Protein AF-0000000075692701 (afdb_homodimer)

Foldseek 3Di:
DCPPPPVVVVVVVPCPVVNVCPPPVPDLDLVLLVVLLVQQPVSVLLVLLLVLLLVLLLLLLVVLLLVLQLVLLVPDPPPNVVSNVVSVVVNVVSVVVNVVSNVSSLVSLVVRLVSSLVSLLVLLVVLVVQAFVLVPVSDDPVVSVCLSPVLSVLSSCCSRPVSSLLSSLQSLLVNLLVLLCVLPVVLSVVLVVLQVVLVVLLVVLVVVLVVLVVQLVVLVVVLVVLVVVCVVCVVVCVVVVPPVVSVVVSVVSVVSNVVSVVVSVVSVVVSVVVLVVSLVVSLVVSLVVLVVCVPPPCVSVDGPSSSSSNSSSSSSSSVSSVSSSVCSVSSSSSSVSSVVSVCSNVDDHPARQPDADQDPDDFQWKKWWAQWWADRPVDPAILAGGATDIFDRLFFEEEDEDPSLNQVVVVCVQLVSDDTDDTFMDGVNHTPSRHRSVNSVLQEFEQAQAFADAQFFLQCLQCVVPNPDDPVLLLVLLVLLVLQVVQCVDPCRRRDGDHRPRDDLLNRLSSSSSSSLSSLHQEYEYYQSLPPHDPVSSVSNVSSVVVSSGRHHYYHHHPDPVSQQPGQKYFYGGNNYTDDMDHPVVVCVVVDPSVVSVVVVVVD/DCPPVPVVVVVVVPCPVVNVPPPDVPDLDLVLLVVLLVLADVSVLLVLLLVLLLVLLLLLLVVLLLVLQLVLLVPDPPPNVVSNVVSVVVNVVSVVVNVVSNVSSLVSLVVRLVSSLVSLLVLLVVLVVQAFVLVCVSDPPVVSVCLSPVLSVLSSCCSRPVSSLLSSLQSLLVSLLVLLCVLPVVLSVVLVVLVVVLVVLLVVLVVVLVVLVVQLVVLVVVLVVLVVVCVVCVVVCVVVVPPVVSVVVSVVSVVSNVVSVVVNVVSVVVSVVVSVVSLVVSLVVSLVVLVVCVPPPVVSVDGPSSSSSNSSSSSSSSVSSVSSSVCSVSSSSSSVSSVVSVCSNVDDHPARLPDADQDPDDFQWKKWWAQWWADRPVDPAILAGGETDIFDRLFFEEEDEDPSLNQVVVVCVQLVSDDTPDTFMDGPNHTCSNHRSVNSVLQEFEQAQAFADDFFFLQCLQCVVPPPDDPVLLLVLLVLLVLQVVLVVDPCRRRDGDHRPRDDLLNRLSSSSSNSLSSLHQEYEYHQSQPPDDPVSSVSRVSSVVVSSGRHRYYHHHPDPVSQQPGQKYFYGGNNYTDDMDHPVVVCVVVDPSVVSVVVVVVD

Sequence (1208 aa):
MNEVSKDQMEQTSDTNPSEISAGKKEKPGMKHFLKVLKFYPKRWVYFIALLFSFINGIVAIVFNVVIGNITTELTTSNDFMKAIKKNIYTFLIIMGIFAILWLIGQLCVSYAAPGFHINVRILLLSKLLSFDIDYFDQNQSGSLLDRITTDSSLIYSIYMDRLCVLTIDLSQALAGFVLSFIYSWRISLIALFVIPICFAAFFLCEYFIGKLWHDYNNATNAANTKAEEVINSFRTVKSFDRELTESEKYESSLQKILNVVNKTSVITGIKDGILNLFVNVLTVVFLYFCVWIIKNKPSWNMKSGDVMVLMSSLLFSIQAIFQALILFEDFRKANVASQRLLEILEHQPKINQKEGENPELIVKGKVEFKNVSFRYLSKDTYAVKNLSFTINPGETVAFVGESGCGKSTTLQLLQRFYEIESGEILVDDINITTWSPHYLRTQISIVPQTPVMFSMSIEDNIKYADPDIDKKNIYEAAKIGNAHNFIIGLPSRYNTIVQQTSLSGGPKQRICIARAVLQNSPILLLDEATAALDTESEKLVQQSLEEIRKGKTAIIVAHRLATVINADKIFVFKDGHIVEAGKHEELLSKGGYYADLIKYQLQQMNEVSKDQMEQTSDT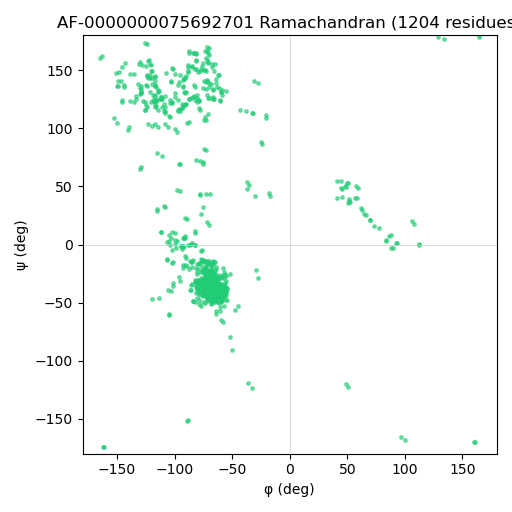NPSEISAGKKEKPGMKHFLKVLKFYPKRWVYFIALLFSFINGIVAIVFNVVIGNITTELTTSNDFMKAIKKNIYTFLIIMGIFAILWLIGQLCVSYAAPGFHINVRILLLSKLLSFDIDYFDQNQSGSLLDRITTDSSLIYSIYMDRLCVLTIDLSQALAGFVLSFIYSWRISLIALFVIPICFAAFFLCEYFIGKLWHDYNNATNAANTKAEEVINSFRTVKSFDRELTESEKYESSLQKILNVVNKTSVITGIKDGILNLFVNVLTVVFLYFCVWIIKNKPSWNMKSGDVMVLMSSLLFSIQAIFQALILFEDFRKANVASQRLLEILEHQPKINQKEGENPELIVKGKVEFKNVSFRYLSKDTYAVKNLSFTINPGETVAFVGESGCGKSTTLQLLQRFYEIESGEILVDDINITTWSPHYLRTQISIVPQTPVMFSMSIEDNIKYADPDIDKKNIYEAAKIGNAHNFIIGLPSRYNTIVQQTSLSGGPKQRICIARAVLQNSPILLLDEATAALDTESEKLVQQSLEEIRKGKTAIIVAHRLATVINADKIFVFKDGHIVEAGKHEELLSKGGYYADLIKYQLQQ

Secondary structure (DSSP, 8-state):
--SS-HHHHHHHHHS-GGGTT------S-SHHHHHHGGG-TTHHHHHHHHHHHHHHTTHHHHHHHHHHHHHHHHHH-SSHHHHHHHHHHHHHHHHHHHHHHHHHHHHHHHHHHHHHHHHHHHHHHHHHHTS-HHHHHHS-HHHHHHIIIIIHHHHHHIIIIIHHHHHHHHHHHHHHHHHHHHH-HHHHHHHHHHHHHHHHHHHHHHHHHHHHHHHHHHHHHHHHHHHHHHHHTHHHHHHTT-HHHHHHHHHHHHHHHHHHHHHHHHHHHHHHHHHHHHHHHHHHHHHHHHHHHHHH-GGG---HHHHHHHHHHHHHHHHHHHHHHHTHHHHHHHHHHHHHHHHHHT---SS-TT-SB---------EEEEEEEE--TT-SS-SEEEEEEEE-TT-EEEEEE-TTSSHHHHHHHHTTSS--SEEEEEETTEETTTB-HHHHHHTEEEE-SS----SEEHHHHHTTS-TT--HHHHHHHHHHTT-HHHHHTSTTGGG-EE-TTTS-HHHHHHHHHHHHHHH--SEEEEESTTTT--HHHHHHHHHHHHHHTTTSEEEEE--SHHHHHT-SEEEEEETTEEEEEE-HHHHHHHTSHHHHHHHHHHH-/--SS-HHHHHHHHH--TTTTT------S-SHHHHHHGGG-TTHHHHHHHHHHHHHHHTHHHHHHHHHHHHHHHHHH-SSHHHHHHHHHHHHHHHHHHHHHHHHHHHHHHHHHHHHHHHHHHHHHHHHHHTS-HHHHHHS-HHHHHHIIIIIHHHHHHIIIIIHHHHHHHHHHHHHHHHHHHHH-HHHHHHHHHHHHHHHHHHHHHHHHHHHHHHHHHHHHHHHHHHHHHHHHTHHHHHHTT-HHHHHHHHHHHHHHHHHHHHHHHHHHHHHHHHHHHHHHHHHHHHHHHHHHHHHH-GGG---HHHHHHHHHHHHHHHHHHHHHHHTHHHHHHHHHHHHHHHHHHT---SS-TT-SB---------EEEEEEEEE-TT-SSEEEEEEEEEE-TT-EEEEEE-TTSSHHHHHHHHTTSS--SEEEEEETTEETTTB-HHHHHHTEEEE-SS----SEEHHHHHTTS-TT--HHHHHHHHHHTT-HHHHHTSTTGGG-EE-TTTS-HHHHHHHHHHHHHHH--SEEEEESTTTT--HHHHHHHHHHHHHHTTTSEEEEE--SHHHHHT-SEEEEEETTEEEEEE-HHHHHHHTSHHHHHHHHHHH-

Nearest PDB structures (foldseek):
  7zdk-assembly1_C  TM=7.401E-01  e=3.849E-31  Escherichia coli K-12
  7zdg-assembly1_C  TM=7.769E-01  e=5.478E-29  Escherichia coli K-12
  8ips-assembly1_A  TM=8.178E-01  e=3.332E-27  Escherichia coli BL21(DE3)
  7zdr-assembly1_C  TM=7.833E-01  e=1.138E-26  Escherichia coli K-12
  7zdw-assembly1_C  TM=7.969E-01  e=9.873E-27  Escherichia coli K-12

InterPro domains:
  IPR003439 ABC transporter-like, ATP-binding domain [PF00005] (384-531)
  IPR003439 ABC transporter-like, ATP-binding domain [PS50893] (367-600)
  IPR003593 AAA+ ATPase domain [SM00382] (393-577)
  IPR011527 ABC transporter type 1, transmembrane domain [PF00664] (47-316)
  IPR011527 ABC transporter type 1, transmembrane domain [PS50929] (47-333)
  IPR027417 P-loop containing nucleoside triphosphate hydrolase [G3DSA:3.40.50.300] (360-604)
  IPR027417 P-loop containing nucleoside triphosphate hydrolase [SSF52540] (360-602)
  IPR036640 ABC transporter type 1, transmembrane domain superfamily [G3DSA:1.20.1560.10] (28-357)
  IPR036640 ABC transporter type 1, transmembrane domain superfamily [SSF90123] (28-349)
  IPR039421 Type 1 protein exporter [PTHR43394] (10-603)

Organism: Trichomonas vaginalis (strain ATCC PRA-98 / G3) (NCBI:txid412133)

Radius of gyration: 37.39 Å; Cα contacts (8 Å, |Δi|>4): 1860; chains: 2; bounding box: 71×114×84 Å

pLDDT: mean 81.34, std 13.89, range [23.89, 98.19]

Structure (mmCIF, N/CA/C/O backbone):
data_AF-0000000075692701-model_v1
#
loop_
_entity.id
_entity.type
_entity.pdbx_description
1 polymer 'ABC transporter family protein'
#
loop_
_atom_site.group_PDB
_atom_site.id
_atom_site.type_symbol
_atom_site.label_atom_id
_atom_site.label_alt_id
_atom_site.label_comp_id
_atom_site.label_asym_id
_atom_site.label_entity_id
_atom_site.label_seq_id
_atom_site.pdbx_PDB_ins_code
_atom_site.Cartn_x
_atom_site.Cartn_y
_atom_site.Cartn_z
_atom_site.occupancy
_atom_site.B_iso_or_equiv
_atom_site.auth_seq_id
_atom_site.auth_comp_id
_atom_site.auth_asym_id
_atom_site.auth_atom_id
_atom_site.pdbx_PDB_model_num
ATOM 1 N N . MET A 1 1 ? -14.633 -21.484 -32.75 1 24.5 1 MET A N 1
ATOM 2 C CA . MET A 1 1 ? -14.781 -20.172 -33.375 1 24.5 1 MET A CA 1
ATOM 3 C C . MET A 1 1 ? -15.219 -19.141 -32.344 1 24.5 1 MET A C 1
ATOM 5 O O . MET A 1 1 ? -15.25 -17.938 -32.625 1 24.5 1 MET A O 1
ATOM 9 N N . ASN A 1 2 ? -16.031 -19.734 -31.375 1 28.56 2 ASN A N 1
ATOM 10 C CA . ASN A 1 2 ? -16.703 -18.812 -30.469 1 28.56 2 ASN A CA 1
ATOM 11 C C . ASN A 1 2 ? -15.75 -18.281 -29.406 1 28.56 2 ASN A C 1
ATOM 13 O O . ASN A 1 2 ? -15.938 -18.516 -28.219 1 28.56 2 ASN A O 1
ATOM 17 N N . GLU A 1 3 ? -14.469 -18.266 -29.781 1 31.73 3 GLU A N 1
ATOM 18 C CA . GLU A 1 3 ? -13.461 -17.828 -28.812 1 31.73 3 GLU A CA 1
ATOM 19 C C . GLU A 1 3 ? -13.82 -16.484 -28.219 1 31.73 3 GLU A C 1
ATOM 21 O O . GLU A 1 3 ? -13.734 -16.297 -27 1 31.73 3 GLU A O 1
ATOM 26 N N . VAL A 1 4 ? -13.484 -15.414 -29.094 1 39.22 4 VAL A N 1
ATOM 27 C CA . VAL A 1 4 ? -13.578 -14.055 -28.562 1 39.22 4 VAL A CA 1
ATOM 28 C C . VAL A 1 4 ? -15.031 -13.586 -28.609 1 39.22 4 VAL A C 1
ATOM 30 O O . VAL A 1 4 ? -15.633 -13.492 -29.672 1 39.22 4 VAL A O 1
ATOM 33 N N . SER A 1 5 ? -15.984 -13.93 -27.906 1 29.75 5 SER A N 1
ATOM 34 C CA . SER A 1 5 ? -17.297 -13.305 -28.047 1 29.75 5 SER A CA 1
ATOM 35 C C . SER A 1 5 ? -17.172 -11.805 -28.312 1 29.75 5 SER A C 1
ATOM 37 O O . SER A 1 5 ? -16.438 -11.109 -27.594 1 29.75 5 SER A O 1
ATOM 39 N N . LYS A 1 6 ? -17.562 -11.297 -29.453 1 33.06 6 LYS A N 1
ATOM 40 C CA . LYS A 1 6 ? -17.547 -9.938 -30 1 33.06 6 LYS A CA 1
ATOM 41 C C . LYS A 1 6 ? -18.094 -8.945 -28.969 1 33.06 6 LYS A C 1
ATOM 43 O O . LYS A 1 6 ? -17.594 -7.82 -28.875 1 33.06 6 LYS A O 1
ATOM 48 N N . ASP A 1 7 ? -19.359 -9.25 -28.531 1 31.38 7 ASP A N 1
ATOM 49 C CA . ASP A 1 7 ? -20.141 -8.273 -27.781 1 31.38 7 ASP A CA 1
ATOM 50 C C . ASP A 1 7 ? -19.469 -7.945 -26.453 1 31.38 7 ASP A C 1
ATOM 52 O O . ASP A 1 7 ? -19.859 -6.992 -25.766 1 31.38 7 ASP A O 1
ATOM 56 N N . GLN A 1 8 ? -18.703 -8.922 -25.938 1 32.12 8 GLN A N 1
ATOM 57 C CA . GLN A 1 8 ? -18.156 -8.609 -24.625 1 32.12 8 GLN A CA 1
ATOM 58 C C . GLN A 1 8 ? -17.062 -7.539 -24.719 1 32.12 8 GLN A C 1
ATOM 60 O O . GLN A 1 8 ? -16.75 -6.887 -23.734 1 32.12 8 GLN A O 1
ATOM 65 N N . MET A 1 9 ? -16.422 -7.535 -25.859 1 33.66 9 MET A N 1
ATOM 66 C CA . MET A 1 9 ? -15.289 -6.621 -25.953 1 33.66 9 MET A CA 1
ATOM 67 C C . MET A 1 9 ? -15.758 -5.203 -26.25 1 33.66 9 MET A C 1
ATOM 69 O O . MET A 1 9 ? -15.016 -4.242 -26.047 1 33.66 9 MET A O 1
ATOM 73 N N . GLU A 1 10 ? -16.844 -5.062 -27.125 1 32.56 10 GLU A N 1
ATOM 74 C CA . GLU A 1 10 ? -17.219 -3.684 -27.422 1 32.56 10 GLU A CA 1
ATOM 75 C C . GLU A 1 10 ? -17.609 -2.92 -26.172 1 32.56 10 GLU A C 1
ATOM 77 O O . GLU A 1 10 ? -17.344 -1.723 -26.047 1 32.56 10 GLU A O 1
ATOM 82 N N . GLN A 1 11 ? -18.547 -3.572 -25.312 1 31.67 11 GLN A N 1
ATOM 83 C CA . GLN A 1 11 ? -19.062 -2.824 -24.172 1 31.67 11 GLN A CA 1
ATOM 84 C C . GLN A 1 11 ? -18 -2.654 -23.094 1 31.67 11 GLN A C 1
ATOM 86 O O . GLN A 1 11 ? -18.219 -1.945 -22.109 1 31.67 11 GLN A O 1
ATOM 91 N N . THR A 1 12 ? -17.031 -3.516 -23.125 1 33.09 12 THR A N 1
ATOM 92 C CA . THR A 1 12 ? -16.016 -3.301 -22.094 1 33.09 12 THR A CA 1
ATOM 93 C C . THR A 1 12 ? -15.164 -2.082 -22.422 1 33.09 12 THR A C 1
ATOM 95 O O . THR A 1 12 ? -14.281 -1.703 -21.656 1 33.09 12 THR A O 1
ATOM 98 N N . SER A 1 13 ? -15.109 -1.692 -23.719 1 32.12 13 SER A N 1
ATOM 99 C CA . SER A 1 13 ? -14.32 -0.503 -24 1 32.12 13 SER A CA 1
ATOM 100 C C . SER A 1 13 ? -14.844 0.711 -23.25 1 32.12 13 SER A C 1
ATOM 102 O O . SER A 1 13 ? -14.062 1.527 -22.75 1 32.12 13 SER A O 1
ATOM 104 N N . ASP A 1 14 ? -16.141 1.159 -23.609 1 31.02 14 ASP A N 1
ATOM 105 C CA . ASP A 1 14 ? -16.641 2.441 -23.141 1 31.02 14 ASP A CA 1
ATOM 106 C C . ASP A 1 14 ? -17.078 2.352 -21.688 1 31.02 14 ASP A C 1
ATOM 108 O O . ASP A 1 14 ? -17.516 3.346 -21.094 1 31.02 14 ASP A O 1
ATOM 112 N N . THR A 1 15 ? -17.656 1.159 -21.281 1 29.91 15 THR A N 1
ATOM 113 C CA . THR A 1 15 ? -18.094 1.294 -19.906 1 29.91 15 THR A CA 1
ATOM 114 C C . THR A 1 15 ? -16.891 1.234 -18.953 1 29.91 15 THR A C 1
ATOM 116 O O . THR A 1 15 ? -16.281 0.176 -18.781 1 29.91 15 THR A O 1
ATOM 119 N N . ASN A 1 16 ? -16.078 2.176 -18.891 1 29.45 16 ASN A N 1
ATOM 120 C CA . ASN A 1 16 ? -15.219 2.461 -17.75 1 29.45 16 ASN A CA 1
ATOM 121 C C . ASN A 1 16 ? -15.789 1.893 -16.453 1 29.45 16 ASN A C 1
ATOM 123 O O . ASN A 1 16 ? -16.891 2.268 -16.031 1 29.45 16 ASN A O 1
ATOM 127 N N . PRO A 1 17 ? -15.484 0.611 -16.172 1 31.56 17 PRO A N 1
ATOM 128 C CA . PRO A 1 17 ? -16.078 0.126 -14.922 1 31.56 17 PRO A CA 1
ATOM 129 C C . PRO A 1 17 ? -16.312 1.243 -13.906 1 31.56 17 PRO A C 1
ATOM 131 O O . PRO A 1 17 ? -16.875 1.002 -12.836 1 31.56 17 PRO A O 1
ATOM 134 N N . SER A 1 18 ? -15.531 2.238 -13.953 1 30.69 18 SER A N 1
ATOM 135 C CA . SER A 1 18 ? -15.859 3.451 -13.211 1 30.69 18 SER A CA 1
ATOM 136 C C . SER A 1 18 ? -17.234 3.973 -13.602 1 30.69 18 SER A C 1
ATOM 138 O O . SER A 1 18 ? -17.719 4.953 -13.031 1 30.69 18 SER A O 1
ATOM 140 N N . GLU A 1 19 ? -17.672 3.639 -14.836 1 30.73 19 GLU A N 1
ATOM 141 C CA . GLU A 1 19 ? -18.984 4.137 -15.219 1 30.73 19 GLU A CA 1
ATOM 142 C C . GLU A 1 19 ? -20.094 3.393 -14.484 1 30.73 19 GLU A C 1
ATOM 144 O O . GLU A 1 19 ? -21.266 3.545 -14.805 1 30.73 19 GLU A O 1
ATOM 149 N N . ILE A 1 20 ? -19.875 2.145 -13.961 1 32.44 20 ILE A N 1
ATOM 150 C CA . ILE A 1 20 ? -21.062 1.677 -13.266 1 32.44 20 ILE A CA 1
ATOM 151 C C . ILE A 1 20 ? -21.797 2.863 -12.648 1 32.44 20 ILE A C 1
ATOM 153 O O . ILE A 1 20 ? -23 3.057 -12.906 1 32.44 20 ILE A O 1
ATOM 157 N N . SER A 1 21 ? -22.062 2.893 -11.266 1 30.61 21 SER A N 1
ATOM 158 C CA . SER A 1 21 ? -23.125 3.807 -10.844 1 30.61 21 SER A CA 1
ATOM 159 C C . SER A 1 21 ? -22.703 5.262 -11.016 1 30.61 21 SER A C 1
ATOM 161 O O . SER A 1 21 ? -21.984 5.809 -10.18 1 30.61 21 SER A O 1
ATOM 163 N N . ALA A 1 22 ? -22.094 5.652 -12.086 1 34.06 22 ALA A N 1
ATOM 164 C CA . ALA A 1 22 ? -22.281 7.09 -12.25 1 34.06 22 ALA A CA 1
ATOM 165 C C . ALA A 1 22 ? -23.609 7.547 -11.656 1 34.06 22 ALA A C 1
ATOM 167 O O . ALA A 1 22 ? -24.641 7.523 -12.336 1 34.06 22 ALA A O 1
ATOM 168 N N . GLY A 1 23 ? -23.906 7.047 -10.562 1 33.31 23 GLY A N 1
ATOM 169 C CA . GLY A 1 23 ? -25.109 7.574 -9.93 1 33.31 23 GLY A CA 1
ATOM 170 C C . GLY A 1 23 ? -25.359 9.039 -10.25 1 33.31 23 GLY A C 1
ATOM 171 O O . GLY A 1 23 ? -24.422 9.766 -10.609 1 33.31 23 GLY A O 1
ATOM 172 N N . LYS A 1 24 ? -26.594 9.438 -10.461 1 34.16 24 LYS A N 1
ATOM 173 C CA . LYS A 1 24 ? -27.156 10.781 -10.562 1 34.16 24 LYS A CA 1
ATOM 174 C C . LYS A 1 24 ? -26.25 11.812 -9.906 1 34.16 24 LYS A C 1
ATOM 176 O O . LYS A 1 24 ? -25.75 11.586 -8.797 1 34.16 24 LYS A O 1
ATOM 181 N N . LYS A 1 25 ? -25.672 12.633 -10.609 1 39 25 LYS A N 1
ATOM 182 C CA . LYS A 1 25 ? -25.141 13.914 -10.148 1 39 25 LYS A CA 1
ATOM 183 C C . LYS A 1 25 ? -25.766 14.32 -8.82 1 39 25 LYS A C 1
ATOM 185 O O . LYS A 1 25 ? -26.812 14.984 -8.789 1 39 25 LYS A O 1
ATOM 190 N N . GLU A 1 26 ? -25.828 13.32 -7.961 1 40.56 26 GLU A N 1
ATOM 191 C CA . GLU A 1 26 ? -26.656 13.742 -6.836 1 40.56 26 GLU A CA 1
ATOM 192 C C . GLU A 1 26 ? -26.062 14.969 -6.148 1 40.56 26 GLU A C 1
ATOM 194 O O . GLU A 1 26 ? -24.844 15.141 -6.113 1 40.56 26 GLU A O 1
ATOM 199 N N . LYS A 1 27 ? -26.922 15.898 -5.953 1 44.66 27 LYS A N 1
ATOM 200 C CA . LYS A 1 27 ? -26.797 17.172 -5.254 1 44.66 27 LYS A CA 1
ATOM 201 C C . LYS A 1 27 ? -25.812 17.078 -4.086 1 44.66 27 LYS A C 1
ATOM 203 O O . LYS A 1 27 ? -25.875 16.125 -3.309 1 44.66 27 LYS A O 1
ATOM 208 N N . PRO A 1 28 ? -24.797 17.734 -4.223 1 51.44 28 PRO A N 1
ATOM 209 C CA . PRO A 1 28 ? -23.828 17.938 -3.139 1 51.44 28 PRO A CA 1
ATOM 210 C C . PRO A 1 28 ? -24.5 18.109 -1.776 1 51.44 28 PRO A C 1
ATOM 212 O O . PRO A 1 28 ? -25.219 19.078 -1.559 1 51.44 28 PRO A O 1
ATOM 215 N N . GLY A 1 29 ? -25.406 17.094 -1.357 1 58.16 29 GLY A N 1
ATOM 216 C CA . GLY A 1 29 ? -26.047 17.25 -0.059 1 58.16 29 GLY A CA 1
ATOM 217 C C . GLY A 1 29 ? -25.5 16.297 0.991 1 58.16 29 GLY A C 1
ATOM 218 O O . GLY A 1 29 ? -24.75 15.383 0.67 1 58.16 29 GLY A O 1
ATOM 219 N N . MET A 1 30 ? -25.5 16.781 2.262 1 70.81 30 MET A N 1
ATOM 220 C CA . MET A 1 30 ? -25.125 16.016 3.451 1 70.81 30 MET A CA 1
ATOM 221 C C . MET A 1 30 ? -26.203 14.984 3.779 1 70.81 30 MET A C 1
ATOM 223 O O . MET A 1 30 ? -26.203 14.414 4.871 1 70.81 30 MET A O 1
ATOM 227 N N . LYS A 1 31 ? -26.984 14.695 2.859 1 77 31 LYS A N 1
ATOM 228 C CA . LYS A 1 31 ? -28.141 13.867 3.145 1 77 31 LYS A CA 1
ATOM 229 C C . LYS A 1 31 ? -27.734 12.422 3.418 1 77 31 LYS A C 1
ATOM 231 O O . LYS A 1 31 ? -28.203 11.812 4.379 1 77 31 LYS A O 1
ATOM 236 N N . HIS A 1 32 ? -26.875 11.953 2.648 1 84.44 32 HIS A N 1
ATOM 237 C CA . HIS A 1 32 ? -26.469 10.562 2.816 1 84.44 32 HIS A CA 1
ATOM 238 C C . HIS A 1 32 ? -25.656 10.375 4.09 1 84.44 32 HIS A C 1
ATOM 240 O O . HIS A 1 32 ? -25.781 9.359 4.777 1 84.44 32 HIS A O 1
ATOM 246 N N . PHE A 1 33 ? -24.984 11.445 4.332 1 83.81 33 PHE A N 1
ATOM 247 C CA . PHE A 1 33 ? -24.125 11.406 5.52 1 83.81 33 PHE A CA 1
ATOM 248 C C . PHE A 1 33 ? -24.984 11.312 6.785 1 83.81 33 PHE A C 1
ATOM 250 O O . PHE A 1 33 ? -24.703 10.5 7.664 1 83.81 33 PHE A O 1
ATOM 257 N N . LEU A 1 34 ? -26.047 12.047 6.82 1 85.38 34 LEU A N 1
ATOM 258 C CA . LEU A 1 34 ? -26.906 12.062 7.992 1 85.38 34 LEU A CA 1
ATOM 259 C C . LEU A 1 34 ? -27.781 10.805 8.047 1 85.38 34 LEU A C 1
ATOM 261 O O . LEU A 1 34 ? -28.156 10.352 9.133 1 85.38 34 LEU A O 1
ATOM 265 N N . LYS A 1 35 ? -28.016 10.195 6.918 1 85.88 35 LYS A N 1
ATOM 266 C CA . LYS A 1 35 ? -28.859 9.008 6.852 1 85.88 35 LYS A CA 1
ATOM 267 C C . LYS A 1 35 ? -28.141 7.797 7.449 1 85.88 35 LYS A C 1
ATOM 269 O O . LYS A 1 35 ? -28.781 6.91 8.023 1 85.88 35 LYS A O 1
ATOM 274 N N . VAL A 1 36 ? -26.859 7.875 7.359 1 87.94 36 VAL A N 1
ATOM 275 C CA . VAL A 1 36 ? -26.094 6.746 7.875 1 87.94 36 VAL A CA 1
ATOM 276 C C . VAL A 1 36 ? -26.188 6.715 9.398 1 87.94 36 VAL A C 1
ATOM 278 O O . VAL A 1 36 ? -26.094 5.648 10.016 1 87.94 36 VAL A O 1
ATOM 281 N N . LEU A 1 37 ? -26.406 7.891 9.984 1 86.06 37 LEU A N 1
ATOM 282 C CA . LEU A 1 37 ? -26.484 7.984 11.445 1 86.06 37 LEU A CA 1
ATOM 283 C C . LEU A 1 37 ? -27.719 7.258 11.977 1 86.06 37 LEU A C 1
ATOM 285 O O . LEU A 1 37 ? -27.766 6.895 13.148 1 86.06 37 LEU A O 1
ATOM 289 N N . LYS A 1 38 ? -28.672 6.977 11.109 1 83.06 38 LYS A N 1
ATOM 290 C CA . LYS A 1 38 ? -29.906 6.301 11.516 1 83.06 38 LYS A CA 1
ATOM 291 C C . LYS A 1 38 ? -29.625 4.852 11.914 1 83.06 38 LYS A C 1
ATOM 293 O O . LYS A 1 38 ? -30.375 4.262 12.695 1 83.06 38 LYS A O 1
ATOM 298 N N . PHE A 1 39 ? -28.469 4.441 11.477 1 81.25 39 PHE A N 1
ATOM 299 C CA . PHE A 1 39 ? -28.188 3.031 11.703 1 81.25 39 PHE A CA 1
ATOM 300 C C . PHE A 1 39 ? -27.406 2.84 13 1 81.25 39 PHE A C 1
ATOM 302 O O . PHE A 1 39 ? -27.156 1.708 13.414 1 81.25 39 PHE A O 1
ATOM 309 N N . TYR A 1 40 ? -27.078 3.965 13.586 1 82.25 40 TYR A N 1
ATOM 310 C CA . TYR A 1 40 ? -26.422 3.877 14.883 1 82.25 40 TYR A CA 1
ATOM 311 C C . TYR A 1 40 ? -27.422 3.967 16.016 1 82.25 40 TYR A C 1
ATOM 313 O O . TYR A 1 40 ? -28.125 4.98 16.172 1 82.25 40 TYR A O 1
ATOM 321 N N . PRO A 1 41 ? -27.516 2.961 16.781 1 79.88 41 PRO A N 1
ATOM 322 C CA . PRO A 1 41 ? -28.547 2.953 17.812 1 79.88 41 PRO A CA 1
ATOM 323 C C . PRO A 1 41 ? -28.281 3.992 18.906 1 79.88 41 PRO A C 1
ATOM 325 O O . PRO A 1 41 ? -29.234 4.562 19.453 1 79.88 41 PRO A O 1
ATOM 328 N N . LYS A 1 42 ? -27.109 4.254 19.266 1 81.62 42 LYS A N 1
ATOM 329 C CA . LYS A 1 42 ? -26.828 5.227 20.312 1 81.62 42 LYS A CA 1
ATOM 330 C C . LYS A 1 42 ? -26.516 6.602 19.734 1 81.62 42 LYS A C 1
ATOM 332 O O . LYS A 1 42 ? -25.625 7.301 20.219 1 81.62 42 LYS A O 1
ATOM 337 N N . ARG A 1 43 ? -27.359 6.949 18.812 1 83.19 43 ARG A N 1
ATOM 338 C CA . ARG A 1 43 ? -27.125 8.219 18.125 1 83.19 43 ARG A CA 1
ATOM 339 C C . ARG A 1 43 ? -27.453 9.398 19.031 1 83.19 43 ARG A C 1
ATOM 341 O O . ARG A 1 43 ? -26.922 10.5 18.844 1 83.19 43 ARG A O 1
ATOM 348 N N . TRP A 1 44 ? -28.266 9.125 20.078 1 86.25 44 TRP A N 1
ATOM 349 C CA . TRP A 1 44 ? -28.656 10.211 20.969 1 86.25 44 TRP A CA 1
ATOM 350 C C . TRP A 1 44 ? -27.469 10.727 21.766 1 86.25 44 TRP A C 1
ATOM 352 O O . TRP A 1 44 ? -27.406 11.914 22.094 1 86.25 44 TRP A O 1
ATOM 362 N N . VAL A 1 45 ? -26.516 9.875 22.062 1 86.31 45 VAL A N 1
ATOM 363 C CA . VAL A 1 45 ? -25.312 10.297 22.781 1 86.31 45 VAL A CA 1
ATOM 364 C C . VAL A 1 45 ? -24.516 11.266 21.922 1 86.31 45 VAL A C 1
ATOM 366 O O . VAL A 1 45 ? -23.922 12.219 22.422 1 86.31 45 VAL A O 1
ATOM 369 N N . TYR A 1 46 ? -24.641 11.031 20.719 1 84.5 46 TYR A N 1
ATOM 370 C CA . TYR A 1 46 ? -23.938 11.906 19.797 1 84.5 46 TYR A CA 1
ATOM 371 C C . TYR A 1 46 ? -24.594 13.273 19.719 1 84.5 46 TYR A C 1
ATOM 373 O O . TYR A 1 46 ? -23.922 14.297 19.609 1 84.5 46 TYR A O 1
ATOM 381 N N . PHE A 1 47 ? -25.844 13.352 19.859 1 87.69 47 PHE A N 1
ATOM 382 C CA . PHE A 1 47 ? -26.562 14.617 19.844 1 87.69 47 PHE A CA 1
ATOM 383 C C . PHE A 1 47 ? -26.25 15.414 21.109 1 87.69 47 PHE A C 1
ATOM 385 O O . PHE A 1 47 ? -26.188 16.641 21.078 1 87.69 47 PHE A O 1
ATOM 392 N N . ILE A 1 48 ? -26.016 14.648 22.125 1 89.56 48 ILE A N 1
ATOM 393 C CA . ILE A 1 48 ? -25.641 15.297 23.375 1 89.56 48 ILE A CA 1
ATOM 394 C C . ILE A 1 48 ? -24.234 15.898 23.234 1 89.56 48 ILE A C 1
ATOM 396 O O . ILE A 1 48 ? -23.984 17.016 23.703 1 89.56 48 ILE A O 1
ATOM 400 N N . ALA A 1 49 ? -23.438 15.156 22.609 1 87.12 49 ALA A N 1
ATOM 401 C CA . ALA A 1 49 ? -22.078 15.664 22.375 1 87.12 49 ALA A CA 1
ATOM 402 C C . ALA A 1 49 ? -22.109 16.922 21.5 1 87.12 49 ALA A C 1
ATOM 404 O O . ALA A 1 49 ? -21.344 17.859 21.719 1 87.12 49 ALA A O 1
ATOM 405 N N . LEU A 1 50 ? -23.016 16.969 20.562 1 89.44 50 LEU A N 1
ATOM 406 C CA . LEU A 1 50 ? -23.156 18.125 19.688 1 89.44 50 LEU A CA 1
ATOM 407 C C . LEU A 1 50 ? -23.703 19.328 20.469 1 89.44 50 LEU A C 1
ATOM 409 O O . LEU A 1 50 ? -23.297 20.469 20.203 1 89.44 50 LEU A O 1
ATOM 413 N N . LEU A 1 51 ? -24.531 19.062 21.375 1 92.31 51 LEU A N 1
ATOM 414 C CA . LEU A 1 51 ? -25.078 20.141 22.203 1 92.31 51 LEU A CA 1
ATOM 415 C C . LEU A 1 51 ? -24 20.766 23.078 1 92.31 51 LEU A C 1
ATOM 417 O O . LEU A 1 51 ? -23.906 21.984 23.172 1 92.31 51 LEU A O 1
ATOM 421 N N . PHE A 1 52 ? -23.172 19.906 23.609 1 89.69 52 PHE A N 1
ATOM 422 C CA . PHE A 1 52 ? -22.078 20.406 24.438 1 89.69 52 PHE A CA 1
ATOM 423 C C . PHE A 1 52 ? -21.062 21.141 23.594 1 89.69 52 PHE A C 1
ATOM 425 O O . PHE A 1 52 ? -20.453 22.109 24.047 1 89.69 52 PHE A O 1
ATOM 432 N N . SER A 1 53 ? -20.922 20.656 22.391 1 88.81 53 SER A N 1
ATOM 433 C CA . SER A 1 53 ? -20.016 21.359 21.469 1 88.81 53 SER A CA 1
ATOM 434 C C . SER A 1 53 ? -20.578 22.734 21.094 1 88.81 53 SER A C 1
ATOM 436 O O . SER A 1 53 ? -19.828 23.703 20.984 1 88.81 53 SER A O 1
ATOM 438 N N . PHE A 1 54 ? -21.844 22.812 21 1 92 54 PHE A N 1
ATOM 439 C CA . PHE A 1 54 ? -22.5 24.078 20.688 1 92 54 PHE A CA 1
ATOM 440 C C . PHE A 1 54 ? -22.297 25.078 21.812 1 92 54 PHE A C 1
ATOM 442 O O . PHE A 1 54 ? -22 26.25 21.562 1 92 54 PHE A O 1
ATOM 449 N N . ILE A 1 55 ? -22.391 24.562 22.969 1 91 55 ILE A N 1
ATOM 450 C CA . ILE A 1 55 ? -22.234 25.422 24.141 1 91 55 ILE A CA 1
ATOM 451 C C . ILE A 1 55 ? -20.781 25.875 24.266 1 91 55 ILE A C 1
ATOM 453 O O . ILE A 1 55 ? -20.5 27.016 24.609 1 91 55 ILE A O 1
ATOM 457 N N . ASN A 1 56 ? -19.953 25.047 23.922 1 86.5 56 ASN A N 1
ATOM 458 C CA . ASN A 1 56 ? -18.531 25.359 24.031 1 86.5 56 ASN A CA 1
ATOM 459 C C . ASN A 1 56 ? -18.094 26.391 23 1 86.5 56 ASN A C 1
ATOM 461 O O . ASN A 1 56 ? -17.109 27.094 23.188 1 86.5 56 ASN A O 1
ATOM 465 N N . GLY A 1 57 ? -18.844 26.438 21.938 1 87.5 57 GLY A N 1
ATOM 466 C CA . GLY A 1 57 ? -18.547 27.453 20.953 1 87.5 57 GLY A CA 1
ATOM 467 C C . GLY A 1 57 ? -18.766 28.875 21.453 1 87.5 57 GLY A C 1
ATOM 468 O O . GLY A 1 57 ? -18.141 29.812 20.969 1 87.5 57 GLY A O 1
ATOM 469 N N . ILE A 1 58 ? -19.469 28.984 22.562 1 89.5 58 ILE A N 1
ATOM 470 C CA . ILE A 1 58 ? -19.828 30.297 23.094 1 89.5 58 ILE A CA 1
ATOM 471 C C . ILE A 1 58 ? -18.75 30.781 24.062 1 89.5 58 ILE A C 1
ATOM 473 O O . ILE A 1 58 ? -18.672 31.969 24.359 1 89.5 58 ILE A O 1
ATOM 477 N N . VAL A 1 59 ? -17.844 29.906 24.406 1 82.25 59 VAL A N 1
ATOM 478 C CA . VAL A 1 59 ? -16.844 30.203 25.422 1 82.25 59 VAL A CA 1
ATOM 479 C C . VAL A 1 59 ? -15.953 31.344 24.953 1 82.25 59 VAL A C 1
ATOM 481 O O . VAL A 1 59 ? -15.625 32.25 25.734 1 82.25 59 VAL A O 1
ATOM 484 N N . ALA A 1 60 ? -15.586 31.344 23.672 1 77.69 60 ALA A N 1
ATOM 485 C CA . ALA A 1 60 ? -14.703 32.375 23.141 1 77.69 60 ALA A CA 1
ATOM 486 C C . ALA A 1 60 ? -15.344 33.75 23.281 1 77.69 60 ALA A C 1
ATOM 488 O O . ALA A 1 60 ? -14.664 34.75 23.547 1 77.69 60 ALA A O 1
ATOM 489 N N . ILE A 1 61 ? -16.625 33.812 23.172 1 84.19 61 ILE A N 1
ATOM 490 C CA . ILE A 1 61 ? -17.359 35.094 23.219 1 84.19 61 ILE A CA 1
ATOM 491 C C . ILE A 1 61 ? -17.453 35.562 24.672 1 84.19 61 ILE A C 1
ATOM 493 O O . ILE A 1 61 ? -17.344 36.75 24.938 1 84.19 61 ILE A O 1
ATOM 497 N N . VAL A 1 62 ? -17.672 34.625 25.578 1 81.56 62 VAL A N 1
ATOM 498 C CA . VAL A 1 62 ? -17.719 34.969 27 1 81.56 62 VAL A CA 1
ATOM 499 C C . VAL A 1 62 ? -16.375 35.562 27.438 1 81.56 62 VAL A C 1
ATOM 501 O O . VAL A 1 62 ? -16.328 36.5 28.203 1 81.56 62 VAL A O 1
ATOM 504 N N . PHE A 1 63 ? -15.367 35.062 26.906 1 77.19 63 PHE A N 1
ATOM 505 C CA . PHE A 1 63 ? -14.016 35.531 27.172 1 77.19 63 PHE A CA 1
ATOM 506 C C . PHE A 1 63 ? -13.852 36.969 26.719 1 77.19 63 PHE A C 1
ATOM 508 O O . PHE A 1 63 ? -13.266 37.781 27.438 1 77.19 63 PHE A O 1
ATOM 515 N N . ASN A 1 64 ? -14.398 37.281 25.641 1 78.25 64 ASN A N 1
ATOM 516 C CA . ASN A 1 64 ? -14.312 38.656 25.109 1 78.25 64 ASN A CA 1
ATOM 517 C C . ASN A 1 64 ? -15.016 39.656 26.031 1 78.25 64 ASN A C 1
ATOM 519 O O . ASN A 1 64 ? -14.516 40.75 26.25 1 78.25 64 ASN A O 1
ATOM 523 N N . VAL A 1 65 ? -16.141 39.188 26.562 1 81.44 65 VAL A N 1
ATOM 524 C CA . VAL A 1 65 ? -16.922 40.062 27.406 1 81.44 65 VAL A CA 1
ATOM 525 C C . VAL A 1 65 ? -16.188 40.344 28.719 1 81.44 65 VAL A C 1
ATOM 527 O O . VAL A 1 65 ? -16.156 41.469 29.203 1 81.44 65 VAL A O 1
ATOM 530 N N . VAL A 1 66 ? -15.562 39.375 29.219 1 76.12 66 VAL A N 1
ATOM 531 C CA . VAL A 1 66 ? -14.867 39.531 30.484 1 76.12 66 VAL A CA 1
ATOM 532 C C . VAL A 1 66 ? -13.648 40.438 30.312 1 76.12 66 VAL A C 1
ATOM 534 O O . VAL A 1 66 ? -13.406 41.312 31.125 1 76.12 66 VAL A O 1
ATOM 537 N N . ILE A 1 67 ? -12.938 40.25 29.234 1 72.62 67 ILE A N 1
ATOM 538 C CA . ILE A 1 67 ? -11.766 41.094 28.969 1 72.62 67 ILE A CA 1
ATOM 539 C C . ILE A 1 67 ? -12.195 42.531 28.719 1 72.62 67 ILE A C 1
ATOM 541 O O . ILE A 1 67 ? -11.516 43.469 29.125 1 72.62 67 ILE A O 1
ATOM 545 N N . GLY A 1 68 ? -13.305 42.688 27.984 1 74.81 68 GLY A N 1
ATOM 546 C CA . GLY A 1 68 ? -13.852 44.031 27.766 1 74.81 68 GLY A CA 1
ATOM 547 C C . GLY A 1 68 ? -14.219 44.719 29.062 1 74.81 68 GLY A C 1
ATOM 548 O O . GLY A 1 68 ? -13.93 45.938 29.219 1 74.81 68 GLY A O 1
ATOM 549 N N . ASN A 1 69 ? -14.789 44 30.031 1 74.81 69 ASN A N 1
ATOM 550 C CA . ASN A 1 69 ? -15.172 44.594 31.312 1 74.81 69 ASN A CA 1
ATOM 551 C C . ASN A 1 69 ? -13.953 44.969 32.125 1 74.81 69 ASN A C 1
ATOM 553 O O . ASN A 1 69 ? -13.969 46 32.844 1 74.81 69 ASN A O 1
ATOM 557 N N . ILE A 1 70 ? -12.984 44.188 32.031 1 71.56 70 ILE A N 1
ATOM 558 C CA . ILE A 1 70 ? -11.758 44.469 32.75 1 71.56 70 ILE A CA 1
ATOM 559 C C . ILE A 1 70 ? -11.133 45.75 32.188 1 71.56 70 ILE A C 1
ATOM 561 O O . ILE A 1 70 ? -10.656 46.625 32.938 1 71.56 70 ILE A O 1
ATOM 565 N N . THR A 1 71 ? -11.188 45.938 30.891 1 68.19 71 THR A N 1
ATOM 566 C CA . THR A 1 71 ? -10.625 47.125 30.25 1 68.19 71 THR A CA 1
ATOM 567 C C . THR A 1 71 ? -11.398 48.375 30.641 1 68.19 71 THR A C 1
ATOM 569 O O . THR A 1 71 ? -10.812 49.438 30.844 1 68.19 71 THR A O 1
ATOM 572 N N . THR A 1 72 ? -12.703 48.281 30.734 1 71.38 72 THR A N 1
ATOM 573 C CA . THR A 1 72 ? -13.523 49.406 31.125 1 71.38 72 THR A CA 1
ATOM 574 C C . THR A 1 72 ? -13.227 49.812 32.562 1 71.38 72 THR A C 1
ATOM 576 O O . THR A 1 72 ? -13.133 51 32.875 1 71.38 72 THR A O 1
ATOM 579 N N . GLU A 1 73 ? -13.047 48.844 33.406 1 71.5 73 GLU A N 1
ATOM 580 C CA . GLU A 1 73 ? -12.805 49.125 34.812 1 71.5 73 GLU A CA 1
ATOM 581 C C . GLU A 1 73 ? -11.414 49.719 35.031 1 71.5 73 GLU A C 1
ATOM 583 O O . GLU A 1 73 ? -11.211 50.5 35.938 1 71.5 73 GLU A O 1
ATOM 588 N N . LEU A 1 74 ? -10.531 49.375 34.25 1 65.44 74 LEU A N 1
ATOM 589 C CA . LEU A 1 74 ? -9.172 49.906 34.344 1 65.44 74 LEU A CA 1
ATOM 590 C C . LEU A 1 74 ? -9.148 51.375 34 1 65.44 74 LEU A C 1
ATOM 592 O O . LEU A 1 74 ? -8.32 52.125 34.531 1 65.44 74 LEU A O 1
ATOM 596 N N . THR A 1 75 ? -10.07 51.812 33.188 1 61.75 75 THR A N 1
ATOM 597 C CA . THR A 1 75 ? -10.047 53.219 32.75 1 61.75 75 THR A CA 1
ATOM 598 C C . THR A 1 75 ? -10.953 54.062 33.594 1 61.75 75 THR A C 1
ATOM 600 O O . THR A 1 75 ? -10.742 55.281 33.719 1 61.75 75 THR A O 1
ATOM 603 N N . THR A 1 76 ? -11.953 53.5 34.125 1 60.66 76 THR A N 1
ATOM 604 C CA . THR A 1 76 ? -12.938 54.375 34.75 1 60.66 76 THR A CA 1
ATOM 605 C C . THR A 1 76 ? -12.82 54.281 36.281 1 60.66 76 THR A C 1
ATOM 607 O O . THR A 1 76 ? -13.094 55.25 36.969 1 60.66 76 THR A O 1
ATOM 610 N N . SER A 1 77 ? -12.594 53.125 36.812 1 59.62 77 SER A N 1
ATOM 611 C CA . SER A 1 77 ? -12.953 52.969 38.219 1 59.62 77 SER A CA 1
ATOM 612 C C . SER A 1 77 ? -11.805 53.406 39.125 1 59.62 77 SER A C 1
ATOM 614 O O . SER A 1 77 ? -10.633 53.188 38.781 1 59.62 77 SER A O 1
ATOM 616 N N . ASN A 1 78 ? -12.078 54.281 40 1 59.41 78 ASN A N 1
ATOM 617 C CA . ASN A 1 78 ? -11.188 54.688 41.094 1 59.41 78 ASN A CA 1
ATOM 618 C C . ASN A 1 78 ? -10.758 53.5 41.938 1 59.41 78 ASN A C 1
ATOM 620 O O . ASN A 1 78 ? -9.625 53.469 42.438 1 59.41 78 ASN A O 1
ATOM 624 N N . ASP A 1 79 ? -11.711 52.531 42.312 1 60.91 79 ASP A N 1
ATOM 625 C CA . ASP A 1 79 ? -11.359 51.375 43.094 1 60.91 79 ASP A CA 1
ATOM 626 C C . ASP A 1 79 ? -11.07 50.156 42.188 1 60.91 79 ASP A C 1
ATOM 628 O O . ASP A 1 79 ? -11.852 49.219 42.156 1 60.91 79 ASP A O 1
ATOM 632 N N . PHE A 1 80 ? -10.039 50.312 41.562 1 65.38 80 PHE A N 1
ATOM 633 C CA . PHE A 1 80 ? -9.555 49.469 40.469 1 65.38 80 PHE A CA 1
ATOM 634 C C . PHE A 1 80 ? -9.375 48.031 40.906 1 65.38 80 PHE A C 1
ATOM 636 O O . PHE A 1 80 ? -9.805 47.094 40.219 1 65.38 80 PHE A O 1
ATOM 643 N N . MET A 1 81 ? -8.898 47.812 42.125 1 69.5 81 MET A N 1
ATOM 644 C CA . MET A 1 81 ? -8.469 46.469 42.531 1 69.5 81 MET A CA 1
ATOM 645 C C . MET A 1 81 ? -9.672 45.594 42.844 1 69.5 81 MET A C 1
ATOM 647 O O . MET A 1 81 ? -9.688 44.406 42.5 1 69.5 81 MET A O 1
ATOM 651 N N . LYS A 1 82 ? -10.594 46.219 43.5 1 72.5 82 LYS A N 1
ATOM 652 C CA . LYS A 1 82 ? -11.758 45.406 43.875 1 72.5 82 LYS A CA 1
ATOM 653 C C . LYS A 1 82 ? -12.555 45 42.625 1 72.5 82 LYS A C 1
ATOM 655 O O . LYS A 1 82 ? -13.016 43.875 42.531 1 72.5 82 LYS A O 1
ATOM 660 N N . ALA A 1 83 ? -12.641 45.844 41.688 1 71.94 83 ALA A N 1
ATOM 661 C CA . ALA A 1 83 ? -13.391 45.562 40.469 1 71.94 83 ALA A CA 1
ATOM 662 C C . ALA A 1 83 ? -12.672 44.531 39.625 1 71.94 83 ALA A C 1
ATOM 664 O O . ALA A 1 83 ? -13.312 43.625 39.031 1 71.94 83 ALA A O 1
ATOM 665 N N . ILE A 1 84 ? -11.477 44.531 39.625 1 72.56 84 ILE A N 1
ATOM 666 C CA . ILE A 1 84 ? -10.68 43.625 38.812 1 72.56 84 ILE A CA 1
ATOM 667 C C . ILE A 1 84 ? -10.719 42.219 39.469 1 72.56 84 ILE A C 1
ATOM 669 O O . ILE A 1 84 ? -10.812 41.219 38.75 1 72.56 84 ILE A O 1
ATOM 673 N N . LYS A 1 85 ? -10.656 42.188 40.781 1 74.56 85 LYS A N 1
ATOM 674 C CA . LYS A 1 85 ? -10.719 40.906 41.469 1 74.56 85 LYS A CA 1
ATOM 675 C C . LYS A 1 85 ? -12.047 40.219 41.219 1 74.56 85 LYS A C 1
ATOM 677 O O . LYS A 1 85 ? -12.086 39 41 1 74.56 85 LYS A O 1
ATOM 682 N N . LYS A 1 86 ? -13.047 41 41.188 1 76.44 86 LYS A N 1
ATOM 683 C CA . LYS A 1 86 ? -14.367 40.438 40.938 1 76.44 86 LYS A CA 1
ATOM 684 C C . LYS A 1 86 ? -14.477 39.906 39.531 1 76.44 86 LYS A C 1
ATOM 686 O O . LYS A 1 86 ? -15.039 38.812 39.312 1 76.44 86 LYS A O 1
ATOM 691 N N . ASN A 1 87 ? -13.914 40.531 38.562 1 74.81 87 ASN A N 1
ATOM 692 C CA . ASN A 1 87 ? -13.961 40.094 37.156 1 74.81 87 ASN A CA 1
ATOM 693 C C . ASN A 1 87 ? -13.094 38.875 36.938 1 74.81 87 ASN A C 1
ATOM 695 O O . ASN A 1 87 ? -13.453 38 36.156 1 74.81 87 ASN A O 1
ATOM 699 N N . ILE A 1 88 ? -12.094 38.781 37.656 1 74.56 88 ILE A N 1
ATOM 700 C CA . ILE A 1 88 ? -11.188 37.656 37.531 1 74.56 88 ILE A CA 1
ATOM 701 C C . ILE A 1 88 ? -11.852 36.406 38.094 1 74.56 88 ILE A C 1
ATOM 703 O O . ILE A 1 88 ? -11.766 35.312 37.5 1 74.56 88 ILE A O 1
ATOM 707 N N . TYR A 1 89 ? -12.5 36.625 39.219 1 74.5 89 TYR A N 1
ATOM 708 C CA . TYR A 1 89 ? -13.172 35.5 39.844 1 74.5 89 TYR A CA 1
ATOM 709 C C . TYR A 1 89 ? -14.32 35 38.938 1 74.5 89 TYR A C 1
ATOM 711 O O . TYR A 1 89 ? -14.508 33.781 38.781 1 74.5 89 TYR A O 1
ATOM 719 N N . THR A 1 90 ? -15.008 35.938 38.406 1 77 90 THR A N 1
ATOM 720 C CA . THR A 1 90 ? -16.109 35.562 37.531 1 77 90 THR A CA 1
ATOM 721 C C . THR A 1 90 ? -15.594 34.844 36.281 1 77 90 THR A C 1
ATOM 723 O O . THR A 1 90 ? -16.203 33.875 35.812 1 77 90 THR A O 1
ATOM 726 N N . PHE A 1 91 ? -14.477 35.25 35.812 1 76.81 91 PHE A N 1
ATOM 727 C CA . PHE A 1 91 ? -13.875 34.625 34.656 1 76.81 91 PHE A CA 1
ATOM 728 C C . PHE A 1 91 ? -13.438 33.219 34.938 1 76.81 91 PHE A C 1
ATOM 730 O O . PHE A 1 91 ? -13.664 32.312 34.125 1 76.81 91 PHE A O 1
ATOM 737 N N . LEU A 1 92 ? -12.867 32.969 36.062 1 76.25 92 LEU A N 1
ATOM 738 C CA . LEU A 1 92 ? -12.383 31.641 36.469 1 76.25 92 LEU A CA 1
ATOM 739 C C . LEU A 1 92 ? -13.539 30.672 36.625 1 76.25 92 LEU A C 1
ATOM 741 O O . LEU A 1 92 ? -13.43 29.5 36.25 1 76.25 92 LEU A O 1
ATOM 745 N N . ILE A 1 93 ? -14.594 31.219 37.156 1 80.12 93 ILE A N 1
ATOM 746 C CA . ILE A 1 93 ? -15.75 30.359 37.375 1 80.12 93 ILE A CA 1
ATOM 747 C C . ILE A 1 93 ? -16.391 30 36.031 1 80.12 93 ILE A C 1
ATOM 749 O O . ILE A 1 93 ? -16.719 28.828 35.812 1 80.12 93 ILE A O 1
ATOM 753 N N . ILE A 1 94 ? -16.469 30.922 35.125 1 81.31 94 ILE A N 1
ATOM 754 C CA . ILE A 1 94 ? -17.109 30.672 33.844 1 81.31 94 ILE A CA 1
ATOM 755 C C . ILE A 1 94 ? -16.234 29.75 33 1 81.31 94 ILE A C 1
ATOM 757 O O . ILE A 1 94 ? -16.75 28.812 32.375 1 81.31 94 ILE A O 1
ATOM 761 N N . MET A 1 95 ? -14.984 29.969 33.031 1 77.75 95 MET A N 1
ATOM 762 C CA . MET A 1 95 ? -14.078 29.109 32.281 1 77.75 95 MET A CA 1
ATOM 763 C C . MET A 1 95 ? -14.055 27.688 32.844 1 77.75 95 MET A C 1
ATOM 765 O O . MET A 1 95 ? -13.922 26.719 32.125 1 77.75 95 MET A O 1
ATOM 769 N N . GLY A 1 96 ? -14.109 27.609 34.188 1 77.56 96 GLY A N 1
ATOM 770 C CA . GLY A 1 96 ? -14.203 26.297 34.812 1 77.56 96 GLY A CA 1
ATOM 771 C C . GLY A 1 96 ? -15.43 25.516 34.375 1 77.56 96 GLY A C 1
ATOM 772 O O . GLY A 1 96 ? -15.336 24.328 34.094 1 77.56 96 GLY A O 1
ATOM 773 N N . ILE A 1 97 ? -16.516 26.25 34.281 1 82.31 97 ILE A N 1
ATOM 774 C CA . ILE A 1 97 ? -17.766 25.609 33.875 1 82.31 97 ILE A CA 1
ATOM 775 C C . ILE A 1 97 ? -17.656 25.141 32.406 1 82.31 97 ILE A C 1
ATOM 777 O O . ILE A 1 97 ? -18.047 24.016 32.094 1 82.31 97 ILE A O 1
ATOM 781 N N . PHE A 1 98 ? -17.078 25.953 31.609 1 81.38 98 PHE A N 1
ATOM 782 C CA . PHE A 1 98 ? -16.953 25.609 30.188 1 81.38 98 PHE A CA 1
ATOM 783 C C . PHE A 1 98 ? -15.969 24.453 30 1 81.38 98 PHE A C 1
ATOM 785 O O . PHE A 1 98 ? -16.141 23.625 29.109 1 81.38 98 PHE A O 1
ATOM 792 N N . ALA A 1 99 ? -15 24.406 30.875 1 78.31 99 ALA A N 1
ATOM 793 C CA . ALA A 1 99 ? -14.047 23.312 30.812 1 78.31 99 ALA A CA 1
ATOM 794 C C . ALA A 1 99 ? -14.719 21.984 31.156 1 78.31 99 ALA A C 1
ATOM 796 O O . ALA A 1 99 ? -14.453 20.969 30.516 1 78.31 99 ALA A O 1
ATOM 797 N N . ILE A 1 100 ? -15.555 22.047 32.062 1 80.88 100 ILE A N 1
ATOM 798 C CA . ILE A 1 100 ? -16.281 20.844 32.469 1 80.88 100 ILE A CA 1
ATOM 799 C C . ILE A 1 100 ? -17.234 20.422 31.359 1 80.88 100 ILE A C 1
ATOM 801 O O . ILE A 1 100 ? -17.344 19.234 31.047 1 80.88 100 ILE A O 1
ATOM 805 N N . LEU A 1 101 ? -17.891 21.391 30.797 1 83.06 101 LEU A N 1
ATOM 806 C CA . LEU A 1 101 ? -18.828 21.078 29.719 1 83.06 101 LEU A CA 1
ATOM 807 C C . LEU A 1 101 ? -18.109 20.516 28.5 1 83.06 101 LEU A C 1
ATOM 809 O O . LEU A 1 101 ? -18.609 19.609 27.844 1 83.06 101 LEU A O 1
ATOM 813 N N . TRP A 1 102 ? -17.031 21.031 28.297 1 79.81 102 TRP A N 1
ATOM 814 C CA . TRP A 1 102 ? -16.203 20.547 27.188 1 79.81 102 TRP A CA 1
ATOM 815 C C . TRP A 1 102 ? -15.766 19.109 27.438 1 79.81 102 TRP A C 1
ATOM 817 O O . TRP A 1 102 ? -15.789 18.266 26.516 1 79.81 102 TRP A O 1
ATOM 827 N N . LEU A 1 103 ? -15.375 18.859 28.656 1 78.12 103 LEU A N 1
ATOM 828 C CA . LEU A 1 103 ? -14.945 17.516 29.031 1 78.12 103 LEU A CA 1
ATOM 829 C C . LEU A 1 103 ? -16.094 16.516 28.891 1 78.12 103 LEU A C 1
ATOM 831 O O . LEU A 1 103 ? -15.891 15.398 28.391 1 78.12 103 LEU A O 1
ATOM 835 N N . ILE A 1 104 ? -17.203 16.938 29.25 1 82.75 104 ILE A N 1
ATOM 836 C CA . ILE A 1 104 ? -18.375 16.078 29.141 1 82.75 104 ILE A CA 1
ATOM 837 C C . ILE A 1 104 ? -18.688 15.812 27.672 1 82.75 104 ILE A C 1
ATOM 839 O O . ILE A 1 104 ? -18.969 14.68 27.281 1 82.75 104 ILE A O 1
ATOM 843 N N . GLY A 1 105 ? -18.641 16.844 26.891 1 81.38 105 GLY A N 1
ATOM 844 C CA . GLY A 1 105 ? -18.859 16.672 25.453 1 81.38 105 GLY A CA 1
ATOM 845 C C . GLY A 1 105 ? -17.859 15.734 24.797 1 81.38 105 GLY A C 1
ATOM 846 O O . GLY A 1 105 ? -18.234 14.891 24 1 81.38 105 GLY A O 1
ATOM 847 N N . GLN A 1 106 ? -16.688 15.812 25.25 1 76.12 106 GLN A N 1
ATOM 848 C CA . GLN A 1 106 ? -15.633 14.992 24.688 1 76.12 106 GLN A CA 1
ATOM 849 C C . GLN A 1 106 ? -15.781 13.531 25.094 1 76.12 106 GLN A C 1
ATOM 851 O O . GLN A 1 106 ? -15.477 12.617 24.328 1 76.12 106 GLN A O 1
ATOM 856 N N . LEU A 1 107 ? -16.156 13.352 26.281 1 78.38 107 LEU A N 1
ATOM 857 C CA . LEU A 1 107 ? -16.391 11.992 26.766 1 78.38 107 LEU A CA 1
ATOM 858 C C . LEU A 1 107 ? -17.562 11.352 26.016 1 78.38 107 LEU A C 1
ATOM 860 O O . LEU A 1 107 ? -17.516 10.156 25.719 1 78.38 107 LEU A O 1
ATOM 864 N N . CYS A 1 108 ? -18.516 12.203 25.719 1 83.06 108 CYS A N 1
ATOM 865 C CA . CYS A 1 108 ? -19.641 11.695 24.953 1 83.06 108 CYS A CA 1
ATOM 866 C C . CYS A 1 108 ? -19.219 11.289 23.547 1 83.06 108 CYS A C 1
ATOM 868 O O . CYS A 1 108 ? -19.641 10.242 23.047 1 83.06 108 CYS A O 1
ATOM 870 N N . VAL A 1 109 ? -18.375 11.984 22.984 1 79.56 109 VAL A N 1
ATOM 871 C CA . VAL A 1 109 ? -17.891 11.688 21.641 1 79.56 109 VAL A CA 1
ATOM 872 C C . VAL A 1 109 ? -17.016 10.445 21.672 1 79.56 109 VAL A C 1
ATOM 874 O O . VAL A 1 109 ? -17.141 9.57 20.812 1 79.56 109 VAL A O 1
ATOM 877 N N . SER A 1 110 ? -16.203 10.383 22.688 1 74.5 110 SER A N 1
ATOM 878 C CA . SER A 1 110 ? -15.266 9.266 22.828 1 74.5 110 SER A CA 1
ATOM 879 C C . SER A 1 110 ? -16 7.957 23.062 1 74.5 110 SER A C 1
ATOM 881 O O . SER A 1 110 ? -15.508 6.883 22.719 1 74.5 110 SER A O 1
ATOM 883 N N . TYR A 1 111 ? -17.141 8.148 23.594 1 76.5 111 TYR A N 1
ATOM 884 C CA . TYR A 1 111 ? -17.969 6.969 23.859 1 76.5 111 TYR A CA 1
ATOM 885 C C . TYR A 1 111 ? -18.781 6.59 22.625 1 76.5 111 TYR A C 1
ATOM 887 O O . TYR A 1 111 ? -18.906 5.406 22.297 1 76.5 111 TYR A O 1
ATOM 895 N N . ALA A 1 112 ? -19.266 7.512 21.953 1 77.75 112 ALA A N 1
ATOM 896 C CA . ALA A 1 112 ? -20.234 7.266 20.891 1 77.75 112 ALA A CA 1
ATOM 897 C C . ALA A 1 112 ? -19.531 6.945 19.578 1 77.75 112 ALA A C 1
ATOM 899 O O . ALA A 1 112 ? -20 6.109 18.797 1 77.75 112 ALA A O 1
ATOM 900 N N . ALA A 1 113 ? -18.438 7.523 19.328 1 76.44 113 ALA A N 1
ATOM 901 C CA . ALA A 1 113 ? -17.812 7.465 18.016 1 76.44 113 ALA A CA 1
ATOM 902 C C . ALA A 1 113 ? -17.281 6.066 17.719 1 76.44 113 ALA A C 1
ATOM 904 O O . ALA A 1 113 ? -17.531 5.508 16.641 1 76.44 113 ALA A O 1
ATOM 905 N N . PRO A 1 114 ? -16.609 5.445 18.688 1 76 114 PRO A N 1
ATOM 906 C CA . PRO A 1 114 ? -16.125 4.09 18.406 1 76 114 PRO A CA 1
ATOM 907 C C . PRO A 1 114 ? -17.25 3.076 18.281 1 76 114 PRO A C 1
ATOM 909 O O . PRO A 1 114 ? -17.156 2.152 17.453 1 76 114 PRO A O 1
ATOM 912 N N . GLY A 1 115 ? -18.297 3.295 19.047 1 79.94 115 GLY A N 1
ATOM 913 C CA . GLY A 1 115 ? -19.469 2.441 18.891 1 79.94 115 GLY A CA 1
ATOM 914 C C . GLY A 1 115 ? -20.078 2.512 17.516 1 79.94 115 GLY A C 1
ATOM 915 O O . GLY A 1 115 ? -20.469 1.486 16.953 1 79.94 115 GLY A O 1
ATOM 916 N N . PHE A 1 116 ? -20.047 3.646 17 1 83.12 116 PHE A N 1
ATOM 917 C CA . PHE A 1 116 ? -20.562 3.832 15.648 1 83.12 116 PHE A CA 1
ATOM 918 C C . PHE A 1 116 ? -19.672 3.123 14.625 1 83.12 116 PHE A C 1
ATOM 920 O O . PHE A 1 116 ? -20.172 2.443 13.727 1 83.12 116 PHE A O 1
ATOM 927 N N . HIS A 1 117 ? -18.406 3.291 14.727 1 83.81 117 HIS A N 1
ATOM 928 C CA . HIS A 1 117 ? -17.438 2.703 13.812 1 83.81 117 HIS A CA 1
ATOM 929 C C . HIS A 1 117 ? -17.578 1.185 13.758 1 83.81 117 HIS A C 1
ATOM 931 O O . HIS A 1 117 ? -17.641 0.6 12.672 1 83.81 117 HIS A O 1
ATOM 937 N N . ILE A 1 118 ? -17.766 0.597 14.93 1 87.19 118 ILE A N 1
ATOM 938 C CA . ILE A 1 118 ? -17.812 -0.855 15.047 1 87.19 118 ILE A CA 1
ATOM 939 C C . ILE A 1 118 ? -19.188 -1.356 14.578 1 87.19 118 ILE A C 1
ATOM 941 O O . ILE A 1 118 ? -19.266 -2.32 13.812 1 87.19 118 ILE A O 1
ATOM 945 N N . ASN A 1 119 ? -20.234 -0.686 14.977 1 88.12 119 ASN A N 1
ATOM 946 C CA . ASN A 1 119 ? -21.578 -1.124 14.633 1 88.12 119 ASN A CA 1
ATOM 947 C C . ASN A 1 119 ? -21.828 -1.062 13.133 1 88.12 119 ASN A C 1
ATOM 949 O O . ASN A 1 119 ? -22.469 -1.944 12.57 1 88.12 119 ASN A O 1
ATOM 953 N N . VAL A 1 120 ? -21.281 -0.096 12.547 1 89.25 120 VAL A N 1
ATOM 954 C CA . VAL A 1 120 ? -21.484 0.064 11.109 1 89.25 120 VAL A CA 1
ATOM 955 C C . VAL A 1 120 ? -20.75 -1.041 10.359 1 89.25 120 VAL A C 1
ATOM 957 O O . VAL A 1 120 ? -21.281 -1.601 9.391 1 89.25 120 VAL A O 1
ATOM 960 N N . ARG A 1 121 ? -19.594 -1.338 10.766 1 90.44 121 ARG A N 1
ATOM 961 C CA . ARG A 1 121 ? -18.812 -2.385 10.109 1 90.44 121 ARG A CA 1
ATOM 962 C C . ARG A 1 121 ? -19.484 -3.748 10.273 1 90.44 121 ARG A C 1
ATOM 964 O O . ARG A 1 121 ? -19.531 -4.539 9.336 1 90.44 121 ARG A O 1
ATOM 971 N N . ILE A 1 122 ? -19.984 -4.016 11.484 1 91.25 122 ILE A N 1
ATOM 972 C CA . ILE A 1 122 ? -20.688 -5.266 11.75 1 91.25 122 ILE A CA 1
ATOM 973 C C . ILE A 1 122 ? -21.922 -5.363 10.852 1 91.25 122 ILE A C 1
ATOM 975 O O . ILE A 1 122 ? -22.172 -6.398 10.234 1 91.25 122 ILE A O 1
ATOM 979 N N . LEU A 1 123 ? -22.609 -4.309 10.797 1 91 123 LEU A N 1
ATOM 980 C CA . LEU A 1 123 ? -23.844 -4.285 10.008 1 91 123 LEU A CA 1
ATOM 981 C C . LEU A 1 123 ? -23.531 -4.469 8.523 1 91 123 LEU A C 1
ATOM 983 O O . LEU A 1 123 ? -24.25 -5.18 7.824 1 91 123 LEU A O 1
ATOM 987 N N . LEU A 1 124 ? -22.453 -3.828 8.078 1 93.12 124 LEU A N 1
ATOM 988 C CA . LEU A 1 124 ? -22.094 -3.92 6.672 1 93.12 124 LEU A CA 1
ATOM 989 C C . LEU A 1 124 ? -21.719 -5.352 6.301 1 93.12 124 LEU A C 1
ATOM 991 O O . LEU A 1 124 ? -22.203 -5.891 5.305 1 93.12 124 LEU A O 1
ATOM 995 N N . LEU A 1 125 ? -20.906 -5.957 7.098 1 92.62 125 LEU A N 1
ATOM 996 C CA . LEU A 1 125 ? -20.484 -7.324 6.789 1 92.62 125 LEU A CA 1
ATOM 997 C C . LEU A 1 125 ? -21.656 -8.289 6.914 1 92.62 125 LEU A C 1
ATOM 999 O O . LEU A 1 125 ? -21.844 -9.172 6.074 1 92.62 125 LEU A O 1
ATOM 1003 N N . SER A 1 126 ? -22.438 -8.156 7.938 1 90.69 126 SER A N 1
ATOM 1004 C CA . SER A 1 126 ? -23.609 -9.016 8.125 1 90.69 126 SER A CA 1
ATOM 1005 C C . SER A 1 126 ? -24.578 -8.906 6.953 1 90.69 126 SER A C 1
ATOM 1007 O O . SER A 1 126 ? -25.109 -9.914 6.48 1 90.69 126 SER A O 1
ATOM 1009 N N . LYS A 1 127 ? -24.734 -7.727 6.508 1 90.44 127 LYS A N 1
ATOM 1010 C CA . LYS A 1 127 ? -25.609 -7.504 5.363 1 90.44 127 LYS A CA 1
ATOM 1011 C C . LYS A 1 127 ? -25.016 -8.102 4.09 1 90.44 127 LYS A C 1
ATOM 1013 O O . LYS A 1 127 ? -25.734 -8.727 3.303 1 90.44 127 LYS A O 1
ATOM 1018 N N . LEU A 1 128 ? -23.781 -7.906 3.889 1 91.31 128 LEU A N 1
ATOM 1019 C CA . LEU A 1 128 ? -23.125 -8.453 2.713 1 91.31 128 LEU A CA 1
ATOM 1020 C C . LEU A 1 128 ? -23.234 -9.969 2.676 1 91.31 128 LEU A C 1
ATOM 1022 O O . LEU A 1 128 ? -23.422 -10.562 1.607 1 91.31 128 LEU A O 1
ATOM 1026 N N . LEU A 1 129 ? -23.141 -10.602 3.867 1 89.44 129 LEU A N 1
ATOM 1027 C CA . LEU A 1 129 ? -23.188 -12.062 3.957 1 89.44 129 LEU A CA 1
ATOM 1028 C C . LEU A 1 129 ? -24.594 -12.57 3.648 1 89.44 129 LEU A C 1
ATOM 1030 O O . LEU A 1 129 ? -24.781 -13.742 3.318 1 89.44 129 LEU A O 1
ATOM 1034 N N . SER A 1 130 ? -25.547 -11.695 3.678 1 88 130 SER A N 1
ATOM 1035 C CA . SER A 1 130 ? -26.922 -12.086 3.4 1 88 130 SER A CA 1
ATOM 1036 C C . SER A 1 130 ? -27.266 -11.914 1.924 1 88 130 SER A C 1
ATOM 1038 O O . SER A 1 130 ? -28.344 -12.32 1.476 1 88 130 SER A O 1
ATOM 1040 N N . PHE A 1 131 ? -26.312 -11.406 1.175 1 89.06 131 PHE A N 1
ATOM 1041 C CA . PHE A 1 131 ? -26.594 -11.102 -0.225 1 89.06 131 PHE A CA 1
ATOM 1042 C C . PHE A 1 131 ? -26.5 -12.359 -1.079 1 89.06 131 PHE A C 1
ATOM 1044 O O . PHE A 1 131 ? -26 -13.391 -0.627 1 89.06 131 PHE A O 1
ATOM 1051 N N . ASP A 1 132 ? -27.078 -12.188 -2.268 1 88.62 132 ASP A N 1
ATOM 1052 C CA . ASP A 1 132 ? -26.984 -13.234 -3.273 1 88.62 132 ASP A CA 1
ATOM 1053 C C . ASP A 1 132 ? -25.594 -13.281 -3.904 1 88.62 132 ASP A C 1
ATOM 1055 O O . ASP A 1 132 ? -24.906 -12.258 -3.963 1 88.62 132 ASP A O 1
ATOM 1059 N N . ILE A 1 133 ? -25.234 -14.445 -4.305 1 87.69 133 ILE A N 1
ATOM 1060 C CA . ILE A 1 133 ? -23.922 -14.625 -4.938 1 87.69 133 ILE A CA 1
ATOM 1061 C C . ILE A 1 133 ? -23.828 -13.734 -6.172 1 87.69 133 ILE A C 1
ATOM 1063 O O . ILE A 1 133 ? -22.734 -13.273 -6.523 1 87.69 133 ILE A O 1
ATOM 1067 N N . ASP A 1 134 ? -24.938 -13.422 -6.777 1 85.56 134 ASP A N 1
ATOM 1068 C CA . ASP A 1 134 ? -25 -12.555 -7.949 1 85.56 134 ASP A CA 1
ATOM 1069 C C . ASP A 1 134 ? -24.391 -11.188 -7.652 1 85.56 134 ASP A C 1
ATOM 1071 O O . ASP A 1 134 ? -23.766 -10.578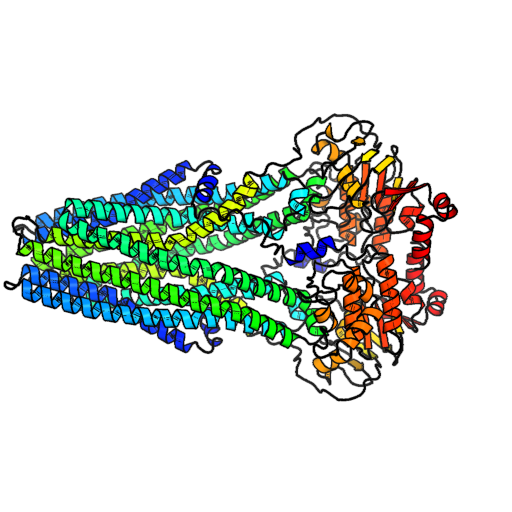 -8.523 1 85.56 134 ASP A O 1
ATOM 1075 N N . TYR A 1 135 ? -24.625 -10.789 -6.512 1 86 135 TYR A N 1
ATOM 1076 C CA . TYR A 1 135 ? -24.094 -9.492 -6.109 1 86 135 TYR A CA 1
ATOM 1077 C C . TYR A 1 135 ? -22.562 -9.523 -6.086 1 86 135 TYR A C 1
ATOM 1079 O O . TYR A 1 135 ? -21.922 -8.547 -6.477 1 86 135 TYR A O 1
ATOM 1087 N N . PHE A 1 136 ? -21.969 -10.547 -5.625 1 83.06 136 PHE A N 1
ATOM 1088 C CA . PHE A 1 136 ? -20.531 -10.688 -5.504 1 83.06 136 PHE A CA 1
ATOM 1089 C C . PHE A 1 136 ? -19.891 -10.883 -6.875 1 83.06 136 PHE A C 1
ATOM 1091 O O . PHE A 1 136 ? -18.719 -10.539 -7.07 1 83.06 136 PHE A O 1
ATOM 1098 N N . ASP A 1 137 ? -20.703 -11.461 -7.754 1 81.81 137 ASP A N 1
ATOM 1099 C CA . ASP A 1 137 ? -20.219 -11.609 -9.125 1 81.81 137 ASP A CA 1
ATOM 1100 C C . ASP A 1 137 ? -20.047 -10.25 -9.805 1 81.81 137 ASP A C 1
ATOM 1102 O O . ASP A 1 137 ? -19.188 -10.086 -10.664 1 81.81 137 ASP A O 1
ATOM 1106 N N . GLN A 1 138 ? -20.859 -9.297 -9.359 1 78.38 138 GLN A N 1
ATOM 1107 C CA . GLN A 1 138 ? -20.891 -7.996 -10.016 1 78.38 138 GLN A CA 1
ATOM 1108 C C . GLN A 1 138 ? -19.938 -7.012 -9.352 1 78.38 138 GLN A C 1
ATOM 1110 O O . GLN A 1 138 ? -19.594 -5.98 -9.93 1 78.38 138 GLN A O 1
ATOM 1115 N N . ASN A 1 139 ? -19.547 -7.359 -8.133 1 80.88 139 ASN A N 1
ATOM 1116 C CA . ASN A 1 139 ? -18.703 -6.441 -7.375 1 80.88 139 ASN A CA 1
ATOM 1117 C C . ASN A 1 139 ? -17.359 -7.074 -7.027 1 80.88 139 ASN A C 1
ATOM 1119 O O . ASN A 1 139 ? -17.297 -8.242 -6.656 1 80.88 139 ASN A O 1
ATOM 1123 N N . GLN A 1 140 ? -16.375 -6.293 -7.164 1 77.5 140 GLN A N 1
ATOM 1124 C CA . GLN A 1 140 ? -15.039 -6.777 -6.836 1 77.5 140 GLN A CA 1
ATOM 1125 C C . GLN A 1 140 ? -14.836 -6.871 -5.324 1 77.5 140 GLN A C 1
ATOM 1127 O O . GLN A 1 140 ? -15.305 -6.012 -4.578 1 77.5 140 GLN A O 1
ATOM 1132 N N . SER A 1 141 ? -14.148 -7.922 -4.887 1 81.19 141 SER A N 1
ATOM 1133 C CA . SER A 1 141 ? -13.906 -8.164 -3.471 1 81.19 141 SER A CA 1
ATOM 1134 C C . SER A 1 141 ? -13.156 -7 -2.83 1 81.19 141 SER A C 1
ATOM 1136 O O . SER A 1 141 ? -13.469 -6.594 -1.71 1 81.19 141 SER A O 1
ATOM 1138 N N . GLY A 1 142 ? -12.219 -6.469 -3.574 1 74.25 142 GLY A N 1
ATOM 1139 C CA . GLY A 1 142 ? -11.453 -5.34 -3.062 1 74.25 142 GLY A CA 1
ATOM 1140 C C . GLY A 1 142 ? -12.312 -4.113 -2.801 1 74.25 142 GLY A C 1
ATOM 1141 O O . GLY A 1 142 ? -12.125 -3.43 -1.79 1 74.25 142 GLY A O 1
ATOM 1142 N N . SER A 1 143 ? -13.258 -3.834 -3.689 1 80.12 143 SER A N 1
ATOM 1143 C CA . SER A 1 143 ? -14.148 -2.691 -3.543 1 80.12 143 SER A CA 1
ATOM 1144 C C . SER A 1 143 ? -15.062 -2.854 -2.334 1 80.12 143 SER A C 1
ATOM 1146 O O . SER A 1 143 ? -15.32 -1.891 -1.607 1 80.12 143 SER A O 1
ATOM 1148 N N . LEU A 1 144 ? -15.516 -4.035 -2.141 1 87.88 144 LEU A N 1
ATOM 1149 C CA . LEU A 1 144 ? -16.391 -4.305 -1.002 1 87.88 144 LEU A CA 1
ATOM 1150 C C . LEU A 1 144 ? -15.617 -4.176 0.312 1 87.88 144 LEU A C 1
ATOM 1152 O O . LEU A 1 144 ? -16.141 -3.641 1.29 1 87.88 144 LEU A O 1
ATOM 1156 N N . LEU A 1 145 ? -14.43 -4.652 0.264 1 86.12 145 LEU A N 1
ATOM 1157 C CA . LEU A 1 145 ? -13.586 -4.527 1.45 1 86.12 145 LEU A CA 1
ATOM 1158 C C . LEU A 1 145 ? -13.305 -3.061 1.761 1 86.12 145 LEU A C 1
ATOM 1160 O O . LEU A 1 145 ? -13.312 -2.656 2.926 1 86.12 145 LEU A O 1
ATOM 1164 N N . ASP A 1 146 ? -13.062 -2.221 0.783 1 81.19 146 ASP A N 1
ATOM 1165 C CA . ASP A 1 146 ? -12.805 -0.794 0.943 1 81.19 146 ASP A CA 1
ATOM 1166 C C . ASP A 1 146 ? -14 -0.089 1.587 1 81.19 146 ASP A C 1
ATOM 1168 O O . ASP A 1 146 ? -13.82 0.849 2.369 1 81.19 146 ASP A O 1
ATOM 1172 N N . ARG A 1 147 ? -15.203 -0.476 1.261 1 88.12 147 ARG A N 1
ATOM 1173 C CA . ARG A 1 147 ? -16.422 0.1 1.842 1 88.12 147 ARG A CA 1
ATOM 1174 C C . ARG A 1 147 ? -16.5 -0.188 3.338 1 88.12 147 ARG A C 1
ATOM 1176 O O . ARG A 1 147 ? -16.844 0.692 4.125 1 88.12 147 ARG A O 1
ATOM 1183 N N . ILE A 1 148 ? -16.016 -1.342 3.691 1 90.38 148 ILE A N 1
ATOM 1184 C CA . ILE A 1 148 ? -16.125 -1.774 5.082 1 90.38 148 ILE A CA 1
ATOM 1185 C C . ILE A 1 148 ? -15.023 -1.132 5.914 1 90.38 148 ILE A C 1
ATOM 1187 O O . ILE A 1 148 ? -15.242 -0.756 7.066 1 90.38 148 ILE A O 1
ATOM 1191 N N . THR A 1 149 ? -13.891 -0.902 5.297 1 85.44 149 THR A N 1
ATOM 1192 C CA . THR A 1 149 ? -12.742 -0.476 6.086 1 85.44 149 THR A CA 1
ATOM 1193 C C . THR A 1 149 ? -12.477 1.016 5.895 1 85.44 149 THR A C 1
ATOM 1195 O O . THR A 1 149 ? -12.742 1.817 6.793 1 85.44 149 THR A O 1
ATOM 1198 N N . THR A 1 150 ? -12.195 1.432 4.648 1 79.62 150 THR A N 1
ATOM 1199 C CA . THR A 1 150 ? -11.758 2.793 4.355 1 79.62 150 THR A CA 1
ATOM 1200 C C . THR A 1 150 ? -12.93 3.77 4.465 1 79.62 150 THR A C 1
ATOM 1202 O O . THR A 1 150 ? -12.828 4.789 5.148 1 79.62 150 THR A O 1
ATOM 1205 N N . ASP A 1 151 ? -14.047 3.502 3.832 1 85.69 151 ASP A N 1
ATOM 1206 C CA . ASP A 1 151 ? -15.195 4.398 3.855 1 85.69 151 ASP A CA 1
ATOM 1207 C C . ASP A 1 151 ? -15.766 4.527 5.27 1 85.69 151 ASP A C 1
ATOM 1209 O O . ASP A 1 151 ? -16.109 5.625 5.703 1 85.69 151 ASP A O 1
ATOM 1213 N N . SER A 1 152 ? -15.797 3.377 5.945 1 88.38 152 SER A N 1
ATOM 1214 C CA . SER A 1 152 ? -16.312 3.402 7.309 1 88.38 152 SER A CA 1
ATOM 1215 C C . SER A 1 152 ? -15.406 4.219 8.227 1 88.38 152 SER A C 1
ATOM 1217 O O . SER A 1 152 ? -15.891 4.961 9.086 1 88.38 152 SER A O 1
ATOM 1219 N N . SER A 1 153 ? -14.148 4.105 8.055 1 84.88 153 SER A N 1
ATOM 1220 C CA . SER A 1 153 ? -13.203 4.852 8.875 1 84.88 153 SER A CA 1
ATOM 1221 C C . SER A 1 153 ? -13.289 6.348 8.594 1 84.88 153 SER A C 1
ATOM 1223 O O . SER A 1 153 ? -13.148 7.164 9.508 1 84.88 153 SER A O 1
ATOM 1225 N N . LEU A 1 154 ? -13.461 6.688 7.344 1 84.5 154 LEU A N 1
ATOM 1226 C CA . LEU A 1 154 ? -13.609 8.094 6.969 1 84.5 154 LEU A CA 1
ATOM 1227 C C . LEU A 1 154 ? -14.844 8.703 7.621 1 84.5 154 LEU A C 1
ATOM 1229 O O . LEU A 1 154 ? -14.773 9.781 8.211 1 84.5 154 LEU A O 1
ATOM 1233 N N . ILE A 1 155 ? -15.969 8.016 7.551 1 86.88 155 ILE A N 1
ATOM 1234 C CA . ILE A 1 155 ? -17.219 8.508 8.125 1 86.88 155 ILE A CA 1
ATOM 1235 C C . ILE A 1 155 ? -17.078 8.617 9.641 1 86.88 155 ILE A C 1
ATOM 1237 O O . ILE A 1 155 ? -17.547 9.586 10.242 1 86.88 155 ILE A O 1
ATOM 1241 N N . TYR A 1 156 ? -16.312 7.699 10.227 1 83.12 156 TYR A N 1
ATOM 1242 C CA . TYR A 1 156 ? -16.062 7.715 11.656 1 83.12 156 TYR A CA 1
ATOM 1243 C C . TYR A 1 156 ? -15.258 8.953 12.055 1 83.12 156 TYR A C 1
ATOM 1245 O O . TYR A 1 156 ? -15.617 9.648 13.008 1 83.12 156 TYR A O 1
ATOM 1253 N N . SER A 1 157 ? -14.273 9.242 11.352 1 81.19 157 SER A N 1
ATOM 1254 C CA . SER A 1 157 ? -13.43 10.383 11.688 1 81.19 157 SER A CA 1
ATOM 1255 C C . SER A 1 157 ? -14.195 11.695 11.57 1 81.19 157 SER A C 1
ATOM 1257 O O . SER A 1 157 ? -13.984 12.617 12.359 1 81.19 157 SER A O 1
ATOM 1259 N N . ILE A 1 158 ? -15.109 11.75 10.656 1 82.69 158 ILE A N 1
ATOM 1260 C CA . ILE A 1 158 ? -15.891 12.961 10.461 1 82.69 158 ILE A CA 1
ATOM 1261 C C . ILE A 1 158 ? -16.922 13.102 11.578 1 82.69 158 ILE A C 1
ATOM 1263 O O . ILE A 1 158 ? -17.094 14.188 12.133 1 82.69 158 ILE A O 1
ATOM 1267 N N . TYR A 1 159 ? -17.531 11.992 11.953 1 75.31 159 TYR A N 1
ATOM 1268 C CA . TYR A 1 159 ? -18.484 12.031 13.055 1 75.31 159 TYR A CA 1
ATOM 1269 C C . TYR A 1 159 ? -17.797 12.352 14.375 1 75.31 159 TYR A C 1
ATOM 1271 O O . TYR A 1 159 ? -18.328 13.094 15.203 1 75.31 159 TYR A O 1
ATOM 1279 N N . MET A 1 160 ? -16.594 11.859 14.531 1 72.62 160 MET A N 1
ATOM 1280 C CA . MET A 1 160 ? -15.891 11.984 15.812 1 72.62 160 MET A CA 1
ATOM 1281 C C . MET A 1 160 ? -15.305 13.375 15.977 1 72.62 160 MET A C 1
ATOM 1283 O O . MET A 1 160 ? -15.445 13.992 17.047 1 72.62 160 MET A O 1
ATOM 1287 N N . ASP A 1 161 ? -14.656 13.797 14.945 1 75.88 161 ASP A N 1
ATOM 1288 C CA . ASP A 1 161 ? -13.836 14.984 15.148 1 75.88 161 ASP A CA 1
ATOM 1289 C C . ASP A 1 161 ? -14.383 16.172 14.359 1 75.88 161 ASP A C 1
ATOM 1291 O O . ASP A 1 161 ? -14.648 17.234 14.922 1 75.88 161 ASP A O 1
ATOM 1295 N N . ARG A 1 162 ? -14.742 16.031 13.117 1 82.06 162 ARG A N 1
ATOM 1296 C CA . ARG A 1 162 ? -14.984 17.156 12.227 1 82.06 162 ARG A CA 1
ATOM 1297 C C . ARG A 1 162 ? -16.359 17.781 12.492 1 82.06 162 ARG A C 1
ATOM 1299 O O . ARG A 1 162 ? -16.5 19 12.445 1 82.06 162 ARG A O 1
ATOM 1306 N N . LEU A 1 163 ? -17.281 16.938 12.875 1 86.06 163 LEU A N 1
ATOM 1307 C CA . LEU A 1 163 ? -18.641 17.453 13.102 1 86.06 163 LEU A CA 1
ATOM 1308 C C . LEU A 1 163 ? -18.703 18.266 14.398 1 86.06 163 LEU A C 1
ATOM 1310 O O . LEU A 1 163 ? -19.391 19.281 14.461 1 86.06 163 LEU A O 1
ATOM 1314 N N . CYS A 1 164 ? -18.031 17.797 15.398 1 86.38 164 CYS A N 1
ATOM 1315 C CA . CYS A 1 164 ? -17.984 18.531 16.656 1 86.38 164 CYS A CA 1
ATOM 1316 C C . CYS A 1 164 ? -17.281 19.875 16.469 1 86.38 164 CYS A C 1
ATOM 1318 O O . CYS A 1 164 ? -17.75 20.906 16.953 1 86.38 164 CYS A O 1
ATOM 1320 N N . VAL A 1 165 ? -16.219 19.891 15.758 1 84.81 165 VAL A N 1
ATOM 1321 C CA . VAL A 1 165 ? -15.461 21.109 15.508 1 84.81 165 VAL A CA 1
ATOM 1322 C C . VAL A 1 165 ? -16.297 22.078 14.68 1 84.81 165 VAL A C 1
ATOM 1324 O O . VAL A 1 165 ? -16.312 23.281 14.945 1 84.81 165 VAL A O 1
ATOM 1327 N N . LEU A 1 166 ? -17.016 21.547 13.734 1 89.12 166 LEU A N 1
ATOM 1328 C CA . LEU A 1 166 ? -17.906 22.359 12.922 1 89.12 166 LEU A CA 1
ATOM 1329 C C . LEU A 1 166 ? -18.984 23.016 13.781 1 89.12 166 LEU A C 1
ATOM 1331 O O . LEU A 1 166 ? -19.281 24.203 13.609 1 89.12 166 LEU A O 1
ATOM 1335 N N . THR A 1 167 ? -19.531 22.297 14.742 1 91 167 THR A N 1
ATOM 1336 C CA . THR A 1 167 ? -20.578 22.812 15.625 1 91 167 THR A CA 1
ATOM 1337 C C . THR A 1 167 ? -20.016 23.906 16.531 1 91 167 THR A C 1
ATOM 1339 O O . THR A 1 167 ? -20.688 24.922 16.766 1 91 167 THR A O 1
ATOM 1342 N N . ILE A 1 168 ? -18.812 23.688 16.953 1 90.12 168 ILE A N 1
ATOM 1343 C CA . ILE A 1 168 ? -18.156 24.688 17.797 1 90.12 168 ILE A CA 1
ATOM 1344 C C . ILE A 1 168 ? -17.938 25.969 16.984 1 90.12 168 ILE A C 1
ATOM 1346 O O . ILE A 1 168 ? -18.281 27.062 17.438 1 90.12 168 ILE A O 1
ATOM 1350 N N . ASP A 1 169 ? -17.438 25.828 15.805 1 89.19 169 ASP A N 1
ATOM 1351 C CA . ASP A 1 169 ? -17.125 26.969 14.953 1 89.19 169 ASP A CA 1
ATOM 1352 C C . ASP A 1 169 ? -18.406 27.734 14.578 1 89.19 169 ASP A C 1
ATOM 1354 O O . ASP A 1 169 ? -18.422 28.953 14.609 1 89.19 169 ASP A O 1
ATOM 1358 N N . LEU A 1 170 ? -19.438 27.031 14.312 1 91.06 170 LEU A N 1
ATOM 1359 C CA . LEU A 1 170 ? -20.703 27.672 13.945 1 91.06 170 LEU A CA 1
ATOM 1360 C C . LEU A 1 170 ? -21.312 28.391 15.141 1 91.06 170 LEU A C 1
ATOM 1362 O O . LEU A 1 170 ? -21.859 29.484 14.984 1 91.06 170 LEU A O 1
ATOM 1366 N N . SER A 1 171 ? -21.25 27.719 16.266 1 93.81 171 SER A N 1
ATOM 1367 C CA . SER A 1 171 ? -21.766 28.359 17.469 1 93.81 171 SER A CA 1
ATOM 1368 C C . SER A 1 171 ? -20.969 29.609 17.828 1 93.81 171 SER A C 1
ATOM 1370 O O . SER A 1 171 ? -21.531 30.625 18.25 1 93.81 171 SER A O 1
ATOM 1372 N N . GLN A 1 172 ? -19.656 29.531 17.672 1 92 172 GLN A N 1
ATOM 1373 C CA . GLN A 1 172 ? -18.781 30.688 17.938 1 92 172 GLN A CA 1
ATOM 1374 C C . GLN A 1 172 ? -19.109 31.828 16.969 1 92 172 GLN A C 1
ATOM 1376 O O . GLN A 1 172 ? -19.172 33 17.391 1 92 172 GLN A O 1
ATOM 1381 N N . ALA A 1 173 ? -19.281 31.5 15.719 1 88 173 ALA A N 1
ATOM 1382 C CA . ALA A 1 173 ? -19.609 32.5 14.719 1 88 173 ALA A CA 1
ATOM 1383 C C . ALA A 1 173 ? -20.953 33.188 15.047 1 88 173 ALA A C 1
ATOM 1385 O O . ALA A 1 173 ? -21.047 34.406 15.031 1 88 173 ALA A O 1
ATOM 1386 N N . LEU A 1 174 ? -21.891 32.406 15.422 1 90.38 174 LEU A N 1
ATOM 1387 C CA . LEU A 1 174 ? -23.219 32.906 15.727 1 90.38 174 LEU A CA 1
ATOM 1388 C C . LEU A 1 174 ? -23.203 33.75 17 1 90.38 174 LEU A C 1
ATOM 1390 O O . LEU A 1 174 ? -23.797 34.844 17.031 1 90.38 174 LEU A O 1
ATOM 1394 N N . ALA A 1 175 ? -22.562 33.25 17.969 1 91.69 175 ALA A N 1
ATOM 1395 C CA . ALA A 1 175 ? -22.5 33.969 19.234 1 91.69 175 ALA A CA 1
ATOM 1396 C C . ALA A 1 175 ? -21.75 35.281 19.078 1 91.69 175 ALA A C 1
ATOM 1398 O O . ALA A 1 175 ? -22.125 36.281 19.672 1 91.69 175 ALA A O 1
ATOM 1399 N N . GLY A 1 176 ? -20.641 35.25 18.375 1 88 176 GLY A N 1
ATOM 1400 C CA . GLY A 1 176 ? -19.891 36.469 18.109 1 88 176 GLY A CA 1
ATOM 1401 C C . GLY A 1 176 ? -20.703 37.531 17.375 1 88 176 GLY A C 1
ATOM 1402 O O . GLY A 1 176 ? -20.656 38.688 17.719 1 88 176 GLY A O 1
ATOM 1403 N N . PHE A 1 177 ? -21.453 37.094 16.516 1 85.62 177 PHE A N 1
ATOM 1404 C CA . PHE A 1 177 ? -22.297 38 15.75 1 85.62 177 PHE A CA 1
ATOM 1405 C C . PHE A 1 177 ? -23.406 38.594 16.625 1 85.62 177 PHE A C 1
ATOM 1407 O O . PHE A 1 177 ? -23.688 39.781 16.578 1 85.62 177 PHE A O 1
ATOM 1414 N N . VAL A 1 178 ? -24.031 37.719 17.391 1 88.88 178 VAL A N 1
ATOM 1415 C CA . VAL A 1 178 ? -25.141 38.156 18.25 1 88.88 178 VAL A CA 1
ATOM 1416 C C . VAL A 1 178 ? -24.609 39.156 19.281 1 88.88 178 VAL A C 1
ATOM 1418 O O . VAL A 1 178 ? -25.234 40.219 19.5 1 88.88 178 VAL A O 1
ATOM 1421 N N . LEU A 1 179 ? -23.453 38.906 19.828 1 88.75 179 LEU A N 1
ATOM 1422 C CA . LEU A 1 179 ? -22.875 39.812 20.812 1 88.75 179 LEU A CA 1
ATOM 1423 C C . LEU A 1 179 ? -22.5 41.156 20.172 1 88.75 179 LEU A C 1
ATOM 1425 O O . LEU A 1 179 ? -22.672 42.219 20.766 1 88.75 179 LEU A O 1
ATOM 1429 N N . SER A 1 180 ? -21.984 41.094 19.016 1 83.62 180 SER A N 1
ATOM 1430 C CA . SER A 1 180 ? -21.625 42.344 18.312 1 83.62 180 SER A CA 1
ATOM 1431 C C . SER A 1 180 ? -22.844 43.188 18.047 1 83.62 180 SER A C 1
ATOM 1433 O O . SER A 1 180 ? -22.781 44.438 18.141 1 83.62 180 SER A O 1
ATOM 1435 N N . PHE A 1 181 ? -23.938 42.594 17.828 1 84.81 181 PHE A N 1
ATOM 1436 C CA . PHE A 1 181 ? -25.172 43.344 17.562 1 84.81 181 PHE A CA 1
ATOM 1437 C C . PHE A 1 181 ? -25.719 43.938 18.844 1 84.81 181 PHE A C 1
ATOM 1439 O O . PHE A 1 181 ? -26.328 45 18.828 1 84.81 181 PHE A O 1
ATOM 1446 N N . ILE A 1 182 ? -25.531 43.25 19.906 1 86.25 182 ILE A N 1
ATOM 1447 C CA . ILE A 1 182 ? -26.016 43.719 21.188 1 86.25 182 ILE A CA 1
ATOM 1448 C C . ILE A 1 182 ? -25.234 44.969 21.594 1 86.25 182 ILE A C 1
ATOM 1450 O O . ILE A 1 182 ? -25.797 45.938 22.125 1 86.25 182 ILE A O 1
ATOM 1454 N N . TYR A 1 183 ? -23.938 45 21.344 1 82.62 183 TYR A N 1
ATOM 1455 C CA . TYR A 1 183 ? -23.109 46.156 21.719 1 82.62 183 TYR A CA 1
ATOM 1456 C C . TYR A 1 183 ? -23.312 47.312 20.75 1 82.62 183 TYR A C 1
ATOM 1458 O O . TYR A 1 183 ? -23.484 48.469 21.188 1 82.62 183 TYR A O 1
ATOM 1466 N N . SER A 1 184 ? -23.156 47.031 19.422 1 82.75 184 SER A N 1
ATOM 1467 C CA . SER A 1 184 ? -23.422 48.062 18.422 1 82.75 184 SER A CA 1
ATOM 1468 C C . SER A 1 184 ? -23.906 47.469 17.109 1 82.75 184 SER A C 1
ATOM 1470 O O . SER A 1 184 ? -23.125 46.906 16.359 1 82.75 184 SER A O 1
ATOM 1472 N N . TRP A 1 185 ? -25.125 47.594 16.875 1 79.94 185 TRP A N 1
ATOM 1473 C CA . TRP A 1 185 ? -25.703 47.031 15.664 1 79.94 185 TRP A CA 1
ATOM 1474 C C . TRP A 1 185 ? -25.203 47.781 14.43 1 79.94 185 TRP A C 1
ATOM 1476 O O . TRP A 1 185 ? -25.141 47.219 13.336 1 79.94 185 TRP A O 1
ATOM 1486 N N . ARG A 1 186 ? -24.75 49.031 14.617 1 75.62 186 ARG A N 1
ATOM 1487 C CA . ARG A 1 186 ? -24.328 49.844 13.477 1 75.62 186 ARG A CA 1
ATOM 1488 C C . ARG A 1 186 ? -23 49.344 12.906 1 75.62 186 ARG A C 1
ATOM 1490 O O . ARG A 1 186 ? -22.844 49.219 11.695 1 75.62 186 ARG A O 1
ATOM 1497 N N . ILE A 1 187 ? -22.172 48.938 13.844 1 75.25 187 ILE A N 1
ATOM 1498 C CA . ILE A 1 187 ? -20.859 48.469 13.414 1 75.25 187 ILE A CA 1
ATOM 1499 C C . ILE A 1 187 ? -20.969 47.031 12.906 1 75.25 187 ILE A C 1
ATOM 1501 O O . ILE A 1 187 ? -20.297 46.656 11.953 1 75.25 187 ILE A O 1
ATOM 1505 N N . SER A 1 188 ? -21.844 46.312 13.539 1 80.25 188 SER A N 1
ATOM 1506 C CA . SER A 1 188 ? -22.016 44.906 13.203 1 80.25 188 SER A CA 1
ATOM 1507 C C . SER A 1 188 ? -22.609 44.719 11.805 1 80.25 188 SER A C 1
ATOM 1509 O O . SER A 1 188 ? -22.328 43.75 11.133 1 80.25 188 SER A O 1
ATOM 1511 N N . LEU A 1 189 ? -23.281 45.625 11.352 1 79.94 189 LEU A N 1
ATOM 1512 C CA . LEU A 1 189 ? -23.875 45.562 10.016 1 79.94 189 LEU A CA 1
ATOM 1513 C C . LEU A 1 189 ? -22.797 45.625 8.945 1 79.94 189 LEU A C 1
ATOM 1515 O O . LEU A 1 189 ? -22.906 45 7.887 1 79.94 189 LEU A O 1
ATOM 1519 N N . ILE A 1 190 ? -21.75 46.281 9.25 1 72.19 190 ILE A N 1
ATOM 1520 C CA . ILE A 1 190 ? -20.656 46.375 8.297 1 72.19 190 ILE A CA 1
ATOM 1521 C C . ILE A 1 190 ? -19.953 45.031 8.195 1 72.19 190 ILE A C 1
ATOM 1523 O O . ILE A 1 190 ? -19.578 44.594 7.102 1 72.19 190 ILE A O 1
ATOM 1527 N N . ALA A 1 191 ? -19.875 44.438 9.352 1 71.81 191 ALA A N 1
ATOM 1528 C CA . ALA A 1 191 ? -19.219 43.156 9.383 1 71.81 191 ALA A CA 1
ATOM 1529 C C . ALA A 1 191 ? -20.062 42.094 8.664 1 71.81 191 ALA A C 1
ATOM 1531 O O . ALA A 1 191 ? -19.516 41.188 8.039 1 71.81 191 ALA A O 1
ATOM 1532 N N . LEU A 1 192 ? -21.312 42.188 8.75 1 76.81 192 LEU A N 1
ATOM 1533 C CA . LEU A 1 192 ? -22.219 41.219 8.117 1 76.81 192 LEU A CA 1
ATOM 1534 C C . LEU A 1 192 ? -22.094 41.281 6.598 1 76.81 192 LEU A C 1
ATOM 1536 O O . LEU A 1 192 ? -22.312 40.281 5.914 1 76.81 192 LEU A O 1
ATOM 1540 N N . PHE A 1 193 ? -21.641 42.375 6.125 1 75.5 193 PHE A N 1
ATOM 1541 C CA . PHE A 1 193 ? -21.5 42.5 4.68 1 75.5 193 PHE A CA 1
ATOM 1542 C C . PHE A 1 193 ? -20.219 41.844 4.188 1 75.5 193 PHE A C 1
ATOM 1544 O O . PHE A 1 193 ? -20.125 41.438 3.021 1 75.5 193 PHE A O 1
ATOM 1551 N N . VAL A 1 194 ? -19.312 41.656 5.055 1 70.94 194 VAL A N 1
ATOM 1552 C CA . VAL A 1 194 ? -18.031 41.062 4.672 1 70.94 194 VAL A CA 1
ATOM 1553 C C . VAL A 1 194 ? -18.156 39.562 4.586 1 70.94 194 VAL A C 1
ATOM 1555 O O . VAL A 1 194 ? -17.5 38.906 3.762 1 70.94 194 VAL A O 1
ATOM 1558 N N . ILE A 1 195 ? -19.141 38.969 5.301 1 74.62 195 ILE A N 1
ATOM 1559 C CA . ILE A 1 195 ? -19.297 37.531 5.395 1 74.62 195 ILE A CA 1
ATOM 1560 C C . ILE A 1 195 ? -19.734 36.969 4.043 1 74.62 195 ILE A C 1
ATOM 1562 O O . ILE A 1 195 ? -19.125 36.031 3.52 1 74.62 195 ILE A O 1
ATOM 1566 N N . PRO A 1 196 ? -20.688 37.5 3.418 1 76.56 196 PRO A N 1
ATOM 1567 C CA . PRO A 1 196 ? -21.109 37 2.109 1 76.56 196 PRO A CA 1
ATOM 1568 C C . PRO A 1 196 ? -20.016 37.125 1.048 1 76.56 196 PRO A C 1
ATOM 1570 O O . PRO A 1 196 ? -19.938 36.312 0.141 1 76.56 196 PRO A O 1
ATOM 1573 N N . ILE A 1 197 ? -19.188 38.062 1.202 1 74.44 197 ILE A N 1
ATOM 1574 C CA . ILE A 1 197 ? -18.109 38.25 0.245 1 74.44 197 ILE A CA 1
ATOM 1575 C C . ILE A 1 197 ? -17.062 37.156 0.42 1 74.44 197 ILE A C 1
ATOM 1577 O O . ILE A 1 197 ? -16.562 36.625 -0.563 1 74.44 197 ILE A O 1
ATOM 1581 N N . CYS A 1 198 ? -16.859 36.844 1.661 1 72.94 198 CYS A N 1
ATOM 1582 C CA . CYS A 1 198 ? -15.93 35.75 1.944 1 72.94 198 CYS A CA 1
ATOM 1583 C C . CYS A 1 198 ? -16.484 34.406 1.441 1 72.94 198 CYS A C 1
ATOM 1585 O O . CYS A 1 198 ? -15.758 33.594 0.863 1 72.94 198 CYS A O 1
ATOM 1587 N N . PHE A 1 199 ? -17.75 34.281 1.559 1 78 199 PHE A N 1
ATOM 1588 C CA . PHE A 1 199 ? -18.406 33.062 1.107 1 78 199 PHE A CA 1
ATOM 1589 C C . PHE A 1 199 ? -18.375 32.938 -0.413 1 78 199 PHE A C 1
ATOM 1591 O O . PHE A 1 199 ? -18.125 31.875 -0.967 1 78 199 PHE A O 1
ATOM 1598 N N . ALA A 1 200 ? -18.609 34.031 -1.045 1 79.62 200 ALA A N 1
ATOM 1599 C CA . ALA A 1 200 ? -18.609 34.062 -2.506 1 79.62 200 ALA A CA 1
ATOM 1600 C C . ALA A 1 200 ? -17.234 33.75 -3.064 1 79.62 200 ALA A C 1
ATOM 1602 O O . ALA A 1 200 ? -17.094 33 -4.027 1 79.62 200 ALA A O 1
ATOM 1603 N N . ALA A 1 201 ? -16.266 34.25 -2.426 1 75.31 201 ALA A N 1
ATOM 1604 C CA . ALA A 1 201 ? -14.898 33.969 -2.855 1 75.31 201 ALA A CA 1
ATOM 1605 C C . ALA A 1 201 ? -14.523 32.531 -2.623 1 75.31 201 ALA A C 1
ATOM 1607 O O . ALA A 1 201 ? -13.867 31.906 -3.467 1 75.31 201 ALA A O 1
ATOM 1608 N N . PHE A 1 202 ? -14.977 32 -1.576 1 76.75 202 PHE A N 1
ATOM 1609 C CA . PHE A 1 202 ? -14.672 30.625 -1.221 1 76.75 202 PHE A CA 1
ATOM 1610 C C . PHE A 1 202 ? -15.328 29.656 -2.201 1 76.75 202 PHE A C 1
ATOM 1612 O O . PHE A 1 202 ? -14.672 28.766 -2.74 1 76.75 202 PHE A O 1
ATOM 1619 N N . PHE A 1 203 ? -16.547 29.906 -2.545 1 81.69 203 PHE A N 1
ATOM 1620 C CA . PHE A 1 203 ? -17.297 28.969 -3.377 1 81.69 203 PHE A CA 1
ATOM 1621 C C . PHE A 1 203 ? -16.891 29.094 -4.84 1 81.69 203 PHE A C 1
ATOM 1623 O O . PHE A 1 203 ? -16.906 28.109 -5.582 1 81.69 203 PHE A O 1
ATOM 1630 N N . LEU A 1 204 ? -16.531 30.25 -5.184 1 82.56 204 LEU A N 1
ATOM 1631 C CA . LEU A 1 204 ? -16.031 30.422 -6.547 1 82.56 204 LEU A CA 1
ATOM 1632 C C . LEU A 1 204 ? -14.75 29.641 -6.773 1 82.56 204 LEU A C 1
ATOM 1634 O O . LEU A 1 204 ? -14.594 28.969 -7.793 1 82.56 204 LEU A O 1
ATOM 1638 N N . CYS A 1 205 ? -13.891 29.688 -5.836 1 79.81 205 CYS A N 1
ATOM 1639 C CA . CYS A 1 205 ? -12.641 28.953 -5.941 1 79.81 205 CYS A CA 1
ATOM 1640 C C . CYS A 1 205 ? -12.883 27.438 -5.852 1 79.81 205 CYS A C 1
ATOM 1642 O O . CYS A 1 205 ? -12.273 26.672 -6.582 1 79.81 205 CYS A O 1
ATOM 1644 N N . GLU A 1 206 ? -13.797 27.078 -5.066 1 77.56 206 GLU A N 1
ATOM 1645 C CA . GLU A 1 206 ? -14.125 25.656 -4.887 1 77.56 206 GLU A CA 1
ATOM 1646 C C . GLU A 1 206 ? -14.75 25.078 -6.148 1 77.56 206 GLU A C 1
ATOM 1648 O O . GLU A 1 206 ? -14.547 23.906 -6.457 1 77.56 206 GLU A O 1
ATOM 1653 N N . TYR A 1 207 ? -15.438 25.953 -6.793 1 79.81 207 TYR A N 1
ATOM 1654 C CA . TYR A 1 207 ? -16.031 25.531 -8.055 1 79.81 207 TYR A CA 1
ATOM 1655 C C . TYR A 1 207 ? -14.969 25.188 -9.086 1 79.81 207 TYR A C 1
ATOM 1657 O O . TYR A 1 207 ? -15.055 24.156 -9.758 1 79.81 207 TYR A O 1
ATOM 1665 N N . PHE A 1 208 ? -13.984 25.844 -9.117 1 80.19 208 PHE A N 1
ATOM 1666 C CA . PHE A 1 208 ? -12.898 25.594 -10.07 1 80.19 208 PHE A CA 1
ATOM 1667 C C . PHE A 1 208 ? -12.07 24.391 -9.648 1 80.19 208 PHE A C 1
ATOM 1669 O O . PHE A 1 208 ? -11.633 23.609 -10.492 1 80.19 208 PHE A O 1
ATOM 1676 N N . ILE A 1 209 ? -11.938 24.203 -8.43 1 79.44 209 ILE A N 1
ATOM 1677 C CA . ILE A 1 209 ? -11.172 23.062 -7.91 1 79.44 209 ILE A CA 1
ATOM 1678 C C . ILE A 1 209 ? -11.945 21.766 -8.156 1 79.44 209 ILE A C 1
ATOM 1680 O O . ILE A 1 209 ? -11.352 20.734 -8.492 1 79.44 209 ILE A O 1
ATOM 1684 N N . GLY A 1 210 ? -13.172 21.859 -8.023 1 75.62 210 GLY A N 1
ATOM 1685 C CA . GLY A 1 210 ? -14.023 20.688 -8.242 1 75.62 210 GLY A CA 1
ATOM 1686 C C . GLY A 1 210 ? -13.914 20.141 -9.648 1 75.62 210 GLY A C 1
ATOM 1687 O O . GLY A 1 210 ? -13.906 18.922 -9.836 1 75.62 210 GLY A O 1
ATOM 1688 N N . LYS A 1 211 ? -13.742 20.922 -10.57 1 80.38 211 LYS A N 1
ATOM 1689 C CA . LYS A 1 211 ? -13.625 20.5 -11.961 1 80.38 211 LYS A CA 1
ATOM 1690 C C . LYS A 1 211 ? -12.297 19.797 -12.211 1 80.38 211 LYS A C 1
ATOM 1692 O O . LYS A 1 211 ? -12.211 18.875 -13.023 1 80.38 211 LYS A O 1
ATOM 1697 N N . LEU A 1 212 ? -11.352 20.203 -11.469 1 80.19 212 LEU A N 1
ATOM 1698 C CA . LEU A 1 212 ? -10.008 19.641 -11.648 1 80.19 212 LEU A CA 1
ATOM 1699 C C . LEU A 1 212 ? -9.852 18.344 -10.867 1 80.19 212 LEU A C 1
ATOM 1701 O O . LEU A 1 212 ? -8.953 17.547 -11.156 1 80.19 212 LEU A O 1
ATOM 1705 N N . TRP A 1 213 ? -10.742 18.062 -9.953 1 74.88 213 TRP A N 1
ATOM 1706 C CA . TRP A 1 213 ? -10.664 16.906 -9.078 1 74.88 213 TRP A CA 1
ATOM 1707 C C . TRP A 1 213 ? -10.906 15.617 -9.852 1 74.88 213 TRP A C 1
ATOM 1709 O O . TRP A 1 213 ? -10.281 14.586 -9.57 1 74.88 213 TRP A O 1
ATOM 1719 N N . HIS A 1 214 ? -11.766 15.773 -10.828 1 76.19 214 HIS A N 1
ATOM 1720 C CA . HIS A 1 214 ? -12.047 14.602 -11.656 1 76.19 214 HIS A CA 1
ATOM 1721 C C . HIS A 1 214 ? -10.812 14.172 -12.438 1 76.19 214 HIS A C 1
ATOM 1723 O O . HIS A 1 214 ? -10.477 12.984 -12.469 1 76.19 214 HIS A O 1
ATOM 1729 N N . ASP A 1 215 ? -10.211 15.094 -12.953 1 79.12 215 ASP A N 1
ATOM 1730 C CA . ASP A 1 215 ? -9 14.812 -13.711 1 79.12 215 ASP A CA 1
ATOM 1731 C C . ASP A 1 215 ? -7.887 14.297 -12.797 1 79.12 215 ASP A C 1
ATOM 1733 O O . ASP A 1 215 ? -7.121 13.414 -13.188 1 79.12 215 ASP A O 1
ATOM 1737 N N . TYR A 1 216 ? -7.895 14.75 -11.688 1 77.38 216 TYR A N 1
ATOM 1738 C CA . TYR A 1 216 ? -6.898 14.328 -10.703 1 77.38 216 TYR A CA 1
ATOM 1739 C C . TYR A 1 216 ? -7.102 12.875 -10.305 1 77.38 216 TYR A C 1
ATOM 1741 O O . TYR A 1 216 ? -6.152 12.086 -10.297 1 77.38 216 TYR A O 1
ATOM 1749 N N . ASN A 1 217 ? -8.258 12.57 -10.133 1 75.44 217 ASN A N 1
ATOM 1750 C CA . ASN A 1 217 ? -8.57 11.211 -9.711 1 75.44 217 ASN A CA 1
ATOM 1751 C C . ASN A 1 217 ? -8.297 10.203 -10.82 1 75.44 217 ASN A C 1
ATOM 1753 O O . ASN A 1 217 ? -7.773 9.117 -10.555 1 75.44 217 ASN A O 1
ATOM 1757 N N . ASN A 1 218 ? -8.664 10.555 -12 1 79.94 218 ASN A N 1
ATOM 1758 C CA . ASN A 1 218 ? -8.422 9.672 -13.141 1 79.94 218 ASN A CA 1
ATOM 1759 C C . ASN A 1 218 ? -6.93 9.438 -13.359 1 79.94 218 ASN A C 1
ATOM 1761 O O . ASN A 1 218 ? -6.504 8.312 -13.602 1 79.94 218 ASN A O 1
ATOM 1765 N N . ALA A 1 219 ? -6.203 10.523 -13.289 1 82.94 219 ALA A N 1
ATOM 1766 C CA . ALA A 1 219 ? -4.762 10.438 -13.5 1 82.94 219 ALA A CA 1
ATOM 1767 C C . ALA A 1 219 ? -4.098 9.633 -12.383 1 82.94 219 ALA A C 1
ATOM 1769 O O . ALA A 1 219 ? -3.189 8.836 -12.641 1 82.94 219 ALA A O 1
ATOM 1770 N N . THR A 1 220 ? -4.586 9.758 -11.234 1 82 220 THR A N 1
ATOM 1771 C CA . THR A 1 220 ? -4.027 9.039 -10.086 1 82 220 THR A CA 1
ATOM 1772 C C . THR A 1 220 ? -4.352 7.555 -10.172 1 82 220 THR A C 1
ATOM 1774 O O . THR A 1 220 ? -3.488 6.711 -9.914 1 82 220 THR A O 1
ATOM 1777 N N . ASN A 1 221 ? -5.496 7.27 -10.555 1 80.38 221 ASN A N 1
ATOM 1778 C CA . ASN A 1 221 ? -5.895 5.875 -10.711 1 80.38 221 ASN A CA 1
ATOM 1779 C C . ASN A 1 221 ? -5.082 5.184 -11.805 1 80.38 221 ASN A C 1
ATOM 1781 O O . ASN A 1 221 ? -4.684 4.027 -11.648 1 80.38 221 ASN A O 1
ATOM 1785 N N . ALA A 1 222 ? -4.941 5.871 -12.852 1 84.25 222 ALA A N 1
ATOM 1786 C CA . ALA A 1 222 ? -4.152 5.324 -13.953 1 84.25 222 ALA A CA 1
ATOM 1787 C C . ALA A 1 222 ? -2.719 5.047 -13.516 1 84.25 222 ALA A C 1
ATOM 1789 O O . ALA A 1 222 ? -2.148 4.008 -13.859 1 84.25 222 ALA A O 1
ATOM 1790 N N . ALA A 1 223 ? -2.148 5.961 -12.797 1 87.12 223 ALA A N 1
ATOM 1791 C CA . ALA A 1 223 ? -0.78 5.805 -12.312 1 87.12 223 ALA A CA 1
ATOM 1792 C C . ALA A 1 223 ? -0.677 4.645 -11.32 1 87.12 223 ALA A C 1
ATOM 1794 O O . ALA A 1 223 ? 0.289 3.879 -11.352 1 87.12 223 ALA A O 1
ATOM 1795 N N . ASN A 1 224 ? -1.625 4.48 -10.516 1 84.81 224 ASN A N 1
ATOM 1796 C CA . ASN A 1 224 ? -1.632 3.396 -9.539 1 84.81 224 ASN A CA 1
ATOM 1797 C C . ASN A 1 224 ? -1.799 2.037 -10.211 1 84.81 224 ASN A C 1
ATOM 1799 O O . ASN A 1 224 ? -1.16 1.062 -9.812 1 84.81 224 ASN A O 1
ATOM 1803 N N . THR A 1 225 ? -2.646 2.059 -11.156 1 82.12 225 THR A N 1
ATOM 1804 C CA . THR A 1 225 ? -2.848 0.821 -11.906 1 82.12 225 THR A CA 1
ATOM 1805 C C . THR A 1 225 ? -1.562 0.401 -12.609 1 82.12 225 THR A C 1
ATOM 1807 O O . THR A 1 225 ? -1.218 -0.782 -12.633 1 82.12 225 THR A O 1
ATOM 1810 N N . LYS A 1 226 ? -0.934 1.341 -13.172 1 88.25 226 LYS A N 1
ATOM 1811 C CA . LYS A 1 226 ? 0.323 1.067 -13.859 1 88.25 226 LYS A CA 1
ATOM 1812 C C . LYS A 1 226 ? 1.375 0.531 -12.898 1 88.25 226 LYS A C 1
ATOM 1814 O O . LYS A 1 226 ? 2.08 -0.432 -13.203 1 88.25 226 LYS A O 1
ATOM 1819 N N . ALA A 1 227 ? 1.506 1.129 -11.781 1 88.88 227 ALA A N 1
ATOM 1820 C CA . ALA A 1 227 ? 2.449 0.667 -10.766 1 88.88 227 ALA A CA 1
ATOM 1821 C C . ALA A 1 227 ? 2.107 -0.746 -10.305 1 88.88 227 ALA A C 1
ATOM 1823 O O . ALA A 1 227 ? 2.998 -1.574 -10.109 1 88.88 227 ALA A O 1
ATOM 1824 N N . GLU A 1 228 ? 0.886 -0.999 -10.109 1 86.31 228 GLU A N 1
ATOM 1825 C CA . GLU A 1 228 ? 0.415 -2.311 -9.68 1 86.31 228 GLU A CA 1
ATOM 1826 C C . GLU A 1 228 ? 0.732 -3.381 -10.719 1 86.31 228 GLU A C 1
ATOM 1828 O O . GLU A 1 228 ? 1.2 -4.469 -10.375 1 86.31 228 GLU A O 1
ATOM 1833 N N . GLU A 1 229 ? 0.519 -3.07 -11.977 1 86.56 229 GLU A N 1
ATOM 1834 C CA . GLU A 1 229 ? 0.791 -3.998 -13.07 1 86.56 229 GLU A CA 1
ATOM 1835 C C . GLU A 1 229 ? 2.273 -4.352 -13.141 1 86.56 229 GLU A C 1
ATOM 1837 O O . GLU A 1 229 ? 2.633 -5.523 -13.273 1 86.56 229 GLU A O 1
ATOM 1842 N N . VAL A 1 230 ? 3.062 -3.326 -13.047 1 89.25 230 VAL A N 1
ATOM 1843 C CA . VAL A 1 230 ? 4.504 -3.496 -13.172 1 89.25 230 VAL A CA 1
ATOM 1844 C C . VAL A 1 230 ? 5.035 -4.301 -11.984 1 89.25 230 VAL A C 1
ATOM 1846 O O . VAL A 1 230 ? 5.871 -5.191 -12.156 1 89.25 230 VAL A O 1
ATOM 1849 N N . ILE A 1 231 ? 4.52 -4.113 -10.828 1 88.25 231 ILE A N 1
ATOM 1850 C CA . ILE A 1 231 ? 4.984 -4.793 -9.625 1 88.25 231 ILE A CA 1
ATOM 1851 C C . ILE A 1 231 ? 4.527 -6.25 -9.648 1 88.25 231 ILE A C 1
ATOM 1853 O O . ILE A 1 231 ? 5.293 -7.148 -9.281 1 88.25 231 ILE A O 1
ATOM 1857 N N . ASN A 1 232 ? 3.371 -6.453 -10.094 1 84.19 232 ASN A N 1
ATOM 1858 C CA . ASN A 1 232 ? 2.838 -7.809 -10.148 1 84.19 232 ASN A CA 1
ATOM 1859 C C . ASN A 1 232 ? 3.514 -8.633 -11.242 1 84.19 232 ASN A C 1
ATOM 1861 O O . ASN A 1 232 ? 3.555 -9.859 -11.164 1 84.19 232 ASN A O 1
ATOM 1865 N N . SER A 1 233 ? 3.971 -7.973 -12.289 1 87.81 233 SER A N 1
ATOM 1866 C CA . SER A 1 233 ? 4.602 -8.656 -13.414 1 87.81 233 SER A CA 1
ATOM 1867 C C . SER A 1 233 ? 6.102 -8.398 -13.453 1 87.81 233 SER A C 1
ATOM 1869 O O . SER A 1 233 ? 6.695 -8.305 -14.523 1 87.81 233 SER A O 1
ATOM 1871 N N . PHE A 1 234 ? 6.668 -8.242 -12.352 1 87.19 234 PHE A N 1
ATOM 1872 C CA . PHE A 1 234 ? 8.062 -7.832 -12.242 1 87.19 234 PHE A CA 1
ATOM 1873 C C . PHE A 1 234 ? 8.977 -8.844 -12.93 1 87.19 234 PHE A C 1
ATOM 1875 O O . PHE A 1 234 ? 9.938 -8.461 -13.594 1 87.19 234 PHE A O 1
ATOM 1882 N N . ARG A 1 235 ? 8.688 -10.148 -12.82 1 86.75 235 ARG A N 1
ATOM 1883 C CA . ARG A 1 235 ? 9.523 -11.188 -13.422 1 86.75 235 ARG A CA 1
ATOM 1884 C C . ARG A 1 235 ? 9.484 -11.109 -14.945 1 86.75 235 ARG A C 1
ATOM 1886 O O . ARG A 1 235 ? 10.516 -11.273 -15.602 1 86.75 235 ARG A O 1
ATOM 1893 N N . THR A 1 236 ? 8.312 -10.836 -15.438 1 87.19 236 THR A N 1
ATOM 1894 C CA . THR A 1 236 ? 8.156 -10.695 -16.875 1 87.19 236 THR A CA 1
ATOM 1895 C C . THR A 1 236 ? 8.875 -9.445 -17.391 1 87.19 236 THR A C 1
ATOM 1897 O O . THR A 1 236 ? 9.531 -9.477 -18.438 1 87.19 236 THR A O 1
ATOM 1900 N N . VAL A 1 237 ? 8.797 -8.344 -16.672 1 89.12 237 VAL A N 1
ATOM 1901 C CA . VAL A 1 237 ? 9.461 -7.098 -17.031 1 89.12 237 VAL A CA 1
ATOM 1902 C C . VAL A 1 237 ? 10.969 -7.312 -17.078 1 89.12 237 VAL A C 1
ATOM 1904 O O . VAL A 1 237 ? 11.641 -6.824 -17.984 1 89.12 237 VAL A O 1
ATOM 1907 N N . LYS A 1 238 ? 11.461 -8.133 -16.141 1 87.75 238 LYS A N 1
ATOM 1908 C CA . LYS A 1 238 ? 12.891 -8.398 -16.078 1 87.75 238 LYS A CA 1
ATOM 1909 C C . LYS A 1 238 ? 13.328 -9.336 -17.188 1 87.75 238 LYS A C 1
ATOM 1911 O O . LYS A 1 238 ? 14.414 -9.18 -17.75 1 87.75 238 LYS A O 1
ATOM 1916 N N . SER A 1 239 ? 12.516 -10.289 -17.484 1 87.31 239 SER A N 1
ATOM 1917 C CA . SER A 1 239 ? 12.844 -11.266 -18.516 1 87.31 239 SER A CA 1
ATOM 1918 C C . SER A 1 239 ? 12.984 -10.602 -19.875 1 87.31 239 SER A C 1
ATOM 1920 O O . SER A 1 239 ? 13.773 -11.047 -20.703 1 87.31 239 SER A O 1
ATOM 1922 N N . PHE A 1 240 ? 12.266 -9.516 -20.016 1 86.38 240 PHE A N 1
ATOM 1923 C CA . PHE A 1 240 ? 12.289 -8.852 -21.328 1 86.38 240 PHE A CA 1
ATOM 1924 C C . PHE A 1 240 ? 13.109 -7.566 -21.266 1 86.38 240 PHE A C 1
ATOM 1926 O O . PHE A 1 240 ? 13.141 -6.797 -22.219 1 86.38 240 PHE A O 1
ATOM 1933 N N . ASP A 1 241 ? 13.688 -7.254 -20.156 1 84 241 ASP A N 1
ATOM 1934 C CA . ASP A 1 241 ? 14.57 -6.102 -19.984 1 84 241 ASP A CA 1
ATOM 1935 C C . ASP A 1 241 ? 13.844 -4.801 -20.312 1 84 241 ASP A C 1
ATOM 1937 O O . ASP A 1 241 ? 14.328 -4.008 -21.125 1 84 241 ASP A O 1
ATOM 1941 N N . ARG A 1 242 ? 12.672 -4.664 -19.734 1 86.31 242 ARG A N 1
ATOM 1942 C CA . ARG A 1 242 ? 11.859 -3.49 -20.031 1 86.31 242 ARG A CA 1
ATOM 1943 C C . ARG A 1 242 ? 11.672 -2.615 -18.797 1 86.31 242 ARG A C 1
ATOM 1945 O O . ARG A 1 242 ? 10.68 -1.889 -18.703 1 86.31 242 ARG A O 1
ATOM 1952 N N . GLU A 1 243 ? 12.617 -2.617 -17.938 1 87.69 243 GLU A N 1
ATOM 1953 C CA . GLU A 1 243 ? 12.523 -1.845 -16.703 1 87.69 243 GLU A CA 1
ATOM 1954 C C . GLU A 1 243 ? 12.484 -0.347 -16.984 1 87.69 243 GLU A C 1
ATOM 1956 O O . GLU A 1 243 ? 11.656 0.376 -16.438 1 87.69 243 GLU A O 1
ATOM 1961 N N . LEU A 1 244 ? 13.312 0.141 -17.891 1 83.69 244 LEU A N 1
ATOM 1962 C CA . LEU A 1 244 ? 13.398 1.562 -18.219 1 83.69 244 LEU A CA 1
ATOM 1963 C C . LEU A 1 244 ? 12.141 2.037 -18.922 1 83.69 244 LEU A C 1
ATOM 1965 O O . LEU A 1 244 ? 11.625 3.121 -18.641 1 83.69 244 LEU A O 1
ATOM 1969 N N . THR A 1 245 ? 11.656 1.198 -19.75 1 87.12 245 THR A N 1
ATOM 1970 C CA . THR A 1 245 ? 10.445 1.553 -20.5 1 87.12 245 THR A CA 1
ATOM 1971 C C . THR A 1 245 ? 9.25 1.677 -19.547 1 87.12 245 THR A C 1
ATOM 1973 O O . THR A 1 245 ? 8.461 2.615 -19.672 1 87.12 245 THR A O 1
ATOM 1976 N N . GLU A 1 246 ? 9.18 0.734 -18.703 1 90.31 246 GLU A N 1
ATOM 1977 C CA . GLU A 1 246 ? 8.062 0.759 -17.75 1 90.31 246 GLU A CA 1
ATOM 1978 C C . GLU A 1 246 ? 8.188 1.934 -16.797 1 90.31 246 GLU A C 1
ATOM 1980 O O . GLU A 1 246 ? 7.18 2.523 -16.391 1 90.31 246 GLU A O 1
ATOM 1985 N N . SER A 1 247 ? 9.422 2.309 -16.406 1 89.56 247 SER A N 1
ATOM 1986 C CA . SER A 1 247 ? 9.656 3.477 -15.57 1 89.56 247 SER A CA 1
ATOM 1987 C C . SER A 1 247 ? 9.25 4.762 -16.281 1 89.56 247 SER A C 1
ATOM 1989 O O . SER A 1 247 ? 8.664 5.656 -15.672 1 89.56 247 SER A O 1
ATOM 1991 N N . GLU A 1 248 ? 9.492 4.859 -17.562 1 90.25 248 GLU A N 1
ATOM 1992 C CA . GLU A 1 248 ? 9.148 6.039 -18.344 1 90.25 248 GLU A CA 1
ATOM 1993 C C . GLU A 1 248 ? 7.637 6.164 -18.531 1 90.25 248 GLU A C 1
ATOM 1995 O O . GLU A 1 248 ? 7.09 7.27 -18.469 1 90.25 248 GLU A O 1
ATOM 2000 N N . LYS A 1 249 ? 7.062 5.039 -18.703 1 89.88 249 LYS A N 1
ATOM 2001 C CA . LYS A 1 249 ? 5.609 5.055 -18.828 1 89.88 249 LYS A CA 1
ATOM 2002 C C . LYS A 1 249 ? 4.945 5.5 -17.531 1 89.88 249 LYS A C 1
ATOM 2004 O O . LYS A 1 249 ? 3.961 6.242 -17.562 1 89.88 249 LYS A O 1
ATOM 2009 N N . TYR A 1 250 ? 5.465 5.082 -16.5 1 90.62 250 TYR A N 1
ATOM 2010 C CA . TYR A 1 250 ? 4.969 5.496 -15.188 1 90.62 250 TYR A CA 1
ATOM 2011 C C . TYR A 1 250 ? 5.195 6.988 -14.961 1 90.62 250 TYR A C 1
ATOM 2013 O O . TYR A 1 250 ? 4.312 7.688 -14.461 1 90.62 250 TYR A O 1
ATOM 2021 N N . GLU A 1 251 ? 6.375 7.426 -15.273 1 91.31 251 GLU A N 1
ATOM 2022 C CA . GLU A 1 251 ? 6.695 8.844 -15.164 1 91.31 251 GLU A CA 1
ATOM 2023 C C . GLU A 1 251 ? 5.727 9.695 -15.984 1 91.31 251 GLU A C 1
ATOM 2025 O O . GLU A 1 251 ? 5.285 10.75 -15.531 1 91.31 251 GLU A O 1
ATOM 2030 N N . SER A 1 252 ? 5.391 9.219 -17.125 1 90 252 SER A N 1
ATOM 2031 C CA . SER A 1 252 ? 4.461 9.938 -17.984 1 90 252 SER A CA 1
ATOM 2032 C C . SER A 1 252 ? 3.074 10.016 -17.344 1 90 252 SER A C 1
ATOM 2034 O O . SER A 1 252 ? 2.391 11.039 -17.469 1 90 252 SER A O 1
ATOM 2036 N N . SER A 1 253 ? 2.715 9 -16.688 1 88.19 253 SER A N 1
ATOM 2037 C CA . SER A 1 253 ? 1.424 8.984 -16 1 88.19 253 SER A CA 1
ATOM 2038 C C . SER A 1 253 ? 1.416 9.938 -14.812 1 88.19 253 SER A C 1
ATOM 2040 O O . SER A 1 253 ? 0.393 10.555 -14.508 1 88.19 253 SER A O 1
ATOM 2042 N N . LEU A 1 254 ? 2.506 10.055 -14.188 1 89.44 254 LEU A N 1
ATOM 2043 C CA . LEU A 1 254 ? 2.627 10.93 -13.031 1 89.44 254 LEU A CA 1
ATOM 2044 C C . LEU A 1 254 ? 2.672 12.391 -13.453 1 89.44 254 LEU A C 1
ATOM 2046 O O . LEU A 1 254 ? 2.229 13.273 -12.711 1 89.44 254 LEU A O 1
ATOM 2050 N N . GLN A 1 255 ? 3.232 12.688 -14.594 1 88.25 255 GLN A N 1
ATOM 2051 C CA . GLN A 1 255 ? 3.289 14.055 -15.094 1 88.25 255 GLN A CA 1
ATOM 2052 C C . GLN A 1 255 ? 1.887 14.625 -15.312 1 88.25 255 GLN A C 1
ATOM 2054 O O . GLN A 1 255 ? 1.659 15.82 -15.125 1 88.25 255 GLN A O 1
ATOM 2059 N N . LYS A 1 256 ? 0.924 13.766 -15.617 1 86.94 256 LYS A N 1
ATOM 2060 C CA . LYS A 1 256 ? -0.462 14.211 -15.75 1 86.94 256 LYS A CA 1
ATOM 2061 C C . LYS A 1 256 ? -1.034 14.633 -14.406 1 86.94 256 LYS A C 1
ATOM 2063 O O . LYS A 1 256 ? -1.796 15.602 -14.32 1 86.94 256 LYS A O 1
ATOM 2068 N N . ILE A 1 257 ? -0.581 14.047 -13.391 1 84.94 257 ILE A N 1
ATOM 2069 C CA . ILE A 1 257 ? -0.991 14.398 -12.031 1 84.94 257 ILE A CA 1
ATOM 2070 C C . ILE A 1 257 ? -0.39 15.742 -11.641 1 84.94 257 ILE A C 1
ATOM 2072 O O . ILE A 1 257 ? -1.071 16.594 -11.055 1 84.94 257 ILE A O 1
ATOM 2076 N N . LEU A 1 258 ? 0.851 15.914 -11.984 1 84.69 258 LEU A N 1
ATOM 2077 C CA . LEU A 1 258 ? 1.552 17.141 -11.648 1 84.69 258 LEU A CA 1
ATOM 2078 C C . LEU A 1 258 ? 0.864 18.359 -12.281 1 84.69 258 LEU A C 1
ATOM 2080 O O . LEU A 1 258 ? 0.734 19.406 -11.648 1 84.69 258 LEU A O 1
ATOM 2084 N N . ASN A 1 259 ? 0.411 18.203 -13.391 1 84.38 259 ASN A N 1
ATOM 2085 C CA . ASN A 1 259 ? -0.245 19.312 -14.086 1 84.38 259 ASN A CA 1
ATOM 2086 C C . ASN A 1 259 ? -1.558 19.688 -13.406 1 84.38 259 ASN A C 1
ATOM 2088 O O . ASN A 1 259 ? -1.865 20.875 -13.266 1 84.38 259 ASN A O 1
ATOM 2092 N N . VAL A 1 260 ? -2.27 18.797 -12.977 1 82.44 260 VAL A N 1
ATOM 2093 C CA . VAL A 1 260 ? -3.545 19.062 -12.32 1 82.44 260 VAL A CA 1
ATOM 2094 C C . VAL A 1 260 ? -3.297 19.625 -10.922 1 82.44 260 VAL A C 1
ATOM 2096 O O . VAL A 1 260 ? -3.979 20.562 -10.492 1 82.44 260 VAL A O 1
ATOM 2099 N N . VAL A 1 261 ? -2.307 19.109 -10.266 1 78.56 261 VAL A N 1
ATOM 2100 C CA . VAL A 1 261 ? -1.982 19.531 -8.914 1 78.56 261 VAL A CA 1
ATOM 2101 C C . VAL A 1 261 ? -1.464 20.969 -8.93 1 78.56 261 VAL A C 1
ATOM 2103 O O . VAL A 1 261 ? -1.793 21.766 -8.047 1 78.56 261 VAL A O 1
ATOM 2106 N N . ASN A 1 262 ? -0.646 21.328 -9.914 1 77.88 262 ASN A N 1
ATOM 2107 C CA . ASN A 1 262 ? -0.15 22.703 -10.047 1 77.88 262 ASN A CA 1
ATOM 2108 C C . ASN A 1 262 ? -1.29 23.688 -10.242 1 77.88 262 ASN A C 1
ATOM 2110 O O . ASN A 1 262 ? -1.296 24.766 -9.633 1 77.88 262 ASN A O 1
ATOM 2114 N N . LYS A 1 263 ? -2.256 23.312 -11 1 80.19 263 LYS A N 1
ATOM 2115 C CA . LYS A 1 263 ? -3.396 24.188 -11.242 1 80.19 263 LYS A CA 1
ATOM 2116 C C . LYS A 1 263 ? -4.25 24.344 -9.984 1 80.19 263 LYS A C 1
ATOM 2118 O O . LYS A 1 263 ? -4.664 25.453 -9.633 1 80.19 263 LYS A O 1
ATOM 2123 N N . THR A 1 264 ? -4.391 23.297 -9.336 1 76.81 264 THR A N 1
ATOM 2124 C CA . THR A 1 264 ? -5.207 23.328 -8.133 1 76.81 264 THR A CA 1
ATOM 2125 C C . THR A 1 264 ? -4.492 24.094 -7.012 1 76.81 264 THR A C 1
ATOM 2127 O O . THR A 1 264 ? -5.129 24.797 -6.227 1 76.81 264 THR A O 1
ATOM 2130 N N . SER A 1 265 ? -3.193 23.906 -6.922 1 72.69 265 SER A N 1
ATOM 2131 C CA . SER A 1 265 ? -2.414 24.578 -5.887 1 72.69 265 SER A CA 1
ATOM 2132 C C . SER A 1 265 ? -2.441 26.094 -6.07 1 72.69 265 SER A C 1
ATOM 2134 O O . SER A 1 265 ? -2.518 26.844 -5.094 1 72.69 265 SER A O 1
ATOM 2136 N N . VAL A 1 266 ? -2.424 26.609 -7.25 1 74.38 266 VAL A N 1
ATOM 2137 C CA . VAL A 1 266 ? -2.479 28.047 -7.547 1 74.38 266 VAL A CA 1
ATOM 2138 C C . VAL A 1 266 ? -3.846 28.609 -7.156 1 74.38 266 VAL A C 1
ATOM 2140 O O . VAL A 1 266 ? -3.936 29.656 -6.531 1 74.38 266 VAL A O 1
ATOM 2143 N N . ILE A 1 267 ? -4.824 27.844 -7.457 1 77.44 267 ILE A N 1
ATOM 2144 C CA . ILE A 1 267 ? -6.176 28.297 -7.145 1 77.44 267 ILE A CA 1
ATOM 2145 C C . ILE A 1 267 ? -6.387 28.297 -5.633 1 77.44 267 ILE A C 1
ATOM 2147 O O . ILE A 1 267 ? -6.996 29.219 -5.078 1 77.44 267 ILE A O 1
ATOM 2151 N N . THR A 1 268 ? -5.852 27.375 -5.004 1 74.56 268 THR A N 1
ATOM 2152 C CA . THR A 1 268 ? -5.961 27.297 -3.551 1 74.56 268 THR A CA 1
ATOM 2153 C C . THR A 1 268 ? -5.18 28.422 -2.881 1 74.56 268 THR A C 1
ATOM 2155 O O . THR A 1 268 ? -5.645 29.016 -1.901 1 74.56 268 THR A O 1
ATOM 2158 N N . GLY A 1 269 ? -3.992 28.719 -3.377 1 69.62 269 GLY A N 1
ATOM 2159 C CA . GLY A 1 269 ? -3.215 29.828 -2.869 1 69.62 269 GLY A CA 1
ATOM 2160 C C . GLY A 1 269 ? -3.916 31.172 -3.029 1 69.62 269 GLY A C 1
ATOM 2161 O O . GLY A 1 269 ? -3.924 31.984 -2.107 1 69.62 269 GLY A O 1
ATOM 2162 N N . ILE A 1 270 ? -4.539 31.297 -4.121 1 72.38 270 ILE A N 1
ATOM 2163 C CA . ILE A 1 270 ? -5.27 32.531 -4.387 1 72.38 270 ILE A CA 1
ATOM 2164 C C . ILE A 1 270 ? -6.477 32.625 -3.461 1 72.38 270 ILE A C 1
ATOM 2166 O O . ILE A 1 270 ? -6.762 33.688 -2.91 1 72.38 270 ILE A O 1
ATOM 2170 N N . LYS A 1 271 ? -7.098 31.594 -3.336 1 75.69 271 LYS A N 1
ATOM 2171 C CA . LYS A 1 271 ? -8.25 31.562 -2.441 1 75.69 271 LYS A CA 1
ATOM 2172 C C . LYS A 1 271 ? -7.848 31.906 -1.011 1 75.69 271 LYS A C 1
ATOM 2174 O O . LYS A 1 271 ? -8.461 32.781 -0.379 1 75.69 271 LYS A O 1
ATOM 2179 N N . ASP A 1 272 ? -6.777 31.266 -0.482 1 71 272 ASP A N 1
ATOM 2180 C CA . ASP A 1 272 ? -6.324 31.5 0.885 1 71 272 ASP A CA 1
ATOM 2181 C C . ASP A 1 272 ? -5.816 32.938 1.053 1 71 272 ASP A C 1
ATOM 2183 O O . ASP A 1 272 ? -6.059 33.562 2.082 1 71 272 ASP A O 1
ATOM 2187 N N . GLY A 1 273 ? -5.156 33.469 0.059 1 67.5 273 GLY A N 1
ATOM 2188 C CA . GLY A 1 273 ? -4.676 34.844 0.07 1 67.5 273 GLY A CA 1
ATOM 2189 C C . GLY A 1 273 ? -5.797 35.844 0.09 1 67.5 273 GLY A C 1
ATOM 2190 O O . GLY A 1 273 ? -5.754 36.812 0.862 1 67.5 273 GLY A O 1
ATOM 2191 N N . ILE A 1 274 ? -6.793 35.562 -0.67 1 71.12 274 ILE A N 1
ATOM 2192 C CA . ILE A 1 274 ? -7.914 36.5 -0.763 1 71.12 274 ILE A CA 1
ATOM 2193 C C . ILE A 1 274 ? -8.695 36.5 0.548 1 71.12 274 ILE A C 1
ATOM 2195 O O . ILE A 1 274 ? -9.062 37.562 1.063 1 71.12 274 ILE A O 1
ATOM 2199 N N . LEU A 1 275 ? -8.875 35.375 1.068 1 71.31 275 LEU A N 1
ATOM 2200 C CA . LEU A 1 275 ? -9.641 35.281 2.309 1 71.31 275 LEU A CA 1
ATOM 2201 C C . LEU A 1 275 ? -8.883 35.938 3.467 1 71.31 275 LEU A C 1
ATOM 2203 O O . LEU A 1 275 ? -9.469 36.656 4.281 1 71.31 275 LEU A O 1
ATOM 2207 N N . ASN A 1 276 ? -7.602 35.75 3.529 1 70.12 276 ASN A N 1
ATOM 2208 C CA . ASN A 1 276 ? -6.781 36.344 4.566 1 70.12 276 ASN A CA 1
ATOM 2209 C C . ASN A 1 276 ? -6.781 37.875 4.438 1 70.12 276 ASN A C 1
ATOM 2211 O O . ASN A 1 276 ? -6.844 38.594 5.445 1 70.12 276 ASN A O 1
ATOM 2215 N N . LEU A 1 277 ? -6.672 38.375 3.27 1 68.75 277 LEU A N 1
ATOM 2216 C CA . LEU A 1 277 ? -6.699 39.812 3.016 1 68.75 277 LEU A CA 1
ATOM 2217 C C . LEU A 1 277 ? -8.023 40.406 3.453 1 68.75 277 LEU A C 1
ATOM 2219 O O . LEU A 1 277 ? -8.055 41.469 4.062 1 68.75 277 LEU A O 1
ATOM 2223 N N . PHE A 1 278 ? -9.055 39.719 3.139 1 70.69 278 PHE A N 1
ATOM 2224 C CA . PHE A 1 278 ? -10.375 40.219 3.496 1 70.69 278 PHE A CA 1
ATOM 2225 C C . PHE A 1 278 ? -10.539 40.281 5.008 1 70.69 278 PHE A C 1
ATOM 2227 O O . PHE A 1 278 ? -11.094 41.25 5.543 1 70.69 278 PHE A O 1
ATOM 2234 N N . VAL A 1 279 ? -10.008 39.312 5.723 1 69.88 279 VAL A N 1
ATOM 2235 C CA . VAL A 1 279 ? -10.133 39.281 7.176 1 69.88 279 VAL A CA 1
ATOM 2236 C C . VAL A 1 279 ? -9.328 40.406 7.793 1 69.88 279 VAL A C 1
ATOM 2238 O O . VAL A 1 279 ? -9.805 41.094 8.703 1 69.88 279 VAL A O 1
ATOM 2241 N N . ASN A 1 280 ? -8.227 40.719 7.312 1 67.5 280 ASN A N 1
ATOM 2242 C CA . ASN A 1 280 ? -7.375 41.781 7.852 1 67.5 280 ASN A CA 1
ATOM 2243 C C . ASN A 1 280 ? -7.953 43.156 7.559 1 67.5 280 ASN A C 1
ATOM 2245 O O . ASN A 1 280 ? -7.941 44.062 8.422 1 67.5 280 ASN A O 1
ATOM 2249 N N . VAL A 1 281 ? -8.391 43.312 6.316 1 68.62 281 VAL A N 1
ATOM 2250 C CA . VAL A 1 281 ? -8.984 44.594 5.945 1 68.62 281 VAL A CA 1
ATOM 2251 C C . VAL A 1 281 ? -10.211 44.875 6.812 1 68.62 281 VAL A C 1
ATOM 2253 O O . VAL A 1 281 ? -10.414 45.969 7.285 1 68.62 281 VAL A O 1
ATOM 2256 N N . LEU A 1 282 ? -10.969 43.875 7.008 1 71.12 282 LEU A N 1
ATOM 2257 C CA . LEU A 1 282 ? -12.172 44.031 7.824 1 71.12 282 LEU A CA 1
ATOM 2258 C C . LEU A 1 282 ? -11.805 44.375 9.258 1 71.12 282 LEU A C 1
ATOM 2260 O O . LEU A 1 282 ? -12.484 45.188 9.891 1 71.12 282 LEU A O 1
ATOM 2264 N N . THR A 1 283 ? -10.773 43.812 9.773 1 69.25 283 THR A N 1
ATOM 2265 C CA . THR A 1 283 ? -10.336 44.094 11.141 1 69.25 283 THR A CA 1
ATOM 2266 C C . THR A 1 283 ? -9.938 45.562 11.289 1 69.25 283 THR A C 1
ATOM 2268 O O . THR A 1 283 ? -10.305 46.219 12.266 1 69.25 283 THR A O 1
ATOM 2271 N N . VAL A 1 284 ? -9.289 46.125 10.312 1 67.25 284 VAL A N 1
ATOM 2272 C CA . VAL A 1 284 ? -8.812 47.5 10.352 1 67.25 284 VAL A CA 1
ATOM 2273 C C . VAL A 1 284 ? -10 48.438 10.234 1 67.25 284 VAL A C 1
ATOM 2275 O O . VAL A 1 284 ? -10.07 49.438 10.953 1 67.25 284 VAL A O 1
ATOM 2278 N N . VAL A 1 285 ? -10.781 48.125 9.258 1 69.12 285 VAL A N 1
ATOM 2279 C CA . VAL A 1 285 ? -11.953 48.969 9.039 1 69.12 285 VAL A CA 1
ATOM 2280 C C . VAL A 1 285 ? -12.812 49 10.305 1 69.12 285 VAL A C 1
ATOM 2282 O O . VAL A 1 285 ? -13.305 50.062 10.703 1 69.12 285 VAL A O 1
ATOM 2285 N N . PHE A 1 286 ? -12.852 47.875 10.93 1 70.94 286 PHE A N 1
ATOM 2286 C CA . PHE A 1 286 ? -13.641 47.781 12.156 1 70.94 286 PHE A CA 1
ATOM 2287 C C . PHE A 1 286 ? -13.016 48.594 13.281 1 70.94 286 PHE A C 1
ATOM 2289 O O . PHE A 1 286 ? -13.711 49.281 14.016 1 70.94 286 PHE A O 1
ATOM 2296 N N . LEU A 1 287 ? -11.797 48.531 13.43 1 68.06 287 LEU A N 1
ATOM 2297 C CA . LEU A 1 287 ? -11.102 49.281 14.469 1 68.06 287 LEU A CA 1
ATOM 2298 C C . LEU A 1 287 ? -11.266 50.781 14.25 1 68.06 287 LEU A C 1
ATOM 2300 O O . LEU A 1 287 ? -11.484 51.531 15.211 1 68.06 287 LEU A O 1
ATOM 2304 N N . TYR A 1 288 ? -11.086 51.156 13.047 1 67.62 288 TYR A N 1
ATOM 2305 C CA . TYR A 1 288 ? -11.234 52.594 12.711 1 67.62 288 TYR A CA 1
ATOM 2306 C C . TYR A 1 288 ? -12.641 53.062 13.047 1 67.62 288 TYR A C 1
ATOM 2308 O O . TYR A 1 288 ? -12.805 54.125 13.648 1 67.62 288 TYR A O 1
ATOM 2316 N N . PHE A 1 289 ? -13.578 52.375 12.648 1 71.81 289 PHE A N 1
ATOM 2317 C CA . PHE A 1 289 ? -14.961 52.781 12.859 1 71.81 289 PHE A CA 1
ATOM 2318 C C . PHE A 1 289 ? -15.297 52.812 14.344 1 71.81 289 PHE A C 1
ATOM 2320 O O . PHE A 1 289 ? -16.047 53.656 14.805 1 71.81 289 PHE A O 1
ATOM 2327 N N . CYS A 1 290 ? -14.742 51.906 15.133 1 70.19 290 CYS A N 1
ATOM 2328 C CA . CYS A 1 290 ? -14.984 51.875 16.578 1 70.19 290 CYS A CA 1
ATOM 2329 C C . CYS A 1 290 ? -14.398 53.125 17.25 1 70.19 290 CYS A C 1
ATOM 2331 O O . CYS A 1 290 ? -15.062 53.75 18.078 1 70.19 290 CYS A O 1
ATOM 2333 N N . VAL A 1 291 ? -13.266 53.469 16.859 1 67.06 291 VAL A N 1
ATOM 2334 C CA . VAL A 1 291 ? -12.609 54.625 17.453 1 67.06 291 VAL A CA 1
ATOM 2335 C C . VAL A 1 291 ? -13.336 55.906 17.031 1 67.06 291 VAL A C 1
ATOM 2337 O O . VAL A 1 291 ? -13.484 56.844 17.828 1 67.06 291 VAL A O 1
ATOM 2340 N N . TRP A 1 292 ? -13.688 55.875 15.789 1 70.81 292 TRP A N 1
ATOM 2341 C CA . TRP A 1 292 ? -14.43 57.031 15.273 1 70.81 292 TRP A CA 1
ATOM 2342 C C . TRP A 1 292 ? -15.727 57.25 16.047 1 70.81 292 TRP A C 1
ATOM 2344 O O . TRP A 1 292 ? -16.094 58.375 16.344 1 70.81 292 TRP A O 1
ATOM 2354 N N . ILE A 1 293 ? -16.375 56.312 16.422 1 72.06 293 ILE A N 1
ATOM 2355 C CA . ILE A 1 293 ? -17.656 56.406 17.125 1 72.06 293 ILE A CA 1
ATOM 2356 C C . ILE A 1 293 ? -17.422 56.875 18.562 1 72.06 293 ILE A C 1
ATOM 2358 O O . ILE A 1 293 ? -18.188 57.688 19.078 1 72.06 293 ILE A O 1
ATOM 2362 N N . ILE A 1 294 ? -16.469 56.438 19.266 1 68.62 294 ILE A N 1
ATOM 2363 C CA . ILE A 1 294 ? -16.172 56.812 20.641 1 68.62 294 ILE A CA 1
ATOM 2364 C C . ILE A 1 294 ? -15.906 58.312 20.719 1 68.62 294 ILE A C 1
ATOM 2366 O O . ILE A 1 294 ? -16.344 58.969 21.672 1 68.62 294 ILE A O 1
ATOM 2370 N N . LYS A 1 295 ? -15.297 58.75 19.734 1 66.5 295 LYS A N 1
ATOM 2371 C CA . LYS A 1 295 ? -14.891 60.156 19.781 1 66.5 295 LYS A CA 1
ATOM 2372 C C . LYS A 1 295 ? -16.031 61.094 19.328 1 66.5 295 LYS A C 1
ATOM 2374 O O . LYS A 1 295 ? -16.266 62.125 19.938 1 66.5 295 LYS A O 1
ATOM 2379 N N . ASN A 1 296 ? -16.531 60.719 18.266 1 71.25 296 ASN A N 1
ATOM 2380 C CA . ASN A 1 296 ? -17.438 61.656 17.609 1 71.25 296 ASN A CA 1
ATOM 2381 C C . ASN A 1 296 ? -18.875 61.469 18.094 1 71.25 296 ASN A C 1
ATOM 2383 O O . ASN A 1 296 ? -19.703 62.375 17.953 1 71.25 296 ASN A O 1
ATOM 2387 N N . LYS A 1 297 ? -18.969 60.344 18.625 1 71.56 297 LYS A N 1
ATOM 2388 C CA . LYS A 1 297 ? -20.344 60.125 19.047 1 71.56 297 LYS A CA 1
ATOM 2389 C C . LYS A 1 297 ? -20.406 59.656 20.5 1 71.56 297 LYS A C 1
ATOM 2391 O O . LYS A 1 297 ? -20.797 58.531 20.797 1 71.56 297 LYS A O 1
ATOM 2396 N N . PRO A 1 298 ? -19.984 60.562 21.328 1 65.81 298 PRO A N 1
ATOM 2397 C CA . PRO A 1 298 ? -20.031 60.188 22.75 1 65.81 298 PRO A CA 1
ATOM 2398 C C . PRO A 1 298 ? -21.422 59.812 23.203 1 65.81 298 PRO A C 1
ATOM 2400 O O . PRO A 1 298 ? -21.578 59.094 24.203 1 65.81 298 PRO A O 1
ATOM 2403 N N . SER A 1 299 ? -22.297 60.25 22.469 1 62.72 299 SER A N 1
ATOM 2404 C CA . SER A 1 299 ? -23.688 59.969 22.828 1 62.72 299 SER A CA 1
ATOM 2405 C C . SER A 1 299 ? -23.969 58.469 22.766 1 62.72 299 SER A C 1
ATOM 2407 O O . SER A 1 299 ? -24.938 58 23.359 1 62.72 299 SER A O 1
ATOM 2409 N N . TRP A 1 300 ? -23.156 57.938 22.078 1 64.81 300 TRP A N 1
ATOM 2410 C CA . TRP A 1 300 ? -23.438 56.531 21.922 1 64.81 300 TRP A CA 1
ATOM 2411 C C . TRP A 1 300 ? -22.922 55.719 23.109 1 64.81 300 TRP A C 1
ATOM 2413 O O . TRP A 1 300 ? -23.188 54.531 23.219 1 64.81 300 TRP A O 1
ATOM 2423 N N . ASN A 1 301 ? -22.547 56.312 24.141 1 66.12 301 ASN A N 1
ATOM 2424 C CA . ASN A 1 301 ? -22.141 55.781 25.438 1 66.12 301 ASN A CA 1
ATOM 2425 C C . ASN A 1 301 ? -21.266 54.531 25.266 1 66.12 301 ASN A C 1
ATOM 2427 O O . ASN A 1 301 ? -21.484 53.5 25.922 1 66.12 301 ASN A O 1
ATOM 2431 N N . MET A 1 302 ? -20.438 54.594 24.328 1 73.12 302 MET A N 1
ATOM 2432 C CA . MET A 1 302 ? -19.531 53.469 24.172 1 73.12 302 MET A CA 1
ATOM 2433 C C . MET A 1 302 ? -18.25 53.688 24.969 1 73.12 302 MET A C 1
ATOM 2435 O O . MET A 1 302 ? -17.625 54.75 24.891 1 73.12 302 MET A O 1
ATOM 2439 N N . LYS A 1 303 ? -18.141 52.688 25.859 1 73.12 303 LYS A N 1
ATOM 2440 C CA . LYS A 1 303 ? -16.938 52.75 26.688 1 73.12 303 LYS A CA 1
ATOM 2441 C C . LYS A 1 303 ? -15.766 52.031 26 1 73.12 303 LYS A C 1
ATOM 2443 O O . LYS A 1 303 ? -15.938 51.438 24.938 1 73.12 303 LYS A O 1
ATOM 2448 N N . SER A 1 304 ? -14.609 52.25 26.453 1 66.38 304 SER A N 1
ATOM 2449 C CA . SER A 1 304 ? -13.398 51.688 25.891 1 66.38 304 SER A CA 1
ATOM 2450 C C . SER A 1 304 ? -13.484 50.156 25.859 1 66.38 304 SER A C 1
ATOM 2452 O O . SER A 1 304 ? -13.039 49.531 24.891 1 66.38 304 SER A O 1
ATOM 2454 N N . GLY A 1 305 ? -14.156 49.562 26.844 1 73.81 305 GLY A N 1
ATOM 2455 C CA . GLY A 1 305 ? -14.297 48.125 26.891 1 73.81 305 GLY A CA 1
ATOM 2456 C C . GLY A 1 305 ? -15.258 47.594 25.844 1 73.81 305 GLY A C 1
ATOM 2457 O O . GLY A 1 305 ? -15.102 46.469 25.375 1 73.81 305 GLY A O 1
ATOM 2458 N N . ASP A 1 306 ? -16.172 48.344 25.406 1 76.75 306 ASP A N 1
ATOM 2459 C CA . ASP A 1 306 ? -17.156 47.938 24.406 1 76.75 306 ASP A CA 1
ATOM 2460 C C . ASP A 1 306 ? -16.5 47.781 23.031 1 76.75 306 ASP A C 1
ATOM 2462 O O . ASP A 1 306 ? -16.891 46.906 22.266 1 76.75 306 ASP A O 1
ATOM 2466 N N . VAL A 1 307 ? -15.547 48.594 22.859 1 71.88 307 VAL A N 1
ATOM 2467 C CA . VAL A 1 307 ? -14.844 48.531 21.578 1 71.88 307 VAL A CA 1
ATOM 2468 C C . VAL A 1 307 ? -14.031 47.25 21.5 1 71.88 307 VAL A C 1
ATOM 2470 O O . VAL A 1 307 ? -14 46.594 20.453 1 71.88 307 VAL A O 1
ATOM 2473 N N . MET A 1 308 ? -13.469 46.875 22.609 1 71.75 308 MET A N 1
ATOM 2474 C CA . MET A 1 308 ? -12.656 45.656 22.656 1 71.75 308 MET A CA 1
ATOM 2475 C C . MET A 1 308 ? -13.523 44.438 22.453 1 71.75 308 MET A C 1
ATOM 2477 O O . MET A 1 308 ? -13.133 43.5 21.734 1 71.75 308 MET A O 1
ATOM 2481 N N . VAL A 1 309 ? -14.633 44.438 23.047 1 79.56 309 VAL A N 1
ATOM 2482 C CA . VAL A 1 309 ? -15.547 43.312 22.938 1 79.56 309 VAL A CA 1
ATOM 2483 C C . VAL A 1 309 ? -16.062 43.188 21.5 1 79.56 309 VAL A C 1
ATOM 2485 O O . VAL A 1 309 ? -16.141 42.094 20.953 1 79.56 309 VAL A O 1
ATOM 2488 N N . LEU A 1 310 ? -16.422 44.281 20.906 1 78.75 310 LEU A N 1
ATOM 2489 C CA . LEU A 1 310 ? -16.938 44.281 19.547 1 78.75 310 LEU A CA 1
ATOM 2490 C C . LEU A 1 310 ? -15.891 43.812 18.547 1 78.75 310 LEU A C 1
ATOM 2492 O O . LEU A 1 310 ? -16.188 42.969 17.688 1 78.75 310 LEU A O 1
ATOM 2496 N N . MET A 1 311 ? -14.68 44.25 18.703 1 73.06 311 MET A N 1
ATOM 2497 C CA . MET A 1 311 ? -13.609 43.906 17.797 1 73.06 311 MET A CA 1
ATOM 2498 C C . MET A 1 311 ? -13.266 42.406 17.906 1 73.06 311 MET A C 1
ATOM 2500 O O . MET A 1 311 ? -13.164 41.719 16.906 1 73.06 311 MET A O 1
ATOM 2504 N N . SER A 1 312 ? -13.07 42.031 19.172 1 77 312 SER A N 1
ATOM 2505 C CA . SER A 1 312 ? -12.68 40.656 19.375 1 77 312 SER A CA 1
ATOM 2506 C C . SER A 1 312 ? -13.797 39.688 18.969 1 77 312 SER A C 1
ATOM 2508 O O . SER A 1 312 ? -13.531 38.625 18.391 1 77 312 SER A O 1
ATOM 2510 N N . SER A 1 313 ? -15.023 40.031 19.188 1 81.88 313 SER A N 1
ATOM 2511 C CA . SER A 1 313 ? -16.156 39.156 18.828 1 81.88 313 SER A CA 1
ATOM 2512 C C . SER A 1 313 ? -16.281 39.031 17.312 1 81.88 313 SER A C 1
ATOM 2514 O O . SER A 1 313 ? -16.562 37.938 16.812 1 81.88 313 SER A O 1
ATOM 2516 N N . LEU A 1 314 ? -16.109 40.031 16.641 1 76.5 314 LEU A N 1
ATOM 2517 C CA . LEU A 1 314 ? -16.203 39.969 15.188 1 76.5 314 LEU A CA 1
ATOM 2518 C C . LEU A 1 314 ? -15.047 39.156 14.594 1 76.5 314 LEU A C 1
ATOM 2520 O O . LEU A 1 314 ? -15.242 38.375 13.656 1 76.5 314 LEU A O 1
ATOM 2524 N N . LEU A 1 315 ? -13.852 39.375 15.164 1 74.19 315 LEU A N 1
ATOM 2525 C CA . LEU A 1 315 ? -12.68 38.656 14.688 1 74.19 315 LEU A CA 1
ATOM 2526 C C . LEU A 1 315 ? -12.852 37.156 14.914 1 74.19 315 LEU A C 1
ATOM 2528 O O . LEU A 1 315 ? -12.547 36.344 14.031 1 74.19 315 LEU A O 1
ATOM 2532 N N . PHE A 1 316 ? -13.336 36.812 16.078 1 81.19 316 PHE A N 1
ATOM 2533 C CA . PHE A 1 316 ? -13.539 35.406 16.406 1 81.19 316 PHE A CA 1
ATOM 2534 C C . PHE A 1 316 ? -14.633 34.812 15.531 1 81.19 316 PHE A C 1
ATOM 2536 O O . PHE A 1 316 ? -14.555 33.656 15.148 1 81.19 316 PHE A O 1
ATOM 2543 N N . SER A 1 317 ? -15.633 35.594 15.211 1 80.94 317 SER A N 1
ATOM 2544 C CA . SER A 1 317 ? -16.719 35.125 14.352 1 80.94 317 SER A CA 1
ATOM 2545 C C . SER A 1 317 ? -16.203 34.844 12.945 1 80.94 317 SER A C 1
ATOM 2547 O O . SER A 1 317 ? -16.531 33.812 12.359 1 80.94 317 SER A O 1
ATOM 2549 N N . ILE A 1 318 ? -15.438 35.688 12.43 1 77 318 ILE A N 1
ATOM 2550 C CA . ILE A 1 318 ? -14.922 35.5 11.078 1 77 318 ILE A CA 1
ATOM 2551 C C . ILE A 1 318 ? -13.969 34.312 11.031 1 77 318 ILE A C 1
ATOM 2553 O O . ILE A 1 318 ? -13.992 33.531 10.078 1 77 318 ILE A O 1
ATOM 2557 N N . GLN A 1 319 ? -13.148 34.219 12.031 1 75.69 319 GLN A N 1
ATOM 2558 C CA . GLN A 1 319 ? -12.234 33.094 12.109 1 75.69 319 GLN A CA 1
ATOM 2559 C C . GLN A 1 319 ? -13 31.766 12.164 1 75.69 319 GLN A C 1
ATOM 2561 O O . GLN A 1 319 ? -12.602 30.781 11.539 1 75.69 319 GLN A O 1
ATOM 2566 N N . ALA A 1 320 ? -14.016 31.719 12.93 1 83.38 320 ALA A N 1
ATOM 2567 C CA . ALA A 1 320 ? -14.844 30.531 13.062 1 83.38 320 ALA A CA 1
ATOM 2568 C C . ALA A 1 320 ? -15.477 30.156 11.727 1 83.38 320 ALA A C 1
ATOM 2570 O O . ALA A 1 320 ? -15.578 28.969 11.391 1 83.38 320 ALA A O 1
ATOM 2571 N N . ILE A 1 321 ? -15.922 31.125 11.008 1 80.44 321 ILE A N 1
ATOM 2572 C CA . ILE A 1 321 ? -16.531 30.875 9.703 1 80.44 321 ILE A CA 1
ATOM 2573 C C . ILE A 1 321 ? -15.484 30.297 8.758 1 80.44 321 ILE A C 1
ATOM 2575 O O . ILE A 1 321 ? -15.766 29.375 8 1 80.44 321 ILE A O 1
ATOM 2579 N N . PHE A 1 322 ? -14.273 30.844 8.836 1 74.75 322 PHE A N 1
ATOM 2580 C CA . PHE A 1 322 ? -13.188 30.375 7.988 1 74.75 322 PHE A CA 1
ATOM 2581 C C . PHE A 1 322 ? -12.852 28.922 8.305 1 74.75 322 PHE A C 1
ATOM 2583 O O . PHE A 1 322 ? -12.656 28.109 7.391 1 74.75 322 PHE A O 1
ATOM 2590 N N . GLN A 1 323 ? -12.805 28.609 9.562 1 78.56 323 GLN A N 1
ATOM 2591 C CA . GLN A 1 323 ? -12.508 27.234 9.984 1 78.56 323 GLN A CA 1
ATOM 2592 C C . GLN A 1 323 ? -13.609 26.281 9.547 1 78.56 323 GLN A C 1
ATOM 2594 O O . GLN A 1 323 ? -13.336 25.141 9.164 1 78.56 323 GLN A O 1
ATOM 2599 N N . ALA A 1 324 ? -14.836 26.703 9.578 1 81.81 324 ALA A N 1
ATOM 2600 C CA . ALA A 1 324 ? -15.969 25.891 9.156 1 81.81 324 ALA A CA 1
ATOM 2601 C C . ALA A 1 324 ? -15.914 25.609 7.66 1 81.81 324 ALA A C 1
ATOM 2603 O O . ALA A 1 324 ? -16.266 24.5 7.219 1 81.81 324 ALA A O 1
ATOM 2604 N N . LEU A 1 325 ? -15.438 26.562 6.957 1 76.06 325 LEU A N 1
ATOM 2605 C CA . LEU A 1 325 ? -15.406 26.438 5.508 1 76.06 325 LEU A CA 1
ATOM 2606 C C . LEU A 1 325 ? -14.336 25.438 5.074 1 76.06 325 LEU A C 1
ATOM 2608 O O . LEU A 1 325 ? -14.5 24.75 4.07 1 76.06 325 LEU A O 1
ATOM 2612 N N . ILE A 1 326 ? -13.273 25.344 5.816 1 73.12 326 ILE A N 1
ATOM 2613 C CA . ILE A 1 326 ? -12.195 24.406 5.52 1 73.12 326 ILE A CA 1
ATOM 2614 C C . ILE A 1 326 ? -12.703 22.969 5.668 1 73.12 326 ILE A C 1
ATOM 2616 O O . ILE A 1 326 ? -12.289 22.078 4.922 1 73.12 326 ILE A O 1
ATOM 2620 N N . LEU A 1 327 ? -13.672 22.719 6.562 1 81.38 327 LEU A N 1
ATOM 2621 C CA . LEU A 1 327 ? -14.18 21.391 6.852 1 81.38 327 LEU A CA 1
ATOM 2622 C C . LEU A 1 327 ? -15.125 20.922 5.754 1 81.38 327 LEU A C 1
ATOM 2624 O O . LEU A 1 327 ? -15.492 19.75 5.707 1 81.38 327 LEU A O 1
ATOM 2628 N N . PHE A 1 328 ? -15.406 21.766 4.836 1 76.44 328 PHE A N 1
ATOM 2629 C CA . PHE A 1 328 ? -16.391 21.469 3.801 1 76.44 328 PHE A CA 1
ATOM 2630 C C . PHE A 1 328 ? -15.914 20.297 2.939 1 76.44 328 PHE A C 1
ATOM 2632 O O . PHE A 1 328 ? -16.703 19.438 2.566 1 76.44 328 PHE A O 1
ATOM 2639 N N . GLU A 1 329 ? -14.695 20.266 2.648 1 71.69 329 GLU A N 1
ATOM 2640 C CA . GLU A 1 329 ? -14.133 19.203 1.818 1 71.69 329 GLU A CA 1
ATOM 2641 C C . GLU A 1 329 ? -14.258 17.844 2.506 1 71.69 329 GLU A C 1
ATOM 2643 O O . GLU A 1 329 ? -14.547 16.844 1.855 1 71.69 329 GLU A O 1
ATOM 2648 N N . ASP A 1 330 ? -14.039 17.812 3.773 1 80 330 ASP A N 1
ATOM 2649 C CA . ASP A 1 330 ? -14.156 16.578 4.543 1 80 330 ASP A CA 1
ATOM 2650 C C . ASP A 1 330 ? -15.594 16.047 4.5 1 80 330 ASP A C 1
ATOM 2652 O O . ASP A 1 330 ? -15.805 14.836 4.336 1 80 330 ASP A O 1
ATOM 2656 N N . PHE A 1 331 ? -16.516 16.875 4.496 1 83.5 331 PHE A N 1
ATOM 2657 C CA . PHE A 1 331 ? -17.922 16.453 4.512 1 83.5 331 PHE A CA 1
ATOM 2658 C C . PHE A 1 331 ? -18.359 16 3.131 1 83.5 331 PHE A C 1
ATOM 2660 O O . PHE A 1 331 ? -19.203 15.102 3.01 1 83.5 331 PHE A O 1
ATOM 2667 N N . ARG A 1 332 ? -17.797 16.609 2.178 1 77.5 332 ARG A N 1
ATOM 2668 C CA . ARG A 1 332 ? -18.078 16.156 0.821 1 77.5 332 ARG A CA 1
ATOM 2669 C C . ARG A 1 332 ? -17.578 14.727 0.613 1 77.5 332 ARG A C 1
ATOM 2671 O O . ARG A 1 332 ? -18.297 13.875 0.085 1 77.5 332 ARG A O 1
ATOM 2678 N N . LYS A 1 333 ? -16.391 14.43 1.068 1 78.31 333 LYS A N 1
ATOM 2679 C CA . LYS A 1 333 ? -15.852 13.078 0.99 1 78.31 333 LYS A CA 1
ATOM 2680 C C . LYS A 1 333 ? -16.703 12.094 1.79 1 78.31 333 LYS A C 1
ATOM 2682 O O . LYS A 1 333 ? -16.953 10.977 1.341 1 78.31 333 LYS A O 1
ATOM 2687 N N . ALA A 1 334 ? -17.141 12.516 2.939 1 85.62 334 ALA A N 1
ATOM 2688 C CA . ALA A 1 334 ? -17.953 11.672 3.799 1 85.62 334 ALA A CA 1
ATOM 2689 C C . ALA A 1 334 ? -19.297 11.352 3.133 1 85.62 334 ALA A C 1
ATOM 2691 O O . ALA A 1 334 ? -19.812 10.242 3.289 1 85.62 334 ALA A O 1
ATOM 2692 N N . ASN A 1 335 ? -19.812 12.266 2.396 1 86.56 335 ASN A N 1
ATOM 2693 C CA . ASN A 1 335 ? -21.094 12.055 1.733 1 86.56 335 ASN A CA 1
ATOM 2694 C C . ASN A 1 335 ? -20.984 11.031 0.607 1 86.56 335 ASN A C 1
ATOM 2696 O O . ASN A 1 335 ? -21.875 10.211 0.411 1 86.56 335 ASN A O 1
ATOM 2700 N N . VAL A 1 336 ? -19.953 11.109 -0.089 1 82.12 336 VAL A N 1
ATOM 2701 C CA . VAL A 1 336 ? -19.719 10.141 -1.153 1 82.12 336 VAL A CA 1
ATOM 2702 C C . VAL A 1 336 ? -19.547 8.75 -0.554 1 82.12 336 VAL A C 1
ATOM 2704 O O . VAL A 1 336 ? -20.141 7.777 -1.029 1 82.12 336 VAL A O 1
ATOM 2707 N N . ALA A 1 337 ? -18.734 8.641 0.481 1 86.56 337 ALA A N 1
ATOM 2708 C CA . ALA A 1 337 ? -18.547 7.367 1.167 1 86.56 337 ALA A CA 1
ATOM 2709 C C . ALA A 1 337 ? -19.859 6.844 1.739 1 86.56 337 ALA A C 1
ATOM 2711 O O . ALA A 1 337 ? -20.125 5.645 1.682 1 86.56 337 ALA A O 1
ATOM 2712 N N . SER A 1 338 ? -20.656 7.707 2.254 1 90.44 338 SER A N 1
ATOM 2713 C CA . SER A 1 338 ? -21.938 7.332 2.834 1 90.44 338 SER A CA 1
ATOM 2714 C C . SER A 1 338 ? -22.875 6.777 1.771 1 90.44 338 SER A C 1
ATOM 2716 O O . SER A 1 338 ? -23.656 5.863 2.043 1 90.44 338 SER A O 1
ATOM 2718 N N . GLN A 1 339 ? -22.812 7.344 0.659 1 88.94 339 GLN A N 1
ATOM 2719 C CA . GLN A 1 339 ? -23.641 6.848 -0.432 1 88.94 339 GLN A CA 1
ATOM 2720 C C . GLN A 1 339 ? -23.297 5.398 -0.77 1 88.94 339 GLN A C 1
ATOM 2722 O O . GLN A 1 339 ? -24.188 4.578 -0.986 1 88.94 339 GLN A O 1
ATOM 2727 N N . ARG A 1 340 ? -22.078 5.125 -0.803 1 88.19 340 ARG A N 1
ATOM 2728 C CA . ARG A 1 340 ? -21.625 3.766 -1.082 1 88.19 340 ARG A CA 1
ATOM 2729 C C . ARG A 1 340 ? -22.062 2.805 0.017 1 88.19 340 ARG A C 1
ATOM 2731 O O . ARG A 1 340 ? -22.484 1.679 -0.264 1 88.19 340 ARG A O 1
ATOM 2738 N N . LEU A 1 341 ? -21.984 3.23 1.193 1 91.88 341 LEU A N 1
ATOM 2739 C CA . LEU A 1 341 ? -22.422 2.389 2.307 1 91.88 341 LEU A CA 1
ATOM 2740 C C . LEU A 1 341 ? -23.922 2.148 2.26 1 91.88 341 LEU A C 1
ATOM 2742 O O . LEU A 1 341 ? -24.391 1.035 2.521 1 91.88 341 LEU A O 1
ATOM 2746 N N . LEU A 1 342 ? -24.656 3.166 1.927 1 91.38 342 LEU A N 1
ATOM 2747 C CA . LEU A 1 342 ? -26.109 3.062 1.9 1 91.38 342 LEU A CA 1
ATOM 2748 C C . LEU A 1 342 ? -26.562 2.119 0.792 1 91.38 342 LEU A C 1
ATOM 2750 O O . LEU A 1 342 ? -27.594 1.455 0.923 1 91.38 342 LEU A O 1
ATOM 2754 N N . GLU A 1 343 ? -25.781 2.033 -0.237 1 90.44 343 GLU A N 1
ATOM 2755 C CA . GLU A 1 343 ? -26.094 1.077 -1.298 1 90.44 343 GLU A CA 1
ATOM 2756 C C . GLU A 1 343 ? -26.078 -0.354 -0.768 1 90.44 343 GLU A C 1
ATOM 2758 O O . GLU A 1 343 ? -26.906 -1.174 -1.163 1 90.44 343 GLU A O 1
ATOM 2763 N N . ILE A 1 344 ? -25.188 -0.622 0.102 1 92 344 ILE A N 1
ATOM 2764 C CA . ILE A 1 344 ? -25.094 -1.947 0.703 1 92 344 ILE A CA 1
ATOM 2765 C C . ILE A 1 344 ? -26.172 -2.107 1.77 1 92 344 ILE A C 1
ATOM 2767 O O . ILE A 1 344 ? -26.891 -3.117 1.798 1 92 344 ILE A O 1
ATOM 2771 N N . LEU A 1 345 ? -26.406 -1.105 2.557 1 90.69 345 LEU A N 1
ATOM 2772 C CA . LEU A 1 345 ? -27.312 -1.188 3.697 1 90.69 345 LEU A CA 1
ATOM 2773 C C . LEU A 1 345 ? -28.766 -1.234 3.236 1 90.69 345 LEU A C 1
ATOM 2775 O O . LEU A 1 345 ? -29.609 -1.835 3.902 1 90.69 345 LEU A O 1
ATOM 2779 N N . GLU A 1 346 ? -29.062 -0.695 2.107 1 90.31 346 GLU A N 1
ATOM 2780 C CA . GLU A 1 346 ? -30.438 -0.628 1.642 1 90.31 346 GLU A CA 1
ATOM 2781 C C . GLU A 1 346 ? -30.703 -1.672 0.561 1 90.31 346 GLU A C 1
ATOM 2783 O O . GLU A 1 346 ? -31.844 -1.812 0.095 1 90.31 346 GLU A O 1
ATOM 2788 N N . HIS A 1 347 ? -29.672 -2.447 0.227 1 89.12 347 HIS A N 1
ATOM 2789 C CA . HIS A 1 347 ? -29.844 -3.492 -0.777 1 89.12 347 HIS A CA 1
ATOM 2790 C C . HIS A 1 347 ? -30.719 -4.625 -0.245 1 89.12 347 HIS A C 1
ATOM 2792 O O . HIS A 1 347 ? -30.578 -5.031 0.912 1 89.12 347 HIS A O 1
ATOM 2798 N N . GLN A 1 348 ? -31.641 -5.039 -1.117 1 87.31 348 GLN A N 1
ATOM 2799 C CA . GLN A 1 348 ? -32.469 -6.172 -0.761 1 87.31 348 GLN A CA 1
ATOM 2800 C C . GLN A 1 348 ? -32.125 -7.402 -1.591 1 87.31 348 GLN A C 1
ATOM 2802 O O . GLN A 1 348 ? -32.188 -7.367 -2.822 1 87.31 348 GLN A O 1
ATOM 2807 N N . PRO A 1 349 ? -31.719 -8.523 -0.868 1 87.38 349 PRO A N 1
ATOM 2808 C CA . PRO A 1 349 ? -31.406 -9.75 -1.604 1 87.38 349 PRO A CA 1
ATOM 2809 C C . PRO A 1 349 ? -32.625 -10.375 -2.262 1 87.38 349 PRO A C 1
ATOM 2811 O O . PRO A 1 349 ? -33.75 -10.164 -1.803 1 87.38 349 PRO A O 1
ATOM 2814 N N . LYS A 1 350 ? -32.406 -11.172 -3.363 1 83.94 350 LYS A N 1
ATOM 2815 C CA . LYS A 1 350 ? -33.469 -11.883 -4.07 1 83.94 350 LYS A CA 1
ATOM 2816 C C . LYS A 1 350 ? -33.844 -13.164 -3.342 1 83.94 350 LYS A C 1
ATOM 2818 O O . LYS A 1 350 ? -35.031 -13.539 -3.295 1 83.94 350 LYS A O 1
ATOM 2823 N N . ILE A 1 351 ? -32.812 -13.82 -2.795 1 85.56 351 ILE A N 1
ATOM 2824 C CA . ILE A 1 351 ? -33.031 -15.086 -2.096 1 85.56 351 ILE A CA 1
ATOM 2825 C C . ILE A 1 351 ? -32.969 -14.859 -0.588 1 85.56 351 ILE A C 1
ATOM 2827 O O . ILE A 1 351 ? -31.922 -14.445 -0.067 1 85.56 351 ILE A O 1
ATOM 2831 N N . ASN A 1 352 ? -34.062 -14.969 -0.011 1 80.88 352 ASN A N 1
ATOM 2832 C CA . ASN A 1 352 ? -34.062 -14.906 1.446 1 80.88 352 ASN A CA 1
ATOM 2833 C C . ASN A 1 352 ? -33.625 -16.219 2.066 1 80.88 352 ASN A C 1
ATOM 2835 O O . ASN A 1 352 ? -34.25 -17.25 1.9 1 80.88 352 ASN A O 1
ATOM 2839 N N . GLN A 1 353 ? -32.594 -16.25 2.758 1 77.88 353 GLN A N 1
ATOM 2840 C CA . GLN A 1 353 ? -31.938 -17.438 3.283 1 77.88 353 GLN A CA 1
ATOM 2841 C C . GLN A 1 353 ? -32.812 -18.109 4.352 1 77.88 353 GLN A C 1
ATOM 2843 O O . GLN A 1 353 ? -32.656 -19.297 4.617 1 77.88 353 GLN A O 1
ATOM 2848 N N . LYS A 1 354 ? -33.656 -17.359 4.949 1 76.56 354 LYS A N 1
ATOM 2849 C CA . LYS A 1 354 ? -34.438 -17.922 6.051 1 76.56 354 LYS A CA 1
ATOM 2850 C C . LYS A 1 354 ? -35.844 -18.312 5.59 1 76.56 354 LYS A C 1
ATOM 2852 O O . LYS A 1 354 ? -36.625 -18.906 6.352 1 76.56 354 LYS A O 1
ATOM 2857 N N . GLU A 1 355 ? -36 -18.047 4.305 1 83.44 355 GLU A N 1
ATOM 2858 C CA . GLU A 1 355 ? -37.344 -18.359 3.803 1 83.44 355 GLU A CA 1
ATOM 2859 C C . GLU A 1 355 ? -37.406 -19.797 3.299 1 83.44 355 GLU A C 1
ATOM 2861 O O . GLU A 1 355 ? -36.469 -20.281 2.664 1 83.44 355 GLU A O 1
ATOM 2866 N N . GLY A 1 356 ? -38.438 -20.562 3.734 1 84.94 356 GLY A N 1
ATOM 2867 C CA . GLY A 1 356 ? -38.625 -21.938 3.316 1 84.94 356 GLY A CA 1
ATOM 2868 C C . GLY A 1 356 ? -38.812 -22.891 4.48 1 84.94 356 GLY A C 1
ATOM 2869 O O . GLY A 1 356 ? -38.812 -22.469 5.641 1 84.94 356 GLY A O 1
ATOM 2870 N N . GLU A 1 357 ? -39 -24.109 4.078 1 87.06 357 GLU A N 1
ATOM 2871 C CA . GLU A 1 357 ? -39.25 -25.156 5.07 1 87.06 357 GLU A CA 1
ATOM 2872 C C . GLU A 1 357 ? -37.969 -25.891 5.445 1 87.06 357 GLU A C 1
ATOM 2874 O O . GLU A 1 357 ? -37 -25.906 4.672 1 87.06 357 GLU A O 1
ATOM 2879 N N . ASN A 1 358 ? -37.875 -26.297 6.652 1 87.62 358 ASN A N 1
ATOM 2880 C CA . ASN A 1 358 ? -36.781 -27.172 7.137 1 87.62 358 ASN A CA 1
ATOM 2881 C C . ASN A 1 358 ? -37.344 -28.531 7.57 1 87.62 358 ASN A C 1
ATOM 2883 O O . ASN A 1 358 ? -37.5 -28.781 8.766 1 87.62 358 ASN A O 1
ATOM 2887 N N . PRO A 1 359 ? -37.562 -29.25 6.496 1 83.06 359 PRO A N 1
ATOM 2888 C CA . PRO A 1 359 ? -38.188 -30.531 6.871 1 83.06 359 PRO A CA 1
ATOM 2889 C C . PRO A 1 359 ? -37.156 -31.5 7.484 1 83.06 359 PRO A C 1
ATOM 2891 O O . PRO A 1 359 ? -35.969 -31.422 7.176 1 83.06 359 PRO A O 1
ATOM 2894 N N . GLU A 1 360 ? -37.438 -32.219 8.633 1 80 360 GLU A N 1
ATOM 2895 C CA . GLU A 1 360 ? -36.594 -33.281 9.211 1 80 360 GLU A CA 1
ATOM 2896 C C . GLU A 1 360 ? -36.75 -34.594 8.453 1 80 360 GLU A C 1
ATOM 2898 O O . GLU A 1 360 ? -37.094 -35.625 9.047 1 80 360 GLU A O 1
ATOM 2903 N N . LEU A 1 361 ? -36.781 -34.469 7.133 1 80.5 361 LEU A N 1
ATOM 2904 C CA . LEU A 1 361 ? -36.906 -35.656 6.32 1 80.5 361 LEU A CA 1
ATOM 2905 C C . LEU A 1 361 ? -35.531 -36.219 5.938 1 80.5 361 LEU A C 1
ATOM 2907 O O . LEU A 1 361 ? -34.562 -35.469 5.902 1 80.5 361 LEU A O 1
ATOM 2911 N N . ILE A 1 362 ? -35.5 -37.531 5.906 1 86.44 362 ILE A N 1
ATOM 2912 C CA . ILE A 1 362 ? -34.281 -38.188 5.418 1 86.44 362 ILE A CA 1
ATOM 2913 C C . ILE A 1 362 ? -34.188 -38.031 3.902 1 86.44 362 ILE A C 1
ATOM 2915 O O . ILE A 1 362 ? -35.031 -38.562 3.164 1 86.44 362 ILE A O 1
ATOM 2919 N N . VAL A 1 363 ? -33.312 -37.281 3.434 1 93.12 363 VAL A N 1
ATOM 2920 C CA . VAL A 1 363 ? -33.094 -37.031 2.008 1 93.12 363 VAL A CA 1
ATOM 2921 C C . VAL A 1 363 ? -32.312 -38.219 1.405 1 93.12 363 VAL A C 1
ATOM 2923 O O . VAL A 1 363 ? -31.25 -38.562 1.902 1 93.12 363 VAL A O 1
ATOM 2926 N N . LYS A 1 364 ? -32.844 -38.844 0.366 1 94.25 364 LYS A N 1
ATOM 2927 C CA . LYS A 1 364 ? -32.219 -40 -0.292 1 94.25 364 LYS A CA 1
ATOM 2928 C C . LYS A 1 364 ? -31.156 -39.531 -1.3 1 94.25 364 LYS A C 1
ATOM 2930 O O . LYS A 1 364 ? -30.172 -40.219 -1.546 1 94.25 364 LYS A O 1
ATOM 2935 N N . GLY A 1 365 ? -31.359 -38.406 -1.913 1 95.38 365 GLY A N 1
ATOM 2936 C CA . GLY A 1 365 ? -30.344 -37.844 -2.795 1 95.38 365 GLY A CA 1
ATOM 2937 C C . GLY A 1 365 ? -30.703 -37.938 -4.266 1 95.38 365 GLY A C 1
ATOM 2938 O O . GLY A 1 365 ? -29.828 -37.969 -5.125 1 95.38 365 GLY A O 1
ATOM 2939 N N . LYS A 1 366 ? -32 -38.156 -4.625 1 97.44 366 LYS A N 1
ATOM 2940 C CA . LYS A 1 366 ? -32.438 -38.094 -6.012 1 97.44 366 LYS A CA 1
ATOM 2941 C C . LYS A 1 366 ? -32.438 -36.656 -6.531 1 97.44 366 LYS A C 1
ATOM 2943 O O . LYS A 1 366 ? -32.938 -35.75 -5.879 1 97.44 366 LYS A O 1
ATOM 2948 N N . VAL A 1 367 ? -31.781 -36.406 -7.629 1 97.94 367 VAL A N 1
ATOM 2949 C CA . VAL A 1 367 ? -31.688 -35.062 -8.211 1 97.94 367 VAL A CA 1
ATOM 2950 C C . VAL A 1 367 ? -32.312 -35.062 -9.609 1 97.94 367 VAL A C 1
ATOM 2952 O O . VAL A 1 367 ? -32.031 -35.938 -10.43 1 97.94 367 VAL A O 1
ATOM 2955 N N . GLU A 1 368 ? -33.219 -34.125 -9.859 1 98.12 368 GLU A N 1
ATOM 2956 C CA . GLU A 1 368 ? -33.875 -34.031 -11.156 1 98.12 368 GLU A CA 1
ATOM 2957 C C . GLU A 1 368 ? -33.938 -32.594 -11.648 1 98.12 368 GLU A C 1
ATOM 2959 O O . GLU A 1 368 ? -34.344 -31.688 -10.906 1 98.12 368 GLU A O 1
ATOM 2964 N N . PHE A 1 369 ? -33.406 -32.375 -12.773 1 97.88 369 PHE A N 1
ATOM 2965 C CA . PHE A 1 369 ? -33.531 -31.141 -13.492 1 97.88 369 PHE A CA 1
ATOM 2966 C C . PHE A 1 369 ? -34.594 -31.266 -14.578 1 97.88 369 PHE A C 1
ATOM 2968 O O . PHE A 1 369 ? -34.562 -32.188 -15.383 1 97.88 369 PHE A O 1
ATOM 2975 N N . LYS A 1 370 ? -35.562 -30.297 -14.547 1 97.56 370 LYS A N 1
ATOM 2976 C CA . LYS A 1 370 ? -36.656 -30.297 -15.539 1 97.56 370 LYS A CA 1
ATOM 2977 C C . LYS A 1 370 ? -36.656 -29.016 -16.359 1 97.56 370 LYS A C 1
ATOM 2979 O O . LYS A 1 370 ? -37.188 -28 -15.906 1 97.56 370 LYS A O 1
ATOM 2984 N N . ASN A 1 371 ? -36.156 -29.062 -17.562 1 97 371 ASN A N 1
ATOM 2985 C CA . ASN A 1 371 ? -36.156 -27.953 -18.516 1 97 371 ASN A CA 1
ATOM 2986 C C . ASN A 1 371 ? -35.656 -26.672 -17.875 1 97 371 ASN A C 1
ATOM 2988 O O . ASN A 1 371 ? -36.281 -25.625 -17.969 1 97 371 ASN A O 1
ATOM 2992 N N . VAL A 1 372 ? -34.562 -26.75 -17.234 1 97.25 372 VAL A N 1
ATOM 2993 C CA . VAL A 1 372 ? -34 -25.625 -16.484 1 97.25 372 VAL A CA 1
ATOM 2994 C C . VAL A 1 372 ? -33.219 -24.719 -17.438 1 97.25 372 VAL A C 1
ATOM 2996 O O . VAL A 1 372 ? -32.406 -25.203 -18.219 1 97.25 372 VAL A O 1
ATOM 2999 N N . SER A 1 373 ? -33.531 -23.422 -17.406 1 96.81 373 SER A N 1
ATOM 3000 C CA . SER A 1 373 ? -32.781 -22.391 -18.125 1 96.81 373 SER A CA 1
ATOM 3001 C C . SER A 1 373 ? -32.281 -21.297 -17.188 1 96.81 373 SER A C 1
ATOM 3003 O O . SER A 1 373 ? -33 -20.891 -16.281 1 96.81 373 SER A O 1
ATOM 3005 N N . PHE A 1 374 ? -31.047 -20.875 -17.344 1 95.06 374 PHE A N 1
ATOM 3006 C CA . PHE A 1 374 ? -30.453 -19.875 -16.469 1 95.06 374 PHE A CA 1
ATOM 3007 C C . PHE A 1 374 ? -29.422 -19.031 -17.234 1 95.06 374 PHE A C 1
ATOM 3009 O O . PHE A 1 374 ? -28.672 -19.562 -18.047 1 95.06 374 PHE A O 1
ATOM 3016 N N . ARG A 1 375 ? -29.5 -17.781 -17 1 92.31 375 ARG A N 1
ATOM 3017 C CA . ARG A 1 375 ? -28.516 -16.828 -17.516 1 92.31 375 ARG A CA 1
ATOM 3018 C C . ARG A 1 375 ? -27.984 -15.93 -16.391 1 92.31 375 ARG A C 1
ATOM 3020 O O . ARG A 1 375 ? -28.75 -15.469 -15.547 1 92.31 375 ARG A O 1
ATOM 3027 N N . TYR A 1 376 ? -26.641 -15.844 -16.344 1 87.56 376 TYR A N 1
ATOM 3028 C CA . TYR A 1 376 ? -26.047 -14.906 -15.398 1 87.56 376 TYR A CA 1
ATOM 3029 C C . TYR A 1 376 ? -26.469 -13.477 -15.711 1 87.56 376 TYR A C 1
ATOM 3031 O O . TYR A 1 376 ? -26.625 -13.109 -16.875 1 87.56 376 TYR A O 1
ATOM 3039 N N . LEU A 1 377 ? -26.625 -12.68 -14.695 1 80.12 377 LEU A N 1
ATOM 3040 C CA . LEU A 1 377 ? -27.047 -11.297 -14.883 1 80.12 377 LEU A CA 1
ATOM 3041 C C . LEU A 1 377 ? -26.016 -10.531 -15.711 1 80.12 377 LEU A C 1
ATOM 3043 O O . LEU A 1 377 ? -26.375 -9.594 -16.438 1 80.12 377 LEU A O 1
ATOM 3047 N N . SER A 1 378 ? -24.812 -10.992 -15.586 1 69.75 378 SER A N 1
ATOM 3048 C CA . SER A 1 378 ? -23.719 -10.289 -16.25 1 69.75 378 SER A CA 1
ATOM 3049 C C . SER A 1 378 ? -23.594 -10.727 -17.703 1 69.75 378 SER A C 1
ATOM 3051 O O . SER A 1 378 ? -22.891 -10.094 -18.5 1 69.75 378 SER A O 1
ATOM 3053 N N . LYS A 1 379 ? -24.266 -11.82 -18.062 1 76.06 379 LYS A N 1
ATOM 3054 C CA . LYS A 1 379 ? -24.109 -12.375 -19.406 1 76.06 379 LYS A CA 1
ATOM 3055 C C . LYS A 1 379 ? -25.438 -12.445 -20.141 1 76.06 379 LYS A C 1
ATOM 3057 O O . LYS A 1 379 ? -26.484 -12.664 -19.516 1 76.06 379 LYS A O 1
ATOM 3062 N N . ASP A 1 380 ? -25.406 -12.242 -21.422 1 76.12 380 ASP A N 1
ATOM 3063 C CA . ASP A 1 380 ? -26.609 -12.32 -22.234 1 76.12 380 ASP A CA 1
ATOM 3064 C C . ASP A 1 380 ? -26.875 -13.742 -22.703 1 76.12 380 ASP A C 1
ATOM 3066 O O . ASP A 1 380 ? -28 -14.094 -23.062 1 76.12 380 ASP A O 1
ATOM 3070 N N . THR A 1 381 ? -25.906 -14.492 -22.703 1 82.81 381 THR A N 1
ATOM 3071 C CA . THR A 1 381 ? -26.047 -15.867 -23.188 1 82.81 381 THR A CA 1
ATOM 3072 C C . THR A 1 381 ? -26.438 -16.797 -22.031 1 82.81 381 THR A C 1
ATOM 3074 O O . THR A 1 381 ? -26.047 -16.578 -20.891 1 82.81 381 THR A O 1
ATOM 3077 N N . TYR A 1 382 ? -27.25 -17.75 -22.422 1 90.75 382 TYR A N 1
ATOM 3078 C CA . TYR A 1 382 ? -27.672 -18.75 -21.438 1 90.75 382 TYR A CA 1
ATOM 3079 C C . TYR A 1 382 ? -26.5 -19.656 -21.047 1 90.75 382 TYR A C 1
ATOM 3081 O O . TYR A 1 382 ? -25.781 -20.141 -21.922 1 90.75 382 TYR A O 1
ATOM 3089 N N . ALA A 1 383 ? -26.266 -19.734 -19.781 1 91.56 383 ALA A N 1
ATOM 3090 C CA . ALA A 1 383 ? -25.281 -20.688 -19.281 1 91.56 383 ALA A CA 1
ATOM 3091 C C . ALA A 1 383 ? -25.828 -22.109 -19.328 1 91.56 383 ALA A C 1
ATOM 3093 O O . ALA A 1 383 ? -25.078 -23.062 -19.609 1 91.56 383 ALA A O 1
ATOM 3094 N N . VAL A 1 384 ? -27.062 -22.266 -19 1 94.19 384 VAL A N 1
ATOM 3095 C CA . VAL A 1 384 ? -27.797 -23.531 -19.078 1 94.19 384 VAL A CA 1
ATOM 3096 C C . VAL A 1 384 ? -29.109 -23.312 -19.828 1 94.19 384 VAL A C 1
ATOM 3098 O O . VAL A 1 384 ? -29.859 -22.359 -19.547 1 94.19 384 VAL A O 1
ATOM 3101 N N . LYS A 1 385 ? -29.344 -24.25 -20.844 1 94.94 385 LYS A N 1
ATOM 3102 C CA . LYS A 1 385 ? -30.5 -24.094 -21.703 1 94.94 385 LYS A CA 1
ATOM 3103 C C . LYS A 1 385 ? -31.359 -25.359 -21.703 1 94.94 385 LYS A C 1
ATOM 3105 O O . LYS A 1 385 ? -30.953 -26.391 -22.25 1 94.94 385 LYS A O 1
ATOM 3110 N N . ASN A 1 386 ? -32.531 -25.234 -21.219 1 94.69 386 ASN A N 1
ATOM 3111 C CA . ASN A 1 386 ? -33.5 -26.312 -21.219 1 94.69 386 ASN A CA 1
ATOM 3112 C C . ASN A 1 386 ? -32.875 -27.625 -20.781 1 94.69 386 ASN A C 1
ATOM 3114 O O . ASN A 1 386 ? -33 -28.641 -21.469 1 94.69 386 ASN A O 1
ATOM 3118 N N . LEU A 1 387 ? -32.156 -27.594 -19.734 1 96.38 387 LEU A N 1
ATOM 3119 C CA . LEU A 1 387 ? -31.422 -28.734 -19.219 1 96.38 387 LEU A CA 1
ATOM 3120 C C . LEU A 1 387 ? -32.344 -29.688 -18.469 1 96.38 387 LEU A C 1
ATOM 3122 O O . LEU A 1 387 ? -33.062 -29.266 -17.562 1 96.38 387 LEU A O 1
ATOM 3126 N N . SER A 1 388 ? -32.344 -30.953 -18.938 1 97.12 388 SER A N 1
ATOM 3127 C CA . SER A 1 388 ? -33.156 -31.969 -18.266 1 97.12 388 SER A CA 1
ATOM 3128 C C . SER A 1 388 ? -32.375 -33.25 -18.047 1 97.12 388 SER A C 1
ATOM 3130 O O . SER A 1 388 ? -31.719 -33.75 -18.969 1 97.12 388 SER A O 1
ATOM 3132 N N . PHE A 1 389 ? -32.281 -33.781 -16.781 1 97.06 389 PHE A N 1
ATOM 3133 C CA . PHE A 1 389 ? -31.672 -35.062 -16.469 1 97.06 389 PHE A CA 1
ATOM 3134 C C . PHE A 1 389 ? -32.094 -35.531 -15.078 1 97.06 389 PHE A C 1
ATOM 3136 O O . PHE A 1 389 ? -32.688 -34.781 -14.305 1 97.06 389 PHE A O 1
ATOM 3143 N N . THR A 1 390 ? -31.922 -36.75 -14.836 1 97.31 390 THR A N 1
ATOM 3144 C CA . THR A 1 390 ? -32.25 -37.375 -13.547 1 97.31 390 THR A CA 1
ATOM 3145 C C . THR A 1 390 ? -31.078 -38.188 -13.023 1 97.31 390 THR A C 1
ATOM 3147 O O . THR A 1 390 ? -30.438 -38.906 -13.789 1 97.31 390 THR A O 1
ATOM 3150 N N . ILE A 1 391 ? -30.766 -38.031 -11.781 1 97.31 391 ILE A N 1
ATOM 3151 C CA . ILE A 1 391 ? -29.766 -38.844 -11.078 1 97.31 391 ILE A CA 1
ATOM 3152 C C . ILE A 1 391 ? -30.422 -39.594 -9.922 1 97.31 391 ILE A C 1
ATOM 3154 O O . ILE A 1 391 ? -31.094 -38.969 -9.07 1 97.31 391 ILE A O 1
ATOM 3158 N N . ASN A 1 392 ? -30.266 -40.844 -9.938 1 96.69 392 ASN A N 1
ATOM 3159 C CA . ASN A 1 392 ? -30.875 -41.656 -8.898 1 96.69 392 ASN A CA 1
ATOM 3160 C C . ASN A 1 392 ? -30.031 -41.656 -7.633 1 96.69 392 ASN A C 1
ATOM 3162 O O . ASN A 1 392 ? -28.828 -41.375 -7.676 1 96.69 392 ASN A O 1
ATOM 3166 N N . PRO A 1 393 ? -30.703 -42 -6.484 1 96.81 393 PRO A N 1
ATOM 3167 C CA . PRO A 1 393 ? -29.953 -42.031 -5.227 1 96.81 393 PRO A CA 1
ATOM 3168 C C . PRO A 1 393 ? -28.797 -43.031 -5.266 1 96.81 393 PRO A C 1
ATOM 3170 O O . PRO A 1 393 ? -28.969 -44.156 -5.742 1 96.81 393 PRO A O 1
ATOM 3173 N N . GLY A 1 394 ? -27.594 -42.594 -4.859 1 94.25 394 GLY A N 1
ATOM 3174 C CA . GLY A 1 394 ? -26.453 -43.469 -4.762 1 94.25 394 GLY A CA 1
ATOM 3175 C C . GLY A 1 394 ? -25.672 -43.562 -6.059 1 94.25 394 GLY A C 1
ATOM 3176 O O . GLY A 1 394 ? -24.609 -44.219 -6.105 1 94.25 394 GLY A O 1
ATOM 3177 N N . GLU A 1 395 ? -26.172 -42.906 -7.078 1 94.94 395 GLU A N 1
ATOM 3178 C CA . GLU A 1 395 ? -25.531 -42.969 -8.391 1 94.94 395 GLU A CA 1
ATOM 3179 C C . GLU A 1 395 ? -24.375 -41.969 -8.477 1 94.94 395 GLU A C 1
ATOM 3181 O O . GLU A 1 395 ? -24.469 -40.844 -7.945 1 94.94 395 GLU A O 1
ATOM 3186 N N . THR A 1 396 ? -23.281 -42.406 -9.055 1 94.81 396 THR A N 1
ATOM 3187 C CA . THR A 1 396 ? -22.172 -41.531 -9.367 1 94.81 396 THR A CA 1
ATOM 3188 C C . THR A 1 396 ? -22.234 -41.062 -10.828 1 94.81 396 THR A C 1
ATOM 3190 O O . THR A 1 396 ? -22.125 -41.875 -11.742 1 94.81 396 THR A O 1
ATOM 3193 N N . VAL A 1 397 ? -22.422 -39.75 -11.023 1 95.38 397 VAL A N 1
ATOM 3194 C CA . VAL A 1 397 ? -22.578 -39.219 -12.359 1 95.38 397 VAL A CA 1
ATOM 3195 C C . VAL A 1 397 ? -21.438 -38.25 -12.672 1 95.38 397 VAL A C 1
ATOM 3197 O O . VAL A 1 397 ? -21.016 -37.469 -11.805 1 95.38 397 VAL A O 1
ATOM 3200 N N . ALA A 1 398 ? -20.922 -38.281 -13.898 1 93.88 398 ALA A N 1
ATOM 3201 C CA . ALA A 1 398 ? -19.844 -37.406 -14.344 1 93.88 398 ALA A CA 1
ATOM 3202 C C . ALA A 1 398 ? -20.344 -36.406 -15.391 1 93.88 398 ALA A C 1
ATOM 3204 O O . ALA A 1 398 ? -21.062 -36.781 -16.312 1 93.88 398 ALA A O 1
ATOM 3205 N N . PHE A 1 399 ? -20.094 -35.188 -15.141 1 93.88 399 PHE A N 1
ATOM 3206 C CA . PHE A 1 399 ? -20.312 -34.125 -16.141 1 93.88 399 PHE A CA 1
ATOM 3207 C C . PHE A 1 399 ? -19.031 -33.875 -16.922 1 93.88 399 PHE A C 1
ATOM 3209 O O . PHE A 1 399 ? -18 -33.5 -16.344 1 93.88 399 PHE A O 1
ATOM 3216 N N . VAL A 1 400 ? -19.125 -34.094 -18.219 1 89.25 400 VAL A N 1
ATOM 3217 C CA . VAL A 1 400 ? -17.969 -33.875 -19.078 1 89.25 400 VAL A CA 1
ATOM 3218 C C . VAL A 1 400 ? -18.297 -32.875 -20.188 1 89.25 400 VAL A C 1
ATOM 3220 O O . VAL A 1 400 ? -19.438 -32.844 -20.656 1 89.25 400 VAL A O 1
ATOM 3223 N N . GLY A 1 401 ? -17.391 -32.125 -20.484 1 84.44 401 GLY A N 1
ATOM 3224 C CA . GLY A 1 401 ? -17.562 -31.141 -21.531 1 84.44 401 GLY A CA 1
ATOM 3225 C C . GLY A 1 401 ? -16.484 -30.062 -21.516 1 84.44 401 GLY A C 1
ATOM 3226 O O . GLY A 1 401 ? -15.609 -30.078 -20.656 1 84.44 401 GLY A O 1
ATOM 3227 N N . GLU A 1 402 ? -16.625 -29.188 -22.438 1 76.88 402 GLU A N 1
ATOM 3228 C CA . GLU A 1 402 ? -15.656 -28.078 -22.547 1 76.88 402 GLU A CA 1
ATOM 3229 C C . GLU A 1 402 ? -15.859 -27.078 -21.422 1 76.88 402 GLU A C 1
ATOM 3231 O O . GLU A 1 402 ? -16.875 -27.109 -20.719 1 76.88 402 GLU A O 1
ATOM 3236 N N . SER A 1 403 ? -14.852 -26.297 -21.188 1 73.81 403 SER A N 1
ATOM 3237 C CA . SER A 1 403 ? -14.977 -25.234 -20.188 1 73.81 403 SER A CA 1
ATOM 3238 C C . SER A 1 403 ? -16.062 -24.25 -20.578 1 73.81 403 SER A C 1
ATOM 3240 O O . SER A 1 403 ? -16.188 -23.875 -21.734 1 73.81 403 SER A O 1
ATOM 3242 N N . GLY A 1 404 ? -16.844 -23.906 -19.672 1 77.69 404 GLY A N 1
ATOM 3243 C CA . GLY A 1 404 ? -17.875 -22.906 -19.906 1 77.69 404 GLY A CA 1
ATOM 3244 C C . GLY A 1 404 ? -19.156 -23.484 -20.484 1 77.69 404 GLY A C 1
ATOM 3245 O O . GLY A 1 404 ? -20.062 -22.734 -20.859 1 77.69 404 GLY A O 1
ATOM 3246 N N . CYS A 1 405 ? -19.203 -24.75 -20.547 1 85.44 405 CYS A N 1
ATOM 3247 C CA . CYS A 1 405 ? -20.375 -25.359 -21.188 1 85.44 405 CYS A CA 1
ATOM 3248 C C . CYS A 1 405 ? -21.516 -25.5 -20.203 1 85.44 405 CYS A C 1
ATOM 3250 O O . CYS A 1 405 ? -22.578 -26.047 -20.547 1 85.44 405 CYS A O 1
ATOM 3252 N N . GLY A 1 406 ? -21.359 -25.062 -18.938 1 89.81 406 GLY A N 1
ATOM 3253 C CA . GLY A 1 406 ? -22.469 -25.016 -18.016 1 89.81 406 GLY A CA 1
ATOM 3254 C C . GLY A 1 406 ? -22.344 -26.016 -16.875 1 89.81 406 GLY A C 1
ATOM 3255 O O . GLY A 1 406 ? -23.219 -26.094 -16 1 89.81 406 GLY A O 1
ATOM 3256 N N . LYS A 1 407 ? -21.297 -26.828 -16.781 1 92.06 407 LYS A N 1
ATOM 3257 C CA . LYS A 1 407 ? -21.125 -27.875 -15.789 1 92.06 407 LYS A CA 1
ATOM 3258 C C . LYS A 1 407 ? -21.125 -27.297 -14.375 1 92.06 407 LYS A C 1
ATOM 3260 O O . LYS A 1 407 ? -21.969 -27.672 -13.547 1 92.06 407 LYS A O 1
ATOM 3265 N N . SER A 1 408 ? -20.25 -26.328 -14.172 1 89.06 408 SER A N 1
ATOM 3266 C CA . SER A 1 408 ? -20.125 -25.719 -12.852 1 89.06 408 SER A CA 1
ATOM 3267 C C . SER A 1 408 ? -21.391 -24.938 -12.484 1 89.06 408 SER A C 1
ATOM 3269 O O . SER A 1 408 ? -21.797 -24.922 -11.32 1 89.06 408 SER A O 1
ATOM 3271 N N . THR A 1 409 ? -22 -24.297 -13.469 1 92.88 409 THR A N 1
ATOM 3272 C CA . THR A 1 409 ? -23.25 -23.562 -13.25 1 92.88 409 THR A CA 1
ATOM 3273 C C . THR A 1 409 ? -24.344 -24.484 -12.734 1 92.88 409 THR A C 1
ATOM 3275 O O . THR A 1 409 ? -25.094 -24.125 -11.82 1 92.88 409 THR A O 1
ATOM 3278 N N . THR A 1 410 ? -24.359 -25.656 -13.312 1 95.62 410 THR A N 1
ATOM 3279 C CA . THR A 1 410 ? -25.375 -26.625 -12.906 1 95.62 410 THR A CA 1
ATOM 3280 C C . THR A 1 410 ? -25.203 -27 -11.438 1 95.62 410 THR A C 1
ATOM 3282 O O . THR A 1 410 ? -26.188 -27.109 -10.703 1 95.62 410 THR A O 1
ATOM 3285 N N . LEU A 1 411 ? -23.969 -27.125 -10.953 1 95.06 411 LEU A N 1
ATOM 3286 C CA . LEU A 1 411 ? -23.703 -27.438 -9.555 1 95.06 411 LEU A CA 1
ATOM 3287 C C . LEU A 1 411 ? -24.125 -26.281 -8.656 1 95.06 411 LEU A C 1
ATOM 3289 O O . LEU A 1 411 ? -24.688 -26.5 -7.578 1 95.06 411 LEU A O 1
ATOM 3293 N N . GLN A 1 412 ? -23.938 -25.125 -9.109 1 93.38 412 GLN A N 1
ATOM 3294 C CA . GLN A 1 412 ? -24.281 -23.938 -8.336 1 93.38 412 GLN A CA 1
ATOM 3295 C C . GLN A 1 412 ? -25.797 -23.766 -8.234 1 93.38 412 GLN A C 1
ATOM 3297 O O . GLN A 1 412 ? -26.312 -23.328 -7.203 1 93.38 412 GLN A O 1
ATOM 3302 N N . LEU A 1 413 ? -26.484 -24.094 -9.328 1 95.5 413 LEU A N 1
ATOM 3303 C CA . LEU A 1 413 ? -27.938 -24 -9.336 1 95.5 413 LEU A CA 1
ATOM 3304 C C . LEU A 1 413 ? -28.547 -25 -8.352 1 95.5 413 LEU A C 1
ATOM 3306 O O . LEU A 1 413 ? -29.547 -24.703 -7.703 1 95.5 413 LEU A O 1
ATOM 3310 N N . LEU A 1 414 ? -27.906 -26.172 -8.273 1 96 414 LEU A N 1
ATOM 3311 C CA . LEU A 1 414 ? -28.391 -27.188 -7.344 1 96 414 LEU A CA 1
ATOM 3312 C C . LEU A 1 414 ? -28.281 -26.703 -5.902 1 96 414 LEU A C 1
ATOM 3314 O O . LEU A 1 414 ? -29.109 -27.078 -5.059 1 96 414 LEU A O 1
ATOM 3318 N N . GLN A 1 415 ? -27.328 -25.828 -5.668 1 94 415 GLN A N 1
ATOM 3319 C CA . GLN A 1 415 ? -27.141 -25.266 -4.336 1 94 415 GLN A CA 1
ATOM 3320 C C . GLN A 1 415 ? -28 -24.016 -4.137 1 94 415 GLN A C 1
ATOM 3322 O O . GLN A 1 415 ? -27.906 -23.344 -3.104 1 94 415 GLN A O 1
ATOM 3327 N N . ARG A 1 416 ? -28.719 -23.641 -5.105 1 93.56 416 ARG A N 1
ATOM 3328 C CA . ARG A 1 416 ? -29.594 -22.469 -5.133 1 93.56 416 ARG A CA 1
ATOM 3329 C C . ARG A 1 416 ? -28.797 -21.188 -4.859 1 93.56 416 ARG A C 1
ATOM 3331 O O . ARG A 1 416 ? -29.219 -20.359 -4.047 1 93.56 416 ARG A O 1
ATOM 3338 N N . PHE A 1 417 ? -27.641 -21.125 -5.418 1 91.81 417 PHE A N 1
ATOM 3339 C CA . PHE A 1 417 ? -26.859 -19.906 -5.387 1 91.81 417 PHE A CA 1
ATOM 3340 C C . PHE A 1 417 ? -27.516 -18.828 -6.242 1 91.81 417 PHE A C 1
ATOM 3342 O O . PHE A 1 417 ? -27.312 -17.625 -6.008 1 91.81 417 PHE A O 1
ATOM 3349 N N . TYR A 1 418 ? -28.234 -19.297 -7.238 1 92.31 418 TYR A N 1
ATOM 3350 C CA . TYR A 1 418 ? -28.953 -18.422 -8.164 1 92.31 418 TYR A CA 1
ATOM 3351 C C . TYR A 1 418 ? -30.391 -18.875 -8.336 1 92.31 418 TYR A C 1
ATOM 3353 O O . TYR A 1 418 ? -30.719 -20.047 -8.117 1 92.31 418 TYR A O 1
ATOM 3361 N N . GLU A 1 419 ? -31.234 -17.906 -8.719 1 91.31 419 GLU A N 1
ATOM 3362 C CA . GLU A 1 419 ? -32.594 -18.25 -9.109 1 91.31 419 GLU A CA 1
ATOM 3363 C C . GLU A 1 419 ? -32.688 -18.516 -10.609 1 91.31 419 GLU A C 1
ATOM 3365 O O . GLU A 1 419 ? -32.094 -17.797 -11.414 1 91.31 419 GLU A O 1
ATOM 3370 N N . ILE A 1 420 ? -33.312 -19.641 -10.867 1 94.19 420 ILE A N 1
ATOM 3371 C CA . ILE A 1 420 ? -33.438 -20.047 -12.266 1 94.19 420 ILE A CA 1
ATOM 3372 C C . ILE A 1 420 ? -34.5 -19.219 -12.961 1 94.19 420 ILE A C 1
ATOM 3374 O O . ILE A 1 420 ? -35.406 -18.672 -12.312 1 94.19 420 ILE A O 1
ATOM 3378 N N . GLU A 1 421 ? -34.406 -19.125 -14.25 1 93.62 421 GLU A N 1
ATOM 3379 C CA . GLU A 1 421 ? -35.344 -18.359 -15.047 1 93.62 421 GLU A CA 1
ATOM 3380 C C . GLU A 1 421 ? -36.594 -19.188 -15.375 1 93.62 421 GLU A C 1
ATOM 3382 O O . GLU A 1 421 ? -37.719 -18.688 -15.328 1 93.62 421 GLU A O 1
ATOM 3387 N N . SER A 1 422 ? -36.344 -20.375 -15.828 1 95.38 422 SER A N 1
ATOM 3388 C CA . SER A 1 422 ? -37.469 -21.281 -16.141 1 95.38 422 SER A CA 1
ATOM 3389 C C . SER A 1 422 ? -37.125 -22.719 -15.789 1 95.38 422 SER A C 1
ATOM 3391 O O . SER A 1 422 ? -35.938 -23.062 -15.617 1 95.38 422 SER A O 1
ATOM 3393 N N . GLY A 1 423 ? -38.125 -23.547 -15.547 1 96.56 423 GLY A N 1
ATOM 3394 C CA . GLY A 1 423 ? -37.969 -24.938 -15.172 1 96.56 423 GLY A CA 1
ATOM 3395 C C . GLY A 1 423 ? -38.031 -25.172 -13.672 1 96.56 423 GLY A C 1
ATOM 3396 O O . GLY A 1 423 ? -38.562 -24.328 -12.938 1 96.56 423 GLY A O 1
ATOM 3397 N N . GLU A 1 424 ? -37.594 -26.359 -13.297 1 97.12 424 GLU A N 1
ATOM 3398 C CA . GLU A 1 424 ? -37.562 -26.672 -11.875 1 97.12 424 GLU A CA 1
ATOM 3399 C C . GLU A 1 424 ? -36.469 -27.656 -11.531 1 97.12 424 GLU A C 1
ATOM 3401 O O . GLU A 1 424 ? -36.062 -28.469 -12.367 1 97.12 424 GLU A O 1
ATOM 3406 N N . ILE A 1 425 ? -35.938 -27.531 -10.383 1 97.38 425 ILE A N 1
ATOM 3407 C CA . ILE A 1 425 ? -34.938 -28.453 -9.828 1 97.38 425 ILE A CA 1
ATOM 3408 C C . ILE A 1 425 ? -35.531 -29.156 -8.609 1 97.38 425 ILE A C 1
ATOM 3410 O O . ILE A 1 425 ? -36.031 -28.516 -7.684 1 97.38 425 ILE A O 1
ATOM 3414 N N . LEU A 1 426 ? -35.469 -30.484 -8.734 1 97.5 426 LEU A N 1
ATOM 3415 C CA . LEU A 1 426 ? -36.094 -31.281 -7.676 1 97.5 426 LEU A CA 1
ATOM 3416 C C . LEU A 1 426 ? -35.031 -32.125 -6.973 1 97.5 426 LEU A C 1
ATOM 3418 O O . LEU A 1 426 ? -34.125 -32.656 -7.613 1 97.5 426 LEU A O 1
ATOM 3422 N N . VAL A 1 427 ? -35.188 -32.312 -5.676 1 96.38 427 VAL A N 1
ATOM 3423 C CA . VAL A 1 427 ? -34.469 -33.25 -4.855 1 96.38 427 VAL A CA 1
ATOM 3424 C C . VAL A 1 427 ? -35.438 -34.188 -4.125 1 96.38 427 VAL A C 1
ATOM 3426 O O . VAL A 1 427 ? -36.281 -33.688 -3.357 1 96.38 427 VAL A O 1
ATOM 3429 N N . ASP A 1 428 ? -35.344 -35.438 -4.391 1 96.12 428 ASP A N 1
ATOM 3430 C CA . ASP A 1 428 ? -36.312 -36.406 -3.879 1 96.12 428 ASP A CA 1
ATOM 3431 C C . ASP A 1 428 ? -37.75 -35.969 -4.199 1 96.12 428 ASP A C 1
ATOM 3433 O O . ASP A 1 428 ? -38.594 -35.938 -3.32 1 96.12 428 ASP A O 1
ATOM 3437 N N . ASP A 1 429 ? -37.906 -35.406 -5.359 1 94.62 429 ASP A N 1
ATOM 3438 C CA . ASP A 1 429 ? -39.219 -35.094 -5.945 1 94.62 429 ASP A CA 1
ATOM 3439 C C . ASP A 1 429 ? -39.812 -33.844 -5.293 1 94.62 429 ASP A C 1
ATOM 3441 O O . ASP A 1 429 ? -41 -33.562 -5.449 1 94.62 429 ASP A O 1
ATOM 3445 N N . ILE A 1 430 ? -39 -33.094 -4.562 1 94.56 430 ILE A N 1
ATOM 3446 C CA . ILE A 1 430 ? -39.406 -31.828 -3.959 1 94.56 430 ILE A CA 1
ATOM 3447 C C . ILE A 1 430 ? -38.625 -30.672 -4.582 1 94.56 430 ILE A C 1
ATOM 3449 O O . ILE A 1 430 ? -37.406 -30.75 -4.723 1 94.56 430 ILE A O 1
ATOM 3453 N N . ASN A 1 431 ? -39.406 -29.688 -4.906 1 95.38 431 ASN A N 1
ATOM 3454 C CA . ASN A 1 431 ? -38.75 -28.5 -5.461 1 95.38 431 ASN A CA 1
ATOM 3455 C C . ASN A 1 431 ? -37.812 -27.844 -4.441 1 95.38 431 ASN A C 1
ATOM 3457 O O . ASN A 1 431 ? -38.219 -27.641 -3.287 1 95.38 431 ASN A O 1
ATOM 3461 N N . ILE A 1 432 ? -36.625 -27.469 -4.863 1 94.12 432 ILE A N 1
ATOM 3462 C CA . ILE A 1 432 ? -35.594 -26.953 -3.945 1 94.12 432 ILE A CA 1
ATOM 3463 C C . ILE A 1 432 ? -36.031 -25.594 -3.4 1 94.12 432 ILE A C 1
ATOM 3465 O O . ILE A 1 432 ? -35.5 -25.141 -2.373 1 94.12 432 ILE A O 1
ATOM 3469 N N . THR A 1 433 ? -36.969 -24.906 -4.074 1 92.75 433 THR A N 1
ATOM 3470 C CA . THR A 1 433 ? -37.438 -23.594 -3.639 1 92.75 433 THR A CA 1
ATOM 3471 C C . THR A 1 433 ? -38.375 -23.719 -2.43 1 92.75 433 THR A C 1
ATOM 3473 O O . THR A 1 433 ? -38.656 -22.734 -1.741 1 92.75 433 THR A O 1
ATOM 3476 N N . THR A 1 434 ? -38.812 -24.906 -2.197 1 92.06 434 THR A N 1
ATOM 3477 C CA . THR A 1 434 ? -39.688 -25.156 -1.052 1 92.06 434 THR A CA 1
ATOM 3478 C C . THR A 1 434 ? -38.875 -25.188 0.243 1 92.06 434 THR A C 1
ATOM 3480 O O . THR A 1 434 ? -39.375 -24.812 1.304 1 92.06 434 THR A O 1
ATOM 3483 N N . TRP A 1 435 ? -37.625 -25.641 0.136 1 91.25 435 TRP A N 1
ATOM 3484 C CA . TRP A 1 435 ? -36.75 -25.719 1.301 1 91.25 435 TRP A CA 1
ATOM 3485 C C . TRP A 1 435 ? -36 -24.406 1.513 1 91.25 435 TRP A C 1
ATOM 3487 O O . TRP A 1 435 ? -35.812 -23.641 0.568 1 91.25 435 TRP A O 1
ATOM 3497 N N . SER A 1 436 ? -35.75 -24.156 2.734 1 90.38 436 SER A N 1
ATOM 3498 C CA . SER A 1 436 ? -34.844 -23.047 2.992 1 90.38 436 SER A CA 1
ATOM 3499 C C . SER A 1 436 ? -33.438 -23.344 2.441 1 90.38 436 SER A C 1
ATOM 3501 O O . SER A 1 436 ? -32.969 -24.484 2.482 1 90.38 436 SER A O 1
ATOM 3503 N N . PRO A 1 437 ? -32.844 -22.266 1.923 1 89.44 437 PRO A N 1
ATOM 3504 C CA . PRO A 1 437 ? -31.484 -22.484 1.43 1 89.44 437 PRO A CA 1
ATOM 3505 C C . PRO A 1 437 ? -30.562 -23.078 2.492 1 89.44 437 PRO A C 1
ATOM 3507 O O . PRO A 1 437 ? -29.672 -23.875 2.17 1 89.44 437 PRO A O 1
ATOM 3510 N N . HIS A 1 438 ? -30.859 -22.812 3.693 1 87.31 438 HIS A N 1
ATOM 3511 C CA . HIS A 1 438 ? -30.078 -23.375 4.797 1 87.31 438 HIS A CA 1
ATOM 3512 C C . HIS A 1 438 ? -30.234 -24.891 4.867 1 87.31 438 HIS A C 1
ATOM 3514 O O . HIS A 1 438 ? -29.234 -25.609 4.918 1 87.31 438 HIS A O 1
ATOM 3520 N N . TYR A 1 439 ? -31.406 -25.266 4.84 1 89.62 439 TYR A N 1
ATOM 3521 C CA . TYR A 1 439 ? -31.688 -26.688 4.914 1 89.62 439 TYR A CA 1
ATOM 3522 C C . TYR A 1 439 ? -31.156 -27.406 3.684 1 89.62 439 TYR A C 1
ATOM 3524 O O . TYR A 1 439 ? -30.531 -28.469 3.801 1 89.62 439 TYR A O 1
ATOM 3532 N N . LEU A 1 440 ? -31.375 -26.859 2.561 1 92.38 440 LEU A N 1
ATOM 3533 C CA . LEU A 1 440 ? -30.922 -27.469 1.308 1 92.38 440 LEU A CA 1
ATOM 3534 C C . LEU A 1 440 ? -29.422 -27.688 1.315 1 92.38 440 LEU A C 1
ATOM 3536 O O . LEU A 1 440 ? -28.953 -28.766 0.958 1 92.38 440 LEU A O 1
ATOM 3540 N N . ARG A 1 441 ? -28.703 -26.781 1.771 1 91 441 ARG A N 1
ATOM 3541 C CA . ARG A 1 441 ? -27.25 -26.812 1.679 1 91 441 ARG A CA 1
ATOM 3542 C C . ARG A 1 441 ? -26.656 -27.734 2.74 1 91 441 ARG A C 1
ATOM 3544 O O . ARG A 1 441 ? -25.516 -28.172 2.615 1 91 441 ARG A O 1
ATOM 3551 N N . THR A 1 442 ? -27.453 -28.062 3.748 1 88.94 442 THR A N 1
ATOM 3552 C CA . THR A 1 442 ? -27.016 -29.078 4.695 1 88.94 442 THR A CA 1
ATOM 3553 C C . THR A 1 442 ? -27.078 -30.469 4.062 1 88.94 442 THR A C 1
ATOM 3555 O O . THR A 1 442 ? -26.406 -31.391 4.527 1 88.94 442 THR A O 1
ATOM 3558 N N . GLN A 1 443 ? -27.828 -30.531 3.018 1 93.19 443 GLN A N 1
ATOM 3559 C CA . GLN A 1 443 ? -28 -31.812 2.34 1 93.19 443 GLN A CA 1
ATOM 3560 C C . GLN A 1 443 ? -26.984 -31.969 1.218 1 93.19 443 GLN A C 1
ATOM 3562 O O . GLN A 1 443 ? -26.938 -33.031 0.57 1 93.19 443 GLN A O 1
ATOM 3567 N N . ILE A 1 444 ? -26.188 -31 1.031 1 94.38 444 ILE A N 1
ATOM 3568 C CA . ILE A 1 444 ? -25.234 -31.016 -0.074 1 94.38 444 ILE A CA 1
ATOM 3569 C C . ILE A 1 444 ? -23.828 -30.75 0.452 1 94.38 444 ILE A C 1
ATOM 3571 O O . ILE A 1 444 ? -23.609 -29.781 1.18 1 94.38 444 ILE A O 1
ATOM 3575 N N . SER A 1 445 ? -22.906 -31.641 0.19 1 92.81 445 SER A N 1
ATOM 3576 C CA . SER A 1 445 ? -21.484 -31.406 0.439 1 92.81 445 SER A CA 1
ATOM 3577 C C . SER A 1 445 ? -20.734 -31.094 -0.854 1 92.81 445 SER A C 1
ATOM 3579 O O . SER A 1 445 ? -21.031 -31.656 -1.903 1 92.81 445 SER A O 1
ATOM 3581 N N . ILE A 1 446 ? -19.797 -30.141 -0.746 1 91.56 446 ILE A N 1
ATOM 3582 C CA . ILE A 1 446 ? -19.109 -29.75 -1.977 1 91.56 446 ILE A CA 1
ATOM 3583 C C . ILE A 1 446 ? -17.609 -29.734 -1.757 1 91.56 446 ILE A C 1
ATOM 3585 O O . ILE A 1 446 ? -17.125 -29.375 -0.679 1 91.56 446 ILE A O 1
ATOM 3589 N N . VAL A 1 447 ? -16.906 -30.219 -2.686 1 90.12 447 VAL A N 1
ATOM 3590 C CA . VAL A 1 447 ? -15.469 -30 -2.854 1 90.12 447 VAL A CA 1
ATOM 3591 C C . VAL A 1 447 ? -15.227 -29.078 -4.047 1 90.12 447 VAL A C 1
ATOM 3593 O O . VAL A 1 447 ? -15.352 -29.5 -5.199 1 90.12 447 VAL A O 1
ATOM 3596 N N . PRO A 1 448 ? -14.922 -27.875 -3.742 1 86.62 448 PRO A N 1
ATOM 3597 C CA . PRO A 1 448 ? -14.812 -26.875 -4.809 1 86.62 448 PRO A CA 1
ATOM 3598 C C . PRO A 1 448 ? -13.547 -27.047 -5.645 1 86.62 448 PRO A C 1
ATOM 3600 O O . PRO A 1 448 ? -12.648 -27.797 -5.266 1 86.62 448 PRO A O 1
ATOM 3603 N N . GLN A 1 449 ? -13.633 -26.297 -6.789 1 78.31 449 GLN A N 1
ATOM 3604 C CA . GLN A 1 449 ? -12.484 -26.266 -7.691 1 78.31 449 GLN A CA 1
ATOM 3605 C C . GLN A 1 449 ? -11.273 -25.625 -7.023 1 78.31 449 GLN A C 1
ATOM 3607 O O . GLN A 1 449 ? -10.164 -26.141 -7.102 1 78.31 449 GLN A O 1
ATOM 3612 N N . THR A 1 450 ? -11.586 -24.531 -6.32 1 80.19 450 THR A N 1
ATOM 3613 C CA . THR A 1 450 ? -10.531 -23.844 -5.586 1 80.19 450 THR A CA 1
ATOM 3614 C C . THR A 1 450 ? -10.711 -24.031 -4.082 1 80.19 450 THR A C 1
ATOM 3616 O O . THR A 1 450 ? -11.672 -23.531 -3.494 1 80.19 450 THR A O 1
ATOM 3619 N N . PRO A 1 451 ? -9.672 -24.766 -3.553 1 87.38 451 PRO A N 1
ATOM 3620 C CA . PRO A 1 451 ? -9.805 -25 -2.113 1 87.38 451 PRO A CA 1
ATOM 3621 C C . PRO A 1 451 ? -9.602 -23.719 -1.288 1 87.38 451 PRO A C 1
ATOM 3623 O O . PRO A 1 451 ? -8.711 -22.922 -1.588 1 87.38 451 PRO A O 1
ATOM 3626 N N . VAL A 1 452 ? -10.422 -23.578 -0.292 1 88.12 452 VAL A N 1
ATOM 3627 C CA . VAL A 1 452 ? -10.375 -22.406 0.566 1 88.12 452 VAL A CA 1
ATOM 3628 C C . VAL A 1 452 ? -9.961 -22.812 1.98 1 88.12 452 VAL A C 1
ATOM 3630 O O . VAL A 1 452 ? -10.453 -23.797 2.516 1 88.12 452 VAL A O 1
ATOM 3633 N N . MET A 1 453 ? -9.016 -22.094 2.508 1 88.75 453 MET A N 1
ATOM 3634 C CA . MET A 1 453 ? -8.594 -22.25 3.896 1 88.75 453 MET A CA 1
ATOM 3635 C C . MET A 1 453 ? -8.859 -20.984 4.695 1 88.75 453 MET A C 1
ATOM 3637 O O . MET A 1 453 ? -8.477 -19.891 4.273 1 88.75 453 MET A O 1
ATOM 3641 N N . PHE A 1 454 ? -9.555 -21.172 5.805 1 88.44 454 PHE A N 1
ATOM 3642 C CA . PHE A 1 454 ? -9.805 -20.047 6.695 1 88.44 454 PHE A CA 1
ATOM 3643 C C . PHE A 1 454 ? -8.672 -19.906 7.711 1 88.44 454 PHE A C 1
ATOM 3645 O O . PHE A 1 454 ? -8 -20.875 8.039 1 88.44 454 PHE A O 1
ATOM 3652 N N . SER A 1 455 ? -8.453 -18.672 8.203 1 86 455 SER A N 1
ATOM 3653 C CA . SER A 1 455 ? -7.402 -18.406 9.18 1 86 455 SER A CA 1
ATOM 3654 C C . SER A 1 455 ? -7.777 -18.969 10.547 1 86 455 SER A C 1
ATOM 3656 O O . SER A 1 455 ? -8.148 -18.203 11.445 1 86 455 SER A O 1
ATOM 3658 N N . MET A 1 456 ? -7.574 -20.172 10.719 1 89.25 456 MET A N 1
ATOM 3659 C CA . MET A 1 456 ? -7.848 -20.906 11.945 1 89.25 456 MET A CA 1
ATOM 3660 C C . MET A 1 456 ? -7.082 -22.234 11.977 1 89.25 456 MET A C 1
ATOM 3662 O O . MET A 1 456 ? -6.254 -22.484 11.109 1 89.25 456 MET A O 1
ATOM 3666 N N . SER A 1 457 ? -7.332 -23.031 12.977 1 92.69 457 SER A N 1
ATOM 3667 C CA . SER A 1 457 ? -6.645 -24.297 13.094 1 92.69 457 SER A CA 1
ATOM 3668 C C . SER A 1 457 ? -7.117 -25.281 12.023 1 92.69 457 SER A C 1
ATOM 3670 O O . SER A 1 457 ? -8.203 -25.125 11.461 1 92.69 457 SER A O 1
ATOM 3672 N N . ILE A 1 458 ? -6.301 -26.219 11.734 1 94.31 458 ILE A N 1
ATOM 3673 C CA . ILE A 1 458 ? -6.684 -27.266 10.789 1 94.31 458 ILE A CA 1
ATOM 3674 C C . ILE A 1 458 ? -7.934 -27.984 11.297 1 94.31 458 ILE A C 1
ATOM 3676 O O . ILE A 1 458 ? -8.836 -28.297 10.516 1 94.31 458 ILE A O 1
ATOM 3680 N N . GLU A 1 459 ? -7.938 -28.156 12.555 1 94.44 459 GLU A N 1
ATOM 3681 C CA . GLU A 1 459 ? -9.102 -28.781 13.172 1 94.44 459 GLU A CA 1
ATOM 3682 C C . GLU A 1 459 ? -10.367 -27.969 12.883 1 94.44 459 GLU A C 1
ATOM 3684 O O . GLU A 1 459 ? -11.391 -28.531 12.477 1 94.44 459 GLU A O 1
ATOM 3689 N N . ASP A 1 460 ? -10.273 -26.703 13.07 1 91.88 460 ASP A N 1
ATOM 3690 C CA . ASP A 1 460 ? -11.43 -25.828 12.875 1 91.88 460 ASP A CA 1
ATOM 3691 C C . ASP A 1 460 ? -11.82 -25.766 11.406 1 91.88 460 ASP A C 1
ATOM 3693 O O . ASP A 1 460 ? -12.992 -25.609 11.07 1 91.88 460 ASP A O 1
ATOM 3697 N N . ASN A 1 461 ? -10.852 -25.859 10.562 1 93.25 461 ASN A N 1
ATOM 3698 C CA . ASN A 1 461 ? -11.133 -25.875 9.133 1 93.25 461 ASN A CA 1
ATOM 3699 C C . ASN A 1 461 ? -11.898 -27.125 8.727 1 93.25 461 ASN A C 1
ATOM 3701 O O . ASN A 1 461 ? -12.805 -27.062 7.887 1 93.25 461 ASN A O 1
ATOM 3705 N N . ILE A 1 462 ? -11.508 -28.203 9.359 1 93.75 462 ILE A N 1
ATOM 3706 C CA . ILE A 1 462 ? -12.156 -29.469 9.039 1 93.75 462 ILE A CA 1
ATOM 3707 C C . ILE A 1 462 ? -13.586 -29.484 9.578 1 93.75 462 ILE A C 1
ATOM 3709 O O . ILE A 1 462 ? -14.516 -29.875 8.883 1 93.75 462 ILE A O 1
ATOM 3713 N N . LYS A 1 463 ? -13.742 -29 10.758 1 92.12 463 LYS A N 1
ATOM 3714 C CA . LYS A 1 463 ? -15.07 -29.031 11.359 1 92.12 463 LYS A CA 1
ATOM 3715 C C . LYS A 1 463 ? -15.852 -27.766 11.047 1 92.12 463 LYS A C 1
ATOM 3717 O O . LYS A 1 463 ? -16.703 -27.344 11.82 1 92.12 463 LYS A O 1
ATOM 3722 N N . TYR A 1 464 ? -15.461 -27.094 9.969 1 89.69 464 TYR A N 1
ATOM 3723 C CA . TYR A 1 464 ? -16.047 -25.812 9.594 1 89.69 464 TYR A CA 1
ATOM 3724 C C . TYR A 1 464 ? -17.562 -25.953 9.422 1 89.69 464 TYR A C 1
ATOM 3726 O O . TYR A 1 464 ? -18.312 -25.047 9.805 1 89.69 464 TYR A O 1
ATOM 3734 N N . ALA A 1 465 ? -18.016 -27.047 8.875 1 82.56 465 ALA A N 1
ATOM 3735 C CA . ALA A 1 465 ? -19.438 -27.281 8.602 1 82.56 465 ALA A CA 1
ATOM 3736 C C . ALA A 1 465 ? -20.219 -27.516 9.898 1 82.56 465 ALA A C 1
ATOM 3738 O O . ALA A 1 465 ? -21.391 -27.156 9.992 1 82.56 465 ALA A O 1
ATOM 3739 N N . ASP A 1 466 ? -19.578 -28.156 10.844 1 82.94 466 ASP A N 1
ATOM 3740 C CA . ASP A 1 466 ? -20.203 -28.453 12.133 1 82.94 466 ASP A CA 1
ATOM 3741 C C . ASP A 1 466 ? -19.219 -28.266 13.281 1 82.94 466 ASP A C 1
ATOM 3743 O O . ASP A 1 466 ? -18.516 -29.203 13.672 1 82.94 466 ASP A O 1
ATOM 3747 N N . PRO A 1 467 ? -19.328 -27.156 13.891 1 79 467 PRO A N 1
ATOM 3748 C CA . PRO A 1 467 ? -18.344 -26.844 14.922 1 79 467 PRO A CA 1
ATOM 3749 C C . PRO A 1 467 ? -18.484 -27.703 16.172 1 79 467 PRO A C 1
ATOM 3751 O O . PRO A 1 467 ? -17.547 -27.812 16.969 1 79 467 PRO A O 1
ATOM 3754 N N . ASP A 1 468 ? -19.562 -28.328 16.344 1 80.12 468 ASP A N 1
ATOM 3755 C CA . ASP A 1 468 ? -19.828 -29.062 17.578 1 80.12 468 ASP A CA 1
ATOM 3756 C C . ASP A 1 468 ? -19.562 -30.547 17.406 1 80.12 468 ASP A C 1
ATOM 3758 O O . ASP A 1 468 ? -19.812 -31.344 18.312 1 80.12 468 ASP A O 1
ATOM 3762 N N . ILE A 1 469 ? -18.969 -30.891 16.297 1 82.62 469 ILE A N 1
ATOM 3763 C CA . ILE A 1 469 ? -18.75 -32.312 16.016 1 82.62 469 ILE A CA 1
ATOM 3764 C C . ILE A 1 469 ? -17.625 -32.844 16.922 1 82.62 469 ILE A C 1
ATOM 3766 O O . ILE A 1 469 ? -16.734 -32.094 17.312 1 82.62 469 ILE A O 1
ATOM 3770 N N . ASP A 1 470 ? -17.672 -34.062 17.281 1 84.81 470 ASP A N 1
ATOM 3771 C CA . ASP A 1 470 ? -16.703 -34.75 18.141 1 84.81 470 ASP A CA 1
ATOM 3772 C C . ASP A 1 470 ? -15.344 -34.844 17.453 1 84.81 470 ASP A C 1
ATOM 3774 O O . ASP A 1 470 ? -15.273 -35.062 16.234 1 84.81 470 ASP A O 1
ATOM 3778 N N . LYS A 1 471 ? -14.312 -34.844 18.25 1 84.94 471 LYS A N 1
ATOM 3779 C CA . LYS A 1 471 ? -12.938 -34.906 17.781 1 84.94 471 LYS A CA 1
ATOM 3780 C C . LYS A 1 471 ? -12.648 -36.219 17.047 1 84.94 471 LYS A C 1
ATOM 3782 O O . LYS A 1 471 ? -11.898 -36.219 16.062 1 84.94 471 LYS A O 1
ATOM 3787 N N . LYS A 1 472 ? -13.258 -37.219 17.547 1 85.31 472 LYS A N 1
ATOM 3788 C CA . LYS A 1 472 ? -13.023 -38.5 16.922 1 85.31 472 LYS A CA 1
ATOM 3789 C C . LYS A 1 472 ? -13.445 -38.5 15.453 1 85.31 472 LYS A C 1
ATOM 3791 O O . LYS A 1 472 ? -12.773 -39.094 14.609 1 85.31 472 LYS A O 1
ATOM 3796 N N . ASN A 1 473 ? -14.469 -37.844 15.172 1 91.12 473 ASN A N 1
ATOM 3797 C CA . ASN A 1 473 ? -14.977 -37.75 13.805 1 91.12 473 ASN A CA 1
ATOM 3798 C C . ASN A 1 473 ? -14.062 -36.938 12.914 1 91.12 473 ASN A C 1
ATOM 3800 O O . ASN A 1 473 ? -13.961 -37.188 11.711 1 91.12 473 ASN A O 1
ATOM 3804 N N . ILE A 1 474 ? -13.32 -36.094 13.578 1 93.44 474 ILE A N 1
ATOM 3805 C CA . ILE A 1 474 ? -12.406 -35.219 12.836 1 93.44 474 ILE A CA 1
ATOM 3806 C C . ILE A 1 474 ? -11.219 -36.062 12.328 1 93.44 474 ILE A C 1
ATOM 3808 O O . ILE A 1 474 ? -10.82 -35.906 11.172 1 93.44 474 ILE A O 1
ATOM 3812 N N . TYR A 1 475 ? -10.75 -36.938 13.148 1 94.06 475 TYR A N 1
ATOM 3813 C CA . TYR A 1 475 ? -9.609 -37.781 12.781 1 94.06 475 TYR A CA 1
ATOM 3814 C C . TYR A 1 475 ? -9.977 -38.719 11.656 1 94.06 475 TYR A C 1
ATOM 3816 O O . TYR A 1 475 ? -9.211 -38.938 10.719 1 94.06 475 TYR A O 1
ATOM 3824 N N . GLU A 1 476 ? -11.117 -39.25 11.82 1 93.75 476 GLU A N 1
ATOM 3825 C CA . GLU A 1 476 ? -11.586 -40.188 10.797 1 93.75 476 GLU A CA 1
ATOM 3826 C C . GLU A 1 476 ? -11.766 -39.469 9.453 1 93.75 476 GLU A C 1
ATOM 3828 O O . GLU A 1 476 ? -11.398 -40.031 8.406 1 93.75 476 GLU A O 1
ATOM 3833 N N . ALA A 1 477 ? -12.352 -38.344 9.5 1 94.06 477 ALA A N 1
ATOM 3834 C CA . ALA A 1 477 ? -12.547 -37.594 8.273 1 94.06 477 ALA A CA 1
ATOM 3835 C C . ALA A 1 477 ? -11.211 -37.219 7.633 1 94.06 477 ALA A C 1
ATOM 3837 O O . ALA A 1 477 ? -11.062 -37.281 6.41 1 94.06 477 ALA A O 1
ATOM 3838 N N . ALA A 1 478 ? -10.266 -36.906 8.469 1 95.12 478 ALA A N 1
ATOM 3839 C CA . ALA A 1 478 ? -8.938 -36.531 7.977 1 95.12 478 ALA A CA 1
ATOM 3840 C C . ALA A 1 478 ? -8.258 -37.75 7.336 1 95.12 478 ALA A C 1
ATOM 3842 O O . ALA A 1 478 ? -7.52 -37.594 6.355 1 95.12 478 ALA A O 1
ATOM 3843 N N . LYS A 1 479 ? -8.469 -38.875 7.918 1 94.56 479 LYS A N 1
ATOM 3844 C CA . LYS A 1 479 ? -7.91 -40.125 7.352 1 94.56 479 LYS A CA 1
ATOM 3845 C C . LYS A 1 479 ? -8.523 -40.406 5.992 1 94.56 479 LYS A C 1
ATOM 3847 O O . LYS A 1 479 ? -7.812 -40.75 5.039 1 94.56 479 LYS A O 1
ATOM 3852 N N . ILE A 1 480 ? -9.812 -40.219 5.918 1 92.75 480 ILE A N 1
ATOM 3853 C CA . ILE A 1 480 ? -10.523 -40.469 4.672 1 92.75 480 ILE A CA 1
ATOM 3854 C C . ILE A 1 480 ? -10.062 -39.5 3.602 1 92.75 480 ILE A C 1
ATOM 3856 O O . ILE A 1 480 ? -9.898 -39.844 2.436 1 92.75 480 ILE A O 1
ATOM 3860 N N . GLY A 1 481 ? -9.82 -38.312 4.012 1 93.19 481 GLY A N 1
ATOM 3861 C CA . GLY A 1 481 ? -9.352 -37.281 3.092 1 93.19 481 GLY A CA 1
ATOM 3862 C C . GLY A 1 481 ? -7.855 -37.344 2.836 1 93.19 481 GLY A C 1
ATOM 3863 O O . GLY A 1 481 ? -7.309 -36.531 2.094 1 93.19 481 GLY A O 1
ATOM 3864 N N . ASN A 1 482 ? -7.215 -38.281 3.471 1 93.06 482 ASN A N 1
ATOM 3865 C CA . ASN A 1 482 ? -5.77 -38.469 3.365 1 93.06 482 ASN A CA 1
ATOM 3866 C C . ASN A 1 482 ? -5.016 -37.25 3.867 1 93.06 482 ASN A C 1
ATOM 3868 O O . ASN A 1 482 ? -3.988 -36.875 3.297 1 93.06 482 ASN A O 1
ATOM 3872 N N . ALA A 1 483 ? -5.586 -36.594 4.797 1 93 483 ALA A N 1
ATOM 3873 C CA . ALA A 1 483 ? -4.961 -35.375 5.348 1 93 483 ALA A CA 1
ATOM 3874 C C . ALA A 1 483 ? -4.301 -35.688 6.691 1 93 483 ALA A C 1
ATOM 3876 O O . ALA A 1 483 ? -3.449 -34.906 7.156 1 93 483 ALA A O 1
ATOM 3877 N N . HIS A 1 484 ? -4.637 -36.812 7.301 1 93.62 484 HIS A N 1
ATOM 3878 C CA . HIS A 1 484 ? -4.215 -37.125 8.664 1 93.62 484 HIS A CA 1
ATOM 3879 C C . HIS A 1 484 ? -2.695 -37.188 8.766 1 93.62 484 HIS A C 1
ATOM 3881 O O . HIS A 1 484 ? -2.104 -36.594 9.672 1 93.62 484 HIS A O 1
ATOM 3887 N N . ASN A 1 485 ? -2.125 -37.812 7.84 1 90.25 485 ASN A N 1
ATOM 3888 C CA . ASN A 1 485 ? -0.69 -38.062 7.914 1 90.25 485 ASN A CA 1
ATOM 3889 C C . ASN A 1 485 ? 0.112 -36.781 7.832 1 90.25 485 ASN A C 1
ATOM 3891 O O . ASN A 1 485 ? 1.055 -36.562 8.602 1 90.25 485 ASN A O 1
ATOM 3895 N N . PHE A 1 486 ? -0.228 -35.938 6.891 1 86.62 486 PHE A N 1
ATOM 3896 C CA . PHE A 1 486 ? 0.562 -34.719 6.789 1 86.62 486 PHE A CA 1
ATOM 3897 C C . PHE A 1 486 ? 0.273 -33.781 7.961 1 86.62 486 PHE A C 1
ATOM 3899 O O . PHE A 1 486 ? 1.146 -33.031 8.391 1 86.62 486 PHE A O 1
ATOM 3906 N N . ILE A 1 487 ? -0.956 -33.875 8.547 1 93.12 487 ILE A N 1
ATOM 3907 C CA . ILE A 1 487 ? -1.329 -33.031 9.672 1 93.12 487 ILE A CA 1
ATOM 3908 C C . ILE A 1 487 ? -0.513 -33.406 10.906 1 93.12 487 ILE A C 1
ATOM 3910 O O . ILE A 1 487 ? -0.014 -32.562 11.625 1 93.12 487 ILE A O 1
ATOM 3914 N N . ILE A 1 488 ? -0.394 -34.719 11.125 1 91.69 488 ILE A N 1
ATOM 3915 C CA . ILE A 1 488 ? 0.332 -35.219 12.289 1 91.69 488 ILE A CA 1
ATOM 3916 C C . ILE A 1 488 ? 1.817 -34.906 12.148 1 91.69 488 ILE A C 1
ATOM 3918 O O . ILE A 1 488 ? 2.539 -34.812 13.148 1 91.69 488 ILE A O 1
ATOM 3922 N N . GLY A 1 489 ? 2.227 -34.719 10.969 1 87.69 489 GLY A N 1
ATOM 3923 C CA . GLY A 1 489 ? 3.613 -34.375 10.711 1 87.69 489 GLY A CA 1
ATOM 3924 C C . GLY A 1 489 ? 3.922 -32.906 11.031 1 87.69 489 GLY A C 1
ATOM 3925 O O . GLY A 1 489 ? 5.086 -32.531 11.18 1 87.69 489 GLY A O 1
ATOM 3926 N N . LEU A 1 490 ? 2.898 -32.156 11.219 1 87.69 490 LEU A N 1
ATOM 3927 C CA . LEU A 1 490 ? 3.082 -30.734 11.555 1 87.69 490 LEU A CA 1
ATOM 3928 C C . LEU A 1 490 ? 3.359 -30.578 13.047 1 87.69 490 LEU A C 1
ATOM 3930 O O . LEU A 1 490 ? 2.863 -31.344 13.867 1 87.69 490 LEU A O 1
ATOM 3934 N N . PRO A 1 491 ? 4.098 -29.547 13.422 1 85.56 491 PRO A N 1
ATOM 3935 C CA . PRO A 1 491 ? 4.457 -29.359 14.828 1 85.56 491 PRO A CA 1
ATOM 3936 C C . PRO A 1 491 ? 3.238 -29.234 15.742 1 85.56 491 PRO A C 1
ATOM 3938 O O . PRO A 1 491 ? 3.219 -29.828 16.828 1 85.56 491 PRO A O 1
ATOM 3941 N N . SER A 1 492 ? 2.244 -28.562 15.367 1 91.81 492 SER A N 1
ATOM 3942 C CA . SER A 1 492 ? 1.058 -28.359 16.188 1 91.81 492 SER A CA 1
ATOM 3943 C C . SER A 1 492 ? -0.094 -29.25 15.734 1 91.81 492 SER A C 1
ATOM 3945 O O . SER A 1 492 ? -1.241 -29.047 16.141 1 91.81 492 SER A O 1
ATOM 3947 N N . ARG A 1 493 ? 0.223 -30.078 14.797 1 94.19 493 ARG A N 1
ATOM 3948 C CA . ARG A 1 493 ? -0.739 -31.062 14.312 1 94.19 493 ARG A CA 1
ATOM 3949 C C . ARG A 1 493 ? -2.064 -30.406 13.953 1 94.19 493 ARG A C 1
ATOM 3951 O O . ARG A 1 493 ? -2.096 -29.453 13.18 1 94.19 493 ARG A O 1
ATOM 3958 N N . TYR A 1 494 ? -3.072 -30.891 14.602 1 93.69 494 TYR A N 1
ATOM 3959 C CA . TYR A 1 494 ? -4.402 -30.406 14.258 1 93.69 494 TYR A CA 1
ATOM 3960 C C . TYR A 1 494 ? -4.609 -28.969 14.75 1 93.69 494 TYR A C 1
ATOM 3962 O O . TYR A 1 494 ? -5.504 -28.266 14.281 1 93.69 494 TYR A O 1
ATOM 3970 N N . ASN A 1 495 ? -3.801 -28.547 15.586 1 92.44 495 ASN A N 1
ATOM 3971 C CA . ASN A 1 495 ? -3.932 -27.203 16.141 1 92.44 495 ASN A CA 1
ATOM 3972 C C . ASN A 1 495 ? -3.123 -26.172 15.352 1 92.44 495 ASN A C 1
ATOM 3974 O O . ASN A 1 495 ? -3.125 -24.984 15.672 1 92.44 495 ASN A O 1
ATOM 3978 N N . THR A 1 496 ? -2.586 -26.672 14.312 1 91.75 496 THR A N 1
ATOM 3979 C CA . THR A 1 496 ? -1.795 -25.781 13.484 1 91.75 496 THR A CA 1
ATOM 3980 C C . THR A 1 496 ? -2.678 -24.703 12.859 1 91.75 496 THR A C 1
ATOM 3982 O O . THR A 1 496 ? -3.703 -25 12.25 1 91.75 496 THR A O 1
ATOM 3985 N N . ILE A 1 497 ? -2.281 -23.5 13.086 1 88.19 497 ILE A N 1
ATOM 3986 C CA . ILE A 1 497 ? -3.014 -22.375 12.5 1 88.19 497 ILE A CA 1
ATOM 3987 C C . ILE A 1 497 ? -2.59 -22.188 11.047 1 88.19 497 ILE A C 1
ATOM 3989 O O . ILE A 1 497 ? -1.396 -22.109 10.75 1 88.19 497 ILE A O 1
ATOM 3993 N N . VAL A 1 498 ? -3.604 -22.188 10.188 1 86 498 VAL A N 1
ATOM 3994 C CA . VAL A 1 498 ? -3.301 -22.094 8.766 1 86 498 VAL A CA 1
ATOM 3995 C C . VAL A 1 498 ? -4.059 -20.922 8.156 1 86 498 VAL A C 1
ATOM 3997 O O . VAL A 1 498 ? -5.043 -20.438 8.727 1 86 498 VAL A O 1
ATOM 4000 N N . GLN A 1 499 ? -3.512 -20.391 7.098 1 81.75 499 GLN A N 1
ATOM 4001 C CA . GLN A 1 499 ? -4.148 -19.406 6.227 1 81.75 499 GLN A CA 1
ATOM 4002 C C . GLN A 1 499 ? -4.184 -19.891 4.781 1 81.75 499 GLN A C 1
ATOM 4004 O O . GLN A 1 499 ? -3.688 -20.984 4.473 1 81.75 499 GLN A O 1
ATOM 4009 N N . GLN A 1 500 ? -4.848 -19.172 3.941 1 79.44 500 GLN A N 1
ATOM 4010 C CA . GLN A 1 500 ? -5.004 -19.562 2.545 1 79.44 500 GLN A CA 1
ATOM 4011 C C . GLN A 1 500 ? -3.65 -19.797 1.885 1 79.44 500 GLN A C 1
ATOM 4013 O O . GLN A 1 500 ? -3.514 -20.672 1.036 1 79.44 500 GLN A O 1
ATOM 4018 N N . THR A 1 501 ? -2.666 -19.078 2.32 1 66.25 501 THR A N 1
ATOM 4019 C CA . THR A 1 501 ? -1.37 -19.156 1.654 1 66.25 501 THR A CA 1
ATOM 4020 C C . THR A 1 501 ? -0.427 -20.094 2.398 1 66.25 501 THR A C 1
ATOM 4022 O O . THR A 1 501 ? 0.692 -20.344 1.945 1 66.25 501 THR A O 1
ATOM 4025 N N . SER A 1 502 ? -0.904 -20.719 3.453 1 71.31 502 SER A N 1
ATOM 4026 C CA . SER A 1 502 ? -0.038 -21.5 4.328 1 71.31 502 SER A CA 1
ATOM 4027 C C . SER A 1 502 ? 0.271 -22.875 3.721 1 71.31 502 SER A C 1
ATOM 4029 O O . SER A 1 502 ? 1.325 -23.453 3.99 1 71.31 502 SER A O 1
ATOM 4031 N N . LEU A 1 503 ? -0.727 -23.375 2.93 1 76.12 503 LEU A N 1
ATOM 4032 C CA . LEU A 1 503 ? -0.615 -24.734 2.416 1 76.12 503 LEU A CA 1
ATOM 4033 C C . LEU A 1 503 ? -0.632 -24.75 0.892 1 76.12 503 LEU A C 1
ATOM 4035 O O . LEU A 1 503 ? -1.196 -23.844 0.268 1 76.12 503 LEU A O 1
ATOM 4039 N N . SER A 1 504 ? 0.052 -25.703 0.443 1 72.38 504 SER A N 1
ATOM 4040 C CA . SER A 1 504 ? -0.002 -25.906 -1.002 1 72.38 504 SER A CA 1
ATOM 4041 C C . SER A 1 504 ? -1.36 -26.438 -1.437 1 72.38 504 SER A C 1
ATOM 4043 O O . SER A 1 504 ? -2.207 -26.75 -0.597 1 72.38 504 SER A O 1
ATOM 4045 N N . GLY A 1 505 ? -1.617 -26.453 -2.717 1 77.81 505 GLY A N 1
ATOM 4046 C CA . GLY A 1 505 ? -2.896 -26.859 -3.277 1 77.81 505 GLY A CA 1
ATOM 4047 C C . GLY A 1 505 ? -3.324 -28.25 -2.838 1 77.81 505 GLY A C 1
ATOM 4048 O O . GLY A 1 505 ? -4.488 -28.453 -2.484 1 77.81 505 GLY A O 1
ATOM 4049 N N . GLY A 1 506 ? -2.416 -29.203 -2.779 1 81.56 506 GLY A N 1
ATOM 4050 C CA . GLY A 1 506 ? -2.725 -30.578 -2.436 1 81.56 506 GLY A CA 1
ATOM 4051 C C . GLY A 1 506 ? -3.254 -30.734 -1.022 1 81.56 506 GLY A C 1
ATOM 4052 O O . GLY A 1 506 ? -4.383 -31.188 -0.825 1 81.56 506 GLY A O 1
ATOM 4053 N N . PRO A 1 507 ? -2.41 -30.312 -0.077 1 85.44 507 PRO A N 1
ATOM 4054 C CA . PRO A 1 507 ? -2.854 -30.359 1.318 1 85.44 507 PRO A CA 1
ATOM 4055 C C . PRO A 1 507 ? -4.156 -29.594 1.552 1 85.44 507 PRO A C 1
ATOM 4057 O O . PRO A 1 507 ? -5.023 -30.062 2.299 1 85.44 507 PRO A O 1
ATOM 4060 N N . LYS A 1 508 ? -4.363 -28.562 0.929 1 89.94 508 LYS A N 1
ATOM 4061 C CA . LYS A 1 508 ? -5.59 -27.781 1.062 1 89.94 508 LYS A CA 1
ATOM 4062 C C . LYS A 1 508 ? -6.805 -28.578 0.587 1 89.94 508 LYS A C 1
ATOM 4064 O O . LYS A 1 508 ? -7.84 -28.594 1.253 1 89.94 508 LYS A O 1
ATOM 4069 N N . GLN A 1 509 ? -6.578 -29.172 -0.534 1 90.75 509 GLN A N 1
ATOM 4070 C CA . GLN A 1 509 ? -7.68 -29.938 -1.107 1 90.75 509 GLN A CA 1
ATOM 4071 C C . GLN A 1 509 ? -8.047 -31.109 -0.213 1 90.75 509 GLN A C 1
ATOM 4073 O O . GLN A 1 509 ? -9.227 -31.438 -0.06 1 90.75 509 GLN A O 1
ATOM 4078 N N . ARG A 1 510 ? -7.059 -31.734 0.359 1 92.19 510 ARG A N 1
ATOM 4079 C CA . ARG A 1 510 ? -7.289 -32.875 1.232 1 92.19 510 ARG A CA 1
ATOM 4080 C C . ARG A 1 510 ? -8.047 -32.469 2.49 1 92.19 510 ARG A C 1
ATOM 4082 O O . ARG A 1 510 ? -8.898 -33.188 2.98 1 92.19 510 ARG A O 1
ATOM 4089 N N . ILE A 1 511 ? -7.742 -31.328 2.945 1 92.75 511 ILE A N 1
ATOM 4090 C CA . ILE A 1 511 ? -8.469 -30.797 4.094 1 92.75 511 ILE A CA 1
ATOM 4091 C C . ILE A 1 511 ? -9.906 -30.469 3.691 1 92.75 511 ILE A C 1
ATOM 4093 O O . ILE A 1 511 ? -10.844 -30.734 4.449 1 92.75 511 ILE A O 1
ATOM 4097 N N . CYS A 1 512 ? -10.086 -29.906 2.496 1 92.62 512 CYS A N 1
ATOM 4098 C CA . CYS A 1 512 ? -11.422 -29.594 2.002 1 92.62 512 CYS A CA 1
ATOM 4099 C C . CYS A 1 512 ? -12.25 -30.859 1.832 1 92.62 512 CYS A C 1
ATOM 4101 O O . CYS A 1 512 ? -13.461 -30.859 2.088 1 92.62 512 CYS A O 1
ATOM 4103 N N . ILE A 1 513 ? -11.578 -31.891 1.408 1 93.12 513 ILE A N 1
ATOM 4104 C CA . ILE A 1 513 ? -12.258 -33.188 1.28 1 93.12 513 ILE A CA 1
ATOM 4105 C C . ILE A 1 513 ? -12.688 -33.688 2.66 1 93.12 513 ILE A C 1
ATOM 4107 O O . ILE A 1 513 ? -13.812 -34.125 2.838 1 93.12 513 ILE A O 1
ATOM 4111 N N . ALA A 1 514 ? -11.742 -33.562 3.625 1 93.56 514 ALA A N 1
ATOM 4112 C CA . ALA A 1 514 ? -12.078 -33.938 4.996 1 93.56 514 ALA A CA 1
ATOM 4113 C C . ALA A 1 514 ? -13.289 -33.156 5.5 1 93.56 514 ALA A C 1
ATOM 4115 O O . ALA A 1 514 ? -14.141 -33.719 6.203 1 93.56 514 ALA A O 1
ATOM 4116 N N . ARG A 1 515 ? -13.352 -31.969 5.148 1 92.88 515 ARG A N 1
ATOM 4117 C CA . ARG A 1 515 ? -14.492 -31.125 5.504 1 92.88 515 ARG A CA 1
ATOM 4118 C C . ARG A 1 515 ? -15.789 -31.672 4.922 1 92.88 515 ARG A C 1
ATOM 4120 O O . ARG A 1 515 ? -16.812 -31.734 5.609 1 92.88 515 ARG A O 1
ATOM 4127 N N . ALA A 1 516 ? -15.742 -32 3.684 1 91.69 516 ALA A N 1
ATOM 4128 C CA . ALA A 1 516 ? -16.906 -32.562 3 1 91.69 516 ALA A CA 1
ATOM 4129 C C . ALA A 1 516 ? -17.312 -33.906 3.602 1 91.69 516 ALA A C 1
ATOM 4131 O O . ALA A 1 516 ? -18.5 -34.219 3.695 1 91.69 516 ALA A O 1
ATOM 4132 N N . VAL A 1 517 ? -16.312 -34.719 4.012 1 92.25 517 VAL A N 1
ATOM 4133 C CA . VAL A 1 517 ? -16.562 -36 4.637 1 92.25 517 VAL A CA 1
ATOM 4134 C C . VAL A 1 517 ? -17.344 -35.812 5.945 1 92.25 517 VAL A C 1
ATOM 4136 O O . VAL A 1 517 ? -18.297 -36.531 6.223 1 92.25 517 VAL A O 1
ATOM 4139 N N . LEU A 1 518 ? -16.875 -34.875 6.645 1 91.12 518 LEU A N 1
ATOM 4140 C CA . LEU A 1 518 ? -17.469 -34.625 7.949 1 91.12 518 LEU A CA 1
ATOM 4141 C C . LEU A 1 518 ? -18.906 -34.125 7.797 1 91.12 518 LEU A C 1
ATOM 4143 O O . LEU A 1 518 ? -19.766 -34.438 8.633 1 91.12 518 LEU A O 1
ATOM 4147 N N . GLN A 1 519 ? -19.141 -33.312 6.84 1 89.19 519 GLN A N 1
ATOM 4148 C CA . GLN A 1 519 ? -20.5 -32.875 6.598 1 89.19 519 GLN A CA 1
ATOM 4149 C C . GLN A 1 519 ? -21.422 -34.031 6.285 1 89.19 519 GLN A C 1
ATOM 4151 O O . GLN A 1 519 ? -22.594 -34.031 6.66 1 89.19 519 GLN A O 1
ATOM 4156 N N . ASN A 1 520 ? -20.906 -35.062 5.574 1 88.94 520 ASN A N 1
ATOM 4157 C CA . ASN A 1 520 ? -21.578 -36.344 5.32 1 88.94 520 ASN A CA 1
ATOM 4158 C C . ASN A 1 520 ? -22.984 -36.125 4.777 1 88.94 520 ASN A C 1
ATOM 4160 O O . ASN A 1 520 ? -23.938 -36.688 5.305 1 88.94 520 ASN A O 1
ATOM 4164 N N . SER A 1 521 ? -23.172 -35.344 3.719 1 93.44 521 SER A N 1
ATOM 4165 C CA . SER A 1 521 ? -24.453 -35.094 3.076 1 93.44 521 SER A CA 1
ATOM 4166 C C . SER A 1 521 ? -24.781 -36.188 2.055 1 93.44 521 SER A C 1
ATOM 4168 O O . SER A 1 521 ? -23.875 -36.812 1.512 1 93.44 521 SER A O 1
ATOM 4170 N N . PRO A 1 522 ? -26.062 -36.375 1.827 1 95.75 522 PRO A N 1
ATOM 4171 C CA . PRO A 1 522 ? -26.469 -37.406 0.864 1 95.75 522 PRO A CA 1
ATOM 4172 C C . PRO A 1 522 ? -26.078 -37.062 -0.569 1 95.75 522 PRO A C 1
ATOM 4174 O O . PRO A 1 522 ? -25.906 -37.938 -1.401 1 95.75 522 PRO A O 1
ATOM 4177 N N . ILE A 1 523 ? -25.938 -35.812 -0.82 1 96.69 523 ILE A N 1
ATOM 4178 C CA . ILE A 1 523 ? -25.531 -35.375 -2.148 1 96.69 523 ILE A CA 1
ATOM 4179 C C . ILE A 1 523 ? -24.125 -34.781 -2.086 1 96.69 523 ILE A C 1
ATOM 4181 O O . ILE A 1 523 ? -23.828 -33.938 -1.246 1 96.69 523 ILE A O 1
ATOM 4185 N N . LEU A 1 524 ? -23.234 -35.312 -2.914 1 95.88 524 LEU A N 1
ATOM 4186 C CA . LEU A 1 524 ? -21.844 -34.906 -2.947 1 95.88 524 LEU A CA 1
ATOM 4187 C C . LEU A 1 524 ? -21.5 -34.281 -4.293 1 95.88 524 LEU A C 1
ATOM 4189 O O . LEU A 1 524 ? -21.688 -34.875 -5.34 1 95.88 524 LEU A O 1
ATOM 4193 N N . LEU A 1 525 ? -21.094 -33.031 -4.262 1 95.56 525 LEU A N 1
ATOM 4194 C CA . LEU A 1 525 ? -20.656 -32.344 -5.465 1 95.56 525 LEU A CA 1
ATOM 4195 C C . LEU A 1 525 ? -19.141 -32.219 -5.512 1 95.56 525 LEU A C 1
ATOM 4197 O O . LEU A 1 525 ? -18.516 -31.719 -4.562 1 95.56 525 LEU A O 1
ATOM 4201 N N . LEU A 1 526 ? -18.547 -32.688 -6.559 1 92.62 526 LEU A N 1
ATOM 4202 C CA . LEU A 1 526 ? -17.109 -32.594 -6.785 1 92.62 526 LEU A CA 1
ATOM 4203 C C . LEU A 1 526 ? -16.797 -31.766 -8.016 1 92.62 526 LEU A C 1
ATOM 4205 O O . LEU A 1 526 ? -16.938 -32.219 -9.148 1 92.62 526 LEU A O 1
ATOM 4209 N N . ASP A 1 527 ? -16.359 -30.547 -7.805 1 89.19 527 ASP A N 1
ATOM 4210 C CA . ASP A 1 527 ? -16.094 -29.609 -8.898 1 89.19 527 ASP A CA 1
ATOM 4211 C C . ASP A 1 527 ? -14.602 -29.562 -9.219 1 89.19 527 ASP A C 1
ATOM 4213 O O . ASP A 1 527 ? -13.867 -28.766 -8.641 1 89.19 527 ASP A O 1
ATOM 4217 N N . GLU A 1 528 ? -14.148 -30.234 -10.211 1 80.44 528 GLU A N 1
ATOM 4218 C CA . GLU A 1 528 ? -12.758 -30.297 -10.664 1 80.44 528 GLU A CA 1
ATOM 4219 C C . GLU A 1 528 ? -11.797 -30.391 -9.477 1 80.44 528 GLU A C 1
ATOM 4221 O O . GLU A 1 528 ? -10.82 -29.641 -9.406 1 80.44 528 GLU A O 1
ATOM 4226 N N . ALA A 1 529 ? -11.953 -31.312 -8.633 1 75.62 529 ALA A N 1
ATOM 4227 C CA . ALA A 1 529 ? -11.297 -31.406 -7.328 1 75.62 529 ALA A CA 1
ATOM 4228 C C . ALA A 1 529 ? -9.828 -31.797 -7.48 1 75.62 529 ALA A C 1
ATOM 4230 O O . ALA A 1 529 ? -9.047 -31.656 -6.543 1 75.62 529 ALA A O 1
ATOM 4231 N N . THR A 1 530 ? -9.461 -32.25 -8.625 1 70.69 530 THR A N 1
ATOM 4232 C CA . THR A 1 530 ? -8.086 -32.719 -8.812 1 70.69 530 THR A CA 1
ATOM 4233 C C . THR A 1 530 ? -7.324 -31.781 -9.75 1 70.69 530 THR A C 1
ATOM 4235 O O . THR A 1 530 ? -6.191 -32.062 -10.133 1 70.69 530 THR A O 1
ATOM 4238 N N . ALA A 1 531 ? -8.016 -30.656 -9.969 1 64.81 531 ALA A N 1
ATOM 4239 C CA . ALA A 1 531 ? -7.367 -29.734 -10.891 1 64.81 531 ALA A CA 1
ATOM 4240 C C . ALA A 1 531 ? -6.148 -29.078 -10.242 1 64.81 531 ALA A C 1
ATOM 4242 O O . ALA A 1 531 ? -6.129 -28.859 -9.023 1 64.81 531 ALA A O 1
ATOM 4243 N N . ALA A 1 532 ? -5.094 -28.891 -10.969 1 60.34 532 ALA A N 1
ATOM 4244 C CA . ALA A 1 532 ? -3.92 -28.109 -10.602 1 60.34 532 ALA A CA 1
ATOM 4245 C C . ALA A 1 532 ? -3.123 -28.797 -9.5 1 60.34 532 ALA A C 1
ATOM 4247 O O . ALA A 1 532 ? -2.494 -28.125 -8.672 1 60.34 532 ALA A O 1
ATOM 4248 N N . LEU A 1 533 ? -3.312 -30.156 -9.328 1 67.38 533 LEU A N 1
ATOM 4249 C CA . LEU A 1 533 ? -2.574 -30.891 -8.312 1 67.38 533 LEU A CA 1
ATOM 4250 C C . LEU A 1 533 ? -1.422 -31.672 -8.93 1 67.38 533 LEU A C 1
ATOM 4252 O O . LEU A 1 533 ? -1.484 -32.062 -10.102 1 67.38 533 LEU A O 1
ATOM 4256 N N . ASP A 1 534 ? -0.427 -31.875 -8.18 1 63.41 534 ASP A N 1
ATOM 4257 C CA . ASP A 1 534 ? 0.637 -32.781 -8.594 1 63.41 534 ASP A CA 1
ATOM 4258 C C . ASP A 1 534 ? 0.162 -34.25 -8.57 1 63.41 534 ASP A C 1
ATOM 4260 O O . ASP A 1 534 ? -0.86 -34.562 -7.957 1 63.41 534 ASP A O 1
ATOM 4264 N N . THR A 1 535 ? 0.932 -35 -9.203 1 64.56 535 THR A N 1
ATOM 4265 C CA . THR A 1 535 ? 0.546 -36.406 -9.438 1 64.56 535 THR A CA 1
ATOM 4266 C C . THR A 1 535 ? 0.325 -37.125 -8.109 1 64.56 535 THR A C 1
ATOM 4268 O O . THR A 1 535 ? -0.648 -37.875 -7.961 1 64.56 535 THR A O 1
ATOM 4271 N N . GLU A 1 536 ? 1.19 -36.875 -7.203 1 68.56 536 GLU A N 1
ATOM 4272 C CA . GLU A 1 536 ? 1.055 -37.562 -5.922 1 68.56 536 GLU A CA 1
ATOM 4273 C C . GLU A 1 536 ? -0.191 -37.094 -5.176 1 68.56 536 GLU A C 1
ATOM 4275 O O . GLU A 1 536 ? -0.96 -37.906 -4.664 1 68.56 536 GLU A O 1
ATOM 4280 N N . SER A 1 537 ? -0.32 -35.875 -5.09 1 75.31 537 SER A N 1
ATOM 4281 C CA . SER A 1 537 ? -1.495 -35.281 -4.441 1 75.31 537 SER A CA 1
ATOM 4282 C C . SER A 1 537 ? -2.777 -35.719 -5.148 1 75.31 537 SER A C 1
ATOM 4284 O O . SER A 1 537 ? -3.797 -35.969 -4.504 1 75.31 537 SER A O 1
ATOM 4286 N N . GLU A 1 538 ? -2.613 -35.781 -6.441 1 77.94 538 GLU A N 1
ATOM 4287 C CA . GLU A 1 538 ? -3.771 -36.188 -7.234 1 77.94 538 GLU A CA 1
ATOM 4288 C C . GLU A 1 538 ? -4.219 -37.594 -6.871 1 77.94 538 GLU A C 1
ATOM 4290 O O . GLU A 1 538 ? -5.418 -37.844 -6.762 1 77.94 538 GLU A O 1
ATOM 4295 N N . LYS A 1 539 ? -3.273 -38.406 -6.703 1 77.25 539 LYS A N 1
ATOM 4296 C CA . LYS A 1 539 ? -3.58 -39.812 -6.348 1 77.25 539 LYS A CA 1
ATOM 4297 C C . LYS A 1 539 ? -4.281 -39.875 -4.992 1 77.25 539 LYS A C 1
ATOM 4299 O O . LYS A 1 539 ? -5.293 -40.562 -4.852 1 77.25 539 LYS A O 1
ATOM 4304 N N . LEU A 1 540 ? -3.715 -39.219 -4.086 1 84.31 540 LEU A N 1
ATOM 4305 C CA . LEU A 1 540 ? -4.281 -39.219 -2.74 1 84.31 540 LEU A CA 1
ATOM 4306 C C . LEU A 1 540 ? -5.688 -38.625 -2.74 1 84.31 540 LEU A C 1
ATOM 4308 O O . LEU A 1 540 ? -6.59 -39.156 -2.094 1 84.31 540 LEU A O 1
ATOM 4312 N N . VAL A 1 541 ? -5.852 -37.594 -3.471 1 86 541 VAL A N 1
ATOM 4313 C CA . VAL A 1 541 ? -7.148 -36.938 -3.553 1 86 541 VAL A CA 1
ATOM 4314 C C . VAL A 1 541 ? -8.148 -37.844 -4.258 1 86 541 VAL A C 1
ATOM 4316 O O . VAL A 1 541 ? -9.305 -37.969 -3.828 1 86 541 VAL A O 1
ATOM 4319 N N . GLN A 1 542 ? -7.668 -38.5 -5.293 1 84.06 542 GLN A N 1
ATOM 4320 C CA . GLN A 1 542 ? -8.539 -39.438 -6.027 1 84.06 542 GLN A CA 1
ATOM 4321 C C . GLN A 1 542 ? -9.008 -40.562 -5.137 1 84.06 542 GLN A C 1
ATOM 4323 O O . GLN A 1 542 ? -10.18 -40.969 -5.188 1 84.06 542 GLN A O 1
ATOM 4328 N N . GLN A 1 543 ? -8.117 -41.062 -4.41 1 87.12 543 GLN A N 1
ATOM 4329 C CA . GLN A 1 543 ? -8.461 -42.125 -3.479 1 87.12 543 GLN A CA 1
ATOM 4330 C C . GLN A 1 543 ? -9.523 -41.656 -2.48 1 87.12 543 GLN A C 1
ATOM 4332 O O . GLN A 1 543 ? -10.469 -42.406 -2.191 1 87.12 543 GLN A O 1
ATOM 4337 N N . SER A 1 544 ? -9.305 -40.5 -1.998 1 90.12 544 SER A N 1
ATOM 4338 C CA . SER A 1 544 ? -10.242 -39.938 -1.042 1 90.12 544 SER A CA 1
ATOM 4339 C C . SER A 1 544 ? -11.617 -39.75 -1.674 1 90.12 544 SER A C 1
ATOM 4341 O O . SER A 1 544 ? -12.641 -40 -1.038 1 90.12 544 SER A O 1
ATOM 4343 N N . LEU A 1 545 ? -11.602 -39.312 -2.879 1 88.38 545 LEU A N 1
ATOM 4344 C CA . LEU A 1 545 ? -12.852 -39.031 -3.584 1 88.38 545 LEU A CA 1
ATOM 4345 C C . LEU A 1 545 ? -13.617 -40.344 -3.834 1 88.38 545 LEU A C 1
ATOM 4347 O O . LEU A 1 545 ? -14.852 -40.344 -3.797 1 88.38 545 LEU A O 1
ATOM 4351 N N . GLU A 1 546 ? -12.875 -41.406 -4.082 1 87.88 546 GLU A N 1
ATOM 4352 C CA . GLU A 1 546 ? -13.508 -42.688 -4.285 1 87.88 546 GLU A CA 1
ATOM 4353 C C . GLU A 1 546 ? -14.156 -43.188 -3.002 1 87.88 546 GLU A C 1
ATOM 4355 O O . GLU A 1 546 ? -15.227 -43.812 -3.041 1 87.88 546 GLU A O 1
ATOM 4360 N N . GLU A 1 547 ? -13.531 -42.875 -1.979 1 89.81 547 GLU A N 1
ATOM 4361 C CA . GLU A 1 547 ? -14.055 -43.312 -0.692 1 89.81 547 GLU A CA 1
ATOM 4362 C C . GLU A 1 547 ? -15.281 -42.5 -0.286 1 89.81 547 GLU A C 1
ATOM 4364 O O . GLU A 1 547 ? -16.266 -43.062 0.209 1 89.81 547 GLU A O 1
ATOM 4369 N N . ILE A 1 548 ? -15.227 -41.25 -0.468 1 89.62 548 ILE A N 1
ATOM 4370 C CA . ILE A 1 548 ? -16.281 -40.375 0.037 1 89.62 548 ILE A CA 1
ATOM 4371 C C . ILE A 1 548 ? -17.547 -40.531 -0.806 1 89.62 548 ILE A C 1
ATOM 4373 O O . ILE A 1 548 ? -18.641 -40.281 -0.334 1 89.62 548 ILE A O 1
ATOM 4377 N N . ARG A 1 549 ? -17.391 -40.938 -2.004 1 90.38 549 ARG A N 1
ATOM 4378 C CA . ARG A 1 549 ? -18.547 -41 -2.893 1 90.38 549 ARG A CA 1
ATOM 4379 C C . ARG A 1 549 ? -19.391 -42.25 -2.602 1 90.38 549 ARG A C 1
ATOM 4381 O O . ARG A 1 549 ? -20.547 -42.344 -3.021 1 90.38 549 ARG A O 1
ATOM 4388 N N . LYS A 1 550 ? -18.828 -43.219 -1.878 1 89.62 550 LYS A N 1
ATOM 4389 C CA . LYS A 1 550 ? -19.531 -44.469 -1.61 1 89.62 550 LYS A CA 1
ATOM 4390 C C . LYS A 1 550 ? -20.828 -44.188 -0.842 1 89.62 550 LYS A C 1
ATOM 4392 O O . LYS A 1 550 ? -20.812 -43.531 0.198 1 89.62 550 LYS A O 1
ATOM 4397 N N . GLY A 1 551 ? -21.891 -44.656 -1.432 1 90 551 GLY A N 1
ATOM 4398 C CA . GLY A 1 551 ? -23.188 -44.594 -0.758 1 90 551 GLY A CA 1
ATOM 4399 C C . GLY A 1 551 ? -23.875 -43.25 -0.941 1 90 551 GLY A C 1
ATOM 4400 O O . GLY A 1 551 ? -24.906 -43 -0.326 1 90 551 GLY A O 1
ATOM 4401 N N . LYS A 1 552 ? -23.328 -42.375 -1.661 1 95 552 LYS A N 1
ATOM 4402 C CA . LYS A 1 552 ? -23.891 -41.062 -1.855 1 95 552 LYS A CA 1
ATOM 4403 C C . LYS A 1 552 ? -24.188 -40.781 -3.328 1 95 552 LYS A C 1
ATOM 4405 O O . LYS A 1 552 ? -23.672 -41.469 -4.207 1 95 552 LYS A O 1
ATOM 4410 N N . THR A 1 553 ? -25.172 -39.875 -3.568 1 96.75 553 THR A N 1
ATOM 4411 C CA . THR A 1 553 ? -25.359 -39.344 -4.914 1 96.75 553 THR A CA 1
ATOM 4412 C C . THR A 1 553 ? -24.25 -38.375 -5.258 1 96.75 553 THR A C 1
ATOM 4414 O O . THR A 1 553 ? -24.172 -37.281 -4.684 1 96.75 553 THR A O 1
ATOM 4417 N N . ALA A 1 554 ? -23.375 -38.781 -6.109 1 95.69 554 ALA A N 1
ATOM 4418 C CA . ALA A 1 554 ? -22.188 -37.969 -6.383 1 95.69 554 ALA A CA 1
ATOM 4419 C C . ALA A 1 554 ? -22.219 -37.406 -7.797 1 95.69 554 ALA A C 1
ATOM 4421 O O . ALA A 1 554 ? -22.516 -38.125 -8.758 1 95.69 554 ALA A O 1
ATOM 4422 N N . ILE A 1 555 ? -22.062 -36.094 -7.898 1 96.12 555 ILE A N 1
ATOM 4423 C CA . ILE A 1 555 ? -21.938 -35.406 -9.18 1 96.12 555 ILE A CA 1
ATOM 4424 C C . ILE A 1 555 ? -20.5 -34.875 -9.336 1 96.12 555 ILE A C 1
ATOM 4426 O O . ILE A 1 555 ? -20.062 -34.031 -8.555 1 96.12 555 ILE A O 1
ATOM 4430 N N . ILE A 1 556 ? -19.828 -35.344 -10.336 1 93.19 556 ILE A N 1
ATOM 4431 C CA . ILE A 1 556 ? -18.422 -35.031 -10.523 1 93.19 556 ILE A CA 1
ATOM 4432 C C . ILE A 1 556 ? -18.234 -34.25 -11.828 1 93.19 556 ILE A C 1
ATOM 4434 O O . ILE A 1 556 ? -18.672 -34.719 -12.891 1 93.19 556 ILE A O 1
ATOM 4438 N N . VAL A 1 557 ? -17.766 -33.094 -11.68 1 90.06 557 VAL A N 1
ATOM 4439 C CA . VAL A 1 557 ? -17.281 -32.344 -12.844 1 90.06 557 VAL A CA 1
ATOM 4440 C C . VAL A 1 557 ? -15.805 -32.656 -13.078 1 90.06 557 VAL A C 1
ATOM 4442 O O . VAL A 1 557 ? -14.953 -32.312 -12.266 1 90.06 557 VAL A O 1
ATOM 4445 N N . ALA A 1 558 ? -15.492 -33.469 -14.094 1 75.44 558 ALA A N 1
ATOM 4446 C CA . ALA A 1 558 ? -14.117 -33.938 -14.25 1 75.44 558 ALA A CA 1
ATOM 4447 C C . ALA A 1 558 ? -13.562 -33.594 -15.625 1 75.44 558 ALA A C 1
ATOM 4449 O O . ALA A 1 558 ? -14.305 -33.531 -16.609 1 75.44 558 ALA A O 1
ATOM 4450 N N . HIS A 1 559 ? -12.398 -33.344 -15.586 1 63.12 559 HIS A N 1
ATOM 4451 C CA . HIS A 1 559 ? -11.641 -33.188 -16.828 1 63.12 559 HIS A CA 1
ATOM 4452 C C . HIS A 1 559 ? -10.727 -34.406 -17.062 1 63.12 559 HIS A C 1
ATOM 4454 O O . HIS A 1 559 ? -10.289 -34.656 -18.188 1 63.12 559 HIS A O 1
ATOM 4460 N N . ARG A 1 560 ? -10.641 -35.125 -16 1 64.88 560 ARG A N 1
ATOM 4461 C CA . ARG A 1 560 ? -9.734 -36.25 -16.078 1 64.88 560 ARG A CA 1
ATOM 4462 C C . ARG A 1 560 ? -10.477 -37.531 -16.438 1 64.88 560 ARG A C 1
ATOM 4464 O O . ARG A 1 560 ? -11.531 -37.812 -15.859 1 64.88 560 ARG A O 1
ATOM 4471 N N . LEU A 1 561 ? -9.891 -38.312 -17.25 1 69 561 LEU A N 1
ATOM 4472 C CA . LEU A 1 561 ? -10.508 -39.5 -17.812 1 69 561 LEU A CA 1
ATOM 4473 C C . LEU A 1 561 ? -10.703 -40.562 -16.719 1 69 561 LEU A C 1
ATOM 4475 O O . LEU A 1 561 ? -11.734 -41.25 -16.688 1 69 561 LEU A O 1
ATOM 4479 N N . ALA A 1 562 ? -9.781 -40.719 -15.805 1 66.62 562 ALA A N 1
ATOM 4480 C CA . ALA A 1 562 ? -9.836 -41.75 -14.797 1 66.62 562 ALA A CA 1
ATOM 4481 C C . ALA A 1 562 ? -11.086 -41.594 -13.922 1 66.62 562 ALA A C 1
ATOM 4483 O O . ALA A 1 562 ? -11.711 -42.594 -13.555 1 66.62 562 ALA A O 1
ATOM 4484 N N . THR A 1 563 ? -11.461 -40.469 -13.625 1 71.69 563 THR A N 1
ATOM 4485 C CA . THR A 1 563 ? -12.625 -40.188 -12.797 1 71.69 563 THR A CA 1
ATOM 4486 C C . THR A 1 563 ? -13.914 -40.406 -13.578 1 71.69 563 THR A C 1
ATOM 4488 O O . THR A 1 563 ? -14.914 -40.875 -13.023 1 71.69 563 THR A O 1
ATOM 4491 N N . VAL A 1 564 ? -13.836 -40.219 -14.836 1 80.62 564 VAL A N 1
ATOM 4492 C CA . VAL A 1 564 ? -15 -40.312 -15.703 1 80.62 564 VAL A CA 1
ATOM 4493 C C . VAL A 1 564 ? -15.32 -41.781 -16 1 80.62 564 VAL A C 1
ATOM 4495 O O . VAL A 1 564 ? -16.484 -42.188 -16.031 1 80.62 564 VAL A O 1
ATOM 4498 N N . ILE A 1 565 ? -14.266 -42.625 -16.125 1 82.06 565 ILE A N 1
ATOM 4499 C CA . ILE A 1 565 ? -14.422 -44 -16.562 1 82.06 565 ILE A CA 1
ATOM 4500 C C . ILE A 1 565 ? -15.195 -44.781 -15.5 1 82.06 565 ILE A C 1
ATOM 4502 O O . ILE A 1 565 ? -16.016 -45.656 -15.836 1 82.06 565 ILE A O 1
ATOM 4506 N N . ASN A 1 566 ? -15.047 -44.438 -14.25 1 82.44 566 ASN A N 1
ATOM 4507 C CA . ASN A 1 566 ? -15.633 -45.219 -13.164 1 82.44 566 ASN A CA 1
ATOM 4508 C C . ASN A 1 566 ? -17.016 -44.719 -12.781 1 82.44 566 ASN A C 1
ATOM 4510 O O . ASN A 1 566 ? -17.641 -45.219 -11.852 1 82.44 566 ASN A O 1
ATOM 4514 N N . ALA A 1 567 ? -17.547 -43.781 -13.484 1 91.19 567 ALA A N 1
ATOM 4515 C CA . ALA A 1 567 ? -18.859 -43.219 -13.18 1 91.19 567 ALA A CA 1
ATOM 4516 C C . ALA A 1 567 ? -19.969 -44.156 -13.672 1 91.19 567 ALA A C 1
ATOM 4518 O O . ALA A 1 567 ? -19.781 -44.875 -14.656 1 91.19 567 ALA A O 1
ATOM 4519 N N . ASP A 1 568 ? -21.109 -44.156 -12.977 1 93.06 568 ASP A N 1
ATOM 4520 C CA . ASP A 1 568 ? -22.266 -44.969 -13.375 1 93.06 568 ASP A CA 1
ATOM 4521 C C . ASP A 1 568 ? -22.906 -44.406 -14.641 1 93.06 568 ASP A C 1
ATOM 4523 O O . ASP A 1 568 ? -23.5 -45.156 -15.43 1 93.06 568 ASP A O 1
ATOM 4527 N N . LYS A 1 569 ? -22.875 -43.125 -14.742 1 94.5 569 LYS A N 1
ATOM 4528 C CA . LYS A 1 569 ? -23.453 -42.406 -15.875 1 94.5 569 LYS A CA 1
ATOM 4529 C C . LYS A 1 569 ? -22.656 -41.156 -16.203 1 94.5 569 LYS A C 1
ATOM 4531 O O . LYS A 1 569 ? -22.141 -40.469 -15.297 1 94.5 569 LYS A O 1
ATOM 4536 N N . ILE A 1 570 ? -22.516 -40.906 -17.5 1 94.62 570 ILE A N 1
ATOM 4537 C CA . ILE A 1 570 ? -21.797 -39.719 -17.969 1 94.62 570 ILE A CA 1
ATOM 4538 C C . ILE A 1 570 ? -22.75 -38.812 -18.75 1 94.62 570 ILE A C 1
ATOM 4540 O O . ILE A 1 570 ? -23.469 -39.281 -19.641 1 94.62 570 ILE A O 1
ATOM 4544 N N . PHE A 1 571 ? -22.859 -37.625 -18.344 1 95 571 PHE A N 1
ATOM 4545 C CA . PHE A 1 571 ? -23.562 -36.594 -19.125 1 95 571 PHE A CA 1
ATOM 4546 C C . PHE A 1 571 ? -22.578 -35.688 -19.844 1 95 571 PHE A C 1
ATOM 4548 O O . PHE A 1 571 ? -21.703 -35.062 -19.219 1 95 571 PHE A O 1
ATOM 4555 N N . VAL A 1 572 ? -22.703 -35.625 -21.141 1 93.75 572 VAL A N 1
ATOM 4556 C CA . VAL A 1 572 ? -21.812 -34.781 -21.953 1 93.75 572 VAL A CA 1
ATOM 4557 C C . VAL A 1 572 ? -22.484 -33.438 -22.234 1 93.75 572 VAL A C 1
ATOM 4559 O O . VAL A 1 572 ? -23.531 -33.375 -22.875 1 93.75 572 VAL A O 1
ATOM 4562 N N . PHE A 1 573 ? -21.797 -32.438 -21.688 1 92.62 573 PHE A N 1
ATOM 4563 C CA . PHE A 1 573 ? -22.312 -31.062 -21.812 1 92.62 573 PHE A CA 1
ATOM 4564 C C . PHE A 1 573 ? -21.719 -30.375 -23.031 1 92.62 573 PHE A C 1
ATOM 4566 O O . PHE A 1 573 ? -20.531 -30.516 -23.312 1 92.62 573 PHE A O 1
ATOM 4573 N N . LYS A 1 574 ? -22.578 -29.688 -23.781 1 91.25 574 LYS A N 1
ATOM 4574 C CA . LYS A 1 574 ? -22.156 -28.812 -24.875 1 91.25 574 LYS A CA 1
ATOM 4575 C C . LYS A 1 574 ? -23.078 -27.594 -24.984 1 91.25 574 LYS A C 1
ATOM 4577 O O . LYS A 1 574 ? -24.297 -27.734 -25.125 1 91.25 574 LYS A O 1
ATOM 4582 N N . ASP A 1 575 ? -22.562 -26.453 -24.906 1 89.44 575 ASP A N 1
ATOM 4583 C CA . ASP A 1 575 ? -23.25 -25.172 -25.094 1 89.44 575 ASP A CA 1
ATOM 4584 C C . ASP A 1 575 ? -24.484 -25.094 -24.203 1 89.44 575 ASP A C 1
ATOM 4586 O O . ASP A 1 575 ? -25.578 -24.734 -24.672 1 89.44 575 ASP A O 1
ATOM 4590 N N . GLY A 1 576 ? -24.391 -25.625 -23.031 1 91.88 576 GLY A N 1
ATOM 4591 C CA . GLY A 1 576 ? -25.453 -25.469 -22.047 1 91.88 576 GLY A CA 1
ATOM 4592 C C . GLY A 1 576 ? -26.469 -26.578 -22.078 1 91.88 576 GLY A C 1
ATOM 4593 O O . GLY A 1 576 ? -27.453 -26.547 -21.344 1 91.88 576 GLY A O 1
ATOM 4594 N N . HIS A 1 577 ? -26.234 -27.594 -23.016 1 93.19 577 HIS A N 1
ATOM 4595 C CA . HIS A 1 577 ? -27.141 -28.719 -23.156 1 93.19 577 HIS A CA 1
ATOM 4596 C C . HIS A 1 577 ? -26.422 -30.047 -22.953 1 93.19 577 HIS A C 1
ATOM 4598 O O . HIS A 1 577 ? -25.188 -30.094 -23.031 1 93.19 577 HIS A O 1
ATOM 4604 N N . ILE A 1 578 ? -27.188 -31.031 -22.625 1 95 578 ILE A N 1
ATOM 4605 C CA . ILE A 1 578 ? -26.656 -32.375 -22.609 1 95 578 ILE A CA 1
ATOM 4606 C C . ILE A 1 578 ? -26.844 -33.031 -23.984 1 95 578 ILE A C 1
ATOM 4608 O O . ILE A 1 578 ? -27.984 -33.188 -24.453 1 95 578 ILE A O 1
ATOM 4612 N N . VAL A 1 579 ? -25.766 -33.438 -24.594 1 94.5 579 VAL A N 1
ATOM 4613 C CA . VAL A 1 579 ? -25.828 -33.938 -25.953 1 94.5 579 VAL A CA 1
ATOM 4614 C C . VAL A 1 579 ? -25.781 -35.469 -25.953 1 94.5 579 VAL A C 1
ATOM 4616 O O . VAL A 1 579 ? -26.266 -36.125 -26.906 1 94.5 579 VAL A O 1
ATOM 4619 N N . GLU A 1 580 ? -25.031 -36 -25.047 1 94.69 580 GLU A N 1
ATOM 4620 C CA . GLU A 1 580 ? -24.906 -37.438 -24.906 1 94.69 580 GLU A CA 1
ATOM 4621 C C . GLU A 1 580 ? -24.984 -37.875 -23.453 1 94.69 580 GLU A C 1
ATOM 4623 O O . GLU A 1 580 ? -24.656 -37.094 -22.547 1 94.69 580 GLU A O 1
ATOM 4628 N N . ALA A 1 581 ? -25.547 -39.062 -23.203 1 94.69 581 ALA A N 1
ATOM 4629 C CA . ALA A 1 581 ? -25.609 -39.625 -21.859 1 94.69 581 ALA A CA 1
ATOM 4630 C C . ALA A 1 581 ? -25.438 -41.156 -21.906 1 94.69 581 ALA A C 1
ATOM 4632 O O . ALA A 1 581 ? -25.969 -41.812 -22.797 1 94.69 581 ALA A O 1
ATOM 4633 N N . GLY A 1 582 ? -24.656 -41.688 -21.047 1 94.19 582 GLY A N 1
ATOM 4634 C CA . GLY A 1 582 ? -24.453 -43.125 -20.984 1 94.19 582 GLY A CA 1
ATOM 4635 C C . GLY A 1 582 ? -23.188 -43.5 -20.234 1 94.19 582 GLY A C 1
ATOM 4636 O O . GLY A 1 582 ? -22.641 -42.719 -19.469 1 94.19 582 GLY A O 1
ATOM 4637 N N . LYS A 1 583 ? -22.812 -44.719 -20.297 1 93.31 583 LYS A N 1
ATOM 4638 C CA . LYS A 1 583 ? -21.594 -45.219 -19.688 1 93.31 583 LYS A CA 1
ATOM 4639 C C . LYS A 1 583 ? -20.391 -44.969 -20.594 1 93.31 583 LYS A C 1
ATOM 4641 O O . LYS A 1 583 ? -20.547 -44.688 -21.781 1 93.31 583 LYS A O 1
ATOM 4646 N N . HIS A 1 584 ? -19.25 -45.094 -20.031 1 91.06 584 HIS A N 1
ATOM 4647 C CA . HIS A 1 584 ? -18 -44.812 -20.734 1 91.06 584 HIS A CA 1
ATOM 4648 C C . HIS A 1 584 ? -17.891 -45.656 -22.016 1 91.06 584 HIS A C 1
ATOM 4650 O O . HIS A 1 584 ? -17.719 -45.094 -23.109 1 91.06 584 HIS A O 1
ATOM 4656 N N . GLU A 1 585 ? -18.156 -46.938 -21.875 1 89.62 585 GLU A N 1
ATOM 4657 C CA . GLU A 1 585 ? -18 -47.844 -23 1 89.62 585 GLU A CA 1
ATOM 4658 C C . GLU A 1 585 ? -19.062 -47.594 -24.078 1 89.62 585 GLU A C 1
ATOM 4660 O O . GLU A 1 585 ? -18.766 -47.625 -25.266 1 89.62 585 GLU A O 1
ATOM 4665 N N . GLU A 1 586 ? -20.234 -47.281 -23.578 1 92.94 586 GLU A N 1
ATOM 4666 C CA . GLU A 1 586 ? -21.344 -47 -24.484 1 92.94 586 GLU A CA 1
ATOM 4667 C C . GLU A 1 586 ? -21.109 -45.75 -25.297 1 92.94 586 GLU A C 1
ATOM 4669 O O . GLU A 1 586 ? -21.359 -45.719 -26.5 1 92.94 586 GLU A O 1
ATOM 4674 N N . LEU A 1 587 ? -20.609 -44.75 -24.625 1 92.25 587 LEU A N 1
ATOM 4675 C CA . LEU A 1 587 ? -20.422 -43.469 -25.266 1 92.25 587 LEU A CA 1
ATOM 4676 C C . LEU A 1 587 ? -19.234 -43.5 -26.234 1 92.25 587 LEU A C 1
ATOM 4678 O O . LEU A 1 587 ? -19.25 -42.844 -27.266 1 92.25 587 LEU A O 1
ATOM 4682 N N . LEU A 1 588 ? -18.281 -44.312 -25.906 1 90.12 588 LEU A N 1
ATOM 4683 C CA . LEU A 1 588 ? -17.125 -44.438 -26.797 1 90.12 588 LEU A CA 1
ATOM 4684 C C . LEU A 1 588 ? -17.516 -45.188 -28.078 1 90.12 588 LEU A C 1
ATOM 4686 O O . LEU A 1 588 ? -17.062 -44.812 -29.156 1 90.12 588 LEU A O 1
ATOM 4690 N N . SER A 1 589 ? -18.344 -46.156 -27.922 1 90.38 589 SER A N 1
ATOM 4691 C CA . SER A 1 589 ? -18.766 -46.969 -29.047 1 90.38 589 SER A CA 1
ATOM 4692 C C . SER A 1 589 ? -19.688 -46.188 -29.984 1 90.38 589 SER A C 1
ATOM 4694 O O . SER A 1 589 ? -19.719 -46.469 -31.188 1 90.38 589 SER A O 1
ATOM 4696 N N . LYS A 1 590 ? -20.312 -45.25 -29.391 1 91 590 LYS A N 1
ATOM 4697 C CA . LYS A 1 590 ? -21.25 -44.438 -30.188 1 91 590 LYS A CA 1
ATOM 4698 C C . LYS A 1 590 ? -20.5 -43.469 -31.094 1 91 590 LYS A C 1
ATOM 4700 O O . LYS A 1 590 ? -21.047 -43 -32.094 1 91 590 LYS A O 1
ATOM 4705 N N . GLY A 1 591 ? -19.266 -43.125 -30.844 1 86.69 591 GLY A N 1
ATOM 4706 C CA . GLY A 1 591 ? -18.422 -42.281 -31.672 1 86.69 591 GLY A CA 1
ATOM 4707 C C . GLY A 1 591 ? -18.906 -40.844 -31.75 1 86.69 591 GLY A C 1
ATOM 4708 O O . GLY A 1 591 ? -18.734 -40.188 -32.781 1 86.69 591 GLY A O 1
ATOM 4709 N N . GLY A 1 592 ? -19.578 -40.469 -30.781 1 89.69 592 GLY A N 1
ATOM 4710 C CA . GLY A 1 592 ? -20.094 -39.094 -30.781 1 89.69 592 GLY A CA 1
ATOM 4711 C C . GLY A 1 592 ? -19.141 -38.094 -30.188 1 89.69 592 GLY A C 1
ATOM 4712 O O . GLY A 1 592 ? -17.922 -38.219 -30.375 1 89.69 592 GLY A O 1
ATOM 4713 N N . TYR A 1 593 ? -19.719 -37.062 -29.625 1 88.31 593 TYR A N 1
ATOM 4714 C CA . TYR A 1 593 ? -18.938 -35.969 -29.078 1 88.31 593 TYR A CA 1
ATOM 4715 C C . TYR A 1 593 ? -18.031 -36.438 -27.953 1 88.31 593 TYR A C 1
ATOM 4717 O O . TYR A 1 593 ? -16.891 -35.969 -27.844 1 88.31 593 TYR A O 1
ATOM 4725 N N . TYR A 1 594 ? -18.469 -37.312 -27.203 1 89.31 594 TYR A N 1
ATOM 4726 C CA . TYR A 1 594 ? -17.688 -37.875 -26.094 1 89.31 594 TYR A CA 1
ATOM 4727 C C . TYR A 1 594 ? -16.438 -38.562 -26.625 1 89.31 594 TYR A C 1
ATOM 4729 O O . TYR A 1 594 ? -15.344 -38.375 -26.078 1 89.31 594 TYR A O 1
ATOM 4737 N N . ALA A 1 595 ? -16.594 -39.375 -27.547 1 87.5 595 ALA A N 1
ATOM 4738 C CA . ALA A 1 595 ? -15.469 -40.094 -28.156 1 87.5 595 ALA A CA 1
ATOM 4739 C C . ALA A 1 595 ? -14.422 -39.125 -28.688 1 87.5 595 ALA A C 1
ATOM 4741 O O . ALA A 1 595 ? -13.219 -39.375 -28.547 1 87.5 595 ALA A O 1
ATOM 4742 N N . ASP A 1 596 ? -14.938 -38.094 -29.203 1 82.75 596 ASP A N 1
ATOM 4743 C CA . ASP A 1 596 ? -14.031 -37.094 -29.719 1 82.75 596 ASP A CA 1
ATOM 4744 C C . ASP A 1 596 ? -13.219 -36.438 -28.609 1 82.75 596 ASP A C 1
ATOM 4746 O O . ASP A 1 596 ? -12.023 -36.188 -28.766 1 82.75 596 ASP A O 1
ATOM 4750 N N . LEU A 1 597 ? -13.914 -36.188 -27.547 1 78.12 597 LEU A N 1
ATOM 4751 C CA . LEU A 1 597 ? -13.25 -35.562 -26.406 1 78.12 597 LEU A CA 1
ATOM 4752 C C . LEU A 1 597 ? -12.164 -36.469 -25.844 1 78.12 597 LEU A C 1
ATOM 4754 O O . LEU A 1 597 ? -11.07 -36.031 -25.516 1 78.12 597 LEU A O 1
ATOM 4758 N N . ILE A 1 598 ? -12.453 -37.75 -25.75 1 77.12 598 ILE A N 1
ATOM 4759 C CA . ILE A 1 598 ? -11.531 -38.75 -25.172 1 77.12 598 ILE A CA 1
ATOM 4760 C C . ILE A 1 598 ? -10.344 -38.938 -26.109 1 77.12 598 ILE A C 1
ATOM 4762 O O . ILE A 1 598 ? -9.203 -39.062 -25.656 1 77.12 598 ILE A O 1
ATOM 4766 N N . LYS A 1 599 ? -10.648 -39.094 -27.328 1 71.5 599 LYS A N 1
ATOM 4767 C CA . LYS A 1 599 ? -9.578 -39.281 -28.312 1 71.5 599 LYS A CA 1
ATOM 4768 C C . LYS A 1 599 ? -8.57 -38.125 -28.203 1 71.5 599 LYS A C 1
ATOM 4770 O O . LYS A 1 599 ? -7.359 -38.344 -28.297 1 71.5 599 LYS A O 1
ATOM 4775 N N . TYR A 1 600 ? -9.18 -37.156 -28 1 63.47 600 TYR A N 1
ATOM 4776 C CA . TYR A 1 600 ? -8.32 -35.969 -27.891 1 63.47 600 TYR A CA 1
ATOM 4777 C C . TYR A 1 600 ? -7.473 -36.031 -26.625 1 63.47 600 TYR A C 1
ATOM 4779 O O . TYR A 1 600 ? -6.301 -35.656 -26.641 1 63.47 600 TYR A O 1
ATOM 4787 N N . GLN A 1 601 ? -8.031 -36.5 -25.578 1 61.59 601 GLN A N 1
ATOM 4788 C CA . GLN A 1 601 ? -7.336 -36.594 -24.297 1 61.59 601 GLN A CA 1
ATOM 4789 C C . GLN A 1 601 ? -6.258 -37.688 -24.328 1 61.59 601 GLN A C 1
ATOM 4791 O O . GLN A 1 601 ? -5.199 -37.531 -23.719 1 61.59 601 GLN A O 1
ATOM 4796 N N . LEU A 1 602 ? -6.582 -38.875 -24.953 1 55.03 602 LEU A N 1
ATOM 4797 C CA . LEU A 1 602 ? -5.648 -40 -25.062 1 55.03 602 LEU A CA 1
ATOM 4798 C C . LEU A 1 602 ? -4.484 -39.656 -25.984 1 55.03 602 LEU A C 1
ATOM 4800 O O . LEU A 1 602 ? -3.369 -40.156 -25.797 1 55.03 602 LEU A O 1
ATOM 4804 N N . GLN A 1 603 ? -4.785 -38.938 -26.953 1 47.38 603 GLN A N 1
ATOM 4805 C CA . GLN A 1 603 ? -3.684 -38.531 -27.812 1 47.38 603 GLN A CA 1
ATOM 4806 C C . GLN A 1 603 ? -2.732 -37.594 -27.078 1 47.38 603 GLN A C 1
ATOM 4808 O O . GLN A 1 603 ? -1.559 -37.469 -27.438 1 47.38 603 GLN A O 1
ATOM 4813 N N . GLN A 1 604 ? -3.191 -37.125 -26.047 1 44.47 604 GLN A N 1
ATOM 4814 C CA . GLN A 1 604 ? -2.367 -36.25 -25.25 1 44.47 604 GLN A CA 1
ATOM 4815 C C . GLN A 1 604 ? -1.561 -37 -24.203 1 44.47 604 GLN A C 1
ATOM 4817 O O . GLN A 1 604 ? -2.119 -37.812 -23.438 1 44.47 604 GLN A O 1
ATOM 4822 N N . MET B 1 1 ? 6.934 -38.406 1.846 1 23.89 1 MET B N 1
ATOM 4823 C CA . MET B 1 1 ? 7.012 -38.156 3.281 1 23.89 1 MET B CA 1
ATOM 4824 C C . MET B 1 1 ? 7.305 -36.688 3.553 1 23.89 1 MET B C 1
ATOM 4826 O O . MET B 1 1 ? 7.297 -36.25 4.707 1 23.89 1 MET B O 1
ATOM 4830 N N . ASN B 1 2 ? 8.125 -36.188 2.562 1 28.08 2 ASN B N 1
ATOM 4831 C CA . ASN B 1 2 ? 8.641 -34.844 2.844 1 28.08 2 ASN B CA 1
ATOM 4832 C C . ASN B 1 2 ? 7.57 -33.781 2.627 1 28.08 2 ASN B C 1
ATOM 4834 O O . ASN B 1 2 ? 7.613 -33.031 1.64 1 28.08 2 ASN B O 1
ATOM 4838 N N . GLU B 1 3 ? 6.289 -34.188 2.912 1 33.44 3 GLU B N 1
ATOM 4839 C CA . GLU B 1 3 ? 5.152 -33.312 2.709 1 33.44 3 GLU B CA 1
ATOM 4840 C C . GLU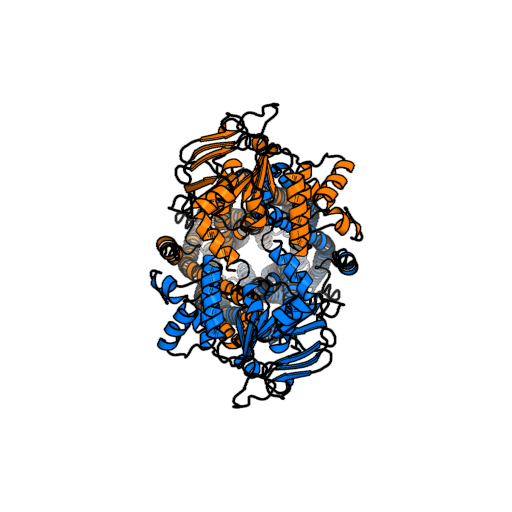 B 1 3 ? 5.398 -31.938 3.359 1 33.44 3 GLU B C 1
ATOM 4842 O O . GLU B 1 3 ? 5.266 -30.906 2.709 1 33.44 3 GLU B O 1
ATOM 4847 N N . VAL B 1 4 ? 4.918 -31.953 4.703 1 37.59 4 VAL B N 1
ATOM 4848 C CA . VAL B 1 4 ? 4.836 -30.703 5.457 1 37.59 4 VAL B CA 1
ATOM 4849 C C . VAL B 1 4 ? 6.223 -30.312 5.957 1 37.59 4 VAL B C 1
ATOM 4851 O O . VAL B 1 4 ? 6.832 -31.031 6.75 1 37.59 4 VAL B O 1
ATOM 4854 N N . SER B 1 5 ? 7.109 -29.891 5.219 1 30.3 5 SER B N 1
ATOM 4855 C CA . SER B 1 5 ? 8.391 -29.562 5.832 1 30.3 5 SER B CA 1
ATOM 4856 C C . SER B 1 5 ? 8.195 -28.797 7.137 1 30.3 5 SER B C 1
ATOM 4858 O O . SER B 1 5 ? 7.43 -27.828 7.191 1 30.3 5 SER B O 1
ATOM 4860 N N . LYS B 1 6 ? 8.594 -29.375 8.281 1 33.28 6 LYS B N 1
ATOM 4861 C CA . LYS B 1 6 ? 8.484 -29 9.688 1 33.28 6 LYS B 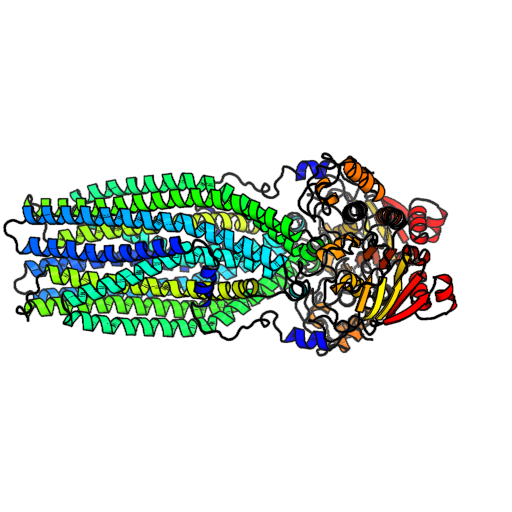CA 1
ATOM 4862 C C . LYS B 1 6 ? 8.836 -27.531 9.883 1 33.28 6 LYS B C 1
ATOM 4864 O O . LYS B 1 6 ? 8.281 -26.859 10.766 1 33.28 6 LYS B O 1
ATOM 4869 N N . ASP B 1 7 ? 10.008 -27.203 9.375 1 30.59 7 ASP B N 1
ATOM 4870 C CA . ASP B 1 7 ? 10.672 -25.953 9.727 1 30.59 7 ASP B CA 1
ATOM 4871 C C . ASP B 1 7 ? 9.906 -24.75 9.188 1 30.59 7 ASP B C 1
ATOM 4873 O O . ASP B 1 7 ? 10.195 -23.609 9.555 1 30.59 7 ASP B O 1
ATOM 4877 N N . GLN B 1 8 ? 9.164 -24.984 8.086 1 32.22 8 GLN B N 1
ATOM 4878 C CA . GLN B 1 8 ? 8.523 -23.797 7.539 1 32.22 8 GLN B CA 1
ATOM 4879 C C . GLN B 1 8 ? 7.348 -23.359 8.406 1 32.22 8 GLN B C 1
ATOM 4881 O O . GLN B 1 8 ? 6.906 -22.203 8.328 1 32.22 8 GLN B O 1
ATOM 4886 N N . MET B 1 9 ? 6.727 -24.344 9.023 1 33.44 9 MET B N 1
ATOM 4887 C CA . MET B 1 9 ? 5.523 -24 9.773 1 33.44 9 MET B CA 1
ATOM 4888 C C . MET B 1 9 ? 5.879 -23.359 11.109 1 33.44 9 MET B C 1
ATOM 4890 O O . MET B 1 9 ? 5.031 -22.734 11.75 1 33.44 9 MET B O 1
ATOM 4894 N N . GLU B 1 10 ? 6.973 -23.891 11.805 1 32.16 10 GLU B N 1
ATOM 4895 C CA . GLU B 1 10 ? 7.242 -23.297 13.109 1 32.16 10 GLU B CA 1
ATOM 4896 C C . GLU B 1 10 ? 7.484 -21.797 12.992 1 32.16 10 GLU B C 1
ATOM 4898 O O . GLU B 1 10 ? 7.148 -21.047 13.906 1 32.16 10 GLU B O 1
ATOM 4903 N N . GLN B 1 11 ? 8.336 -21.391 11.945 1 31.53 11 GLN B N 1
ATOM 4904 C CA . GLN B 1 11 ? 8.727 -19.984 11.883 1 31.53 11 GLN B CA 1
ATOM 4905 C C . GLN B 1 11 ? 7.578 -19.125 11.367 1 31.53 11 GLN B C 1
ATOM 4907 O O . GLN B 1 11 ? 7.668 -17.891 11.383 1 31.53 11 GLN B O 1
ATOM 4912 N N . THR B 1 12 ? 6.656 -19.75 10.656 1 33.31 12 THR B N 1
ATOM 4913 C CA . THR B 1 12 ? 5.551 -18.891 10.219 1 33.31 12 THR B CA 1
ATOM 4914 C C . THR B 1 12 ? 4.617 -18.594 11.391 1 33.31 12 THR B C 1
ATOM 4916 O O . THR B 1 12 ? 3.652 -17.828 11.234 1 33.31 12 THR B O 1
ATOM 4919 N N . SER B 1 13 ? 4.605 -19.453 12.445 1 31.97 13 SER B N 1
ATOM 4920 C CA . SER B 1 13 ? 3.754 -19.109 13.578 1 31.97 13 SER B CA 1
ATOM 4921 C C . SER B 1 13 ? 4.125 -17.734 14.148 1 31.97 13 SER B C 1
ATOM 4923 O O . SER B 1 13 ? 3.248 -16.953 14.531 1 31.97 13 SER B O 1
ATOM 4925 N N . ASP B 1 14 ? 5.391 -17.672 14.75 1 30.58 14 ASP B N 1
ATOM 4926 C CA . ASP B 1 14 ? 5.738 -16.5 15.539 1 30.58 14 ASP B CA 1
ATOM 4927 C C . ASP B 1 14 ? 6.055 -15.305 14.633 1 30.58 14 ASP B C 1
ATOM 4929 O O . ASP B 1 14 ? 6.359 -14.211 15.117 1 30.58 14 ASP B O 1
ATOM 4933 N N . THR B 1 15 ? 6.695 -15.648 13.453 1 29.61 15 THR B N 1
ATOM 4934 C CA . THR B 1 15 ? 7.02 -14.391 12.789 1 29.61 15 THR B CA 1
ATOM 4935 C C . THR B 1 15 ? 5.77 -13.773 12.172 1 29.61 15 THR B C 1
ATOM 4937 O O . THR B 1 15 ? 5.258 -14.266 11.164 1 29.61 15 THR B O 1
ATOM 4940 N N . ASN B 1 16 ? 4.91 -13.336 12.906 1 29.38 16 ASN B N 1
ATOM 4941 C CA . ASN B 1 16 ? 3.936 -12.328 12.5 1 29.38 16 ASN B CA 1
ATOM 4942 C C . ASN B 1 16 ? 4.453 -11.477 11.344 1 29.38 16 ASN B C 1
ATOM 4944 O O . ASN B 1 16 ? 5.488 -10.82 11.461 1 29.38 16 ASN B O 1
ATOM 4948 N N . PRO B 1 17 ? 4.203 -11.945 10.102 1 31.41 17 PRO B N 1
ATOM 4949 C CA . PRO B 1 17 ? 4.77 -11.086 9.055 1 31.41 17 PRO B CA 1
ATOM 4950 C C . PRO B 1 17 ? 4.863 -9.625 9.469 1 31.41 17 PRO B C 1
ATOM 4952 O O . PRO B 1 17 ? 5.336 -8.789 8.695 1 31.41 17 PRO B O 1
ATOM 4955 N N . SER B 1 18 ? 4.098 -9.273 10.398 1 30.36 18 SER B N 1
ATOM 4956 C CA . SER B 1 18 ? 4.355 -8.008 11.07 1 30.36 18 SER B CA 1
ATOM 4957 C C . SER B 1 18 ? 5.742 -7.98 11.703 1 30.36 18 SER B C 1
ATOM 4959 O O . SER B 1 18 ? 6.168 -6.957 12.234 1 30.36 18 SER B O 1
ATOM 4961 N N . GLU B 1 19 ? 6.27 -9.219 12.062 1 31.03 19 GLU B N 1
ATOM 4962 C CA . GLU B 1 19 ? 7.57 -9.164 12.719 1 31.03 19 GLU B CA 1
ATOM 4963 C C . GLU B 1 19 ? 8.68 -8.805 11.727 1 31.03 19 GLU B C 1
ATOM 4965 O O . GLU B 1 19 ? 9.859 -8.852 12.07 1 31.03 19 GLU B O 1
ATOM 4970 N N . ILE B 1 20 ? 8.539 -9.078 10.43 1 32 20 ILE B N 1
ATOM 4971 C CA . ILE B 1 20 ? 9.742 -8.648 9.727 1 32 20 ILE B CA 1
ATOM 4972 C C . ILE B 1 20 ? 10.273 -7.363 10.359 1 32 20 ILE B C 1
ATOM 4974 O O . ILE B 1 20 ? 11.445 -7.289 10.742 1 32 20 ILE B O 1
ATOM 4978 N N . SER B 1 21 ? 10.375 -6.207 9.633 1 30.17 21 SER B N 1
ATOM 4979 C CA . SER B 1 21 ? 11.305 -5.199 10.133 1 30.17 21 SER B CA 1
ATOM 4980 C C . SER B 1 21 ? 10.766 -4.523 11.383 1 30.17 21 SER B C 1
ATOM 4982 O O . SER B 1 21 ? 9.922 -3.627 11.297 1 30.17 21 SER B O 1
ATOM 4984 N N . ALA B 1 22 ? 10.234 -5.242 12.281 1 35.06 22 ALA B N 1
ATOM 4985 C CA . ALA B 1 22 ? 10.383 -4.48 13.516 1 35.06 22 ALA B CA 1
ATOM 4986 C C . ALA B 1 22 ? 11.703 -3.717 13.539 1 35.06 22 ALA B C 1
ATOM 4988 O O . ALA B 1 22 ? 12.758 -4.293 13.82 1 35.06 22 ALA B O 1
ATOM 4989 N N . GLY B 1 23 ? 11.977 -3.006 12.57 1 33.38 23 GLY B N 1
ATOM 4990 C CA . GLY B 1 23 ? 13.109 -2.109 12.758 1 33.38 23 GLY B CA 1
ATOM 4991 C C . GLY B 1 23 ? 13.32 -1.718 14.211 1 33.38 23 GLY B C 1
ATOM 4992 O O . GLY B 1 23 ? 12.398 -1.802 15.023 1 33.38 23 GLY B O 1
ATOM 4993 N N . LYS B 1 24 ? 14.555 -1.658 14.688 1 34.59 24 LYS B N 1
ATOM 4994 C CA . LYS B 1 24 ? 15.016 -1.03 15.922 1 34.59 24 LYS B CA 1
ATOM 4995 C C . LYS B 1 24 ? 14.016 0.009 16.422 1 34.59 24 LYS B C 1
ATOM 4997 O O . LYS B 1 24 ? 13.555 0.856 15.648 1 34.59 24 LYS B O 1
ATOM 5002 N N . LYS B 1 25 ? 13.367 -0.198 17.391 1 40 25 LYS B N 1
ATOM 5003 C CA . LYS B 1 25 ? 12.711 0.862 18.156 1 40 25 LYS B CA 1
ATOM 5004 C C . LYS B 1 25 ? 13.305 2.227 17.812 1 40 25 LYS B C 1
ATOM 5006 O O . LYS B 1 25 ? 14.258 2.67 18.469 1 40 25 LYS B O 1
ATOM 5011 N N . GLU B 1 26 ? 13.508 2.33 16.516 1 39.84 26 GLU B N 1
ATOM 5012 C CA . GLU B 1 26 ? 14.273 3.555 16.312 1 39.84 26 GLU B CA 1
ATOM 5013 C C . GLU B 1 26 ? 13.562 4.762 16.922 1 39.84 26 GLU B C 1
ATOM 5015 O O . GLU B 1 26 ? 12.328 4.797 16.984 1 39.84 26 GLU B O 1
ATOM 5020 N N . LYS B 1 27 ? 14.328 5.453 17.609 1 43.72 27 LYS B N 1
ATOM 5021 C CA . LYS B 1 27 ? 14.07 6.727 18.281 1 43.72 27 LYS B CA 1
ATOM 5022 C C . LYS B 1 27 ? 13.078 7.57 17.484 1 43.72 27 LYS B C 1
ATOM 5024 O O . LYS B 1 27 ? 13.211 7.719 16.266 1 43.72 27 LYS B O 1
ATOM 5029 N N . PRO B 1 28 ? 11.977 7.742 18.047 1 50.25 28 PRO B N 1
ATOM 5030 C CA . PRO B 1 28 ? 10.961 8.664 17.531 1 50.25 28 PRO B CA 1
ATOM 5031 C C . PRO B 1 28 ? 11.562 9.938 16.938 1 50.25 28 PRO B C 1
ATOM 5033 O O . PRO B 1 28 ? 12.141 10.742 17.672 1 50.25 28 PRO B O 1
ATOM 5036 N N . GLY B 1 29 ? 12.664 9.758 16.016 1 57.5 29 GLY B N 1
ATOM 5037 C CA . GLY B 1 29 ? 13.234 10.969 15.461 1 57.5 29 GLY B CA 1
ATOM 5038 C C . GLY B 1 29 ? 12.734 11.289 14.062 1 57.5 29 GLY B C 1
ATOM 5039 O O . GLY B 1 29 ? 12.062 10.461 13.438 1 57.5 29 GLY B O 1
ATOM 5040 N N . MET B 1 30 ? 12.633 12.625 13.797 1 69.56 30 MET B N 1
ATOM 5041 C CA . MET B 1 30 ? 12.281 13.164 12.484 1 69.56 30 MET B CA 1
ATOM 5042 C C . MET B 1 30 ? 13.414 12.953 11.484 1 69.56 30 MET B C 1
ATOM 5044 O O . MET B 1 30 ? 13.422 13.555 10.414 1 69.56 30 MET B O 1
ATOM 5048 N N . LYS B 1 31 ? 14.305 12.047 11.859 1 76.94 31 LYS B N 1
ATOM 5049 C CA . LYS B 1 31 ? 15.523 11.914 11.062 1 76.94 31 LYS B CA 1
ATOM 5050 C C . LYS B 1 31 ? 15.227 11.312 9.695 1 76.94 31 LYS B C 1
ATOM 5052 O O . LYS B 1 31 ? 15.711 11.805 8.672 1 76.94 31 LYS B O 1
ATOM 5057 N N . HIS B 1 32 ? 14.398 10.414 9.68 1 84.38 32 HIS B N 1
ATOM 5058 C CA . HIS B 1 32 ? 14.102 9.758 8.422 1 84.38 32 HIS B CA 1
ATOM 5059 C C . HIS B 1 32 ? 13.25 10.641 7.52 1 84.38 32 HIS B C 1
ATOM 5061 O O . HIS B 1 32 ? 13.43 10.648 6.297 1 84.38 32 HIS B O 1
ATOM 5067 N N . PHE B 1 33 ? 12.5 11.359 8.25 1 83.25 33 PHE B N 1
ATOM 5068 C CA . PHE B 1 33 ? 11.609 12.258 7.52 1 83.25 33 PHE B CA 1
ATOM 5069 C C . PHE B 1 33 ? 12.406 13.32 6.777 1 83.25 33 PHE B C 1
ATOM 5071 O O . PHE B 1 33 ? 12.156 13.586 5.598 1 83.25 33 PHE B O 1
ATOM 5078 N N . LEU B 1 34 ? 13.414 13.836 7.453 1 84.88 34 LEU B N 1
ATOM 5079 C CA . LEU B 1 34 ? 14.227 14.891 6.859 1 84.88 34 LEU B CA 1
ATOM 5080 C C . LEU B 1 34 ? 15.195 14.312 5.828 1 84.88 34 LEU B C 1
ATOM 5082 O O . LEU B 1 34 ? 15.555 14.992 4.863 1 84.88 34 LEU B O 1
ATOM 5086 N N . LYS B 1 35 ? 15.523 13.086 5.891 1 85.75 35 LYS B N 1
ATOM 5087 C CA . LYS B 1 35 ? 16.453 12.43 4.977 1 85.75 35 LYS B CA 1
ATOM 5088 C C . LYS B 1 35 ? 15.82 12.203 3.609 1 85.75 35 LYS B C 1
ATOM 5090 O O . LYS B 1 35 ? 16.5 12.227 2.586 1 85.75 35 LYS B O 1
ATOM 5095 N N . VAL B 1 36 ? 14.508 12.055 3.715 1 87.62 36 VAL B N 1
ATOM 5096 C CA . VAL B 1 36 ? 13.805 11.805 2.461 1 87.62 36 VAL B CA 1
ATOM 5097 C C . VAL B 1 36 ? 13.836 13.062 1.592 1 87.62 36 VAL B C 1
ATOM 5099 O O . VAL B 1 36 ? 13.812 12.969 0.362 1 87.62 36 VAL B O 1
ATOM 5102 N N . LEU B 1 37 ? 14 14.203 2.244 1 85.69 37 LEU B N 1
ATOM 5103 C CA . LEU B 1 37 ? 14 15.469 1.519 1 85.69 37 LEU B CA 1
ATOM 5104 C C . LEU B 1 37 ? 15.266 15.609 0.679 1 85.69 37 LEU B C 1
ATOM 5106 O O . LEU B 1 37 ? 15.297 16.391 -0.281 1 85.69 37 LEU B O 1
ATOM 5110 N N . LYS B 1 38 ? 16.266 14.797 0.969 1 83.12 38 LYS B N 1
ATOM 5111 C CA . LYS B 1 38 ? 17.516 14.859 0.237 1 83.12 38 LYS B CA 1
ATOM 5112 C C . LYS B 1 38 ? 17.359 14.359 -1.193 1 83.12 38 LYS B C 1
ATOM 5114 O O . LYS B 1 38 ? 18.109 14.734 -2.086 1 83.12 38 LYS B O 1
ATOM 5119 N N . PHE B 1 39 ? 16.234 13.688 -1.315 1 81.06 39 PHE B N 1
ATOM 5120 C CA . PHE B 1 39 ? 16.047 13.07 -2.625 1 81.06 39 PHE B CA 1
ATOM 5121 C C . PHE B 1 39 ? 15.234 13.977 -3.541 1 81.06 39 PHE B C 1
ATOM 5123 O O . PHE B 1 39 ? 15.078 13.688 -4.73 1 81.06 39 PHE B O 1
ATOM 5130 N N . TYR B 1 40 ? 14.883 15.055 -2.959 1 82.31 40 TYR B N 1
ATOM 5131 C CA . TYR B 1 40 ? 14.18 16.031 -3.783 1 82.31 40 TYR B CA 1
ATOM 5132 C C . TYR B 1 40 ? 15.125 17.094 -4.305 1 82.31 40 TYR B C 1
ATOM 5134 O O . TYR B 1 40 ? 15.734 17.844 -3.521 1 82.31 40 TYR B O 1
ATOM 5142 N N . PRO B 1 41 ? 15.117 17.203 -5.582 1 79.88 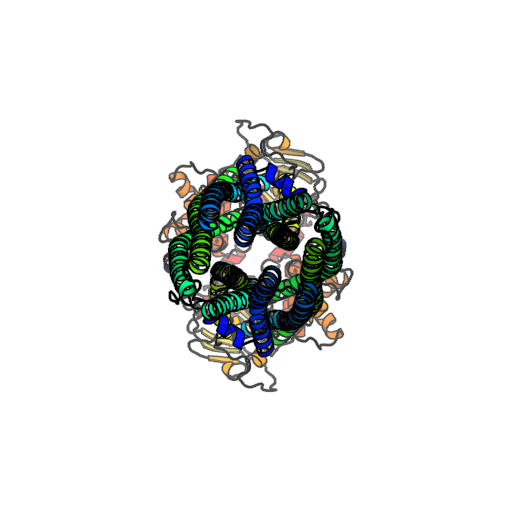41 PRO B N 1
ATOM 5143 C CA . PRO B 1 41 ? 16.094 18.156 -6.133 1 79.88 41 PRO B CA 1
ATOM 5144 C C . PRO B 1 41 ? 15.703 19.609 -5.883 1 79.88 41 PRO B C 1
ATOM 5146 O O . PRO B 1 41 ? 16.578 20.453 -5.668 1 79.88 41 PRO B O 1
ATOM 5149 N N . LYS B 1 42 ? 14.648 19.906 -5.867 1 81.25 42 LYS B N 1
ATOM 5150 C CA . LYS B 1 42 ? 14.25 21.281 -5.66 1 81.25 42 LYS B CA 1
ATOM 5151 C C . LYS B 1 42 ? 13.859 21.531 -4.207 1 81.25 42 LYS B C 1
ATOM 5153 O O . LYS B 1 42 ? 12.891 22.25 -3.934 1 81.25 42 LYS B O 1
ATOM 5158 N N . ARG B 1 43 ? 14.625 21.094 -3.406 1 82.88 43 ARG B N 1
ATOM 5159 C CA . ARG B 1 43 ? 14.328 21.203 -1.981 1 82.88 43 ARG B CA 1
ATOM 5160 C C . ARG B 1 43 ? 14.523 22.625 -1.488 1 82.88 43 ARG B C 1
ATOM 5162 O O . ARG B 1 43 ? 13.922 23.031 -0.493 1 82.88 43 ARG B O 1
ATOM 5169 N N . TRP B 1 44 ? 15.375 23.406 -2.266 1 86 44 TRP B N 1
ATOM 5170 C CA . TRP B 1 44 ? 15.648 24.781 -1.854 1 86 44 TRP B CA 1
ATOM 5171 C C . TRP B 1 44 ? 14.383 25.625 -1.905 1 86 44 TRP B C 1
ATOM 5173 O O . TRP B 1 44 ? 14.211 26.562 -1.11 1 86 44 TRP B O 1
ATOM 5183 N N . VAL B 1 45 ? 13.5 25.297 -2.793 1 86.38 45 VAL B N 1
ATOM 5184 C CA . VAL B 1 45 ? 12.242 26.031 -2.889 1 86.38 45 VAL B CA 1
ATOM 5185 C C . VAL B 1 45 ? 11.398 25.797 -1.641 1 86.38 45 VAL B C 1
ATOM 5187 O O . VAL B 1 45 ? 10.703 26.688 -1.163 1 86.38 45 VAL B O 1
ATOM 5190 N N . TYR B 1 46 ? 11.57 24.703 -1.188 1 84.56 46 TYR B N 1
ATOM 5191 C CA . TYR B 1 46 ? 10.836 24.375 0.024 1 84.56 46 TYR B CA 1
ATOM 5192 C C . TYR B 1 46 ? 11.398 25.109 1.23 1 84.56 46 TYR B C 1
ATOM 5194 O O . TYR B 1 46 ? 10.648 25.516 2.121 1 84.56 46 TYR B O 1
ATOM 5202 N N . PHE B 1 47 ? 12.664 25.328 1.303 1 87.69 47 PHE B N 1
ATOM 5203 C CA . PHE B 1 47 ? 13.281 26.078 2.389 1 87.69 47 PHE B CA 1
ATOM 5204 C C . PHE B 1 47 ? 12.867 27.547 2.336 1 87.69 47 PHE B C 1
ATOM 5206 O O . PHE B 1 47 ? 12.711 28.188 3.377 1 87.69 47 PHE B O 1
ATOM 5213 N N . ILE B 1 48 ? 12.641 27.953 1.122 1 89.56 48 ILE B N 1
ATOM 5214 C CA . ILE B 1 48 ? 12.156 29.312 0.957 1 89.56 48 ILE B CA 1
ATOM 5215 C C . ILE B 1 48 ? 10.727 29.422 1.479 1 89.56 48 ILE B C 1
ATOM 5217 O O . ILE B 1 48 ? 10.367 30.422 2.123 1 89.56 48 ILE B O 1
ATOM 5221 N N . ALA B 1 49 ? 10.023 28.391 1.18 1 87.19 49 ALA B N 1
ATOM 5222 C CA . ALA B 1 49 ? 8.656 28.391 1.684 1 87.19 49 ALA B CA 1
ATOM 5223 C C . ALA B 1 49 ? 8.625 28.344 3.209 1 87.19 49 ALA B C 1
ATOM 5225 O O . ALA B 1 49 ? 7.781 28.969 3.842 1 87.19 49 ALA B O 1
ATOM 5226 N N . LEU B 1 50 ? 9.547 27.703 3.771 1 89.44 50 LEU B N 1
ATOM 5227 C CA . LEU B 1 50 ? 9.633 27.625 5.223 1 89.44 50 LEU B CA 1
ATOM 5228 C C . LEU B 1 50 ? 10.055 28.969 5.82 1 89.44 50 LEU B C 1
ATOM 5230 O O . LEU B 1 50 ? 9.594 29.344 6.902 1 89.44 50 LEU B O 1
ATOM 5234 N N . LEU B 1 51 ? 10.906 29.625 5.215 1 92.44 51 LEU B N 1
ATOM 5235 C CA . LEU B 1 51 ? 11.336 30.938 5.668 1 92.44 51 LEU B CA 1
ATOM 5236 C C . LEU B 1 51 ? 10.164 31.922 5.656 1 92.44 51 LEU B C 1
ATOM 5238 O O . LEU B 1 51 ? 9.977 32.688 6.609 1 92.44 51 LEU B O 1
ATOM 5242 N N . PHE B 1 52 ? 9.383 31.844 4.559 1 89.75 52 PHE B N 1
ATOM 5243 C CA . PHE B 1 52 ? 8.227 32.719 4.484 1 89.75 52 PHE B CA 1
ATOM 5244 C C . PHE B 1 52 ? 7.184 32.344 5.527 1 89.75 52 PHE B C 1
ATOM 5246 O O . PHE B 1 52 ? 6.484 33.188 6.062 1 89.75 52 PHE B O 1
ATOM 5253 N N . SER B 1 53 ? 7.156 31.031 5.805 1 88.81 53 SER B N 1
ATOM 5254 C CA . SER B 1 53 ? 6.25 30.594 6.859 1 88.81 53 SER B CA 1
ATOM 5255 C C . SER B 1 53 ? 6.723 31.062 8.227 1 88.81 53 SER B C 1
ATOM 5257 O O . SER B 1 53 ? 5.906 31.438 9.07 1 88.81 53 SER B O 1
ATOM 5259 N N . PHE B 1 54 ? 7.965 31.141 8.398 1 92 54 PHE B N 1
ATOM 5260 C CA . PHE B 1 54 ? 8.539 31.625 9.648 1 92 54 PHE B CA 1
ATOM 5261 C C . PHE B 1 54 ? 8.227 33.094 9.852 1 92 54 PHE B C 1
ATOM 5263 O O . PHE B 1 54 ? 7.867 33.531 10.953 1 92 54 PHE B O 1
ATOM 5270 N N . ILE B 1 55 ? 8.32 33.781 8.836 1 91.31 55 ILE B N 1
ATOM 5271 C CA . ILE B 1 55 ? 8.047 35.188 8.891 1 91.31 55 ILE B CA 1
ATOM 5272 C C . ILE B 1 55 ? 6.562 35.438 9.148 1 91.31 55 ILE B C 1
ATOM 5274 O O . ILE B 1 55 ? 6.191 36.344 9.898 1 91.31 55 ILE B O 1
ATOM 5278 N N . ASN B 1 56 ? 5.82 34.625 8.57 1 86.38 56 ASN B N 1
ATOM 5279 C CA . ASN B 1 56 ? 4.379 34.781 8.727 1 86.38 56 ASN B CA 1
ATOM 5280 C C . ASN B 1 56 ? 3.924 34.469 10.141 1 86.38 56 ASN B C 1
ATOM 5282 O O . ASN B 1 56 ? 2.863 34.906 10.578 1 86.38 56 ASN B O 1
ATOM 5286 N N . GLY B 1 57 ? 4.734 33.625 10.82 1 87.5 57 GLY B N 1
ATOM 5287 C CA . GLY B 1 57 ? 4.398 33.344 12.203 1 87.5 57 GLY B CA 1
ATOM 5288 C C . GLY B 1 57 ? 4.496 34.562 13.109 1 87.5 57 GLY B C 1
ATOM 5289 O O . GLY B 1 57 ? 3.83 34.625 14.141 1 87.5 57 GLY B O 1
ATOM 5290 N N . ILE B 1 58 ? 5.141 35.594 12.641 1 89.44 58 ILE B N 1
ATOM 5291 C CA . ILE B 1 58 ? 5.387 36.781 13.453 1 89.44 58 ILE B CA 1
ATOM 5292 C C . ILE B 1 58 ? 4.23 37.781 13.297 1 89.44 58 ILE B C 1
ATOM 5294 O O . ILE B 1 58 ? 4.055 38.656 14.117 1 89.44 58 ILE B O 1
ATOM 5298 N N . VAL B 1 59 ? 3.396 37.5 12.312 1 82.12 59 VAL B N 1
ATOM 5299 C CA . VAL B 1 59 ? 2.324 38.438 11.977 1 82.12 59 VAL B CA 1
ATOM 5300 C C . VAL B 1 59 ? 1.38 38.594 13.164 1 82.12 59 VAL B C 1
ATOM 5302 O O . VAL B 1 59 ? 0.946 39.688 13.484 1 82.12 59 VAL B O 1
ATOM 5305 N N . ALA B 1 60 ? 1.105 37.469 13.891 1 77.81 60 ALA B N 1
ATOM 5306 C CA . ALA B 1 60 ? 0.187 37.5 15.023 1 77.81 60 ALA B CA 1
ATOM 5307 C C . ALA B 1 60 ? 0.726 38.406 16.125 1 77.81 60 ALA B C 1
ATOM 5309 O O . ALA B 1 60 ? -0.038 39.125 16.781 1 77.81 60 ALA B O 1
ATOM 5310 N N . ILE B 1 61 ? 1.983 38.5 16.234 1 84.44 61 ILE B N 1
ATOM 5311 C CA . ILE B 1 61 ? 2.619 39.281 17.297 1 84.44 61 ILE B CA 1
ATOM 5312 C C . ILE B 1 61 ? 2.625 40.75 16.906 1 84.44 61 ILE B C 1
ATOM 5314 O O . ILE B 1 61 ? 2.424 41.625 17.766 1 84.44 61 ILE B O 1
ATOM 5318 N N . VAL B 1 62 ? 2.904 41 15.695 1 81.5 62 VAL B N 1
ATOM 5319 C CA . VAL B 1 62 ? 2.863 42.375 15.203 1 81.5 62 VAL B CA 1
ATOM 5320 C C . VAL B 1 62 ? 1.46 42.969 15.391 1 81.5 62 VAL B C 1
ATOM 5322 O O . VAL B 1 62 ? 1.305 44.125 15.773 1 81.5 62 VAL B O 1
ATOM 5325 N N . PHE B 1 63 ? 0.496 42.156 15.227 1 77.31 63 PHE B N 1
ATOM 5326 C CA . PHE B 1 63 ? -0.897 42.531 15.438 1 77.31 63 PHE B CA 1
ATOM 5327 C C . PHE B 1 63 ? -1.137 42.938 16.891 1 77.31 63 PHE B C 1
ATOM 5329 O O . PHE B 1 63 ? -1.813 43.906 17.172 1 77.31 63 PHE B O 1
ATOM 5336 N N . ASN B 1 64 ? -0.527 42.25 17.75 1 78.12 64 ASN B N 1
ATOM 5337 C CA . ASN B 1 64 ? -0.684 42.531 19.172 1 78.12 64 ASN B CA 1
ATOM 5338 C C . ASN B 1 64 ? -0.087 43.875 19.547 1 78.12 64 ASN B C 1
ATOM 5340 O O . ASN B 1 64 ? -0.661 44.625 20.344 1 78.12 64 ASN B O 1
ATOM 5344 N N . VAL B 1 65 ? 1.025 44.156 18.938 1 81.44 65 VAL B N 1
ATOM 5345 C CA . VAL B 1 65 ? 1.717 45.406 19.25 1 81.44 65 VAL B CA 1
ATOM 5346 C C . VAL B 1 65 ? 0.903 46.594 18.734 1 81.44 65 VAL B C 1
ATOM 5348 O O . VAL B 1 65 ? 0.787 47.625 19.422 1 81.44 65 VAL B O 1
ATOM 5351 N N . VAL B 1 66 ? 0.343 46.438 17.609 1 76.31 66 VAL B N 1
ATOM 5352 C CA . VAL B 1 66 ? -0.42 47.531 17.031 1 76.31 66 VAL B CA 1
ATOM 5353 C C . VAL B 1 66 ? -1.686 47.781 17.844 1 76.31 66 VAL B C 1
ATOM 5355 O O . VAL B 1 66 ? -2.031 48.938 18.141 1 76.31 66 VAL B O 1
ATOM 5358 N N . ILE B 1 67 ? -2.334 46.719 18.281 1 72.62 67 ILE B N 1
ATOM 5359 C CA . ILE B 1 67 ? -3.543 46.844 19.078 1 72.62 67 ILE B CA 1
ATOM 5360 C C . ILE B 1 67 ? -3.193 47.438 20.438 1 72.62 67 ILE B C 1
ATOM 5362 O O . ILE B 1 67 ? -3.953 48.25 20.984 1 72.62 67 ILE B O 1
ATOM 5366 N N . GLY B 1 68 ? -2.062 47 21 1 74.44 68 GLY B N 1
ATOM 5367 C CA . GLY B 1 68 ? -1.598 47.562 22.25 1 74.44 68 GLY B CA 1
ATOM 5368 C C . GLY B 1 68 ? -1.339 49.062 22.172 1 74.44 68 GLY B C 1
ATOM 5369 O O . GLY B 1 68 ? -1.7 49.812 23.078 1 74.44 68 GLY B O 1
ATOM 5370 N N . ASN B 1 69 ? -0.745 49.531 21.062 1 74.81 69 ASN B N 1
ATOM 5371 C CA . ASN B 1 69 ? -0.456 50.938 20.875 1 74.81 69 ASN B CA 1
ATOM 5372 C C . ASN B 1 69 ? -1.736 51.75 20.719 1 74.81 69 ASN B C 1
ATOM 5374 O O . ASN B 1 69 ? -1.812 52.875 21.188 1 74.81 69 ASN B O 1
ATOM 5378 N N . ILE B 1 70 ? -2.664 51.188 20.062 1 71.62 70 ILE B N 1
ATOM 5379 C CA . ILE B 1 70 ? -3.941 51.844 19.891 1 71.62 70 ILE B CA 1
ATOM 5380 C C . ILE B 1 70 ? -4.625 52.031 21.234 1 71.62 70 ILE B C 1
ATOM 5382 O O . ILE B 1 70 ? -5.188 53.062 21.531 1 71.62 70 ILE B O 1
ATOM 5386 N N . THR B 1 71 ? -4.488 51.031 22.109 1 67.94 71 THR B N 1
ATOM 5387 C CA . THR B 1 71 ? -5.102 51.062 23.422 1 67.94 71 THR B CA 1
ATOM 5388 C C . THR B 1 71 ? -4.434 52.125 24.297 1 67.94 71 THR B C 1
ATOM 5390 O O . THR B 1 71 ? -5.105 52.812 25.062 1 67.94 71 THR B O 1
ATOM 5393 N N . THR B 1 72 ? -3.145 52.25 24.203 1 71.25 72 THR B N 1
ATOM 5394 C CA . THR B 1 72 ? -2.422 53.25 24.984 1 71.25 72 THR B CA 1
ATOM 5395 C C . THR B 1 72 ? -2.807 54.656 24.531 1 71.25 72 THR B C 1
ATOM 5397 O O . THR B 1 72 ? -2.992 55.562 25.359 1 71.25 72 THR B O 1
ATOM 5400 N N . GLU B 1 73 ? -2.92 54.812 23.281 1 71.5 73 GLU B N 1
ATOM 5401 C CA . GLU B 1 73 ? -3.24 56.125 22.75 1 71.5 73 GLU B CA 1
ATOM 5402 C C . GLU B 1 73 ? -4.68 56.5 23.078 1 71.5 73 GLU B C 1
ATOM 5404 O O . GLU B 1 73 ? -4.984 57.688 23.25 1 71.5 73 GLU B O 1
ATOM 5409 N N . LEU B 1 74 ? -5.504 55.625 23.188 1 65.69 74 LEU B N 1
ATOM 5410 C CA . LEU B 1 74 ? -6.895 55.875 23.531 1 65.69 74 LEU B CA 1
ATOM 5411 C C . LEU B 1 74 ? -7.012 56.375 24.969 1 65.69 74 LEU B C 1
ATOM 5413 O O . LEU B 1 74 ? -7.914 57.156 25.281 1 65.69 74 LEU B O 1
ATOM 5417 N N . THR B 1 75 ? -6.082 56 25.828 1 61.53 75 THR B N 1
ATOM 5418 C CA . THR B 1 75 ? -6.176 56.344 27.234 1 61.53 75 THR B CA 1
ATOM 5419 C C . THR B 1 75 ? -5.383 57.594 27.531 1 61.53 75 THR B C 1
ATOM 5421 O O . THR B 1 75 ? -5.676 58.312 28.5 1 61.53 75 THR B O 1
ATOM 5424 N N . THR B 1 76 ? -4.359 57.781 26.828 1 60.62 76 THR B N 1
ATOM 5425 C CA . THR B 1 76 ? -3.469 58.875 27.25 1 60.62 76 THR B CA 1
ATOM 5426 C C . THR B 1 76 ? -3.652 60.094 26.375 1 60.62 76 THR B C 1
ATOM 5428 O O . THR B 1 76 ? -3.465 61.219 26.828 1 60.62 76 THR B O 1
ATOM 5431 N N . SER B 1 77 ? -3.803 59.875 25.141 1 59.78 77 SER B N 1
ATOM 5432 C CA . SER B 1 77 ? -3.496 61 24.266 1 59.78 77 SER B CA 1
ATOM 5433 C C . SER B 1 77 ? -4.707 61.906 24.109 1 59.78 77 SER B C 1
ATOM 5435 O O . SER B 1 77 ? -5.844 61.438 24.078 1 59.78 77 SER B O 1
ATOM 5437 N N . ASN B 1 78 ? -4.484 63.156 24.391 1 59.28 78 ASN B N 1
ATOM 5438 C CA . ASN B 1 78 ? -5.43 64.25 24.125 1 59.28 78 ASN B CA 1
ATOM 5439 C C . ASN B 1 78 ? -5.816 64.312 22.656 1 59.28 78 ASN B C 1
ATOM 5441 O O . ASN B 1 78 ? -6.957 64.625 22.328 1 59.28 78 ASN B O 1
ATOM 5445 N N . ASP B 1 79 ? -4.766 64.125 21.688 1 61.03 79 ASP B N 1
ATOM 5446 C CA . ASP B 1 79 ? -5.074 64.125 20.266 1 61.03 79 ASP B CA 1
ATOM 5447 C C . ASP B 1 79 ? -5.25 62.719 19.719 1 61.03 79 ASP B C 1
ATOM 5449 O O . ASP B 1 79 ? -4.406 62.25 18.969 1 61.03 79 ASP B O 1
ATOM 5453 N N . PHE B 1 80 ? -6.27 62.156 20.141 1 65 80 PHE B N 1
ATOM 5454 C CA . PHE B 1 80 ? -6.652 60.75 20 1 65 80 PHE B CA 1
ATOM 5455 C C . PHE B 1 80 ? -6.766 60.375 18.531 1 65 80 PHE B C 1
ATOM 5457 O O . PHE B 1 80 ? -6.246 59.344 18.125 1 65 80 PHE B O 1
ATOM 5464 N N . MET B 1 81 ? -7.25 61.312 17.672 1 69 81 MET B N 1
ATOM 5465 C CA . MET B 1 81 ? -7.609 60.906 16.312 1 69 81 MET B CA 1
ATOM 5466 C C . MET B 1 81 ? -6.371 60.812 15.422 1 69 81 MET B C 1
ATOM 5468 O O . MET B 1 81 ? -6.266 59.875 14.602 1 69 81 MET B O 1
ATOM 5472 N N . LYS B 1 82 ? -5.52 61.719 15.609 1 72.44 82 LYS B N 1
ATOM 5473 C CA . LYS B 1 82 ? -4.32 61.656 14.773 1 72.44 82 LYS B CA 1
ATOM 5474 C C . LYS B 1 82 ? -3.455 60.469 15.109 1 72.44 82 LYS B C 1
ATOM 5476 O O . LYS B 1 82 ? -2.916 59.812 14.211 1 72.44 82 LYS B O 1
ATOM 5481 N N . ALA B 1 83 ? -3.391 60.156 16.312 1 71.75 83 ALA B N 1
ATOM 5482 C CA . ALA B 1 83 ? -2.576 59.031 16.75 1 71.75 83 ALA B CA 1
ATOM 5483 C C . ALA B 1 83 ? -3.191 57.688 16.312 1 71.75 83 ALA B C 1
ATOM 5485 O O . ALA B 1 83 ? -2.479 56.781 15.891 1 71.75 83 ALA B O 1
ATOM 5486 N N . ILE B 1 84 ? -4.379 57.625 16.266 1 72.25 84 ILE B N 1
ATOM 5487 C CA . ILE B 1 84 ? -5.082 56.406 15.898 1 72.25 84 ILE B CA 1
ATOM 5488 C C . ILE B 1 84 ? -4.988 56.188 14.383 1 72.25 84 ILE B C 1
ATOM 5490 O O . ILE B 1 84 ? -4.809 55.062 13.914 1 72.25 84 ILE B O 1
ATOM 5494 N N . LYS B 1 85 ? -5.105 57.312 13.617 1 74.31 85 LYS B N 1
ATOM 5495 C CA . LYS B 1 85 ? -4.988 57.188 12.164 1 74.31 85 LYS B CA 1
ATOM 5496 C C . LYS B 1 85 ? -3.604 56.688 11.758 1 74.31 85 LYS B C 1
ATOM 5498 O O . LYS B 1 85 ? -3.475 55.875 10.836 1 74.31 85 LYS B O 1
ATOM 5503 N N . LYS B 1 86 ? -2.654 57.188 12.477 1 76.56 86 LYS B N 1
ATOM 5504 C CA . LYS B 1 86 ? -1.291 56.75 12.172 1 76.56 86 LYS B CA 1
ATOM 5505 C C . LYS B 1 86 ? -1.094 55.281 12.484 1 76.56 86 LYS B C 1
ATOM 5507 O O . LYS B 1 86 ? -0.455 54.531 11.719 1 76.56 86 LYS B O 1
ATOM 5512 N N . ASN B 1 87 ? -1.677 54.75 13.5 1 74.88 87 ASN B N 1
ATOM 5513 C CA . ASN B 1 87 ? -1.546 53.375 13.883 1 74.88 87 ASN B CA 1
ATOM 5514 C C . ASN B 1 87 ? -2.32 52.438 12.938 1 74.88 87 ASN B C 1
ATOM 5516 O O . ASN B 1 87 ? -1.878 51.344 12.633 1 74.88 87 ASN B O 1
ATOM 5520 N N . ILE B 1 88 ? -3.34 52.906 12.469 1 74.31 88 ILE B N 1
ATOM 5521 C CA . ILE B 1 88 ? -4.164 52.125 11.555 1 74.31 88 ILE B CA 1
ATOM 5522 C C . ILE B 1 88 ? -3.451 52 10.211 1 74.31 88 ILE B C 1
ATOM 5524 O O . ILE B 1 88 ? -3.451 50.938 9.609 1 74.31 88 ILE B O 1
ATOM 5528 N N . TYR B 1 89 ? -2.857 53.125 9.797 1 74.5 89 TYR B N 1
ATOM 5529 C CA . TYR B 1 89 ? -2.139 53.062 8.523 1 74.5 89 TYR B CA 1
ATOM 5530 C C . TYR B 1 89 ? -0.928 52.156 8.625 1 74.5 89 TYR B C 1
ATOM 5532 O O . TYR B 1 89 ? -0.647 51.375 7.703 1 74.5 89 TYR B O 1
ATOM 5540 N N . THR B 1 90 ? -0.313 52.25 9.734 1 77.06 90 THR B N 1
ATOM 5541 C CA . THR B 1 90 ? 0.849 51.375 9.922 1 77.06 90 THR B CA 1
ATOM 5542 C C . THR B 1 90 ? 0.431 49.938 9.984 1 77.06 90 THR B C 1
ATOM 5544 O O . THR B 1 90 ? 1.124 49.062 9.453 1 77.06 90 THR B O 1
ATOM 5547 N N . PHE B 1 91 ? -0.673 49.656 10.492 1 76.69 91 PHE B N 1
ATOM 5548 C CA . PHE B 1 91 ? -1.186 48.281 10.602 1 76.69 91 PHE B CA 1
ATOM 5549 C C . PHE B 1 91 ? -1.546 47.75 9.227 1 76.69 91 PHE B C 1
ATOM 5551 O O . PHE B 1 91 ? -1.229 46.594 8.906 1 76.69 91 PHE B O 1
ATOM 5558 N N . LEU B 1 92 ? -2.16 48.5 8.422 1 76.12 92 LEU B N 1
ATOM 5559 C CA . LEU B 1 92 ? -2.574 48.094 7.09 1 76.12 92 LEU B CA 1
ATOM 5560 C C . LEU B 1 92 ? -1.362 47.781 6.215 1 76.12 92 LEU B C 1
ATOM 5562 O O . LEU B 1 92 ? -1.379 46.844 5.43 1 76.12 92 LEU B O 1
ATOM 5566 N N . ILE B 1 93 ? -0.365 48.625 6.398 1 79.81 93 ILE B N 1
ATOM 5567 C CA . ILE B 1 93 ? 0.837 48.438 5.594 1 79.81 93 ILE B CA 1
ATOM 5568 C C . ILE B 1 93 ? 1.55 47.156 6.035 1 79.81 93 ILE B C 1
ATOM 5570 O O . ILE B 1 93 ? 1.974 46.344 5.203 1 79.81 93 ILE B O 1
ATOM 5574 N N . ILE B 1 94 ? 1.573 46.875 7.316 1 81.44 94 ILE B N 1
ATOM 5575 C CA . ILE B 1 94 ? 2.275 45.719 7.836 1 81.44 94 ILE B CA 1
ATOM 5576 C C . ILE B 1 94 ? 1.506 44.438 7.473 1 81.44 94 ILE B C 1
ATOM 5578 O O . ILE B 1 94 ? 2.104 43.438 7.066 1 81.44 94 ILE B O 1
ATOM 5582 N N . MET B 1 95 ? 0.247 44.5 7.559 1 77.62 95 MET B N 1
ATOM 5583 C CA . MET B 1 95 ? -0.575 43.344 7.219 1 77.62 95 MET B CA 1
ATOM 5584 C C . MET B 1 95 ? -0.519 43.062 5.723 1 77.62 95 MET B C 1
ATOM 5586 O O . MET B 1 95 ? -0.56 41.906 5.305 1 77.62 95 MET B O 1
ATOM 5590 N N . GLY B 1 96 ? -0.528 44.125 4.949 1 77.38 96 GLY B N 1
ATOM 5591 C CA . GLY B 1 96 ? -0.372 43.969 3.512 1 77.38 96 GLY B CA 1
ATOM 5592 C C . GLY B 1 96 ? 0.923 43.281 3.133 1 77.38 96 GLY B C 1
ATOM 5593 O O . GLY B 1 96 ? 0.931 42.375 2.273 1 77.38 96 GLY B O 1
ATOM 5594 N N . ILE B 1 97 ? 1.968 43.656 3.832 1 82.12 97 ILE B N 1
ATOM 5595 C CA . ILE B 1 97 ? 3.27 43.062 3.561 1 82.12 97 ILE B CA 1
ATOM 5596 C C . ILE B 1 97 ? 3.25 41.594 3.965 1 82.12 97 ILE B C 1
ATOM 5598 O O . ILE B 1 97 ? 3.736 40.719 3.223 1 82.12 97 ILE B O 1
ATOM 5602 N N . PHE B 1 98 ? 2.619 41.312 5.043 1 81.62 98 PHE B N 1
ATOM 5603 C CA . PHE B 1 98 ? 2.576 39.906 5.516 1 81.62 98 PHE B CA 1
ATOM 5604 C C . PHE B 1 98 ? 1.689 39.062 4.613 1 81.62 98 PHE B C 1
ATOM 5606 O O . PHE B 1 98 ? 1.959 37.875 4.414 1 81.62 98 PHE B O 1
ATOM 5613 N N . ALA B 1 99 ? 0.708 39.656 4.07 1 78.19 99 ALA B N 1
ATOM 5614 C CA . ALA B 1 99 ? -0.166 38.969 3.143 1 78.19 99 ALA B CA 1
ATOM 5615 C C . ALA B 1 99 ? 0.585 38.562 1.87 1 78.19 99 ALA B C 1
ATOM 5617 O O . ALA B 1 99 ? 0.409 37.469 1.348 1 78.19 99 ALA B O 1
ATOM 5618 N N . ILE B 1 100 ? 1.372 39.438 1.438 1 80.5 100 ILE B N 1
ATOM 5619 C CA . ILE B 1 100 ? 2.162 39.188 0.238 1 80.5 100 ILE B CA 1
ATOM 5620 C C . ILE B 1 100 ? 3.199 38.125 0.526 1 80.5 100 ILE B C 1
ATOM 5622 O O . ILE B 1 100 ? 3.412 37.219 -0.294 1 80.5 100 ILE B O 1
ATOM 5626 N N . LEU B 1 101 ? 3.781 38.219 1.697 1 83.06 101 LEU B N 1
ATOM 5627 C CA . LEU B 1 101 ? 4.777 37.219 2.064 1 83.06 101 LEU B CA 1
ATOM 5628 C C . LEU B 1 101 ? 4.137 35.844 2.225 1 83.06 101 LEU B C 1
ATOM 5630 O O . LEU B 1 101 ? 4.734 34.812 1.858 1 83.06 101 LEU B O 1
ATOM 5634 N N . TRP B 1 102 ? 3.029 35.844 2.686 1 79.94 102 TRP B N 1
ATOM 5635 C CA . TRP B 1 102 ? 2.297 34.594 2.846 1 79.94 102 TRP B CA 1
ATOM 5636 C C . TRP B 1 102 ? 1.95 34 1.489 1 79.94 102 TRP B C 1
ATOM 5638 O O . TRP B 1 102 ? 2.072 32.781 1.294 1 79.94 102 TRP B O 1
ATOM 5648 N N . LEU B 1 103 ? 1.548 34.844 0.624 1 77.75 103 LEU B N 1
ATOM 5649 C CA . LEU B 1 103 ? 1.205 34.406 -0.721 1 77.75 103 LEU B CA 1
ATOM 5650 C C . LEU B 1 103 ? 2.426 33.812 -1.427 1 77.75 103 LEU B C 1
ATOM 5652 O O . LEU B 1 103 ? 2.328 32.781 -2.094 1 77.75 103 LEU B O 1
ATOM 5656 N N . ILE B 1 104 ? 3.457 34.438 -1.254 1 82.44 104 ILE B N 1
ATOM 5657 C CA . ILE B 1 104 ? 4.691 33.969 -1.866 1 82.44 104 ILE B CA 1
ATOM 5658 C C . ILE B 1 104 ? 5.074 32.625 -1.265 1 82.44 104 ILE B C 1
ATOM 5660 O O . ILE B 1 104 ? 5.473 31.703 -1.985 1 82.44 104 ILE B O 1
ATOM 5664 N N . GLY B 1 105 ? 4.965 32.531 0.028 1 81.62 105 GLY B N 1
ATOM 5665 C CA . GLY B 1 105 ? 5.246 31.266 0.686 1 81.62 105 GLY B CA 1
ATOM 5666 C C . GLY B 1 105 ? 4.355 30.125 0.214 1 81.62 105 GLY B C 1
ATOM 5667 O O . GLY B 1 105 ? 4.828 29.016 -0.026 1 81.62 105 GLY B O 1
ATOM 5668 N N . GLN B 1 106 ? 3.166 30.422 -0.041 1 76.12 106 GLN B N 1
ATOM 5669 C CA . GLN B 1 106 ? 2.197 29.422 -0.467 1 76.12 106 GLN B CA 1
ATOM 5670 C C . GLN B 1 106 ? 2.451 28.984 -1.908 1 76.12 106 GLN B C 1
ATOM 5672 O O . GLN B 1 106 ? 2.24 27.828 -2.258 1 76.12 106 GLN B O 1
ATOM 5677 N N . LEU B 1 107 ? 2.781 29.922 -2.68 1 78.06 107 LEU B N 1
ATOM 5678 C CA . LEU B 1 107 ? 3.109 29.609 -4.062 1 78.06 107 LEU B CA 1
ATOM 5679 C C . LEU B 1 107 ? 4.344 28.719 -4.137 1 78.06 107 LEU B C 1
ATOM 5681 O O . LEU B 1 107 ? 4.41 27.812 -4.973 1 78.06 107 LEU B O 1
ATOM 5685 N N . CYS B 1 108 ? 5.211 29 -3.225 1 83 108 CYS B N 1
ATOM 5686 C CA . CYS B 1 108 ? 6.406 28.172 -3.178 1 83 108 CYS B CA 1
ATOM 5687 C C . CYS B 1 108 ? 6.066 26.75 -2.758 1 83 108 CYS B C 1
ATOM 5689 O O . CYS B 1 108 ? 6.586 25.797 -3.326 1 83 108 CYS B O 1
ATOM 5691 N N . VAL B 1 109 ? 5.203 26.594 -1.922 1 79.75 109 VAL B N 1
ATOM 5692 C CA . VAL B 1 109 ? 4.797 25.266 -1.443 1 79.75 109 VAL B CA 1
ATOM 5693 C C . VAL B 1 109 ? 4.016 24.547 -2.535 1 79.75 109 VAL B C 1
ATOM 5695 O O . VAL B 1 109 ? 4.23 23.359 -2.773 1 79.75 109 VAL B O 1
ATOM 5698 N N . SER B 1 110 ? 3.156 25.281 -3.178 1 74.5 110 SER B N 1
ATOM 5699 C CA . SER B 1 110 ? 2.307 24.719 -4.223 1 74.5 110 SER B CA 1
ATOM 5700 C C . SER B 1 110 ? 3.135 24.25 -5.414 1 74.5 110 SER B C 1
ATOM 5702 O O . SER B 1 110 ? 2.732 23.328 -6.133 1 74.5 110 SER B O 1
ATOM 5704 N N . TYR B 1 111 ? 4.234 24.875 -5.504 1 76.12 111 TYR B N 1
ATOM 5705 C CA . TYR B 1 111 ? 5.133 24.516 -6.59 1 76.12 111 TYR B CA 1
ATOM 5706 C C . TYR B 1 111 ? 6.027 23.344 -6.184 1 76.12 111 TYR B C 1
ATOM 5708 O O . TYR B 1 111 ? 6.254 22.422 -6.977 1 76.12 111 TYR B O 1
ATOM 5716 N N . ALA B 1 112 ? 6.434 23.359 -5.031 1 77.81 112 ALA B N 1
ATOM 5717 C CA . ALA B 1 112 ? 7.457 22.406 -4.594 1 77.81 112 ALA B CA 1
ATOM 5718 C C . ALA B 1 112 ? 6.832 21.078 -4.164 1 77.81 112 ALA B C 1
ATOM 5720 O O . ALA B 1 112 ? 7.402 20.016 -4.398 1 77.81 112 ALA B O 1
ATOM 5721 N N . ALA B 1 113 ? 5.707 21.078 -3.619 1 76.38 113 ALA B N 1
ATOM 5722 C CA . ALA B 1 113 ? 5.152 19.906 -2.959 1 76.38 113 ALA B CA 1
ATOM 5723 C C . ALA B 1 113 ? 4.73 18.844 -3.98 1 76.38 113 ALA B C 1
ATOM 5725 O O . ALA B 1 113 ? 5.039 17.672 -3.822 1 76.38 113 ALA B O 1
ATOM 5726 N N . PRO B 1 114 ? 4.07 19.281 -5.051 1 75.56 114 PRO B N 1
ATOM 5727 C CA . PRO B 1 114 ? 3.703 18.266 -6.043 1 75.56 114 PRO B CA 1
ATOM 5728 C C . PRO B 1 114 ? 4.914 17.672 -6.758 1 75.56 114 PRO B C 1
ATOM 5730 O O . PRO B 1 114 ? 4.926 16.484 -7.082 1 75.56 114 PRO B O 1
ATOM 5733 N N . GLY B 1 115 ? 5.902 18.516 -6.98 1 79.62 115 GLY B N 1
ATOM 5734 C CA . GLY B 1 115 ? 7.141 18 -7.551 1 79.62 115 GLY B CA 1
ATOM 5735 C C . GLY B 1 115 ? 7.801 16.938 -6.695 1 79.62 115 GLY B C 1
ATOM 5736 O O . GLY B 1 115 ? 8.305 15.945 -7.215 1 79.62 115 GLY B O 1
ATOM 5737 N N . PHE B 1 116 ? 7.668 17.141 -5.484 1 83.12 116 PHE B N 1
ATOM 5738 C CA . PHE B 1 116 ? 8.227 16.156 -4.555 1 83.12 116 PHE B CA 1
ATOM 5739 C C . PHE B 1 116 ? 7.438 14.852 -4.609 1 83.12 116 PHE B C 1
ATOM 5741 O O . PHE B 1 116 ? 8.023 13.773 -4.645 1 83.12 116 PHE B O 1
ATOM 5748 N N . HIS B 1 117 ? 6.195 14.93 -4.566 1 83.75 117 HIS B N 1
ATOM 5749 C CA . HIS B 1 117 ? 5.316 13.766 -4.582 1 83.75 117 HIS B CA 1
ATOM 5750 C C . HIS B 1 117 ? 5.582 12.891 -5.805 1 83.75 117 HIS B C 1
ATOM 5752 O O . HIS B 1 117 ? 5.727 11.672 -5.68 1 83.75 117 HIS B O 1
ATOM 5758 N N . ILE B 1 118 ? 5.73 13.531 -6.945 1 87.06 118 ILE B N 1
ATOM 5759 C CA . ILE B 1 118 ? 5.902 12.836 -8.211 1 87.06 118 ILE B CA 1
ATOM 5760 C C . ILE B 1 118 ? 7.324 12.281 -8.305 1 87.06 118 ILE B C 1
ATOM 5762 O O . ILE B 1 118 ? 7.523 11.117 -8.672 1 87.06 118 ILE B O 1
ATOM 5766 N N . ASN B 1 119 ? 8.297 13.094 -7.93 1 87.94 119 ASN B N 1
ATOM 5767 C CA . ASN B 1 119 ? 9.688 12.68 -8.047 1 87.94 119 ASN B CA 1
ATOM 5768 C C . ASN B 1 119 ? 9.992 11.492 -7.137 1 87.94 119 ASN B C 1
ATOM 5770 O O . ASN B 1 119 ? 10.742 10.586 -7.516 1 87.94 119 ASN B O 1
ATOM 5774 N N . VAL B 1 120 ? 9.406 11.469 -6.043 1 89.31 120 VAL B N 1
ATOM 5775 C CA . VAL B 1 120 ? 9.664 10.391 -5.098 1 89.31 120 VAL B CA 1
ATOM 5776 C C . VAL B 1 120 ? 9.062 9.094 -5.625 1 89.31 120 VAL B C 1
ATOM 5778 O O . VAL B 1 120 ? 9.672 8.023 -5.508 1 89.31 120 VAL B O 1
ATOM 5781 N N . ARG B 1 121 ? 7.895 9.18 -6.129 1 90.38 121 ARG B N 1
ATOM 5782 C CA . ARG B 1 121 ? 7.23 7.996 -6.668 1 90.38 121 ARG B CA 1
ATOM 5783 C C . ARG B 1 121 ? 8 7.426 -7.852 1 90.38 121 ARG B C 1
ATOM 5785 O O . ARG B 1 121 ? 8.148 6.207 -7.98 1 90.38 121 ARG B O 1
ATOM 5792 N N . ILE B 1 122 ? 8.477 8.281 -8.766 1 90.94 122 ILE B N 1
ATOM 5793 C CA . ILE B 1 122 ? 9.273 7.871 -9.914 1 90.94 122 ILE B CA 1
ATOM 5794 C C . ILE B 1 122 ? 10.555 7.184 -9.43 1 90.94 122 ILE B C 1
ATOM 5796 O O . ILE B 1 122 ? 10.93 6.125 -9.945 1 90.94 122 ILE B O 1
ATOM 5800 N N . LEU B 1 123 ? 11.148 7.809 -8.469 1 90.88 123 LEU B N 1
ATOM 5801 C CA . LEU B 1 123 ? 12.406 7.273 -7.945 1 90.88 123 LEU B CA 1
ATOM 5802 C C . LEU B 1 123 ? 12.18 5.922 -7.277 1 90.88 123 LEU B C 1
ATOM 5804 O O . LEU B 1 123 ? 12.992 5.004 -7.434 1 90.88 123 LEU B O 1
ATOM 5808 N N . LEU B 1 124 ? 11.07 5.805 -6.547 1 93.19 124 LEU B N 1
ATOM 5809 C CA . LEU B 1 124 ? 10.766 4.559 -5.852 1 93.19 124 LEU B CA 1
ATOM 5810 C C . LEU B 1 124 ? 10.531 3.424 -6.84 1 93.19 124 LEU B C 1
ATOM 5812 O O . LEU B 1 124 ? 11.094 2.334 -6.688 1 93.19 124 LEU B O 1
ATOM 5816 N N . LEU B 1 125 ? 9.766 3.643 -7.82 1 92.5 125 LEU B N 1
ATOM 5817 C CA . LEU B 1 125 ? 9.484 2.596 -8.797 1 92.5 125 LEU B CA 1
ATOM 5818 C C . LEU B 1 125 ? 10.742 2.254 -9.602 1 92.5 125 LEU B C 1
ATOM 5820 O O . LEU B 1 125 ? 11.016 1.081 -9.867 1 92.5 125 LEU B O 1
ATOM 5824 N N . SER B 1 126 ? 11.461 3.303 -10.055 1 90.31 126 SER B N 1
ATOM 5825 C CA . SER B 1 126 ? 12.688 3.068 -10.805 1 90.31 126 SER B CA 1
ATOM 5826 C C . SER B 1 126 ? 13.68 2.242 -10 1 90.31 126 SER B C 1
ATOM 5828 O O . SER B 1 126 ? 14.32 1.336 -10.539 1 90.31 126 SER B O 1
ATOM 5830 N N . LYS B 1 127 ? 13.742 2.535 -8.742 1 90.5 127 LYS B N 1
ATOM 5831 C CA . LYS B 1 127 ? 14.648 1.79 -7.867 1 90.5 127 LYS B CA 1
ATOM 5832 C C . LYS B 1 127 ? 14.164 0.356 -7.676 1 90.5 127 LYS B C 1
ATOM 5834 O O . LYS B 1 127 ? 14.961 -0.583 -7.707 1 90.5 127 LYS B O 1
ATOM 5839 N N . LEU B 1 128 ? 12.922 0.126 -7.434 1 90.75 128 LEU B N 1
ATOM 5840 C CA . LEU B 1 128 ? 12.359 -1.208 -7.25 1 90.75 128 LEU B CA 1
ATOM 5841 C C . LEU B 1 128 ? 12.609 -2.076 -8.477 1 90.75 128 LEU B C 1
ATOM 5843 O O . LEU B 1 128 ? 12.883 -3.273 -8.352 1 90.75 128 LEU B O 1
ATOM 5847 N N . LEU B 1 129 ? 12.516 -1.387 -9.734 1 89.06 129 LEU B N 1
ATOM 5848 C CA . LEU B 1 129 ? 12.703 -2.129 -10.977 1 89.06 129 LEU B CA 1
ATOM 5849 C C . LEU B 1 129 ? 14.156 -2.557 -11.141 1 89.06 129 LEU B C 1
ATOM 5851 O O . LEU B 1 129 ? 14.461 -3.48 -11.898 1 89.06 129 LEU B O 1
ATOM 5855 N N . SER B 1 130 ? 15.031 -1.942 -10.32 1 87.75 130 SER B N 1
ATOM 5856 C CA . SER B 1 130 ? 16.453 -2.279 -10.414 1 87.75 130 SER B CA 1
ATOM 5857 C C . SER B 1 130 ? 16.828 -3.365 -9.414 1 87.75 130 SER B C 1
ATOM 5859 O O . SER B 1 130 ? 17.938 -3.891 -9.453 1 87.75 130 SER B O 1
ATOM 5861 N N . PHE B 1 131 ? 15.883 -3.799 -8.633 1 89 131 PHE B N 1
ATOM 5862 C CA . PHE B 1 131 ? 16.172 -4.754 -7.57 1 89 131 PHE B CA 1
ATOM 5863 C C . PHE B 1 131 ? 16.234 -6.176 -8.125 1 89 131 PHE B C 1
ATOM 5865 O O . PHE B 1 131 ? 15.836 -6.422 -9.258 1 89 131 PHE B O 1
ATOM 5872 N N . ASP B 1 132 ? 16.812 -7.004 -7.262 1 88.44 132 ASP B N 1
ATOM 5873 C CA . ASP B 1 132 ? 16.859 -8.43 -7.559 1 88.44 132 ASP B CA 1
ATOM 5874 C C . ASP B 1 132 ? 15.516 -9.094 -7.301 1 88.44 132 ASP B C 1
ATOM 5876 O O . ASP B 1 132 ? 14.742 -8.625 -6.465 1 88.44 132 ASP B O 1
ATOM 5880 N N . ILE B 1 133 ? 15.305 -10.086 -8.016 1 87.44 133 ILE B N 1
ATOM 5881 C CA . ILE B 1 133 ? 14.055 -10.812 -7.875 1 87.44 133 ILE B CA 1
ATOM 5882 C C . ILE B 1 133 ? 13.914 -11.328 -6.445 1 87.44 133 ILE B C 1
ATOM 5884 O O . ILE B 1 133 ? 12.805 -11.445 -5.926 1 87.44 133 ILE B O 1
ATOM 5888 N N . ASP B 1 134 ? 14.984 -11.578 -5.805 1 85 134 ASP B N 1
ATOM 5889 C CA . ASP B 1 134 ? 15.008 -12.047 -4.422 1 85 134 ASP B CA 1
ATOM 5890 C C . ASP B 1 134 ? 14.266 -11.086 -3.502 1 85 134 ASP B C 1
ATOM 5892 O O . ASP B 1 134 ? 13.633 -11.508 -2.531 1 85 134 ASP B O 1
ATOM 5896 N N . TYR B 1 135 ? 14.469 -9.875 -3.818 1 85.81 135 TYR B N 1
ATOM 5897 C CA . TYR B 1 135 ? 13.797 -8.852 -3.021 1 85.81 135 TYR B CA 1
ATOM 5898 C C . TYR B 1 135 ? 12.281 -8.977 -3.137 1 85.81 135 TYR B C 1
ATOM 5900 O O . TYR B 1 135 ? 11.562 -8.789 -2.156 1 85.81 135 TYR B O 1
ATOM 5908 N N . PHE B 1 136 ? 11.734 -9.297 -4.289 1 82.62 136 PHE B N 1
ATOM 5909 C CA . PHE B 1 136 ? 10.305 -9.406 -4.551 1 82.62 136 PHE B CA 1
ATOM 5910 C C . PHE B 1 136 ? 9.742 -10.695 -3.963 1 82.62 136 PHE B C 1
ATOM 5912 O O . PHE B 1 136 ? 8.555 -10.766 -3.643 1 82.62 136 PHE B O 1
ATOM 5919 N N . ASP B 1 137 ? 10.68 -11.609 -3.82 1 81.75 137 ASP B N 1
ATOM 5920 C CA . ASP B 1 137 ? 10.266 -12.859 -3.189 1 81.75 137 ASP B CA 1
ATOM 5921 C C . ASP B 1 137 ? 10.008 -12.664 -1.698 1 81.75 137 ASP B C 1
ATOM 5923 O O . ASP B 1 137 ? 9.156 -13.336 -1.117 1 81.75 137 ASP B O 1
ATOM 5927 N N . GLN B 1 138 ? 10.656 -11.766 -1.163 1 78 138 GLN B N 1
ATOM 5928 C CA . GLN B 1 138 ? 10.609 -11.555 0.28 1 78 138 GLN B CA 1
ATOM 5929 C C . GLN B 1 138 ? 9.539 -10.539 0.654 1 78 138 GLN B C 1
ATOM 5931 O O . GLN B 1 138 ? 9.117 -10.461 1.812 1 78 138 GLN B O 1
ATOM 5936 N N . ASN B 1 139 ? 9.18 -9.742 -0.377 1 80.94 139 ASN B N 1
ATOM 5937 C CA . ASN B 1 139 ? 8.219 -8.672 -0.107 1 80.94 139 ASN B CA 1
ATOM 5938 C C . ASN B 1 139 ? 6.93 -8.867 -0.894 1 80.94 139 ASN B C 1
ATOM 5940 O O . ASN B 1 139 ? 6.961 -9.258 -2.062 1 80.94 139 ASN B O 1
ATOM 5944 N N . GLN B 1 140 ? 5.844 -8.656 -0.209 1 77.62 140 GLN B N 1
ATOM 5945 C CA . GLN B 1 140 ? 4.539 -8.773 -0.857 1 77.62 140 GLN B CA 1
ATOM 5946 C C . GLN B 1 140 ? 4.293 -7.598 -1.801 1 77.62 140 GLN B C 1
ATOM 5948 O O . GLN B 1 140 ? 4.66 -6.461 -1.496 1 77.62 140 GLN B O 1
ATOM 5953 N N . SER B 1 141 ? 3.701 -7.887 -2.986 1 81 141 SER B N 1
ATOM 5954 C CA . SER B 1 141 ? 3.416 -6.879 -4 1 81 141 SER B CA 1
ATOM 5955 C C . SER B 1 141 ? 2.541 -5.762 -3.441 1 81 141 SER B C 1
ATOM 5957 O O . SER B 1 141 ? 2.758 -4.586 -3.74 1 81 141 SER B O 1
ATOM 5959 N N . GLY B 1 142 ? 1.576 -6.156 -2.609 1 74.81 142 GLY B N 1
ATOM 5960 C CA . GLY B 1 142 ? 0.697 -5.168 -2.004 1 74.81 142 GLY B CA 1
ATOM 5961 C C . GLY B 1 142 ? 1.428 -4.191 -1.099 1 74.81 142 GLY B C 1
ATOM 5962 O O . GLY B 1 142 ? 1.134 -2.996 -1.099 1 74.81 142 GLY B O 1
ATOM 5963 N N . SER B 1 143 ? 2.416 -4.695 -0.357 1 80.62 143 SER B N 1
ATOM 5964 C CA . SER B 1 143 ? 3.203 -3.859 0.543 1 80.62 143 SER B CA 1
ATOM 5965 C C . SER B 1 143 ? 4.074 -2.879 -0.235 1 80.62 143 SER B C 1
ATOM 5967 O O . SER B 1 143 ? 4.223 -1.722 0.164 1 80.62 143 SER B O 1
ATOM 5969 N N . LEU B 1 144 ? 4.605 -3.328 -1.262 1 88 144 LEU B N 1
ATOM 5970 C CA . LEU B 1 144 ? 5.445 -2.469 -2.086 1 88 144 LEU B CA 1
ATOM 5971 C C . LEU B 1 144 ? 4.621 -1.375 -2.754 1 88 144 LEU B C 1
ATOM 5973 O O . LEU B 1 144 ? 5.059 -0.226 -2.842 1 88 144 LEU B O 1
ATOM 5977 N N . LEU B 1 145 ? 3.463 -1.791 -3.227 1 85.81 145 LEU B N 1
ATOM 5978 C CA . LEU B 1 145 ? 2.561 -0.816 -3.83 1 85.81 145 LEU B CA 1
ATOM 5979 C C . LEU B 1 145 ? 2.139 0.238 -2.812 1 85.81 145 LEU B C 1
ATOM 5981 O O . LEU B 1 145 ? 2.053 1.424 -3.139 1 85.81 145 LEU B O 1
ATOM 5985 N N . ASP B 1 146 ? 1.897 -0.115 -1.523 1 81.31 146 ASP B N 1
ATOM 5986 C CA . ASP B 1 146 ? 1.52 0.792 -0.444 1 81.31 146 ASP B CA 1
ATOM 5987 C C . ASP B 1 146 ? 2.623 1.812 -0.172 1 81.31 146 ASP B C 1
ATOM 5989 O O . ASP B 1 146 ? 2.342 2.963 0.167 1 81.31 146 ASP B O 1
ATOM 5993 N N . ARG B 1 147 ? 3.871 1.43 -0.315 1 88.31 147 ARG B N 1
ATOM 5994 C CA . ARG B 1 147 ? 5 2.334 -0.11 1 88.31 147 ARG B CA 1
ATOM 5995 C C . ARG B 1 147 ? 5.039 3.412 -1.189 1 88.31 147 ARG B C 1
ATOM 5997 O O . ARG B 1 147 ? 5.277 4.586 -0.894 1 88.31 147 ARG B O 1
ATOM 6004 N N . ILE B 1 148 ? 4.629 3.018 -2.359 1 90.44 148 ILE B N 1
ATOM 6005 C CA . ILE B 1 148 ? 4.715 3.93 -3.492 1 90.44 148 ILE B CA 1
ATOM 6006 C C . ILE B 1 148 ? 3.525 4.887 -3.475 1 90.44 148 ILE B C 1
ATOM 6008 O O . ILE B 1 148 ? 3.662 6.062 -3.826 1 90.44 148 ILE B O 1
ATOM 6012 N N . THR B 1 149 ? 2.402 4.41 -2.99 1 85.19 149 THR B N 1
ATOM 6013 C CA . THR B 1 149 ? 1.185 5.203 -3.131 1 85.19 149 THR B CA 1
ATOM 6014 C C . THR B 1 149 ? 0.808 5.855 -1.803 1 85.19 149 THR B C 1
ATOM 6016 O O . THR B 1 149 ? 0.975 7.066 -1.631 1 85.19 149 THR B O 1
ATOM 6019 N N . THR B 1 150 ? 0.575 5.035 -0.765 1 79.56 150 THR B N 1
ATOM 6020 C CA . THR B 1 150 ? 0.041 5.516 0.505 1 79.56 150 THR B CA 1
ATOM 6021 C C . THR B 1 150 ? 1.118 6.242 1.305 1 79.56 150 THR B C 1
ATOM 6023 O O . THR B 1 150 ? 0.906 7.367 1.762 1 79.56 150 THR B O 1
ATOM 6026 N N . ASP B 1 151 ? 2.275 5.672 1.47 1 86 151 ASP B N 1
ATOM 6027 C CA . ASP B 1 151 ? 3.352 6.281 2.248 1 86 151 ASP B CA 1
ATOM 6028 C C . ASP B 1 151 ? 3.848 7.566 1.589 1 86 151 ASP B C 1
ATOM 6030 O O . ASP B 1 151 ? 4.102 8.562 2.27 1 86 151 ASP B O 1
ATOM 6034 N N . SER B 1 152 ? 3.941 7.488 0.259 1 88.5 152 SER B N 1
ATOM 6035 C CA . SER B 1 152 ? 4.387 8.672 -0.466 1 88.5 152 SER B CA 1
ATOM 6036 C C . SER B 1 152 ? 3.379 9.812 -0.336 1 88.5 152 SER B C 1
ATOM 6038 O O . SER B 1 152 ? 3.762 10.977 -0.189 1 88.5 152 SER B O 1
ATOM 6040 N N . SER B 1 153 ? 2.127 9.492 -0.376 1 84.56 153 SER B N 1
ATOM 6041 C CA . SER B 1 153 ? 1.091 10.516 -0.261 1 84.56 153 SER B CA 1
ATOM 6042 C C . SER B 1 153 ? 1.065 11.125 1.138 1 84.56 153 SER B C 1
ATOM 6044 O O . SER B 1 153 ? 0.82 12.32 1.296 1 84.56 153 SER B O 1
ATOM 6046 N N . LEU B 1 154 ? 1.288 10.289 2.137 1 84.5 154 LEU B N 1
ATOM 6047 C CA . LEU B 1 154 ? 1.351 10.758 3.518 1 84.5 154 LEU B CA 1
ATOM 6048 C C . LEU B 1 154 ? 2.504 11.734 3.707 1 84.5 154 LEU B C 1
ATOM 6050 O O . LEU B 1 154 ? 2.32 12.812 4.277 1 84.5 154 LEU B O 1
ATOM 6054 N N . ILE B 1 155 ? 3.678 11.414 3.227 1 86.94 155 ILE B N 1
ATOM 6055 C CA . ILE B 1 155 ? 4.855 12.266 3.361 1 86.94 155 ILE B CA 1
ATOM 6056 C C . ILE B 1 155 ? 4.641 13.57 2.596 1 86.94 155 ILE B C 1
ATOM 6058 O O . ILE B 1 155 ? 5.016 14.648 3.07 1 86.94 155 ILE B O 1
ATOM 6062 N N . TYR B 1 156 ? 3.918 13.461 1.469 1 83.38 156 TYR B N 1
ATOM 6063 C CA . TYR B 1 156 ? 3.592 14.641 0.671 1 83.38 156 TYR B CA 1
ATOM 6064 C C . TYR B 1 156 ? 2.684 15.586 1.445 1 83.38 156 TYR B C 1
ATOM 6066 O O . TYR B 1 156 ? 2.939 16.797 1.501 1 83.38 156 TYR B O 1
ATOM 6074 N N . SER B 1 157 ? 1.73 15.062 2.086 1 80.81 157 SER B N 1
ATOM 6075 C CA . SER B 1 157 ? 0.786 15.898 2.816 1 80.81 157 SER B CA 1
ATOM 6076 C C . SER B 1 157 ? 1.458 16.594 3.998 1 80.81 157 SER B C 1
ATOM 6078 O O . SER B 1 157 ? 1.125 17.734 4.328 1 80.81 157 SER B O 1
ATOM 6080 N N . ILE B 1 158 ? 2.387 15.953 4.539 1 82.88 158 ILE B N 1
ATOM 6081 C CA . ILE B 1 158 ? 3.096 16.516 5.684 1 82.88 158 ILE B CA 1
ATOM 6082 C C . ILE B 1 158 ? 4.047 17.609 5.211 1 82.88 158 ILE B C 1
ATOM 6084 O O . ILE B 1 158 ? 4.125 18.688 5.82 1 82.88 158 ILE B O 1
ATOM 6088 N N . TYR B 1 159 ? 4.781 17.375 4.098 1 74.94 159 TYR B N 1
ATOM 6089 C CA . TYR B 1 159 ? 5.676 18.375 3.547 1 74.94 159 TYR B CA 1
ATOM 6090 C C . TYR B 1 159 ? 4.891 19.594 3.055 1 74.94 159 TYR B C 1
ATOM 6092 O O . TYR B 1 159 ? 5.336 20.734 3.209 1 74.94 159 TYR B O 1
ATOM 6100 N N . MET B 1 160 ? 3.641 19.359 2.52 1 72.69 160 MET B N 1
ATOM 6101 C CA . MET B 1 160 ? 2.865 20.422 1.89 1 72.69 160 MET B CA 1
ATOM 6102 C C . MET B 1 160 ? 2.178 21.281 2.939 1 72.69 160 MET B C 1
ATOM 6104 O O . MET B 1 160 ? 2.195 22.516 2.844 1 72.69 160 MET B O 1
ATOM 6108 N N . ASP B 1 161 ? 1.68 20.594 3.887 1 76 161 ASP B N 1
ATOM 6109 C CA . ASP B 1 161 ? 0.766 21.344 4.734 1 76 161 ASP B CA 1
ATOM 6110 C C . ASP B 1 161 ? 1.253 21.375 6.18 1 76 161 ASP B C 1
ATOM 6112 O O . ASP B 1 161 ? 1.424 22.453 6.762 1 76 161 ASP B O 1
ATOM 6116 N N . ARG B 1 162 ? 1.639 20.297 6.738 1 82.06 162 ARG B N 1
ATOM 6117 C CA . ARG B 1 162 ? 1.84 20.203 8.18 1 82.06 162 ARG B CA 1
ATOM 6118 C C . ARG B 1 162 ? 3.15 20.859 8.602 1 82.06 162 ARG B C 1
ATOM 6120 O O . ARG B 1 162 ? 3.223 21.484 9.656 1 82.06 162 ARG B O 1
ATOM 6127 N N . LEU B 1 163 ? 4.141 20.812 7.758 1 86.44 163 LEU B N 1
ATOM 6128 C CA . LEU B 1 163 ? 5.438 21.391 8.102 1 86.44 163 LEU B CA 1
ATOM 6129 C C . LEU B 1 163 ? 5.387 22.906 8.07 1 86.44 163 LEU B C 1
ATOM 6131 O O . LEU B 1 163 ? 6.016 23.578 8.898 1 86.44 163 LEU B O 1
ATOM 6135 N N . CYS B 1 164 ? 4.719 23.438 7.094 1 86.44 164 CYS B N 1
ATOM 6136 C CA . CYS B 1 164 ? 4.551 24.875 7.027 1 86.44 164 CYS B CA 1
ATOM 6137 C C . CYS B 1 164 ? 3.764 25.391 8.219 1 86.44 164 CYS B C 1
ATOM 6139 O O . CYS B 1 164 ? 4.141 26.391 8.836 1 86.44 164 CYS B O 1
ATOM 6141 N N . VAL B 1 165 ? 2.742 24.719 8.594 1 84.94 165 VAL B N 1
ATOM 6142 C CA . VAL B 1 165 ? 1.91 25.109 9.727 1 84.94 165 VAL B CA 1
ATOM 6143 C C . VAL B 1 165 ? 2.713 25 11.023 1 84.94 165 VAL B C 1
ATOM 6145 O O . VAL B 1 165 ? 2.621 25.875 11.891 1 84.94 165 VAL B O 1
ATOM 6148 N N . LEU B 1 166 ? 3.527 24.016 11.117 1 89.5 166 LEU B N 1
ATOM 6149 C CA . LEU B 1 166 ? 4.391 23.844 12.281 1 89.5 166 LEU B CA 1
ATOM 6150 C C . LEU B 1 166 ? 5.379 25 12.391 1 89.5 166 LEU B C 1
ATOM 6152 O O . LEU B 1 166 ? 5.613 25.516 13.484 1 89.5 166 LEU B O 1
ATOM 6156 N N . THR B 1 167 ? 5.941 25.453 11.289 1 91.19 167 THR B N 1
ATOM 6157 C CA . THR B 1 167 ? 6.898 26.547 11.273 1 91.19 167 THR B CA 1
ATOM 6158 C C . THR B 1 167 ? 6.227 27.859 11.672 1 91.19 167 THR B C 1
ATOM 6160 O O . THR B 1 167 ? 6.801 28.656 12.406 1 91.19 167 THR B O 1
ATOM 6163 N N . ILE B 1 168 ? 5.043 27.984 11.219 1 90.19 168 ILE B N 1
ATOM 6164 C CA . ILE B 1 168 ? 4.289 29.172 11.578 1 90.19 168 ILE B CA 1
ATOM 6165 C C . ILE B 1 168 ? 4.008 29.172 13.078 1 90.19 168 ILE B C 1
ATOM 6167 O O . ILE B 1 168 ? 4.234 30.172 13.758 1 90.19 168 ILE B O 1
ATOM 6171 N N . ASP B 1 169 ? 3.564 28.078 13.57 1 89.31 169 ASP B N 1
ATOM 6172 C CA . ASP B 1 169 ? 3.221 27.969 14.984 1 89.31 169 ASP B CA 1
ATOM 6173 C C . ASP B 1 169 ? 4.453 28.172 15.867 1 89.31 169 ASP B C 1
ATOM 6175 O O . ASP B 1 169 ? 4.391 28.859 16.891 1 89.31 169 ASP B O 1
ATOM 6179 N N . LEU B 1 170 ? 5.566 27.625 15.5 1 91.19 170 LEU B N 1
ATOM 6180 C CA . LEU B 1 170 ? 6.793 27.766 16.281 1 91.19 170 LEU B CA 1
ATOM 6181 C C . LEU B 1 170 ? 7.305 29.203 16.25 1 91.19 170 LEU B C 1
ATOM 6183 O O . LEU B 1 170 ? 7.789 29.703 17.266 1 91.19 170 LEU B O 1
ATOM 6187 N N . SER B 1 171 ? 7.242 29.812 15.039 1 94.06 171 SER B N 1
ATOM 6188 C CA . SER B 1 171 ? 7.652 31.203 14.93 1 94.06 171 SER B CA 1
ATOM 6189 C C . SER B 1 171 ? 6.754 32.125 15.758 1 94.06 171 SER B C 1
ATOM 6191 O O . SER B 1 171 ? 7.227 33.062 16.391 1 94.06 171 SER B O 1
ATOM 6193 N N . GLN B 1 172 ? 5.449 31.797 15.773 1 92.06 172 GLN B N 1
ATOM 6194 C CA . GLN B 1 172 ? 4.5 32.562 16.562 1 92.06 172 GLN B CA 1
ATOM 6195 C C . GLN B 1 172 ? 4.773 32.406 18.062 1 92.06 172 GLN B C 1
ATOM 6197 O O . GLN B 1 172 ? 4.742 33.375 18.812 1 92.06 172 GLN B O 1
ATOM 6202 N N . ALA B 1 173 ? 5.055 31.203 18.453 1 88.5 173 ALA B N 1
ATOM 6203 C CA . ALA B 1 173 ? 5.363 30.953 19.859 1 88.5 173 ALA B CA 1
ATOM 6204 C C . ALA B 1 173 ? 6.633 31.688 20.297 1 88.5 173 ALA B C 1
ATOM 6206 O O . ALA B 1 173 ? 6.656 32.344 21.328 1 88.5 173 ALA B O 1
ATOM 6207 N N . LEU B 1 174 ? 7.621 31.625 19.484 1 90.81 174 LEU B N 1
ATOM 6208 C CA . LEU B 1 174 ? 8.898 32.25 19.797 1 90.81 174 LEU B CA 1
ATOM 6209 C C . LEU B 1 174 ? 8.773 33.781 19.797 1 90.81 174 LEU B C 1
ATOM 6211 O O . LEU B 1 174 ? 9.273 34.438 20.719 1 90.81 174 LEU B O 1
ATOM 6215 N N . ALA B 1 175 ? 8.125 34.281 18.797 1 91.62 175 ALA B N 1
ATOM 6216 C CA . ALA B 1 175 ? 7.949 35.719 18.719 1 91.62 175 ALA B CA 1
ATOM 6217 C C . ALA B 1 175 ? 7.121 36.25 19.891 1 91.62 175 ALA B C 1
ATOM 6219 O O . ALA B 1 175 ? 7.395 37.312 20.422 1 91.62 175 ALA B O 1
ATOM 6220 N N . GLY B 1 176 ? 6.066 35.5 20.219 1 88.31 176 GLY B N 1
ATOM 6221 C CA . GLY B 1 176 ? 5.25 35.906 21.359 1 88.31 176 GLY B CA 1
ATOM 6222 C C . GLY B 1 176 ? 6.02 35.906 22.672 1 88.31 176 GLY B C 1
ATOM 6223 O O . GLY B 1 176 ? 5.863 36.844 23.484 1 88.31 176 GLY B O 1
ATOM 6224 N N . PHE B 1 177 ? 6.844 35.031 22.812 1 86.12 177 PHE B N 1
ATOM 6225 C CA . PHE B 1 177 ? 7.648 34.938 24.016 1 86.12 177 PHE B CA 1
ATOM 6226 C C . PHE B 1 177 ? 8.68 36.062 24.062 1 86.12 177 PHE B C 1
ATOM 6228 O O . PHE B 1 177 ? 8.883 36.688 25.109 1 86.12 177 PHE B O 1
ATOM 6235 N N . VAL B 1 178 ? 9.352 36.281 22.938 1 89 178 VAL B N 1
ATOM 6236 C CA . VAL B 1 178 ? 10.383 37.312 22.875 1 89 178 VAL B CA 1
ATOM 6237 C C . VAL B 1 178 ? 9.75 38.688 23.141 1 89 178 VAL B C 1
ATOM 6239 O O . VAL B 1 178 ? 10.297 39.469 23.922 1 89 178 VAL B O 1
ATOM 6242 N N . LEU B 1 179 ? 8.555 38.906 22.594 1 88.69 179 LEU B N 1
ATOM 6243 C CA . LEU B 1 179 ? 7.883 40.188 22.812 1 88.69 179 LEU B CA 1
ATOM 6244 C C . LEU B 1 179 ? 7.445 40.344 24.266 1 88.69 179 LEU B C 1
ATOM 6246 O O . LEU B 1 179 ? 7.527 41.406 24.844 1 88.69 179 LEU B O 1
ATOM 6250 N N . SER B 1 180 ? 7.008 39.281 24.844 1 83.69 180 SER B N 1
ATOM 6251 C CA . SER B 1 180 ? 6.594 39.344 26.234 1 83.69 180 SER B CA 1
ATOM 6252 C C . SER B 1 180 ? 7.77 39.656 27.156 1 83.69 180 SER B C 1
ATOM 6254 O O . SER B 1 180 ? 7.613 40.406 28.125 1 83.69 180 SER B O 1
ATOM 6256 N N . PHE B 1 181 ? 8.938 39.219 26.812 1 85.12 181 PHE B N 1
ATOM 6257 C CA . PHE B 1 181 ? 10.125 39.469 27.625 1 85.12 181 PHE B CA 1
ATOM 6258 C C . PHE B 1 181 ? 10.578 40.906 27.453 1 85.12 181 PHE B C 1
ATOM 6260 O O . PHE B 1 181 ? 11.117 41.5 28.391 1 85.12 181 PHE B O 1
ATOM 6267 N N . ILE B 1 182 ? 10.367 41.406 26.234 1 86.31 182 ILE B N 1
ATOM 6268 C CA . ILE B 1 182 ? 10.766 42.812 25.969 1 86.31 182 ILE B CA 1
ATOM 6269 C C . ILE B 1 182 ? 9.883 43.75 26.766 1 86.31 182 ILE B C 1
ATOM 6271 O O . ILE B 1 182 ? 10.367 44.75 27.312 1 86.31 182 ILE B O 1
ATOM 6275 N N . TYR B 1 183 ? 8.609 43.438 26.938 1 82.62 183 TYR B N 1
ATOM 6276 C CA . TYR B 1 183 ? 7.691 44.312 27.672 1 82.62 183 TYR B CA 1
ATOM 6277 C C . TYR B 1 183 ? 7.863 44.156 29.172 1 82.62 183 TYR B C 1
ATOM 6279 O O . TYR B 1 183 ? 7.934 45.125 29.906 1 82.62 183 TYR B O 1
ATOM 6287 N N . SER B 1 184 ? 7.824 42.844 29.609 1 82.94 184 SER B N 1
ATOM 6288 C CA . SER B 1 184 ? 8.055 42.594 31.031 1 82.94 184 SER B CA 1
ATOM 6289 C C . SER B 1 184 ? 8.633 41.219 31.25 1 82.94 184 SER B C 1
ATOM 6291 O O . SER B 1 184 ? 7.926 40.219 31.125 1 82.94 184 SER B O 1
ATOM 6293 N N . TRP B 1 185 ? 9.805 41.156 31.594 1 80.44 185 TRP B N 1
ATOM 6294 C CA . TRP B 1 185 ? 10.461 39.875 31.812 1 80.44 185 TRP B CA 1
ATOM 6295 C C . TRP B 1 185 ? 9.953 39.219 33.062 1 80.44 185 TRP B C 1
ATOM 6297 O O . TRP B 1 185 ? 9.977 38 33.188 1 80.44 185 TRP B O 1
ATOM 6307 N N . ARG B 1 186 ? 9.414 40.031 33.969 1 76.25 186 ARG B N 1
ATOM 6308 C CA . ARG B 1 186 ? 8.969 39.469 35.25 1 76.25 186 ARG B CA 1
ATOM 6309 C C . ARG B 1 186 ? 7.711 38.625 35.094 1 76.25 186 ARG B C 1
ATOM 6311 O O . ARG B 1 186 ? 7.605 37.531 35.625 1 76.25 186 ARG B O 1
ATOM 6318 N N . ILE B 1 187 ? 6.941 39.156 34.219 1 75.38 187 ILE B N 1
ATOM 6319 C CA . ILE B 1 187 ? 5.684 38.438 34 1 75.38 187 ILE B CA 1
ATOM 6320 C C . ILE B 1 187 ? 5.914 37.25 33.094 1 75.38 187 ILE B C 1
ATOM 6322 O O . ILE B 1 187 ? 5.293 36.188 33.25 1 75.38 187 ILE B O 1
ATOM 6326 N N . SER B 1 188 ? 6.766 37.469 32.188 1 80.12 188 SER B N 1
ATOM 6327 C CA . SER B 1 188 ? 7.047 36.438 31.172 1 80.12 188 SER B CA 1
ATOM 6328 C C . SER B 1 188 ? 7.691 35.219 31.812 1 80.12 188 SER B C 1
ATOM 6330 O O . SER B 1 188 ? 7.508 34.094 31.344 1 80.12 188 SER B O 1
ATOM 6332 N N . LEU B 1 189 ? 8.359 35.375 32.812 1 80.25 189 LEU B N 1
ATOM 6333 C CA . LEU B 1 189 ? 9 34.25 33.5 1 80.25 189 LEU B CA 1
ATOM 6334 C C . LEU B 1 189 ? 7.961 33.344 34.125 1 80.25 189 LEU B C 1
ATOM 6336 O O . LEU B 1 189 ? 8.164 32.125 34.188 1 80.25 189 LEU B O 1
ATOM 6340 N N . ILE B 1 190 ? 6.801 33.844 34.5 1 72.25 190 ILE B N 1
ATOM 6341 C CA . ILE B 1 190 ? 5.727 33.031 35.031 1 72.25 190 ILE B CA 1
ATOM 6342 C C . ILE B 1 190 ? 5.121 32.156 33.938 1 72.25 190 ILE B C 1
ATOM 6344 O O . ILE B 1 190 ? 4.805 31 34.156 1 72.25 190 ILE B O 1
ATOM 6348 N N . ALA B 1 191 ? 5.117 32.844 32.781 1 71.75 191 ALA B N 1
ATOM 6349 C CA . ALA B 1 191 ? 4.551 32.125 31.641 1 71.75 191 ALA B CA 1
ATOM 6350 C C . ALA B 1 191 ? 5.484 31 31.188 1 71.75 191 ALA B C 1
ATOM 6352 O O . ALA B 1 191 ? 5.023 29.953 30.734 1 71.75 191 ALA B O 1
ATOM 6353 N N . LEU B 1 192 ? 6.645 31.219 31.328 1 77.12 192 LEU B N 1
ATOM 6354 C CA . LEU B 1 192 ? 7.641 30.234 30.906 1 77.12 192 LEU B CA 1
ATOM 6355 C C . LEU B 1 192 ? 7.559 28.984 31.781 1 77.12 192 LEU B C 1
ATOM 6357 O O . LEU B 1 192 ? 7.871 27.875 31.312 1 77.12 192 LEU B O 1
ATOM 6361 N N . PHE B 1 193 ? 7.07 29.188 32.875 1 75.62 193 PHE B N 1
ATOM 6362 C CA . PHE B 1 193 ? 6.961 28.047 33.781 1 75.62 193 PHE B CA 1
ATOM 6363 C C . PHE B 1 193 ? 5.754 27.188 33.438 1 75.62 193 PHE B C 1
ATOM 6365 O O . PHE B 1 193 ? 5.727 26 33.75 1 75.62 193 PHE B O 1
ATOM 6372 N N . VAL B 1 194 ? 4.848 27.734 32.781 1 70.75 194 VAL B N 1
ATOM 6373 C CA . VAL B 1 194 ? 3.619 27.016 32.438 1 70.75 194 VAL B CA 1
ATOM 6374 C C . VAL B 1 194 ? 3.85 26.125 31.234 1 70.75 194 VAL B C 1
ATOM 6376 O O . VAL B 1 194 ? 3.273 25.047 31.125 1 70.75 194 VAL B O 1
ATOM 6379 N N . ILE B 1 195 ? 4.832 26.5 30.406 1 74.44 195 ILE B N 1
ATOM 6380 C CA . ILE B 1 195 ? 5.09 25.797 29.141 1 74.44 195 ILE B CA 1
ATOM 6381 C C . ILE B 1 195 ? 5.613 24.391 29.438 1 74.44 195 ILE B C 1
ATOM 6383 O O . ILE B 1 195 ? 5.086 23.406 28.922 1 74.44 195 ILE B O 1
ATOM 6387 N N . PRO B 1 196 ? 6.539 24.25 30.281 1 76.69 196 PRO B N 1
ATOM 6388 C CA . PRO B 1 196 ? 7.039 22.906 30.578 1 76.69 196 PRO B CA 1
ATOM 6389 C C . PRO B 1 196 ? 5.977 22.016 31.234 1 76.69 196 PRO B C 1
ATOM 6391 O O . PRO B 1 196 ? 5.977 20.797 31.031 1 76.69 196 PRO B O 1
ATOM 6394 N N . ILE B 1 197 ? 5.066 22.625 31.906 1 74.5 197 ILE B N 1
ATOM 6395 C CA . ILE B 1 197 ? 4.004 21.844 32.531 1 74.5 197 ILE B CA 1
ATOM 6396 C C . ILE B 1 197 ? 3.047 21.328 31.484 1 74.5 197 ILE B C 1
ATOM 6398 O O . ILE B 1 197 ? 2.604 20.172 31.547 1 74.5 197 ILE B O 1
ATOM 6402 N N . CYS B 1 198 ? 2.791 22.188 30.5 1 72.69 198 CYS B N 1
ATOM 6403 C CA . CYS B 1 198 ? 1.938 21.766 29.391 1 72.69 198 CYS B CA 1
ATOM 6404 C C . CYS B 1 198 ? 2.605 20.672 28.578 1 72.69 198 CYS B C 1
ATOM 6406 O O . CYS B 1 198 ? 1.956 19.688 28.203 1 72.69 198 CYS B O 1
ATOM 6408 N N . PHE B 1 199 ? 3.889 20.75 28.484 1 77.88 199 PHE B N 1
ATOM 6409 C CA . PHE B 1 199 ? 4.641 19.75 27.734 1 77.88 199 PHE B CA 1
ATOM 6410 C C . PHE B 1 199 ? 4.68 18.422 28.484 1 77.88 199 PHE B C 1
ATOM 6412 O O . PHE B 1 199 ? 4.523 17.359 27.875 1 77.88 199 PHE B O 1
ATOM 6419 N N . ALA B 1 200 ? 4.84 18.562 29.734 1 79.88 200 ALA B N 1
ATOM 6420 C CA . ALA B 1 200 ? 4.898 17.359 30.562 1 79.88 200 ALA B CA 1
ATOM 6421 C C . ALA B 1 200 ? 3.561 16.625 30.547 1 79.88 200 ALA B C 1
ATOM 6423 O O . ALA B 1 200 ? 3.521 15.398 30.438 1 79.88 200 ALA B O 1
ATOM 6424 N N . ALA B 1 201 ? 2.537 17.328 30.594 1 75.88 201 ALA B N 1
ATOM 6425 C CA . ALA B 1 201 ? 1.204 16.734 30.547 1 75.88 201 ALA B CA 1
ATOM 6426 C C . ALA B 1 201 ? 0.929 16.094 29.188 1 75.88 201 ALA B C 1
ATOM 6428 O O . ALA B 1 201 ? 0.348 15.016 29.109 1 75.88 201 ALA B O 1
ATOM 6429 N N . PHE B 1 202 ? 1.373 16.766 28.172 1 76.62 202 PHE B N 1
ATOM 6430 C CA . PHE B 1 202 ? 1.164 16.281 26.812 1 76.62 202 PHE B CA 1
ATOM 6431 C C . PHE B 1 202 ? 1.928 14.992 26.578 1 76.62 202 PHE B C 1
ATOM 6433 O O . 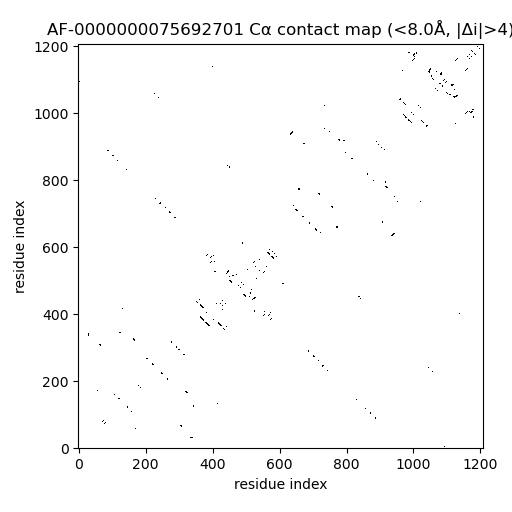PHE B 1 202 ? 1.355 14.008 26.109 1 76.62 202 PHE B O 1
ATOM 6440 N N . PHE B 1 203 ? 3.121 14.922 27.047 1 81.94 203 PHE B N 1
ATOM 6441 C CA . PHE B 1 203 ? 3.967 13.773 26.75 1 81.94 203 PHE B CA 1
ATOM 6442 C C . PHE B 1 203 ? 3.609 12.594 27.656 1 81.94 203 PHE B C 1
ATOM 6444 O O . PHE B 1 203 ? 3.73 11.438 27.25 1 81.94 203 PHE B O 1
ATOM 6451 N N . LEU B 1 204 ? 3.189 12.93 28.781 1 82.94 204 LEU B N 1
ATOM 6452 C CA . LEU B 1 204 ? 2.742 11.859 29.672 1 82.94 204 LEU B CA 1
ATOM 6453 C C . LEU B 1 204 ? 1.525 11.148 29.094 1 82.94 204 LEU B C 1
ATOM 6455 O O . LEU B 1 204 ? 1.466 9.914 29.078 1 82.94 204 LEU B O 1
ATOM 6459 N N . CYS B 1 205 ? 0.594 11.883 28.578 1 80.06 205 CYS B N 1
ATOM 6460 C CA . CYS B 1 205 ? -0.596 11.297 27.969 1 80.06 205 CYS B CA 1
ATOM 6461 C C . CYS B 1 205 ? -0.246 10.57 26.672 1 80.06 205 CYS B C 1
ATOM 6463 O O . CYS B 1 205 ? -0.772 9.484 26.406 1 80.06 205 CYS B O 1
ATOM 6465 N N . GLU B 1 206 ? 0.684 11.125 25.969 1 77.5 206 GLU B N 1
ATOM 6466 C CA . GLU B 1 206 ? 1.107 10.531 24.703 1 77.5 206 GLU B CA 1
ATOM 6467 C C . GLU B 1 206 ? 1.828 9.203 24.938 1 77.5 206 GLU B C 1
ATOM 6469 O O . GLU B 1 206 ? 1.73 8.289 24.125 1 77.5 206 GLU B O 1
ATOM 6474 N N . TYR B 1 207 ? 2.467 9.172 26.062 1 80.12 207 TYR B N 1
ATOM 6475 C CA . TYR B 1 207 ? 3.15 7.941 26.453 1 80.12 207 TYR B CA 1
ATOM 6476 C C . TYR B 1 207 ? 2.154 6.812 26.688 1 80.12 207 TYR B C 1
ATOM 6478 O O . TYR B 1 207 ? 2.346 5.695 26.203 1 80.12 207 TYR B O 1
ATOM 6486 N N . PHE B 1 208 ? 1.108 7.094 27.219 1 80.56 208 PHE B N 1
ATOM 6487 C CA . PHE B 1 208 ? 0.09 6.09 27.5 1 80.56 208 PHE B CA 1
ATOM 6488 C C . PHE B 1 208 ? -0.658 5.707 26.234 1 80.56 208 PHE B C 1
ATOM 6490 O O . PHE B 1 208 ? -1.002 4.539 26.031 1 80.56 208 PHE B O 1
ATOM 6497 N N . ILE B 1 209 ? -0.863 6.609 25.391 1 79.88 209 ILE B N 1
ATOM 6498 C CA . ILE B 1 209 ? -1.556 6.359 24.125 1 79.88 209 ILE B CA 1
ATOM 6499 C C . ILE B 1 209 ? -0.681 5.5 23.219 1 79.88 209 ILE B C 1
ATOM 6501 O O . ILE B 1 209 ? -1.18 4.609 22.531 1 79.88 209 ILE B O 1
ATOM 6505 N N . GLY B 1 210 ? 0.566 5.805 23.266 1 75.94 210 GLY B N 1
ATOM 6506 C CA . GLY B 1 210 ? 1.509 5.047 22.453 1 75.94 210 GLY B CA 1
ATOM 6507 C C . GLY B 1 210 ? 1.51 3.564 22.766 1 75.94 210 GLY B C 1
ATOM 6508 O O . GLY B 1 210 ? 1.603 2.732 21.859 1 75.94 210 GLY B O 1
ATOM 6509 N N . LYS B 1 211 ? 1.306 3.195 23.938 1 80.75 211 LYS B N 1
ATOM 6510 C CA . LYS B 1 211 ? 1.278 1.797 24.359 1 80.75 211 LYS B CA 1
ATOM 6511 C C . LYS B 1 211 ? 0.02 1.097 23.859 1 80.75 211 LYS B C 1
ATOM 6513 O O . LYS B 1 211 ? 0.051 -0.096 23.547 1 80.75 211 LYS B O 1
ATOM 6518 N N . LEU B 1 212 ? -1.016 1.905 23.734 1 80.94 212 LEU B N 1
ATOM 6519 C CA . LEU B 1 212 ? -2.293 1.338 23.328 1 80.94 212 LEU B CA 1
ATOM 6520 C C . LEU B 1 212 ? -2.385 1.256 21.797 1 80.94 212 LEU B C 1
ATOM 6522 O O . LEU B 1 212 ? -3.195 0.498 21.266 1 80.94 212 LEU B O 1
ATOM 6526 N N . TRP B 1 213 ? -1.508 1.961 21.125 1 75.38 213 TRP B N 1
ATOM 6527 C CA . TRP B 1 213 ? -1.528 2.047 19.672 1 75.38 213 TRP B CA 1
ATOM 6528 C C . TRP B 1 213 ? -1.148 0.711 19.031 1 75.38 213 TRP B C 1
ATOM 6530 O O . TRP B 1 213 ? -1.703 0.323 18 1 75.38 213 TRP B O 1
ATOM 6540 N N . HIS B 1 214 ? -0.249 0.067 19.75 1 76.75 214 HIS B N 1
ATOM 6541 C CA . HIS B 1 214 ? 0.161 -1.239 19.234 1 76.75 214 HIS B CA 1
ATOM 6542 C C . HIS B 1 214 ? -0.999 -2.229 19.266 1 76.75 214 HIS B C 1
ATOM 6544 O O . HIS B 1 214 ? -1.238 -2.939 18.281 1 76.75 214 HIS B O 1
ATOM 6550 N N . ASP B 1 215 ? -1.688 -2.182 20.312 1 80 215 ASP B N 1
ATOM 6551 C CA . ASP B 1 215 ? -2.846 -3.061 20.453 1 80 215 ASP B CA 1
ATOM 6552 C C . ASP B 1 215 ? -3.947 -2.684 19.469 1 80 215 ASP B C 1
ATOM 6554 O O . ASP B 1 215 ? -4.613 -3.557 18.906 1 80 215 ASP B O 1
ATOM 6558 N N . TYR B 1 216 ? -4.031 -1.504 19.203 1 78.69 216 TYR B N 1
ATOM 6559 C CA . TYR B 1 216 ? -5.027 -0.999 18.266 1 78.69 216 TYR B CA 1
ATOM 6560 C C . TYR B 1 216 ? -4.73 -1.463 16.844 1 78.69 216 TYR B C 1
ATOM 6562 O O . TYR B 1 216 ? -5.609 -1.979 16.156 1 78.69 216 TYR B O 1
ATOM 6570 N N . ASN B 1 217 ? -3.545 -1.351 16.547 1 75.94 217 ASN B N 1
ATOM 6571 C CA . ASN B 1 217 ? -3.139 -1.725 15.195 1 75.94 217 ASN B CA 1
ATOM 6572 C C . ASN B 1 217 ? -3.277 -3.227 14.969 1 75.94 217 ASN B C 1
ATOM 6574 O O . ASN B 1 217 ? -3.73 -3.656 13.906 1 75.94 217 ASN B O 1
ATOM 6578 N N . ASN B 1 218 ? -2.914 -4.004 15.938 1 80.56 218 ASN B N 1
ATOM 6579 C CA . ASN B 1 218 ? -3.031 -5.453 15.844 1 80.56 218 ASN B CA 1
ATOM 6580 C C . ASN B 1 218 ? -4.488 -5.891 15.711 1 80.56 218 ASN B C 1
ATOM 6582 O O . ASN B 1 218 ? -4.812 -6.75 14.891 1 80.56 218 ASN B O 1
ATOM 6586 N N . ALA B 1 219 ? -5.301 -5.277 16.531 1 83.56 219 ALA B N 1
ATOM 6587 C CA . ALA B 1 219 ? -6.719 -5.621 16.516 1 83.56 219 ALA B CA 1
ATOM 6588 C C . ALA B 1 219 ? -7.363 -5.207 15.195 1 83.56 219 ALA B C 1
ATOM 6590 O O . ALA B 1 219 ? -8.18 -5.945 14.641 1 83.56 219 ALA B O 1
ATOM 6591 N N . THR B 1 220 ? -6.973 -4.117 14.688 1 82.31 220 THR B N 1
ATOM 6592 C CA . THR B 1 220 ? -7.523 -3.619 13.438 1 82.31 220 THR B CA 1
ATOM 6593 C C . THR B 1 220 ? -7.078 -4.488 12.266 1 82.31 220 THR B C 1
ATOM 6595 O O . THR B 1 220 ? -7.879 -4.824 11.391 1 82.31 220 THR B O 1
ATOM 6598 N N . ASN B 1 221 ? -5.852 -4.848 12.289 1 80.81 221 ASN B N 1
ATOM 6599 C CA . ASN B 1 221 ? -5.332 -5.727 11.25 1 80.81 221 ASN B CA 1
ATOM 6600 C C . ASN B 1 221 ? -6.031 -7.082 11.258 1 80.81 221 ASN B C 1
ATOM 6602 O O . ASN B 1 221 ? -6.348 -7.629 10.195 1 80.81 221 ASN B O 1
ATOM 6606 N N . ALA B 1 222 ? -6.195 -7.57 12.391 1 84.56 222 ALA B N 1
ATOM 6607 C CA . ALA B 1 222 ? -6.887 -8.852 12.531 1 84.56 222 ALA B CA 1
ATOM 6608 C C . ALA B 1 222 ? -8.312 -8.766 12 1 84.56 222 ALA B C 1
ATOM 6610 O O . ALA B 1 222 ? -8.781 -9.68 11.305 1 84.56 222 ALA B O 1
ATOM 6611 N N . ALA B 1 223 ? -9 -7.723 12.312 1 87.56 223 ALA B N 1
ATOM 6612 C CA . ALA B 1 223 ? -10.375 -7.535 11.859 1 87.56 223 ALA B CA 1
ATOM 6613 C C . ALA B 1 223 ? -10.43 -7.379 10.336 1 87.56 223 ALA B C 1
ATOM 6615 O O . ALA B 1 223 ? -11.312 -7.934 9.688 1 87.56 223 ALA B O 1
ATOM 6616 N N . ASN B 1 224 ? -9.5 -6.691 9.812 1 85.19 224 ASN B N 1
ATOM 6617 C CA . ASN B 1 224 ? -9.445 -6.488 8.367 1 85.19 224 ASN B CA 1
ATOM 6618 C C . ASN B 1 224 ? -9.133 -7.789 7.633 1 85.19 224 ASN B C 1
ATOM 6620 O O . ASN B 1 224 ? -9.719 -8.07 6.582 1 85.19 224 ASN B O 1
ATOM 6624 N N . THR B 1 225 ? -8.242 -8.492 8.219 1 82.38 225 THR B N 1
ATOM 6625 C CA . THR B 1 225 ? -7.906 -9.789 7.641 1 82.38 225 THR B CA 1
ATOM 6626 C C . THR B 1 225 ? -9.117 -10.719 7.645 1 82.38 225 THR B C 1
ATOM 6628 O O . THR B 1 225 ? -9.367 -11.422 6.668 1 82.38 225 THR B O 1
ATOM 6631 N N . LYS B 1 226 ? -9.82 -10.703 8.703 1 88.69 226 LYS B N 1
ATOM 6632 C CA . LYS B 1 226 ? -11.008 -11.539 8.805 1 88.69 226 LYS B CA 1
ATOM 6633 C C . LYS B 1 226 ? -12.055 -11.141 7.773 1 88.69 226 LYS B C 1
ATOM 6635 O O . LYS B 1 226 ? -12.656 -12 7.121 1 88.69 226 LYS B O 1
ATOM 6640 N N . ALA B 1 227 ? -12.273 -9.867 7.629 1 89.19 227 ALA B N 1
ATOM 6641 C CA . ALA B 1 227 ? -13.227 -9.383 6.637 1 89.19 227 ALA B CA 1
ATOM 6642 C C . ALA B 1 227 ? -12.797 -9.766 5.227 1 89.19 227 ALA B C 1
ATOM 6644 O O . ALA B 1 227 ? -13.617 -10.164 4.402 1 89.19 227 ALA B O 1
ATOM 6645 N N . GLU B 1 228 ? -11.578 -9.656 4.988 1 86.94 228 GLU B N 1
ATOM 6646 C CA . GLU B 1 228 ? -11.016 -9.992 3.686 1 86.94 228 GLU B CA 1
ATOM 6647 C C . GLU B 1 228 ? -11.188 -11.477 3.379 1 86.94 228 GLU B C 1
ATOM 6649 O O . GLU B 1 228 ? -11.578 -11.844 2.268 1 86.94 228 GLU B O 1
ATOM 6654 N N . GLU B 1 229 ? -10.906 -12.289 4.32 1 86.88 229 GLU B N 1
ATOM 6655 C CA . GLU B 1 229 ? -11.055 -13.742 4.188 1 86.88 229 GLU B CA 1
ATOM 6656 C C . GLU B 1 229 ? -12.5 -14.125 3.883 1 86.88 229 GLU B C 1
ATOM 6658 O O . GLU B 1 229 ? -12.75 -14.938 2.99 1 86.88 229 GLU B O 1
ATOM 6663 N N . VAL B 1 230 ? -13.391 -13.57 4.629 1 89.75 230 VAL B N 1
ATOM 6664 C CA . VAL B 1 230 ? -14.805 -13.922 4.5 1 89.75 230 VAL B CA 1
ATOM 6665 C C . VAL B 1 230 ? -15.328 -13.453 3.143 1 89.75 230 VAL B C 1
ATOM 6667 O O . VAL B 1 230 ? -16.047 -14.18 2.465 1 89.75 230 VAL B O 1
ATOM 6670 N N . ILE B 1 231 ? -14.875 -12.305 2.695 1 88.56 231 ILE B N 1
ATOM 6671 C CA . ILE B 1 231 ? -15.344 -11.742 1.434 1 88.56 231 ILE B CA 1
ATOM 6672 C C . ILE B 1 231 ? -14.766 -12.547 0.266 1 88.56 231 ILE B C 1
ATOM 6674 O O . ILE B 1 231 ? -15.477 -12.836 -0.7 1 88.56 231 ILE B O 1
ATOM 6678 N N . ASN B 1 232 ? -13.562 -12.953 0.387 1 84.44 232 ASN B N 1
ATOM 6679 C CA . ASN B 1 232 ? -12.914 -13.719 -0.67 1 84.44 232 ASN B CA 1
ATOM 6680 C C . ASN B 1 232 ? -13.461 -15.141 -0.751 1 84.44 232 ASN B C 1
ATOM 6682 O O . ASN B 1 232 ? -13.398 -15.773 -1.805 1 84.44 232 ASN B O 1
ATOM 6686 N N . SER B 1 233 ? -13.922 -15.641 0.379 1 88.06 233 SER B N 1
ATOM 6687 C CA . SER B 1 233 ? -14.43 -17 0.433 1 88.06 233 SER B CA 1
ATOM 6688 C C . SER B 1 233 ? -15.945 -17.031 0.612 1 88.06 233 SER B C 1
ATOM 6690 O O . SER B 1 233 ? -16.484 -17.922 1.277 1 88.06 233 SER B O 1
ATOM 6692 N N . PHE B 1 234 ? -16.562 -16.094 0.07 1 87.62 234 PHE B N 1
ATOM 6693 C CA . PHE B 1 234 ? -17.984 -15.906 0.296 1 87.62 234 PHE B CA 1
ATOM 6694 C C . PHE B 1 234 ? -18.781 -17.125 -0.177 1 87.62 234 PHE B C 1
ATOM 6696 O O . PHE B 1 234 ? -19.734 -17.547 0.483 1 87.62 234 PHE B O 1
ATOM 6703 N N . ARG B 1 235 ? -18.406 -17.75 -1.303 1 86.94 235 ARG B N 1
ATOM 6704 C CA . ARG B 1 235 ? -19.109 -18.906 -1.848 1 86.94 235 ARG B CA 1
ATOM 6705 C C . ARG B 1 235 ? -19 -20.109 -0.908 1 86.94 235 ARG B C 1
ATOM 6707 O O . ARG B 1 235 ? -19.984 -20.828 -0.695 1 86.94 235 ARG B O 1
ATOM 6714 N N . THR B 1 236 ? -17.828 -20.25 -0.355 1 87.44 236 THR B N 1
ATOM 6715 C CA . THR B 1 236 ? -17.609 -21.344 0.583 1 87.44 236 THR B CA 1
ATOM 6716 C C . THR B 1 236 ? -18.406 -21.109 1.869 1 87.44 236 THR B C 1
ATOM 6718 O O . THR B 1 236 ? -19 -22.047 2.402 1 87.44 236 THR B O 1
ATOM 6721 N N . VAL B 1 237 ? -18.438 -19.906 2.336 1 89.38 237 VAL B N 1
ATOM 6722 C CA . VAL B 1 237 ? -19.188 -19.547 3.543 1 89.38 237 VAL B CA 1
ATOM 6723 C C . VAL B 1 237 ? -20.672 -19.844 3.336 1 89.38 237 VAL B C 1
ATOM 6725 O O . VAL B 1 237 ? -21.328 -20.406 4.223 1 89.38 237 VAL B O 1
ATOM 6728 N N . LYS B 1 238 ? -21.141 -19.609 2.139 1 87.94 238 LYS B N 1
ATOM 6729 C CA . LYS B 1 238 ? -22.547 -19.828 1.822 1 87.94 238 LYS B CA 1
ATOM 6730 C C . LYS B 1 238 ? -22.844 -21.312 1.671 1 87.94 238 LYS B C 1
ATOM 6732 O O . LYS B 1 238 ? -23.891 -21.797 2.107 1 87.94 238 LYS B O 1
ATOM 6737 N N . SER B 1 239 ? -21.938 -22 1.075 1 87.56 239 SER B N 1
ATOM 6738 C CA . SER B 1 239 ? -22.141 -23.438 0.845 1 87.56 239 SER B CA 1
ATOM 6739 C C . SER B 1 239 ? -22.266 -24.188 2.16 1 87.56 239 SER B C 1
ATOM 6741 O O . SER B 1 239 ? -22.969 -25.203 2.236 1 87.56 239 SER B O 1
ATOM 6743 N N . PHE B 1 240 ? -21.609 -23.641 3.172 1 86.81 240 PHE B N 1
ATOM 6744 C CA . PHE B 1 240 ? -21.625 -24.328 4.457 1 86.81 240 PHE B CA 1
ATOM 6745 C C . PHE B 1 240 ? -22.562 -23.625 5.438 1 86.81 240 PHE B C 1
ATOM 6747 O O . PHE B 1 240 ? -22.609 -23.984 6.617 1 86.81 240 PHE B O 1
ATOM 6754 N N . ASP B 1 241 ? -23.234 -22.594 5.012 1 84.31 241 ASP B N 1
ATOM 6755 C CA . ASP B 1 241 ? -24.219 -21.875 5.812 1 84.31 241 ASP B CA 1
ATOM 6756 C C . ASP B 1 241 ? -23.594 -21.359 7.105 1 84.31 241 ASP B C 1
ATOM 6758 O O . ASP B 1 241 ? -24.109 -21.609 8.195 1 84.31 241 ASP B O 1
ATOM 6762 N N . ARG B 1 242 ? -22.469 -20.703 6.922 1 86.75 242 ARG B N 1
ATOM 6763 C CA . ARG B 1 242 ? -21.75 -20.219 8.094 1 86.75 242 ARG B CA 1
ATOM 6764 C C . ARG B 1 242 ? -21.703 -18.688 8.117 1 86.75 242 ARG B C 1
ATOM 6766 O O . ARG B 1 242 ? -20.797 -18.094 8.695 1 86.75 242 ARG B O 1
ATOM 6773 N N . GLU B 1 243 ? -22.656 -18.062 7.559 1 87.81 243 GLU B N 1
ATOM 6774 C CA . GLU B 1 243 ? -22.703 -16.609 7.488 1 87.81 243 GLU B CA 1
ATOM 6775 C C . GLU B 1 243 ? -22.781 -15.992 8.883 1 87.81 243 GLU B C 1
ATOM 6777 O O . GLU B 1 243 ? -22.047 -15.047 9.195 1 87.81 243 GLU B O 1
ATOM 6782 N N . LEU B 1 244 ? -23.625 -16.516 9.758 1 83.94 244 LEU B N 1
ATOM 6783 C CA . LEU B 1 244 ? -23.828 -15.977 11.102 1 83.94 244 LEU B CA 1
ATOM 6784 C C . LEU B 1 244 ? -22.578 -16.188 11.953 1 83.94 244 LEU B C 1
ATOM 6786 O O . LEU B 1 244 ? -22.172 -15.281 12.688 1 83.94 244 LEU B O 1
ATOM 6790 N N . THR B 1 245 ? -21.969 -17.312 11.75 1 87.31 245 THR B N 1
ATOM 6791 C CA . THR B 1 245 ? -20.766 -17.609 12.516 1 87.31 245 THR B CA 1
ATOM 6792 C C . THR B 1 245 ? -19.625 -16.656 12.133 1 87.31 245 THR B C 1
ATOM 6794 O O . THR B 1 245 ? -18.922 -16.141 13.008 1 87.31 245 THR B O 1
ATOM 6797 N N . GLU B 1 246 ? -19.531 -16.484 10.867 1 90.56 246 GLU B N 1
ATOM 6798 C CA . GLU B 1 246 ? -18.469 -15.594 10.398 1 90.56 246 GLU B CA 1
ATOM 6799 C C . GLU B 1 246 ? -18.75 -14.148 10.812 1 90.56 246 GLU B C 1
ATOM 6801 O O . GLU B 1 246 ? -17.812 -13.406 11.133 1 90.56 246 GLU B O 1
ATOM 6806 N N . SER B 1 247 ? -19.984 -13.766 10.852 1 89.75 247 SER B N 1
ATOM 6807 C CA . SER B 1 247 ? -20.359 -12.438 11.328 1 89.75 247 SER B CA 1
ATOM 6808 C C . SER B 1 247 ? -20.031 -12.266 12.805 1 89.75 247 SER B C 1
ATOM 6810 O O . SER B 1 247 ? -19.531 -11.211 13.211 1 89.75 247 SER B O 1
ATOM 6812 N N . GLU B 1 248 ? -20.266 -13.25 13.586 1 90.31 248 GLU B N 1
ATOM 6813 C CA . GLU B 1 248 ? -19.984 -13.203 15.016 1 90.31 248 GLU B CA 1
ATOM 6814 C C . GLU B 1 248 ? -18.484 -13.156 15.289 1 90.31 248 GLU B C 1
ATOM 6816 O O . GLU B 1 248 ? -18.031 -12.445 16.188 1 90.31 248 GLU B O 1
ATOM 6821 N N . LYS B 1 249 ? -17.781 -13.914 14.516 1 90.06 249 LYS B N 1
ATOM 6822 C CA . LYS B 1 249 ? -16.328 -13.891 14.664 1 90.06 249 LYS B CA 1
ATOM 6823 C C . LYS B 1 249 ? -15.766 -12.508 14.328 1 90.06 249 LYS B C 1
ATOM 6825 O O . LYS B 1 249 ? -14.852 -12.023 14.992 1 90.06 249 LYS B O 1
ATOM 6830 N N . TYR B 1 250 ? -16.312 -11.922 13.328 1 90.81 250 TYR B N 1
ATOM 6831 C CA . TYR B 1 250 ? -15.914 -10.57 12.953 1 90.81 250 TYR B CA 1
ATOM 6832 C C . TYR B 1 250 ? -16.281 -9.57 14.047 1 90.81 250 TYR B C 1
ATOM 6834 O O . TYR B 1 250 ? -15.477 -8.695 14.375 1 90.81 250 TYR B O 1
ATOM 6842 N N . GLU B 1 251 ? -17.453 -9.719 14.531 1 91.38 251 GLU B N 1
ATOM 6843 C CA . GLU B 1 251 ? -17.906 -8.859 15.625 1 91.38 251 GLU B CA 1
ATOM 6844 C C . GLU B 1 251 ? -16.969 -8.977 16.828 1 91.38 251 GLU B C 1
ATOM 6846 O O . GLU B 1 251 ? -16.641 -7.969 17.469 1 91.38 251 GLU B O 1
ATOM 6851 N N . SER B 1 252 ? -16.562 -10.125 17.094 1 90.06 252 SER B N 1
ATOM 6852 C CA . SER B 1 252 ? -15.664 -10.352 18.219 1 90.06 252 SER B CA 1
ATOM 6853 C C . SER B 1 252 ? -14.312 -9.672 17.984 1 90.06 252 SER B C 1
ATOM 6855 O O . SER B 1 252 ? -13.719 -9.133 18.906 1 90.06 252 SER B O 1
ATOM 6857 N N . SER B 1 253 ? -13.891 -9.695 16.797 1 88.44 253 SER B N 1
ATOM 6858 C CA . SER B 1 253 ? -12.641 -9.031 16.453 1 88.44 253 SER B CA 1
ATOM 6859 C C . SER B 1 253 ? -12.766 -7.516 16.562 1 88.44 253 SER B C 1
ATOM 6861 O O . SER B 1 253 ? -11.82 -6.84 16.969 1 88.44 253 SER B O 1
ATOM 6863 N N . LEU B 1 254 ? -13.891 -7.016 16.25 1 89.56 254 LEU B N 1
ATOM 6864 C CA . LEU B 1 254 ? -14.141 -5.578 16.312 1 89.56 254 LEU B CA 1
ATOM 6865 C C . LEU B 1 254 ? -14.281 -5.117 17.766 1 89.56 254 LEU B C 1
ATOM 6867 O O . LEU B 1 254 ? -13.945 -3.977 18.094 1 89.56 254 LEU B O 1
ATOM 6871 N N . GLN B 1 255 ? -14.805 -5.977 18.625 1 88.19 255 GLN B N 1
ATOM 6872 C CA . GLN B 1 255 ? -14.953 -5.633 20.031 1 88.19 255 GLN B CA 1
ATOM 6873 C C . GLN B 1 255 ? -13.594 -5.379 20.672 1 88.19 255 GLN B C 1
ATOM 6875 O O . GLN B 1 255 ? -13.469 -4.539 21.578 1 88.19 255 GLN B O 1
ATOM 6880 N N . LYS B 1 256 ? -12.57 -6.039 20.203 1 87.19 256 LYS B N 1
ATOM 6881 C CA . LYS B 1 256 ? -11.219 -5.789 20.703 1 87.19 256 LYS B CA 1
ATOM 6882 C C . LYS B 1 256 ? -10.75 -4.387 20.328 1 87.19 256 LYS B C 1
ATOM 6884 O O . LYS B 1 256 ? -10.078 -3.719 21.109 1 87.19 256 LYS B O 1
ATOM 6889 N N . ILE B 1 257 ? -11.148 -3.912 19.219 1 85.06 257 ILE B N 1
ATOM 6890 C CA . ILE B 1 257 ? -10.828 -2.562 18.766 1 85.06 257 ILE B CA 1
ATOM 6891 C C . ILE B 1 257 ? -11.555 -1.542 19.641 1 85.06 257 ILE B C 1
ATOM 6893 O O . ILE B 1 257 ? -10.961 -0.538 20.047 1 85.06 257 ILE B O 1
ATOM 6897 N N . LEU B 1 258 ? -12.812 -1.848 19.922 1 84.94 258 LEU B N 1
ATOM 6898 C CA . LEU B 1 258 ? -13.625 -0.944 20.719 1 84.94 258 LEU B CA 1
ATOM 6899 C C . LEU B 1 258 ? -13.016 -0.739 22.109 1 84.94 258 LEU B C 1
ATOM 6901 O O . LEU B 1 258 ? -12.992 0.381 22.625 1 84.94 258 LEU B O 1
ATOM 6905 N N . ASN B 1 259 ? -12.484 -1.724 22.625 1 84.38 259 ASN B N 1
ATOM 6906 C CA . ASN B 1 259 ? -11.898 -1.63 23.953 1 84.38 259 ASN B CA 1
ATOM 6907 C C . ASN B 1 259 ? -10.648 -0.749 23.953 1 84.38 259 ASN B C 1
ATOM 6909 O O . ASN B 1 259 ? -10.453 0.054 24.859 1 84.38 259 ASN B O 1
ATOM 6913 N N . VAL B 1 260 ? -9.883 -0.879 23 1 82.81 260 VAL B N 1
ATOM 6914 C CA . VAL B 1 260 ? -8.664 -0.084 22.891 1 82.81 260 VAL B CA 1
ATOM 6915 C C . VAL B 1 260 ? -9.023 1.367 22.578 1 82.81 260 VAL B C 1
ATOM 6917 O O . VAL B 1 260 ? -8.438 2.293 23.156 1 82.81 260 VAL B O 1
ATOM 6920 N N . VAL B 1 261 ? -9.977 1.581 21.734 1 79 261 VAL B N 1
ATOM 6921 C CA . VAL B 1 261 ? -10.383 2.918 21.328 1 79 261 VAL B CA 1
ATOM 6922 C C . VAL B 1 261 ? -11.023 3.654 22.5 1 79 261 VAL B C 1
ATOM 6924 O O . VAL B 1 261 ? -10.781 4.848 22.703 1 79 261 VAL B O 1
ATOM 6927 N N . ASN B 1 262 ? -11.82 2.912 23.312 1 77.31 262 ASN B N 1
ATOM 6928 C CA . ASN B 1 262 ? -12.422 3.525 24.484 1 77.31 262 ASN B CA 1
ATOM 6929 C C . ASN B 1 262 ? -11.359 4 25.469 1 77.31 262 ASN B C 1
ATOM 6931 O O . ASN B 1 262 ? -11.461 5.102 26.016 1 77.31 262 ASN B O 1
ATOM 6935 N N . LYS B 1 263 ? -10.352 3.244 25.641 1 80.69 263 LYS B N 1
ATOM 6936 C CA . LYS B 1 263 ? -9.273 3.617 26.547 1 80.69 263 LYS B CA 1
ATOM 6937 C C . LYS B 1 263 ? -8.484 4.812 26.016 1 80.69 263 LYS B C 1
ATOM 6939 O O . LYS B 1 263 ? -8.188 5.746 26.766 1 80.69 263 LYS B O 1
ATOM 6944 N N . THR B 1 264 ? -8.242 4.766 24.766 1 77.31 264 THR B N 1
ATOM 6945 C CA . THR B 1 264 ? -7.484 5.848 24.172 1 77.31 264 THR B CA 1
ATOM 6946 C C . THR B 1 264 ? -8.305 7.137 24.141 1 77.31 264 THR B C 1
ATOM 6948 O O . THR B 1 264 ? -7.754 8.227 24.328 1 77.31 264 THR B O 1
ATOM 6951 N N . SER B 1 265 ? -9.602 7.035 23.906 1 72.69 265 SER B N 1
ATOM 6952 C CA . SER B 1 265 ? -10.477 8.203 23.859 1 72.69 265 SER B CA 1
ATOM 6953 C C . SER B 1 265 ? -10.555 8.891 25.219 1 72.69 265 SER B C 1
ATOM 6955 O O . SER B 1 265 ? -10.57 10.117 25.297 1 72.69 265 SER B O 1
ATOM 6957 N N . VAL B 1 266 ? -10.539 8.125 26.281 1 73.88 266 VAL B N 1
ATOM 6958 C CA . VAL B 1 266 ? -10.594 8.68 27.641 1 73.88 266 VAL B CA 1
ATOM 6959 C C . VAL B 1 266 ? -9.289 9.406 27.953 1 73.88 266 VAL B C 1
ATOM 6961 O O . VAL B 1 266 ? -9.305 10.523 28.469 1 73.88 266 VAL B O 1
ATOM 6964 N N . ILE B 1 267 ? -8.266 8.836 27.562 1 78.12 267 ILE B N 1
ATOM 6965 C CA . ILE B 1 267 ? -6.965 9.445 27.828 1 78.12 267 ILE B CA 1
ATOM 6966 C C . ILE B 1 267 ? -6.816 10.719 27 1 78.12 267 ILE B C 1
ATOM 6968 O O . ILE B 1 267 ? -6.305 11.727 27.484 1 78.12 267 ILE B O 1
ATOM 6972 N N . THR B 1 268 ? -7.27 10.703 25.828 1 75 268 THR B N 1
ATOM 6973 C CA . THR B 1 268 ? -7.207 11.875 24.953 1 75 268 THR B CA 1
ATOM 6974 C C . THR B 1 268 ? -8.094 12.992 25.5 1 75 268 THR B C 1
ATOM 6976 O O . THR B 1 268 ? -7.711 14.164 25.469 1 75 268 THR B O 1
ATOM 6979 N N . GLY B 1 269 ? -9.297 12.617 25.984 1 69.69 269 GLY B N 1
ATOM 6980 C CA . GLY B 1 269 ? -10.18 13.594 26.594 1 69.69 269 GLY B CA 1
ATOM 6981 C C . GLY B 1 269 ? -9.578 14.242 27.828 1 69.69 269 GLY B C 1
ATOM 6982 O O . GLY B 1 269 ? -9.664 15.461 28 1 69.69 269 GLY B O 1
ATOM 6983 N N . ILE B 1 270 ? -8.898 13.445 28.547 1 72.25 270 ILE B N 1
ATOM 6984 C CA . ILE B 1 270 ? -8.258 13.953 29.75 1 72.25 270 ILE B CA 1
ATOM 6985 C C . ILE B 1 270 ? -7.094 14.867 29.375 1 72.25 270 ILE B C 1
ATOM 6987 O O . ILE B 1 270 ? -6.914 15.93 29.984 1 72.25 270 ILE B O 1
ATOM 6991 N N . LYS B 1 271 ? -6.418 14.414 28.516 1 75.88 271 LYS B N 1
ATOM 6992 C CA . LYS B 1 271 ? -5.301 15.219 28.031 1 75.88 271 LYS B CA 1
ATOM 6993 C C . LYS B 1 271 ? -5.777 16.578 27.531 1 75.88 271 LYS B C 1
ATOM 6995 O O . LYS B 1 271 ? -5.254 17.625 27.922 1 75.88 271 LYS B O 1
ATOM 7000 N N . ASP B 1 272 ? -6.785 16.641 26.609 1 71.12 272 ASP B N 1
ATOM 7001 C CA . ASP B 1 272 ? -7.305 17.875 26.047 1 71.12 272 ASP B CA 1
ATOM 7002 C C . ASP B 1 272 ? -7.922 18.75 27.125 1 71.12 272 ASP B C 1
ATOM 7004 O O . ASP B 1 272 ? -7.754 19.984 27.109 1 71.12 272 ASP B O 1
ATOM 7008 N N . GLY B 1 273 ? -8.602 18.109 28.125 1 66.94 273 GLY B N 1
ATOM 7009 C CA . GLY B 1 273 ? -9.188 18.844 29.234 1 66.94 273 GLY B CA 1
ATOM 7010 C C . GLY B 1 273 ? -8.148 19.5 30.141 1 66.94 273 GLY B C 1
ATOM 7011 O O . GLY B 1 273 ? -8.289 20.656 30.5 1 66.94 273 GLY B O 1
ATOM 7012 N N . ILE B 1 274 ? -7.102 18.797 30.328 1 71.31 274 ILE B N 1
ATOM 7013 C CA . ILE B 1 274 ? -6.051 19.297 31.203 1 71.31 274 ILE B CA 1
ATOM 7014 C C . ILE B 1 274 ? -5.312 20.453 30.531 1 71.31 274 ILE B C 1
ATOM 7016 O O . ILE B 1 274 ? -5.051 21.484 31.141 1 71.31 274 ILE B O 1
ATOM 7020 N N . LEU B 1 275 ? -5.039 20.266 29.344 1 71.5 275 LEU B N 1
ATOM 7021 C CA . LEU B 1 275 ? -4.309 21.297 28.625 1 71.5 275 LEU B CA 1
ATOM 7022 C C . LEU B 1 275 ? -5.148 22.562 28.484 1 71.5 275 LEU B C 1
ATOM 7024 O O . LEU B 1 275 ? -4.641 23.672 28.656 1 71.5 275 LEU B O 1
ATOM 7028 N N . ASN B 1 276 ? -6.438 22.422 28.219 1 70.06 276 ASN B N 1
ATOM 7029 C CA . ASN B 1 276 ? -7.332 23.578 28.125 1 70.06 276 ASN B CA 1
ATOM 7030 C C . ASN B 1 276 ? -7.441 24.297 29.469 1 70.06 276 ASN B C 1
ATOM 7032 O O . ASN B 1 276 ? -7.461 25.531 29.5 1 70.06 276 ASN B O 1
ATOM 7036 N N . LEU B 1 277 ? -7.496 23.531 30.531 1 68.06 277 LEU B N 1
ATOM 7037 C CA . LEU B 1 277 ? -7.574 24.109 31.875 1 68.06 277 LEU B CA 1
ATOM 7038 C C . LEU B 1 277 ? -6.309 24.891 32.219 1 68.06 277 LEU B C 1
ATOM 7040 O O . LEU B 1 277 ? -6.383 25.984 32.75 1 68.06 277 LEU B O 1
ATOM 7044 N N . PHE B 1 278 ? -5.277 24.328 31.828 1 70.88 278 PHE B N 1
ATOM 7045 C CA . PHE B 1 278 ? -4.016 25 32.125 1 70.88 278 PHE B CA 1
ATOM 7046 C C . PHE B 1 278 ? -3.893 26.297 31.359 1 70.88 278 PHE B C 1
ATOM 7048 O O . PHE B 1 278 ? -3.428 27.312 31.906 1 70.88 278 PHE B O 1
ATOM 7055 N N . VAL B 1 279 ? -4.301 26.344 30.125 1 70 279 VAL B N 1
ATOM 7056 C CA . VAL B 1 279 ? -4.223 27.547 29.297 1 70 279 VAL B CA 1
ATOM 7057 C C . VAL B 1 279 ? -5.125 28.625 29.875 1 70 279 VAL B C 1
ATOM 7059 O O . VAL B 1 279 ? -4.727 29.797 29.984 1 70 279 VAL B O 1
ATOM 7062 N N . ASN B 1 280 ? -6.285 28.281 30.375 1 67.19 280 ASN B N 1
ATOM 7063 C CA . ASN B 1 280 ? -7.223 29.25 30.938 1 67.19 280 ASN B CA 1
ATOM 7064 C C . ASN B 1 280 ? -6.738 29.797 32.281 1 67.19 280 ASN B C 1
ATOM 7066 O O . ASN B 1 280 ? -6.84 31 32.531 1 67.19 280 ASN B O 1
ATOM 7070 N N . VAL B 1 281 ? -6.23 28.875 33.062 1 68.5 281 VAL B N 1
ATOM 7071 C CA . VAL B 1 281 ? -5.719 29.297 34.375 1 68.5 281 VAL B CA 1
ATOM 7072 C C . VAL B 1 281 ? -4.543 30.25 34.156 1 68.5 281 VAL B C 1
ATOM 7074 O O . VAL B 1 281 ? -4.441 31.266 34.875 1 68.5 281 VAL B O 1
ATOM 7077 N N . LEU B 1 282 ? -3.768 29.891 33.312 1 71.5 282 LEU B N 1
ATOM 7078 C CA . LEU B 1 282 ? -2.605 30.734 33.062 1 71.5 282 LEU B CA 1
ATOM 7079 C C . LEU B 1 282 ? -3.033 32.094 32.531 1 71.5 282 LEU B C 1
ATOM 7081 O O . LEU B 1 282 ? -2.441 33.125 32.906 1 71.5 282 LEU B O 1
ATOM 7085 N N . THR B 1 283 ? -3.982 32.188 31.719 1 69.31 283 THR B N 1
ATOM 7086 C CA . THR B 1 283 ? -4.484 33.469 31.188 1 69.31 283 THR B CA 1
ATOM 7087 C C . THR B 1 283 ? -4.988 34.344 32.312 1 69.31 283 THR B C 1
ATOM 7089 O O . THR B 1 283 ? -4.699 35.562 32.344 1 69.31 283 THR B O 1
ATOM 7092 N N . VAL B 1 284 ? -5.648 33.719 33.312 1 66.88 284 VAL B N 1
ATOM 7093 C CA . VAL B 1 284 ? -6.215 34.469 34.438 1 66.88 284 VAL B CA 1
ATOM 7094 C C . VAL B 1 284 ? -5.098 34.969 35.344 1 66.88 284 VAL B C 1
ATOM 7096 O O . VAL B 1 284 ? -5.125 36.125 35.812 1 66.88 284 VAL B O 1
ATOM 7099 N N . VAL B 1 285 ? -4.281 34.062 35.594 1 69.12 285 VAL B N 1
ATOM 7100 C CA . VAL B 1 285 ? -3.174 34.406 36.469 1 69.12 285 VAL B CA 1
ATOM 7101 C C . VAL B 1 285 ? -2.359 35.531 35.844 1 69.12 285 VAL B C 1
ATOM 7103 O O . VAL B 1 285 ? -1.949 36.469 36.531 1 69.12 285 VAL B O 1
ATOM 7106 N N . PHE B 1 286 ? -2.203 35.438 34.625 1 70.88 286 PHE B N 1
ATOM 7107 C CA . PHE B 1 286 ? -1.445 36.469 33.906 1 70.88 286 PHE B CA 1
ATOM 7108 C C . PHE B 1 286 ? -2.168 37.812 33.938 1 70.88 286 PHE B C 1
ATOM 7110 O O . PHE B 1 286 ? -1.542 38.844 34.125 1 70.88 286 PHE B O 1
ATOM 7117 N N . LEU B 1 287 ? -3.42 37.844 33.75 1 68 287 LEU B N 1
ATOM 7118 C C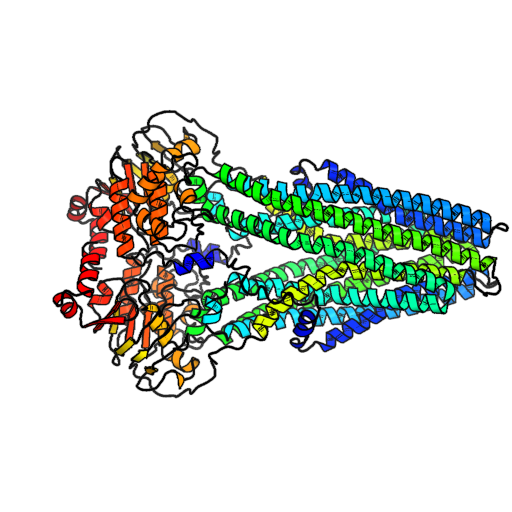A . LEU B 1 287 ? -4.203 39.062 33.781 1 68 287 LEU B CA 1
ATOM 7119 C C . LEU B 1 287 ? -4.133 39.719 35.156 1 68 287 LEU B C 1
ATOM 7121 O O . LEU B 1 287 ? -3.992 40.938 35.281 1 68 287 LEU B O 1
ATOM 7125 N N . TYR B 1 288 ? -4.25 38.844 36.156 1 67.19 288 TYR B N 1
ATOM 7126 C CA . TYR B 1 288 ? -4.18 39.344 37.531 1 67.19 288 TYR B CA 1
ATOM 7127 C C . TYR B 1 288 ? -2.83 39.969 37.812 1 67.19 288 TYR B C 1
ATOM 7129 O O . TYR B 1 288 ? -2.766 41.062 38.375 1 67.19 288 TYR B O 1
ATOM 7137 N N . PHE B 1 289 ? -1.887 39.312 37.469 1 71.56 289 PHE B N 1
ATOM 7138 C CA . PHE B 1 289 ? -0.546 39.812 37.75 1 71.56 289 PHE B CA 1
ATOM 7139 C C . PHE B 1 289 ? -0.263 41.094 36.969 1 71.56 289 PHE B C 1
ATOM 7141 O O . PHE B 1 289 ? 0.411 42 37.469 1 71.56 289 PHE B O 1
ATOM 7148 N N . CYS B 1 290 ? -0.711 41.219 35.75 1 69.94 290 CYS B N 1
ATOM 7149 C CA . CYS B 1 290 ? -0.52 42.438 34.969 1 69.94 290 CYS B CA 1
ATOM 7150 C C . CYS B 1 290 ? -1.209 43.625 35.625 1 69.94 290 CYS B C 1
ATOM 7152 O O . CYS B 1 290 ? -0.621 44.688 35.719 1 69.94 290 CYS B O 1
ATOM 7154 N N . VAL B 1 291 ? -2.387 43.406 36.094 1 66.56 291 VAL B N 1
ATOM 7155 C CA . VAL B 1 291 ? -3.143 44.469 36.75 1 66.56 291 VAL B CA 1
ATOM 7156 C C . VAL B 1 291 ? -2.482 44.875 38.062 1 66.56 291 VAL B C 1
ATOM 7158 O O . VAL B 1 291 ? -2.428 46.031 38.406 1 66.56 291 VAL B O 1
ATOM 7161 N N . TRP B 1 292 ? -2.062 43.812 38.719 1 70.5 292 TRP B N 1
ATOM 7162 C CA . TRP B 1 292 ? -1.39 44.031 40 1 70.5 292 TRP B CA 1
ATOM 7163 C C . TRP B 1 292 ? -0.14 44.906 39.812 1 70.5 292 TRP B C 1
ATOM 7165 O O . TRP B 1 292 ? 0.145 45.781 40.594 1 70.5 292 TRP B O 1
ATOM 7175 N N . ILE B 1 293 ? 0.562 44.75 38.844 1 71.75 293 ILE B N 1
ATOM 7176 C CA . ILE B 1 293 ? 1.808 45.469 38.594 1 71.75 293 ILE B CA 1
ATOM 7177 C C . ILE B 1 293 ? 1.503 46.906 38.219 1 71.75 293 ILE B C 1
ATOM 7179 O O . ILE B 1 293 ? 2.197 47.812 38.625 1 71.75 293 ILE B O 1
ATOM 7183 N N . ILE B 1 294 ? 0.588 47.188 37.406 1 68.5 294 ILE B N 1
ATOM 7184 C CA . ILE B 1 294 ? 0.228 48.531 36.969 1 68.5 294 ILE B CA 1
ATOM 7185 C C . ILE B 1 294 ? -0.15 49.375 38.188 1 68.5 294 ILE B C 1
ATOM 7187 O O . ILE B 1 294 ? 0.2 50.562 38.25 1 68.5 294 ILE B O 1
ATOM 7191 N N . LYS B 1 295 ? -0.785 48.75 39.062 1 66 295 LYS B N 1
ATOM 7192 C CA . LYS B 1 295 ? -1.283 49.5 40.219 1 66 295 LYS B CA 1
ATOM 7193 C C . LYS B 1 295 ? -0.194 49.688 41.281 1 66 295 LYS B C 1
ATOM 7195 O O . LYS B 1 295 ? -0.056 50.781 41.844 1 66 295 LYS B O 1
ATOM 7200 N N . ASN B 1 296 ? 0.385 48.625 41.562 1 70.12 296 ASN B N 1
ATOM 7201 C CA . ASN B 1 296 ? 1.25 48.656 42.75 1 70.12 296 ASN B CA 1
ATOM 7202 C C . ASN B 1 296 ? 2.678 49.031 42.375 1 70.12 296 ASN B C 1
ATOM 7204 O O . ASN B 1 296 ? 3.457 49.438 43.25 1 70.12 296 ASN B O 1
ATOM 7208 N N . LYS B 1 297 ? 2.865 48.875 41.156 1 71.69 297 LYS B N 1
ATOM 7209 C CA . LYS B 1 297 ? 4.238 49.219 40.781 1 71.69 297 LYS B CA 1
ATOM 7210 C C . LYS B 1 297 ? 4.27 50.188 39.594 1 71.69 297 LYS B C 1
ATOM 7212 O O . LYS B 1 297 ? 4.754 49.844 38.531 1 71.69 297 LYS B O 1
ATOM 7217 N N . PRO B 1 298 ? 3.793 51.312 39.906 1 65.69 298 PRO B N 1
ATOM 7218 C CA . PRO B 1 298 ? 3.814 52.344 38.844 1 65.69 298 PRO B CA 1
ATOM 7219 C C . PRO B 1 298 ? 5.219 52.594 38.312 1 65.69 298 PRO B C 1
ATOM 7221 O O . PRO B 1 298 ? 5.375 53.062 37.188 1 65.69 298 PRO B O 1
ATOM 7224 N N . SER B 1 299 ? 6.086 52.281 39.125 1 60.94 299 SER B N 1
ATOM 7225 C CA . SER B 1 299 ? 7.469 52.531 38.719 1 60.94 299 SER B CA 1
ATOM 7226 C C . SER B 1 299 ? 7.848 51.688 37.5 1 60.94 299 SER B C 1
ATOM 7228 O O . SER B 1 299 ? 8.805 52 36.812 1 60.94 299 SER B O 1
ATOM 7230 N N . TRP B 1 300 ? 7.098 50.781 37.406 1 64.81 300 TRP B N 1
ATOM 7231 C CA . TRP B 1 300 ? 7.469 49.906 36.281 1 64.81 300 TRP B CA 1
ATOM 7232 C C . TRP B 1 300 ? 6.945 50.469 34.969 1 64.81 300 TRP B C 1
ATOM 7234 O O . TRP B 1 300 ? 7.27 49.938 33.906 1 64.81 300 TRP B O 1
ATOM 7244 N N . ASN B 1 301 ? 6.465 51.594 34.906 1 65.62 301 ASN B N 1
ATOM 7245 C CA . ASN B 1 301 ? 6.055 52.375 33.719 1 65.62 301 ASN B CA 1
ATOM 7246 C C . ASN B 1 301 ? 5.25 51.5 32.75 1 65.62 301 ASN B C 1
ATOM 7248 O O . ASN B 1 301 ? 5.516 51.531 31.547 1 65.62 301 ASN B O 1
ATOM 7252 N N . MET B 1 302 ? 4.461 50.75 33.25 1 73.5 302 MET B N 1
ATOM 7253 C CA . MET B 1 302 ? 3.633 49.969 32.344 1 73.5 302 MET B CA 1
ATOM 7254 C C . MET B 1 302 ? 2.314 50.656 32.062 1 73.5 302 MET B C 1
ATOM 7256 O O . MET B 1 302 ? 1.63 51.125 33 1 73.5 302 MET B O 1
ATOM 7260 N N . LYS B 1 303 ? 2.195 50.875 30.75 1 73.62 303 LYS B N 1
ATOM 7261 C CA . LYS B 1 303 ? 0.958 51.531 30.312 1 73.62 303 LYS B CA 1
ATOM 7262 C C . LYS B 1 303 ? -0.136 50.469 30.062 1 73.62 303 LYS B C 1
ATOM 7264 O O . LYS B 1 303 ? 0.117 49.281 30.109 1 73.62 303 LYS B O 1
ATOM 7269 N N . SER B 1 304 ? -1.312 50.906 29.938 1 66.19 304 SER B N 1
ATOM 7270 C CA . SER B 1 304 ? -2.457 50.031 29.703 1 66.19 304 SER B CA 1
ATOM 7271 C C . SER B 1 304 ? -2.266 49.188 28.438 1 66.19 304 SER B C 1
ATOM 7273 O O . SER B 1 304 ? -2.633 48 28.406 1 66.19 304 SER B O 1
ATOM 7275 N N . GLY B 1 305 ? -1.613 49.781 27.438 1 73.69 305 GLY B N 1
ATOM 7276 C CA . GLY B 1 305 ? -1.369 49.062 26.203 1 73.69 305 GLY B CA 1
ATOM 7277 C C . GLY B 1 305 ? -0.337 47.938 26.344 1 73.69 305 GLY B C 1
ATOM 7278 O O . GLY B 1 305 ? -0.406 46.938 25.656 1 73.69 305 GLY B O 1
ATOM 7279 N N . ASP B 1 306 ? 0.541 48.062 27.266 1 76.94 306 ASP B N 1
ATOM 7280 C CA . ASP B 1 306 ? 1.582 47.062 27.5 1 76.94 306 ASP B CA 1
ATOM 7281 C C . ASP B 1 306 ? 0.992 45.781 28.078 1 76.94 306 ASP B C 1
ATOM 7283 O O . ASP B 1 306 ? 1.468 44.688 27.766 1 76.94 306 ASP B O 1
ATOM 7287 N N . VAL B 1 307 ? -0.012 46.031 28.812 1 71.62 307 VAL B N 1
ATOM 7288 C CA . VAL B 1 307 ? -0.663 44.875 29.422 1 71.62 307 VAL B CA 1
ATOM 7289 C C . VAL B 1 307 ? -1.381 44.062 28.344 1 71.62 307 VAL B C 1
ATOM 7291 O O . VAL B 1 307 ? -1.336 42.812 28.359 1 71.62 307 VAL B O 1
ATOM 7294 N N . MET B 1 308 ? -1.985 44.75 27.438 1 71.69 308 MET B N 1
ATOM 7295 C CA . MET B 1 308 ? -2.713 44.062 26.375 1 71.69 308 MET B CA 1
ATOM 7296 C C . MET B 1 308 ? -1.757 43.312 25.469 1 71.69 308 MET B C 1
ATOM 7298 O O . MET B 1 308 ? -2.053 42.188 25.062 1 71.69 308 MET B O 1
ATOM 7302 N N . VAL B 1 309 ? -0.656 43.906 25.172 1 79.75 309 VAL B N 1
ATOM 7303 C CA . VAL B 1 309 ? 0.337 43.281 24.312 1 79.75 309 VAL B CA 1
ATOM 7304 C C . VAL B 1 309 ? 0.912 42.031 25.016 1 79.75 309 VAL B C 1
ATOM 7306 O O . VAL B 1 309 ? 1.096 41 24.375 1 79.75 309 VAL B O 1
ATOM 7309 N N . LEU B 1 310 ? 1.188 42.156 26.281 1 79.06 310 LEU B N 1
ATOM 7310 C CA . LEU B 1 310 ? 1.764 41.062 27.047 1 79.06 310 LEU B CA 1
ATOM 7311 C C . LEU B 1 310 ? 0.785 39.875 27.125 1 79.06 310 LEU B C 1
ATOM 7313 O O . LEU B 1 310 ? 1.165 38.719 26.906 1 79.06 310 LEU B O 1
ATOM 7317 N N . MET B 1 311 ? -0.441 40.156 27.359 1 73 311 MET B N 1
ATOM 7318 C CA . MET B 1 311 ? -1.455 39.125 27.516 1 73 311 MET B CA 1
ATOM 7319 C C . MET B 1 311 ? -1.704 38.406 26.188 1 73 311 MET B C 1
ATOM 7321 O O . MET B 1 311 ? -1.719 37.188 26.141 1 73 311 MET B O 1
ATOM 7325 N N . SER B 1 312 ? -1.938 39.25 25.203 1 76.88 312 SER B N 1
ATOM 7326 C CA . SER B 1 312 ? -2.242 38.656 23.906 1 76.88 312 SER B CA 1
ATOM 7327 C C . SER B 1 312 ? -1.05 37.875 23.375 1 76.88 312 SER B C 1
ATOM 7329 O O . SER B 1 312 ? -1.216 36.812 22.766 1 76.88 312 SER B O 1
ATOM 7331 N N . SER B 1 313 ? 0.156 38.344 23.562 1 82.19 313 SER B N 1
ATOM 7332 C CA . SER B 1 313 ? 1.357 37.656 23.094 1 82.19 313 SER B CA 1
ATOM 7333 C C . SER B 1 313 ? 1.544 36.312 23.781 1 82.19 313 SER B C 1
ATOM 7335 O O . SER B 1 313 ? 1.911 35.312 23.156 1 82.19 313 SER B O 1
ATOM 7337 N N . LEU B 1 314 ? 1.294 36.281 24.984 1 76.94 314 LEU B N 1
ATOM 7338 C CA . LEU B 1 314 ? 1.444 35.031 25.734 1 76.94 314 LEU B CA 1
ATOM 7339 C C . LEU B 1 314 ? 0.372 34.031 25.344 1 76.94 314 LEU B C 1
ATOM 7341 O O . LEU B 1 314 ? 0.656 32.844 25.203 1 76.94 314 LEU B O 1
ATOM 7345 N N . LEU B 1 315 ? -0.832 34.562 25.156 1 74.44 315 LEU B N 1
ATOM 7346 C CA . LEU B 1 315 ? -1.929 33.688 24.766 1 74.44 315 LEU B CA 1
ATOM 7347 C C . LEU B 1 315 ? -1.666 33.062 23.391 1 74.44 315 LEU B C 1
ATOM 7349 O O . LEU B 1 315 ? -1.888 31.875 23.172 1 74.44 315 LEU B O 1
ATOM 7353 N N . PHE B 1 316 ? -1.243 33.906 22.484 1 81.12 316 PHE B N 1
ATOM 7354 C CA . PHE B 1 316 ? -0.953 33.438 21.141 1 81.12 316 PHE B CA 1
ATOM 7355 C C . PHE B 1 316 ? 0.212 32.469 21.156 1 81.12 316 PHE B C 1
ATOM 7357 O O . PHE B 1 316 ? 0.231 31.5 20.375 1 81.12 316 PHE B O 1
ATOM 7364 N N . SER B 1 317 ? 1.177 32.688 22.047 1 81.19 317 SER B N 1
ATOM 7365 C CA . SER B 1 317 ? 2.318 31.781 22.156 1 81.19 317 SER B CA 1
ATOM 7366 C C . SER B 1 317 ? 1.891 30.422 22.656 1 81.19 317 SER B C 1
ATOM 7368 O O . SER B 1 317 ? 2.307 29.391 22.125 1 81.19 317 SER B O 1
ATOM 7370 N N . ILE B 1 318 ? 1.061 30.422 23.578 1 77.31 318 ILE B N 1
ATOM 7371 C CA . ILE B 1 318 ? 0.601 29.156 24.156 1 77.31 318 ILE B CA 1
ATOM 7372 C C . ILE B 1 318 ? -0.256 28.406 23.141 1 77.31 318 ILE B C 1
ATOM 7374 O O . ILE B 1 318 ? -0.149 27.188 23.016 1 77.31 318 ILE B O 1
ATOM 7378 N N . GLN B 1 319 ? -1.117 29.109 22.516 1 75.88 319 GLN B N 1
ATOM 7379 C CA . GLN B 1 319 ? -1.953 28.5 21.484 1 75.88 319 GLN B CA 1
ATOM 7380 C C . GLN B 1 319 ? -1.101 27.875 20.375 1 75.88 319 GLN B C 1
ATOM 7382 O O . GLN B 1 319 ? -1.414 26.797 19.875 1 75.88 319 GLN B O 1
ATOM 7387 N N . ALA B 1 320 ? -0.1 28.609 19.938 1 83.44 320 ALA B N 1
ATOM 7388 C CA . ALA B 1 320 ? 0.808 28.125 18.891 1 83.44 320 ALA B CA 1
ATOM 7389 C C . ALA B 1 320 ? 1.524 26.859 19.328 1 83.44 320 ALA B C 1
ATOM 7391 O O . ALA B 1 320 ? 1.729 25.938 18.516 1 83.44 320 ALA B O 1
ATOM 7392 N N . ILE B 1 321 ? 1.897 26.812 20.578 1 80.69 321 ILE B N 1
ATOM 7393 C CA . ILE B 1 321 ? 2.568 25.625 21.109 1 80.69 321 ILE B CA 1
ATOM 7394 C C . ILE B 1 321 ? 1.604 24.438 21.094 1 80.69 321 ILE B C 1
ATOM 7396 O O . ILE B 1 321 ? 1.988 23.328 20.75 1 80.69 321 ILE B O 1
ATOM 7400 N N . PHE B 1 322 ? 0.352 24.734 21.453 1 75.06 322 PHE B N 1
ATOM 7401 C CA . PHE B 1 322 ? -0.665 23.688 21.469 1 75.06 322 PHE B CA 1
ATOM 7402 C C . PHE B 1 322 ? -0.91 23.141 20.078 1 75.06 322 PHE B C 1
ATOM 7404 O O . PHE B 1 322 ? -1.021 21.922 19.891 1 75.06 322 PHE B O 1
ATOM 7411 N N . GLN B 1 323 ? -0.982 24.031 19.125 1 78.06 323 GLN B N 1
ATOM 7412 C CA . GLN B 1 323 ? -1.194 23.625 17.734 1 78.06 323 GLN B CA 1
ATOM 7413 C C . GLN B 1 323 ? -0.01 22.812 17.203 1 78.06 323 GLN B C 1
ATOM 7415 O O . GLN B 1 323 ? -0.19 21.859 16.453 1 78.06 323 GLN B O 1
ATOM 7420 N N . ALA B 1 324 ? 1.15 23.141 17.609 1 81.81 324 ALA B N 1
ATOM 7421 C CA . ALA B 1 324 ? 2.359 22.438 17.203 1 81.81 324 ALA B CA 1
ATOM 7422 C C . ALA B 1 324 ? 2.383 21.016 17.781 1 81.81 324 ALA B C 1
ATOM 7424 O O . ALA B 1 324 ? 2.828 20.078 17.125 1 81.81 324 ALA B O 1
ATOM 7425 N N . LEU B 1 325 ? 1.861 20.953 18.953 1 76.25 325 LEU B N 1
ATOM 7426 C CA . LEU B 1 325 ? 1.891 19.656 19.625 1 76.25 325 LEU B CA 1
ATOM 7427 C C . LEU B 1 325 ? 0.913 18.688 18.984 1 76.25 325 LEU B C 1
ATOM 7429 O O . LEU B 1 325 ? 1.162 17.484 18.969 1 76.25 325 LEU B O 1
ATOM 7433 N N . ILE B 1 326 ? -0.181 19.172 18.469 1 73.19 326 ILE B N 1
ATOM 7434 C CA . ILE B 1 326 ? -1.18 18.344 17.812 1 73.19 326 ILE B CA 1
ATOM 7435 C C . ILE B 1 326 ? -0.581 17.719 16.547 1 73.19 326 ILE B C 1
ATOM 7437 O O . ILE B 1 326 ? -0.897 16.578 16.203 1 73.19 326 ILE B O 1
ATOM 7441 N N . LEU B 1 327 ? 0.363 18.406 15.883 1 81.06 327 LEU B N 1
ATOM 7442 C CA . LEU B 1 327 ? 0.959 17.969 14.633 1 81.06 327 LEU B CA 1
ATOM 7443 C C . LEU B 1 327 ? 1.982 16.859 14.875 1 81.06 327 LEU B C 1
ATOM 7445 O O . LEU B 1 327 ? 2.416 16.188 13.938 1 81.06 327 LEU B O 1
ATOM 7449 N N . PHE B 1 328 ? 2.191 16.594 16.125 1 76.62 328 PHE B N 1
ATOM 7450 C CA . PHE B 1 328 ? 3.232 15.641 16.484 1 76.62 328 PHE B CA 1
ATOM 7451 C C . PHE B 1 328 ? 2.893 14.25 15.961 1 76.62 328 PHE B C 1
ATOM 7453 O O . PHE B 1 328 ? 3.771 13.531 15.484 1 76.62 328 PHE B O 1
ATOM 7460 N N . GLU B 1 329 ? 1.688 13.914 16.062 1 72 329 GLU B N 1
ATOM 7461 C CA . GLU B 1 329 ? 1.243 12.602 15.602 1 72 329 GLU B CA 1
ATOM 7462 C C . GLU B 1 329 ? 1.438 12.438 14.102 1 72 329 GLU B C 1
ATOM 7464 O O . GLU B 1 329 ? 1.803 11.359 13.625 1 72 329 GLU B O 1
ATOM 7469 N N . ASP B 1 330 ? 1.191 13.469 13.344 1 79.88 330 ASP B N 1
ATOM 7470 C CA . ASP B 1 330 ? 1.375 13.445 11.898 1 79.88 330 ASP B CA 1
ATOM 7471 C C . ASP B 1 330 ? 2.844 13.234 11.531 1 79.88 330 ASP B C 1
ATOM 7473 O O . ASP B 1 330 ? 3.158 12.469 10.617 1 79.88 330 ASP B O 1
ATOM 7477 N N . PHE B 1 331 ? 3.65 13.734 12.289 1 83.62 331 PHE B N 1
ATOM 7478 C CA . PHE B 1 331 ? 5.078 13.633 12 1 83.62 331 PHE B CA 1
ATOM 7479 C C . PHE B 1 331 ? 5.613 12.266 12.398 1 83.62 331 PHE B C 1
ATOM 7481 O O . PHE B 1 331 ? 6.523 11.734 11.75 1 83.62 331 PHE B O 1
ATOM 7488 N N . ARG B 1 332 ? 5.062 11.812 13.414 1 77.62 332 ARG B N 1
ATOM 7489 C CA . ARG B 1 332 ? 5.434 10.461 13.797 1 77.62 332 ARG B CA 1
ATOM 7490 C C . ARG B 1 332 ? 5.059 9.461 12.711 1 77.62 332 ARG B C 1
ATOM 7492 O O . ARG B 1 332 ? 5.867 8.609 12.328 1 77.62 332 ARG B O 1
ATOM 7499 N N . LYS B 1 333 ? 3.869 9.57 12.156 1 78.5 333 LYS B N 1
ATOM 7500 C CA . LYS B 1 333 ? 3.43 8.727 11.055 1 78.5 333 LYS B CA 1
ATOM 7501 C C . LYS B 1 333 ? 4.316 8.914 9.828 1 78.5 333 LYS B C 1
ATOM 7503 O O . LYS B 1 333 ? 4.664 7.941 9.156 1 78.5 333 LYS B O 1
ATOM 7508 N N . ALA B 1 334 ? 4.688 10.148 9.57 1 85.69 334 ALA B N 1
ATOM 7509 C CA . ALA B 1 334 ? 5.543 10.469 8.43 1 85.69 334 ALA B CA 1
ATOM 7510 C C . ALA B 1 334 ? 6.922 9.836 8.586 1 85.69 334 ALA B C 1
ATOM 7512 O O . ALA B 1 334 ? 7.535 9.422 7.598 1 85.69 334 ALA B O 1
ATOM 7513 N N . ASN B 1 335 ? 7.391 9.789 9.773 1 86.5 335 ASN B N 1
ATOM 7514 C CA . ASN B 1 335 ? 8.711 9.227 10.023 1 86.5 335 ASN B CA 1
ATOM 7515 C C . ASN B 1 335 ? 8.727 7.715 9.797 1 86.5 335 ASN B C 1
ATOM 7517 O O . ASN B 1 335 ? 9.703 7.172 9.281 1 86.5 335 ASN B O 1
ATOM 7521 N N . VAL B 1 336 ? 7.707 7.105 10.227 1 82.19 336 VAL B N 1
ATOM 7522 C CA . VAL B 1 336 ? 7.59 5.668 10.008 1 82.19 336 VAL B CA 1
ATOM 7523 C C . VAL B 1 336 ? 7.504 5.379 8.508 1 82.19 336 VAL B C 1
ATOM 7525 O O . VAL B 1 336 ? 8.188 4.488 8 1 82.19 336 VAL B O 1
ATOM 7528 N N . ALA B 1 337 ? 6.672 6.133 7.793 1 86.88 337 ALA B N 1
ATOM 7529 C CA . ALA B 1 337 ? 6.551 5.984 6.344 1 86.88 337 ALA B CA 1
ATOM 7530 C C . ALA B 1 337 ? 7.875 6.27 5.648 1 86.88 337 ALA B C 1
ATOM 7532 O O . ALA B 1 337 ? 8.242 5.59 4.684 1 86.88 337 ALA B O 1
ATOM 7533 N N . SER B 1 338 ? 8.562 7.227 6.137 1 90.25 338 SER B N 1
ATOM 7534 C CA . SER B 1 338 ? 9.852 7.605 5.566 1 90.25 338 SER B CA 1
ATOM 7535 C C . SER B 1 338 ? 10.883 6.492 5.738 1 90.25 338 SER B C 1
ATOM 7537 O O . SER B 1 338 ? 11.727 6.277 4.867 1 90.25 338 SER B O 1
ATOM 7539 N N . GLN B 1 339 ? 10.82 5.922 6.84 1 88.94 339 GLN B N 1
ATOM 7540 C CA . GLN B 1 339 ? 11.734 4.809 7.078 1 88.94 339 GLN B CA 1
ATOM 7541 C C . GLN B 1 339 ? 11.523 3.697 6.055 1 88.94 339 GLN B C 1
ATOM 7543 O O . GLN B 1 339 ? 12.492 3.135 5.531 1 88.94 339 GLN B O 1
ATOM 7548 N N . ARG B 1 340 ? 10.312 3.412 5.781 1 88.5 340 ARG B N 1
ATOM 7549 C CA . ARG B 1 340 ? 9.984 2.389 4.793 1 88.5 340 ARG B CA 1
ATOM 7550 C C . ARG B 1 340 ? 10.461 2.799 3.404 1 88.5 340 ARG B C 1
ATOM 7552 O O . ARG B 1 340 ? 10.969 1.971 2.648 1 88.5 340 ARG B O 1
ATOM 7559 N N . LEU B 1 341 ? 10.305 4.016 3.096 1 91.75 341 LEU B N 1
ATOM 7560 C CA . LEU B 1 341 ? 10.75 4.512 1.798 1 91.75 341 LEU B CA 1
ATOM 7561 C C . LEU B 1 341 ? 12.273 4.457 1.693 1 91.75 341 LEU B C 1
ATOM 7563 O O . LEU B 1 341 ? 12.812 4.102 0.645 1 91.75 341 LEU B O 1
ATOM 7567 N N . LEU B 1 342 ? 12.922 4.844 2.742 1 90.94 342 LEU B N 1
ATOM 7568 C CA . LEU B 1 342 ? 14.383 4.883 2.752 1 90.94 342 LEU B CA 1
ATOM 7569 C C . LEU B 1 342 ? 14.961 3.479 2.611 1 90.94 342 LEU B C 1
ATOM 7571 O O . LEU B 1 342 ? 16.047 3.305 2.051 1 90.94 342 LEU B O 1
ATOM 7575 N N . GLU B 1 343 ? 14.242 2.482 3.131 1 90.38 343 GLU B N 1
ATOM 7576 C CA . GLU B 1 343 ? 14.672 1.1 2.953 1 90.38 343 GLU B CA 1
ATOM 7577 C C . GLU B 1 343 ? 14.758 0.734 1.474 1 90.38 343 GLU B C 1
ATOM 7579 O O . GLU B 1 343 ? 15.672 0.016 1.058 1 90.38 343 GLU B O 1
ATOM 7584 N N . ILE B 1 344 ? 13.836 1.283 0.714 1 92 344 ILE B N 1
ATOM 7585 C CA . ILE B 1 344 ? 13.828 1.032 -0.723 1 92 344 ILE B CA 1
ATOM 7586 C C . ILE B 1 344 ? 14.875 1.908 -1.406 1 92 344 ILE B C 1
ATOM 7588 O O . ILE B 1 344 ? 15.648 1.427 -2.24 1 92 344 ILE B O 1
ATOM 7592 N N . LEU B 1 345 ? 14.992 3.104 -1.008 1 90.5 345 LEU B N 1
ATOM 7593 C CA . LEU B 1 345 ? 15.852 4.074 -1.669 1 90.5 345 LEU B CA 1
ATOM 7594 C C . LEU B 1 345 ? 17.328 3.785 -1.379 1 90.5 345 LEU B C 1
ATOM 7596 O O . LEU B 1 345 ? 18.188 4.07 -2.207 1 90.5 345 LEU B O 1
ATOM 7600 N N . GLU B 1 346 ? 17.609 3.227 -0.314 1 90.31 346 GLU B N 1
ATOM 7601 C CA . GLU B 1 346 ? 19 2.99 0.081 1 90.31 346 GLU B CA 1
ATOM 7602 C C . GLU B 1 346 ? 19.406 1.539 -0.158 1 90.31 346 GLU B C 1
ATOM 7604 O O . GLU B 1 346 ? 20.562 1.17 0.04 1 90.31 346 GLU B O 1
ATOM 7609 N N . HIS B 1 347 ? 18.453 0.757 -0.575 1 88.81 347 HIS B N 1
ATOM 7610 C CA . HIS B 1 347 ? 18.75 -0.641 -0.862 1 88.81 347 HIS B CA 1
ATOM 7611 C C . HIS B 1 347 ? 19.688 -0.768 -2.053 1 88.81 347 HIS B C 1
ATOM 7613 O O . HIS B 1 347 ? 19.562 -0.033 -3.035 1 88.81 347 HIS B O 1
ATOM 7619 N N . GLN B 1 348 ? 20.672 -1.585 -1.881 1 86.88 348 GLN B N 1
ATOM 7620 C CA . GLN B 1 348 ? 21.594 -1.862 -2.967 1 86.88 348 GLN B CA 1
ATOM 7621 C C . GLN B 1 348 ? 21.391 -3.27 -3.521 1 86.88 348 GLN B C 1
ATOM 7623 O O . GLN B 1 348 ? 21.5 -4.254 -2.787 1 86.88 348 GLN B O 1
ATOM 7628 N N . PRO B 1 349 ? 21.031 -3.354 -4.805 1 87.06 349 PRO B N 1
ATOM 7629 C CA . PRO B 1 349 ? 20.875 -4.676 -5.414 1 87.06 349 PRO B CA 1
ATOM 7630 C C . PRO B 1 349 ? 22.172 -5.461 -5.484 1 87.06 349 PRO B C 1
ATOM 7632 O O . PRO B 1 349 ? 23.25 -4.867 -5.52 1 87.06 349 PRO B O 1
ATOM 7635 N N . LYS B 1 350 ? 22.078 -6.797 -5.539 1 83.44 350 LYS B N 1
ATOM 7636 C CA . LYS B 1 350 ? 23.234 -7.691 -5.664 1 83.44 350 LYS B CA 1
ATOM 7637 C C . LYS B 1 350 ? 23.688 -7.789 -7.117 1 83.44 350 LYS B C 1
ATOM 7639 O O . LYS B 1 350 ? 24.891 -7.887 -7.383 1 83.44 350 LYS B O 1
ATOM 7644 N N . ILE B 1 351 ? 22.703 -7.777 -7.945 1 84.69 351 ILE B N 1
ATOM 7645 C CA . ILE B 1 351 ? 23 -7.902 -9.367 1 84.69 351 ILE B CA 1
ATOM 7646 C C . ILE B 1 351 ? 22.844 -6.543 -10.047 1 84.69 351 ILE B C 1
ATOM 7648 O O . ILE B 1 351 ? 21.75 -5.965 -10.055 1 84.69 351 ILE B O 1
ATOM 7652 N N . ASN B 1 352 ? 23.953 -6.008 -10.453 1 80.44 352 ASN B N 1
ATOM 7653 C CA . ASN B 1 352 ? 23.891 -4.781 -11.242 1 80.44 352 ASN B CA 1
ATOM 7654 C C . ASN B 1 352 ? 23.516 -5.066 -12.695 1 80.44 352 ASN B C 1
ATOM 7656 O O . ASN B 1 352 ? 24.266 -5.73 -13.414 1 80.44 352 ASN B O 1
ATOM 7660 N N . GLN B 1 353 ? 22.453 -4.633 -13.141 1 77.44 353 GLN B N 1
ATOM 7661 C CA . GLN B 1 353 ? 21.906 -4.941 -14.461 1 77.44 353 GLN B CA 1
ATOM 7662 C C . GLN B 1 353 ? 22.766 -4.371 -15.57 1 77.44 353 GLN B C 1
ATOM 7664 O O . GLN B 1 353 ? 22.734 -4.855 -16.703 1 77.44 353 GLN B O 1
ATOM 7669 N N . LYS B 1 354 ? 23.516 -3.342 -15.289 1 76 354 LYS B N 1
ATOM 7670 C CA . LYS B 1 354 ? 24.297 -2.678 -16.328 1 76 354 LYS B CA 1
ATOM 7671 C C . LYS B 1 354 ? 25.75 -3.146 -16.312 1 76 354 LYS B C 1
ATOM 7673 O O . LYS B 1 354 ? 26.531 -2.801 -17.188 1 76 354 LYS B O 1
ATOM 7678 N N . GLU B 1 355 ? 25.969 -4.043 -15.273 1 83.25 355 GLU B N 1
ATOM 7679 C CA . GLU B 1 355 ? 27.344 -4.512 -15.164 1 83.25 355 GLU B CA 1
ATOM 7680 C C . GLU B 1 355 ? 27.578 -5.73 -16.047 1 83.25 355 GLU B C 1
ATOM 7682 O O . GLU B 1 355 ? 26.719 -6.613 -16.141 1 83.25 355 GLU B O 1
ATOM 7687 N N . GLY B 1 356 ? 28.578 -5.672 -16.938 1 85.06 356 GLY B N 1
ATOM 7688 C CA . GLY B 1 356 ? 28.938 -6.777 -17.812 1 85.06 356 GLY B CA 1
ATOM 7689 C C . GLY B 1 356 ? 29.156 -6.348 -19.25 1 85.06 356 GLY B C 1
ATOM 7690 O O . GLY B 1 356 ? 29.094 -5.16 -19.562 1 85.06 356 GLY B O 1
ATOM 7691 N N . GLU B 1 357 ? 29.547 -7.379 -19.953 1 87.12 357 GLU B N 1
ATOM 7692 C CA . GLU B 1 357 ? 29.859 -7.148 -21.359 1 87.12 357 GLU B CA 1
ATOM 7693 C C . GLU B 1 357 ? 28.625 -7.379 -22.234 1 87.12 357 GLU B C 1
ATOM 7695 O O . GLU B 1 357 ? 27.703 -8.094 -21.859 1 87.12 357 GLU B O 1
ATOM 7700 N N . ASN B 1 358 ? 28.453 -6.57 -23.312 1 86.62 358 ASN B N 1
ATOM 7701 C CA . ASN B 1 358 ? 27.469 -6.773 -24.359 1 86.62 358 ASN B CA 1
ATOM 7702 C C . ASN B 1 358 ? 28.109 -7.152 -25.688 1 86.62 358 ASN B C 1
ATOM 7704 O O . ASN B 1 358 ? 28.25 -6.309 -26.562 1 86.62 358 ASN B O 1
ATOM 7708 N N . PRO B 1 359 ? 28.516 -8.5 -25.625 1 83.19 359 PRO B N 1
ATOM 7709 C CA . PRO B 1 359 ? 29.219 -8.883 -26.859 1 83.19 359 PRO B CA 1
ATOM 7710 C C . PRO B 1 359 ? 28.281 -9.031 -28.047 1 83.19 359 PRO B C 1
ATOM 7712 O O . PRO B 1 359 ? 27.109 -9.344 -27.891 1 83.19 359 PRO B O 1
ATOM 7715 N N . GLU B 1 360 ? 28.609 -8.461 -29.297 1 80.06 360 GLU B N 1
ATOM 7716 C CA . GLU B 1 360 ? 27.844 -8.672 -30.531 1 80.06 360 GLU B CA 1
ATOM 7717 C C . GLU B 1 360 ? 28.156 -10.031 -31.141 1 80.06 360 GLU B C 1
ATOM 7719 O O . GLU B 1 360 ? 28.562 -10.109 -32.312 1 80.06 360 GLU B O 1
ATOM 7724 N N . LEU B 1 361 ? 28.219 -11.086 -30.281 1 79.44 361 LEU B N 1
ATOM 7725 C CA . LEU B 1 361 ? 28.516 -12.43 -30.766 1 79.44 361 LEU B CA 1
ATOM 7726 C C . LEU B 1 361 ? 27.219 -13.18 -31.062 1 79.44 361 LEU B C 1
ATOM 7728 O O . LEU B 1 361 ? 26.172 -12.875 -30.484 1 79.44 361 LEU B O 1
ATOM 7732 N N . ILE B 1 362 ? 27.328 -13.898 -32.094 1 86 362 ILE B N 1
ATOM 7733 C CA . ILE B 1 362 ? 26.219 -14.789 -32.406 1 86 362 ILE B CA 1
ATOM 7734 C C . ILE B 1 362 ? 26.172 -15.938 -31.406 1 86 362 ILE B C 1
ATOM 7736 O O . ILE B 1 362 ? 27.109 -16.75 -31.344 1 86 362 ILE B O 1
ATOM 7740 N N . VAL B 1 363 ? 25.219 -16.031 -30.578 1 92.88 363 VAL B N 1
ATOM 7741 C CA . VAL B 1 363 ? 25.047 -17.078 -29.562 1 92.88 363 VAL B CA 1
ATOM 7742 C C . VAL B 1 363 ? 24.422 -18.312 -30.203 1 92.88 363 VAL B C 1
ATOM 7744 O O . VAL B 1 363 ? 23.359 -18.219 -30.844 1 92.88 363 VAL B O 1
ATOM 7747 N N . LYS B 1 364 ? 25.078 -19.484 -30.078 1 94.19 364 LYS B N 1
ATOM 7748 C CA . LYS B 1 364 ? 24.594 -20.734 -30.656 1 94.19 364 LYS B CA 1
ATOM 7749 C C . LYS B 1 364 ? 23.562 -21.391 -29.766 1 94.19 364 LYS B C 1
ATOM 7751 O O . LYS B 1 364 ? 22.672 -22.094 -30.25 1 94.19 364 LYS B O 1
ATOM 7756 N N . GLY B 1 365 ? 23.641 -21.219 -28.469 1 95.56 365 GLY B N 1
ATOM 7757 C CA . GLY B 1 365 ? 22.609 -21.719 -27.562 1 95.56 365 GLY B CA 1
ATOM 7758 C C . GLY B 1 365 ? 23.047 -22.938 -26.781 1 95.56 365 GLY B C 1
ATOM 7759 O O . GLY B 1 365 ? 22.219 -23.734 -26.344 1 95.56 365 GLY B O 1
ATOM 7760 N N . LYS B 1 366 ? 24.359 -23.219 -26.641 1 97.56 366 LYS B N 1
ATOM 7761 C CA . LYS B 1 366 ? 24.859 -24.266 -25.766 1 97.56 366 LYS B CA 1
ATOM 7762 C C . LYS B 1 366 ? 24.719 -23.859 -24.297 1 97.56 366 LYS B C 1
ATOM 7764 O O . LYS B 1 366 ? 25.125 -22.75 -23.906 1 97.56 366 LYS B O 1
ATOM 7769 N N . VAL B 1 367 ? 24.156 -24.656 -23.484 1 98 367 VAL B N 1
ATOM 7770 C CA . VAL B 1 367 ? 23.938 -24.375 -22.078 1 98 367 VAL B CA 1
ATOM 7771 C C . VAL B 1 367 ? 24.625 -25.453 -21.219 1 98 367 VAL B C 1
ATOM 7773 O O . VAL B 1 367 ? 24.469 -26.641 -21.469 1 98 367 VAL B O 1
ATOM 7776 N N . GLU B 1 368 ? 25.359 -25.031 -20.25 1 98.19 368 GLU B N 1
ATOM 7777 C CA . GLU B 1 368 ? 26.078 -25.969 -19.375 1 98.19 368 GLU B CA 1
ATOM 7778 C C . GLU B 1 368 ? 26 -25.531 -17.922 1 98.19 368 GLU B C 1
ATOM 7780 O O . GLU B 1 368 ? 26.297 -24.375 -17.594 1 98.19 368 GLU B O 1
ATOM 7785 N N . PHE B 1 369 ? 25.531 -26.344 -17.125 1 97.94 369 PHE B N 1
ATOM 7786 C CA . PHE B 1 369 ? 25.578 -26.203 -15.672 1 97.94 369 PHE B CA 1
ATOM 7787 C C . PHE B 1 369 ? 26.703 -27.047 -15.078 1 97.94 369 PHE B C 1
ATOM 7789 O O . PHE B 1 369 ? 26.828 -28.25 -15.383 1 97.94 369 PHE B O 1
ATOM 7796 N N . LYS B 1 370 ? 27.5 -26.438 -14.242 1 97.56 370 LYS B N 1
ATOM 7797 C CA . LYS B 1 370 ? 28.609 -27.125 -13.609 1 97.56 370 LYS B CA 1
ATOM 7798 C C . LYS B 1 370 ? 28.516 -27.047 -12.094 1 97.56 370 LYS B C 1
ATOM 7800 O O . LYS B 1 370 ? 28.953 -26.047 -11.492 1 97.56 370 LYS B O 1
ATOM 7805 N N . ASN B 1 371 ? 28.125 -28.062 -11.484 1 97.25 371 ASN B N 1
ATOM 7806 C CA . ASN B 1 371 ? 28.062 -28.188 -10.031 1 97.25 371 ASN B CA 1
ATOM 7807 C C . ASN B 1 371 ? 27.391 -26.984 -9.383 1 97.25 371 ASN B C 1
ATOM 7809 O O . ASN B 1 371 ? 27.922 -26.391 -8.453 1 97.25 371 ASN B O 1
ATOM 7813 N N . VAL B 1 372 ? 26.297 -26.688 -9.906 1 97.38 372 VAL B N 1
ATOM 7814 C CA . VAL B 1 372 ? 25.578 -25.5 -9.469 1 97.38 372 VAL B CA 1
ATOM 7815 C C . VAL B 1 372 ? 24.75 -25.812 -8.234 1 97.38 372 VAL B C 1
ATOM 7817 O O . VAL B 1 372 ? 24.016 -26.797 -8.211 1 97.38 372 VAL B O 1
ATOM 7820 N N . SER B 1 373 ? 24.938 -25 -7.191 1 96.56 373 SER B N 1
ATOM 7821 C CA . SER B 1 373 ? 24.125 -25.078 -5.98 1 96.56 373 SER B CA 1
ATOM 7822 C C . SER B 1 373 ? 23.484 -23.719 -5.66 1 96.56 373 SER B C 1
ATOM 7824 O O . SER B 1 373 ? 24.125 -22.688 -5.832 1 96.56 373 SER B O 1
ATOM 7826 N N . PHE B 1 374 ? 22.234 -23.797 -5.281 1 95.06 374 PHE B N 1
ATOM 7827 C CA . PHE B 1 374 ? 21.484 -22.562 -5.012 1 95.06 374 PHE B CA 1
ATOM 7828 C C . PHE B 1 374 ? 20.422 -22.797 -3.957 1 95.06 374 PHE B C 1
ATOM 7830 O O . PHE B 1 374 ? 19.766 -23.844 -3.949 1 95.06 374 PHE B O 1
ATOM 7837 N N . ARG B 1 375 ? 20.359 -21.875 -3.102 1 91.94 375 ARG B N 1
ATOM 7838 C CA . ARG B 1 375 ? 19.328 -21.828 -2.078 1 91.94 375 ARG B CA 1
ATOM 7839 C C . ARG B 1 375 ? 18.656 -20.469 -2.027 1 91.94 375 ARG B C 1
ATOM 7841 O O . ARG B 1 375 ? 19.328 -19.438 -2.115 1 91.94 375 ARG B O 1
ATOM 7848 N N . TYR B 1 376 ? 17.266 -20.562 -2.064 1 87.56 376 TYR B N 1
ATOM 7849 C CA . TYR B 1 376 ? 16.547 -19.312 -1.883 1 87.56 376 TYR B CA 1
ATOM 7850 C C . TYR B 1 376 ? 16.828 -18.703 -0.512 1 87.56 376 TYR B C 1
ATOM 7852 O O . TYR B 1 376 ? 17.031 -19.438 0.464 1 87.56 376 TYR B O 1
ATOM 7860 N N . LEU B 1 377 ? 16.859 -17.359 -0.465 1 79.94 377 LEU B N 1
ATOM 7861 C CA . LEU B 1 377 ? 17.141 -16.688 0.8 1 79.94 377 LEU B CA 1
ATOM 7862 C C . LEU B 1 377 ? 16.078 -17.016 1.839 1 79.94 377 LEU B C 1
ATOM 7864 O O . LEU B 1 377 ? 16.359 -17.047 3.039 1 79.94 377 LEU B O 1
ATOM 7868 N N . SER B 1 378 ? 14.961 -17.312 1.369 1 69.62 378 SER B N 1
ATOM 7869 C CA . SER B 1 378 ? 13.836 -17.562 2.268 1 69.62 378 SER B CA 1
ATOM 7870 C C . SER B 1 378 ? 13.797 -19.016 2.729 1 69.62 378 SER B C 1
ATOM 7872 O O . SER B 1 378 ? 13.07 -19.359 3.662 1 69.62 378 SER B O 1
ATOM 7874 N N . LYS B 1 379 ? 14.555 -19.891 2.074 1 76.06 379 LYS B N 1
ATOM 7875 C CA . LYS B 1 379 ? 14.516 -21.312 2.375 1 76.06 379 LYS B CA 1
ATOM 7876 C C . LYS B 1 379 ? 15.883 -21.812 2.828 1 76.06 379 LYS B C 1
ATOM 7878 O O . LYS B 1 379 ? 16.922 -21.328 2.369 1 76.06 379 LYS B O 1
ATOM 7883 N N . ASP B 1 380 ? 15.867 -22.719 3.771 1 75.25 380 ASP B N 1
ATOM 7884 C CA . ASP B 1 380 ? 17.109 -23.297 4.254 1 75.25 380 ASP B CA 1
ATOM 7885 C C . ASP B 1 380 ? 17.547 -24.469 3.375 1 75.25 380 ASP B C 1
ATOM 7887 O O . ASP B 1 380 ? 18.719 -24.875 3.387 1 75.25 380 ASP B O 1
ATOM 7891 N N . THR B 1 381 ? 16.656 -24.984 2.658 1 82.5 381 THR B N 1
ATOM 7892 C CA . THR B 1 381 ? 16.969 -26.141 1.825 1 82.5 381 THR B CA 1
ATOM 7893 C C . THR B 1 381 ? 17.391 -25.703 0.428 1 82.5 381 THR B C 1
ATOM 7895 O O . THR B 1 381 ? 16.938 -24.672 -0.072 1 82.5 381 THR B O 1
ATOM 7898 N N . TYR B 1 382 ? 18.328 -26.453 -0.022 1 89.88 382 TYR B N 1
ATOM 7899 C CA . TYR B 1 382 ? 18.797 -26.188 -1.376 1 89.88 382 TYR B CA 1
ATOM 7900 C C . TYR B 1 382 ? 17.703 -26.5 -2.402 1 89.88 382 TYR B C 1
ATOM 7902 O O . TYR B 1 382 ? 17.062 -27.547 -2.338 1 89.88 382 TYR B O 1
ATOM 7910 N N . ALA B 1 383 ? 17.453 -25.547 -3.207 1 91 383 ALA B N 1
ATOM 7911 C CA . ALA B 1 383 ? 16.547 -25.781 -4.324 1 91 383 ALA B CA 1
ATOM 7912 C C . ALA B 1 383 ? 17.234 -26.578 -5.43 1 91 383 ALA B C 1
ATOM 7914 O O . ALA B 1 383 ? 16.609 -27.406 -6.082 1 91 383 ALA B O 1
ATOM 7915 N N . VAL B 1 384 ? 18.453 -26.281 -5.668 1 94.19 384 VAL B N 1
ATOM 7916 C CA . VAL B 1 384 ? 19.328 -27 -6.598 1 94.19 384 VAL B CA 1
ATOM 7917 C C . VAL B 1 384 ? 20.641 -27.359 -5.902 1 94.19 384 VAL B C 1
ATOM 7919 O O . VAL B 1 384 ? 21.266 -26.516 -5.258 1 94.19 384 VAL B O 1
ATOM 7922 N N . LYS B 1 385 ? 21.016 -28.656 -6.059 1 94.5 385 LYS B N 1
ATOM 7923 C CA . LYS B 1 385 ? 22.203 -29.172 -5.371 1 94.5 385 LYS B CA 1
ATOM 7924 C C . LYS B 1 385 ? 23.172 -29.812 -6.352 1 94.5 385 LYS B C 1
ATOM 7926 O O . LYS B 1 385 ? 22.906 -30.875 -6.895 1 94.5 385 LYS B O 1
ATOM 7931 N N . ASN B 1 386 ? 24.297 -29.219 -6.438 1 94.75 386 ASN B N 1
ATOM 7932 C CA . ASN B 1 386 ? 25.375 -29.75 -7.266 1 94.75 386 ASN B CA 1
ATOM 7933 C C . ASN B 1 386 ? 24.844 -30.203 -8.625 1 94.75 386 ASN B C 1
ATOM 7935 O O . ASN B 1 386 ? 25.109 -31.328 -9.055 1 94.75 386 ASN B O 1
ATOM 7939 N N . LEU B 1 387 ? 24.109 -29.391 -9.234 1 96.31 387 LEU B N 1
ATOM 7940 C CA . LEU B 1 387 ? 23.453 -29.703 -10.508 1 96.31 387 LEU B CA 1
ATOM 7941 C C . LEU B 1 387 ? 24.438 -29.547 -11.664 1 96.31 387 LEU B C 1
ATOM 7943 O O . LEU B 1 387 ? 25.078 -28.516 -11.805 1 96.31 387 LEU B O 1
ATOM 7947 N N . SER B 1 388 ? 24.609 -30.625 -12.422 1 97.19 388 SER B N 1
ATOM 7948 C CA . SER B 1 388 ? 25.484 -30.594 -13.594 1 97.19 388 SER B CA 1
ATOM 7949 C C . SER B 1 388 ? 24.812 -31.234 -14.805 1 97.19 388 SER B C 1
ATOM 7951 O O . SER B 1 388 ? 24.25 -32.344 -14.711 1 97.19 388 SER B O 1
ATOM 7953 N N . PHE B 1 389 ? 24.75 -30.531 -15.984 1 97.19 389 PHE B N 1
ATOM 7954 C CA . PHE B 1 389 ? 24.25 -31.062 -17.25 1 97.19 389 PHE B CA 1
ATOM 7955 C C . PHE B 1 389 ? 24.656 -30.172 -18.422 1 97.19 389 PHE B C 1
ATOM 7957 O O . PHE B 1 389 ? 25.125 -29.047 -18.203 1 97.19 389 PHE B O 1
ATOM 7964 N N . THR B 1 390 ? 24.609 -30.719 -19.516 1 97.5 390 THR B N 1
ATOM 7965 C CA . THR B 1 390 ? 24.938 -29.984 -20.734 1 97.5 390 THR B CA 1
ATOM 7966 C C . THR B 1 390 ? 23.844 -30.156 -21.781 1 97.5 390 THR B C 1
ATOM 7968 O O . THR B 1 390 ? 23.312 -31.25 -21.969 1 97.5 390 THR B O 1
ATOM 7971 N N . ILE B 1 391 ? 23.453 -29.094 -22.453 1 97.62 391 ILE B N 1
ATOM 7972 C CA . ILE B 1 391 ? 22.516 -29.062 -23.578 1 97.62 391 ILE B CA 1
ATOM 7973 C C . ILE B 1 391 ? 23.188 -28.484 -24.812 1 97.62 391 ILE B C 1
ATOM 7975 O O . ILE B 1 391 ? 23.75 -27.391 -24.781 1 97.62 391 ILE B O 1
ATOM 7979 N N . ASN B 1 392 ? 23.188 -29.203 -25.797 1 96.88 392 ASN B N 1
ATOM 7980 C CA . ASN B 1 392 ? 23.828 -28.781 -27.031 1 96.88 392 ASN B CA 1
ATOM 7981 C C . ASN B 1 392 ? 22.938 -27.844 -27.844 1 96.88 392 ASN B C 1
ATOM 7983 O O . ASN B 1 392 ? 21.719 -27.828 -27.641 1 96.88 392 ASN B O 1
ATOM 7987 N N . PRO B 1 393 ? 23.578 -27.047 -28.734 1 97 393 PRO B N 1
ATOM 7988 C CA . PRO B 1 393 ? 22.781 -26.141 -29.562 1 97 393 PRO B CA 1
ATOM 7989 C C . PRO B 1 393 ? 21.734 -26.859 -30.422 1 97 393 PRO B C 1
ATOM 7991 O O . PRO B 1 393 ? 22.047 -27.875 -31.047 1 97 393 PRO B O 1
ATOM 7994 N N . GLY B 1 394 ? 20.469 -26.406 -30.359 1 94.44 394 GLY B N 1
ATOM 7995 C CA . GLY B 1 394 ? 19.422 -26.953 -31.203 1 94.44 394 GLY B CA 1
ATOM 7996 C C . GLY B 1 394 ? 18.703 -28.141 -30.578 1 94.44 394 GLY B C 1
ATOM 7997 O O . GLY B 1 394 ? 17.719 -28.641 -31.125 1 94.44 394 GLY B O 1
ATOM 7998 N N . GLU B 1 395 ? 19.188 -28.531 -29.391 1 95.06 395 GLU B N 1
ATOM 7999 C CA . GLU B 1 395 ? 18.625 -29.688 -28.688 1 95.06 395 GLU B CA 1
ATOM 8000 C C . GLU B 1 395 ? 17.375 -29.297 -27.906 1 95.06 395 GLU B C 1
ATOM 8002 O O . GLU B 1 395 ? 17.328 -28.219 -27.312 1 95.06 395 GLU B O 1
ATOM 8007 N N . THR B 1 396 ? 16.344 -30.156 -28.016 1 94.88 396 THR B N 1
ATOM 8008 C CA . THR B 1 396 ? 15.164 -30.016 -27.172 1 94.88 396 THR B CA 1
ATOM 8009 C C . THR B 1 396 ? 15.242 -30.938 -25.953 1 94.88 396 THR B C 1
ATOM 8011 O O . THR B 1 396 ? 15.266 -32.156 -26.109 1 94.88 396 THR B O 1
ATOM 8014 N N . VAL B 1 397 ? 15.312 -30.312 -24.734 1 95.19 397 VAL B N 1
ATOM 8015 C CA . VAL B 1 397 ? 15.477 -31.062 -23.5 1 95.19 397 VAL B CA 1
ATOM 8016 C C . VAL B 1 397 ? 14.258 -30.859 -22.609 1 95.19 397 VAL B C 1
ATOM 8018 O O . VAL B 1 397 ? 13.711 -29.75 -22.516 1 95.19 397 VAL B O 1
ATOM 8021 N N . ALA B 1 398 ? 13.766 -31.953 -21.984 1 93.94 398 ALA B N 1
ATOM 8022 C CA . ALA B 1 398 ? 12.633 -31.906 -21.062 1 93.94 398 ALA B CA 1
ATOM 8023 C C . ALA B 1 398 ? 13.078 -32.125 -19.625 1 93.94 398 ALA B C 1
ATOM 8025 O O . ALA B 1 398 ? 13.875 -33.031 -19.359 1 93.94 398 ALA B O 1
ATOM 8026 N N . PHE B 1 399 ? 12.703 -31.234 -18.719 1 93.81 399 PHE B N 1
ATOM 8027 C CA . PHE B 1 399 ? 12.852 -31.406 -17.281 1 93.81 399 PHE B CA 1
ATOM 8028 C C . PHE B 1 399 ? 11.586 -32 -16.688 1 93.81 399 PHE B C 1
ATOM 8030 O O . PHE B 1 399 ? 10.508 -31.438 -16.797 1 93.81 399 PHE B O 1
ATOM 8037 N N . VAL B 1 400 ? 11.734 -33.219 -16.109 1 89.38 400 VAL B N 1
ATOM 8038 C CA . VAL B 1 400 ? 10.594 -33.906 -15.516 1 89.38 400 VAL B CA 1
ATOM 8039 C C . VAL B 1 400 ? 10.875 -34.188 -14.047 1 89.38 400 VAL B C 1
ATOM 8041 O O . VAL B 1 400 ? 12.023 -34.438 -13.664 1 89.38 400 VAL B O 1
ATOM 8044 N N . GLY B 1 401 ? 9.922 -34.094 -13.312 1 84.62 401 GLY B N 1
ATOM 8045 C CA . GLY B 1 401 ? 10.031 -34.344 -11.883 1 84.62 401 GLY B CA 1
ATOM 8046 C C . GLY B 1 401 ? 8.852 -33.812 -11.086 1 84.62 401 GLY B C 1
ATOM 8047 O O . GLY B 1 401 ? 7.938 -33.219 -11.648 1 84.62 401 GLY B O 1
ATOM 8048 N N . GLU B 1 402 ? 8.93 -34.062 -9.797 1 76.69 402 GLU B N 1
ATOM 8049 C CA . GLU B 1 402 ? 7.875 -33.625 -8.906 1 76.69 402 GLU B CA 1
ATOM 8050 C C . GLU B 1 402 ? 7.918 -32.094 -8.727 1 76.69 402 GLU B C 1
ATOM 8052 O O . GLU B 1 402 ? 8.891 -31.453 -9.125 1 76.69 402 GLU B O 1
ATOM 8057 N N . SER B 1 403 ? 6.793 -31.562 -8.328 1 73.5 403 SER B N 1
ATOM 8058 C CA . SER B 1 403 ? 6.762 -30.141 -8.031 1 73.5 403 SER B CA 1
ATOM 8059 C C . SER B 1 403 ? 7.766 -29.781 -6.941 1 73.5 403 SER B C 1
ATOM 8061 O O . SER B 1 403 ? 7.914 -30.5 -5.961 1 73.5 403 SER B O 1
ATOM 8063 N N . GLY B 1 404 ? 8.5 -28.781 -7.137 1 77.62 404 GLY B N 1
ATOM 8064 C CA . GLY B 1 404 ? 9.43 -28.297 -6.125 1 77.62 404 GLY B CA 1
ATOM 8065 C C . GLY B 1 404 ? 10.789 -28.969 -6.199 1 77.62 404 GLY B C 1
ATOM 8066 O O . GLY B 1 404 ? 11.633 -28.766 -5.324 1 77.62 404 GLY B O 1
ATOM 8067 N N . CYS B 1 405 ? 10.977 -29.734 -7.23 1 84.88 405 CYS B N 1
ATOM 8068 C CA . CYS B 1 405 ? 12.227 -30.484 -7.293 1 84.88 405 CYS B CA 1
ATOM 8069 C C . CYS B 1 405 ? 13.336 -29.656 -7.914 1 84.88 405 CYS B C 1
ATOM 8071 O O . CYS B 1 405 ? 14.461 -30.125 -8.078 1 84.88 405 CYS B O 1
ATOM 8073 N N . GLY B 1 406 ? 13.039 -28.406 -8.297 1 89.69 406 GLY B N 1
ATOM 8074 C CA . GLY B 1 406 ? 14.102 -27.531 -8.742 1 89.69 406 GLY B CA 1
ATOM 8075 C C . GLY B 1 406 ? 14.016 -27.188 -10.219 1 89.69 406 GLY B C 1
ATOM 8076 O O . GLY B 1 406 ? 14.836 -26.422 -10.734 1 89.69 406 GLY B O 1
ATOM 8077 N N . LYS B 1 407 ? 13.109 -27.641 -10.953 1 91.75 407 LYS B N 1
ATOM 8078 C CA . LYS B 1 407 ? 12.992 -27.453 -12.398 1 91.75 407 LYS B CA 1
ATOM 8079 C C . LYS B 1 407 ? 12.867 -25.969 -12.75 1 91.75 407 LYS B C 1
ATOM 8081 O O . LYS B 1 407 ? 13.688 -25.422 -13.492 1 91.75 407 LYS B O 1
ATOM 8086 N N . SER B 1 408 ? 11.859 -25.344 -12.188 1 89.06 408 SER B N 1
ATOM 8087 C CA . SER B 1 408 ? 11.617 -23.938 -12.469 1 89.06 408 SER B CA 1
ATOM 8088 C C . SER B 1 408 ? 12.773 -23.078 -11.977 1 89.06 408 SER B C 1
ATOM 8090 O O . SER B 1 408 ? 13.109 -22.062 -12.602 1 89.06 408 SER B O 1
ATOM 8092 N N . THR B 1 409 ? 13.422 -23.438 -10.812 1 92.31 409 THR B N 1
ATOM 8093 C CA . THR B 1 409 ? 14.57 -22.734 -10.273 1 92.31 409 THR B CA 1
ATOM 8094 C C . THR B 1 409 ? 15.727 -22.734 -11.273 1 92.31 409 THR B C 1
ATOM 8096 O O . THR B 1 409 ? 16.406 -21.734 -11.445 1 92.31 409 THR B O 1
ATOM 8099 N N . THR B 1 410 ? 15.875 -23.859 -11.922 1 95.88 410 THR B N 1
ATOM 8100 C CA . THR B 1 410 ? 16.953 -24 -12.898 1 95.88 410 THR B CA 1
ATOM 8101 C C . THR B 1 410 ? 16.766 -23.031 -14.055 1 95.88 410 THR B C 1
ATOM 8103 O O . THR B 1 410 ? 17.719 -22.406 -14.516 1 95.88 410 THR B O 1
ATOM 8106 N N . LEU B 1 411 ? 15.539 -22.812 -14.469 1 95.12 411 LEU B N 1
ATOM 8107 C CA . LEU B 1 411 ? 15.234 -21.875 -15.539 1 95.12 411 LEU B CA 1
ATOM 8108 C C . LEU B 1 411 ? 15.508 -20.438 -15.094 1 95.12 411 LEU B C 1
ATOM 8110 O O . LEU B 1 411 ? 16.031 -19.625 -15.867 1 95.12 411 LEU B O 1
ATOM 8114 N N . GLN B 1 412 ? 15.219 -20.172 -13.945 1 93.38 412 GLN B N 1
ATOM 8115 C CA . GLN B 1 412 ? 15.414 -18.828 -13.398 1 93.38 412 GLN B CA 1
ATOM 8116 C C . GLN B 1 412 ? 16.891 -18.516 -13.242 1 93.38 412 GLN B C 1
ATOM 8118 O O . GLN B 1 412 ? 17.312 -17.375 -13.453 1 93.38 412 GLN B O 1
ATOM 8123 N N . LEU B 1 413 ? 17.656 -19.516 -12.828 1 95.5 413 LEU B N 1
ATOM 8124 C CA . LEU B 1 413 ? 19.109 -19.344 -12.68 1 95.5 413 LEU B CA 1
ATOM 8125 C C . LEU B 1 413 ? 19.766 -19.062 -14.023 1 95.5 413 LEU B C 1
ATOM 8127 O O . LEU B 1 413 ? 20.703 -18.281 -14.109 1 95.5 413 LEU B O 1
ATOM 8131 N N . LEU B 1 414 ? 19.234 -19.688 -15.078 1 96 414 LEU B N 1
ATOM 8132 C CA . LEU B 1 414 ? 19.781 -19.469 -16.422 1 96 414 LEU B CA 1
ATOM 8133 C C . LEU B 1 414 ? 19.562 -18.031 -16.875 1 96 414 LEU B C 1
ATOM 8135 O O . LEU B 1 414 ? 20.375 -17.484 -17.609 1 96 414 LEU B O 1
ATOM 8139 N N . GLN B 1 415 ? 18.5 -17.453 -16.328 1 93.94 415 GLN B N 1
ATOM 8140 C CA . GLN B 1 415 ? 18.188 -16.062 -16.625 1 93.94 415 GLN B CA 1
ATOM 8141 C C . GLN B 1 415 ? 18.922 -15.109 -15.68 1 93.94 415 GLN B C 1
ATOM 8143 O O . GLN B 1 415 ? 18.719 -13.898 -15.742 1 93.94 415 GLN B O 1
ATOM 8148 N N . ARG B 1 416 ? 19.656 -15.602 -14.812 1 93.5 416 ARG B N 1
ATOM 8149 C CA . ARG B 1 416 ? 20.406 -14.867 -13.797 1 93.5 416 ARG B CA 1
ATOM 8150 C C . ARG B 1 416 ? 19.484 -13.992 -12.961 1 93.5 416 ARG B C 1
ATOM 8152 O O . ARG B 1 416 ? 19.766 -12.812 -12.734 1 93.5 416 ARG B O 1
ATOM 8159 N N . PHE B 1 417 ? 18.359 -14.547 -12.664 1 91.5 417 PHE B N 1
ATOM 8160 C CA . PHE B 1 417 ? 17.453 -13.891 -11.719 1 91.5 417 PHE B CA 1
ATOM 8161 C C . PHE B 1 417 ? 18.047 -13.914 -10.312 1 91.5 417 PHE B C 1
ATOM 8163 O O . PHE B 1 417 ? 17.703 -13.055 -9.492 1 91.5 417 PHE B O 1
ATOM 8170 N N . TYR B 1 418 ? 18.844 -14.914 -10.062 1 92.06 418 TYR B N 1
ATOM 8171 C CA . TYR B 1 418 ? 19.516 -15.109 -8.781 1 92.06 418 TYR B CA 1
ATOM 8172 C C . TYR B 1 418 ? 21 -15.367 -8.977 1 92.06 418 TYR B C 1
ATOM 8174 O O . TYR B 1 418 ? 21.438 -15.805 -10.047 1 92.06 418 TYR B O 1
ATOM 8182 N N . GLU B 1 419 ? 21.75 -15.07 -7.891 1 91.31 419 GLU B N 1
ATOM 8183 C CA . GLU B 1 419 ? 23.156 -15.453 -7.863 1 91.31 419 GLU B CA 1
ATOM 8184 C C . GLU B 1 419 ? 23.344 -16.828 -7.215 1 91.31 419 GLU B C 1
ATOM 8186 O O . GLU B 1 419 ? 22.719 -17.125 -6.195 1 91.31 419 GLU B O 1
ATOM 8191 N N . ILE B 1 420 ? 24.078 -17.562 -7.945 1 94.06 420 ILE B N 1
ATOM 8192 C CA . ILE B 1 420 ? 24.297 -18.922 -7.465 1 94.06 420 ILE B CA 1
ATOM 8193 C C . ILE B 1 420 ? 25.297 -18.906 -6.316 1 94.06 420 ILE B C 1
ATOM 8195 O O . ILE B 1 420 ? 26.109 -17.984 -6.199 1 94.06 420 ILE B O 1
ATOM 8199 N N . GLU B 1 421 ? 25.219 -19.891 -5.426 1 92.69 421 GLU B N 1
ATOM 8200 C CA . GLU B 1 421 ? 26.125 -20.016 -4.289 1 92.69 421 GLU B CA 1
ATOM 8201 C C . GLU B 1 421 ? 27.453 -20.641 -4.711 1 92.69 421 GLU B C 1
ATOM 8203 O O . GLU B 1 421 ? 28.516 -20.203 -4.25 1 92.69 421 GLU B O 1
ATOM 8208 N N . SER B 1 422 ? 27.375 -21.719 -5.492 1 95.19 422 SER B N 1
ATOM 8209 C CA . SER B 1 422 ? 28.578 -22.391 -5.98 1 95.19 422 SER B CA 1
ATOM 8210 C C . SER B 1 422 ? 28.359 -22.953 -7.383 1 95.19 422 SER B C 1
ATOM 8212 O O . SER B 1 422 ? 27.219 -23.125 -7.82 1 95.19 422 SER B O 1
ATOM 8214 N N . GLY B 1 423 ? 29.406 -23.047 -8.078 1 96.5 423 GLY B N 1
ATOM 8215 C CA . GLY B 1 423 ? 29.359 -23.562 -9.438 1 96.5 423 GLY B CA 1
ATOM 8216 C C . GLY B 1 423 ? 29.375 -22.469 -10.492 1 96.5 423 GLY B C 1
ATOM 8217 O O . GLY B 1 423 ? 29.797 -21.344 -10.219 1 96.5 423 GLY B O 1
ATOM 8218 N N . GLU B 1 424 ? 29.078 -22.938 -11.688 1 97.25 424 GLU B N 1
ATOM 8219 C CA . GLU B 1 424 ? 29.047 -21.969 -12.773 1 97.25 424 GLU B CA 1
ATOM 8220 C C . GLU B 1 424 ? 28.016 -22.359 -13.836 1 97.25 424 GLU B C 1
ATOM 8222 O O . GLU B 1 424 ? 27.734 -23.547 -14.023 1 97.25 424 GLU B O 1
ATOM 8227 N N . ILE B 1 425 ? 27.438 -21.406 -14.469 1 97.69 425 ILE B N 1
ATOM 8228 C CA . ILE B 1 425 ? 26.531 -21.562 -15.586 1 97.69 425 ILE B CA 1
ATOM 8229 C C . ILE B 1 425 ? 27.125 -20.938 -16.844 1 97.69 425 ILE B C 1
ATOM 8231 O O . ILE B 1 425 ? 27.516 -19.766 -16.828 1 97.69 425 ILE B O 1
ATOM 8235 N N . LEU B 1 426 ? 27.219 -21.766 -17.828 1 97.69 426 LEU B N 1
ATOM 8236 C CA . LEU B 1 426 ? 27.859 -21.312 -19.062 1 97.69 426 LEU B CA 1
ATOM 8237 C C . LEU B 1 426 ? 26.859 -21.344 -20.219 1 97.69 426 LEU B C 1
ATOM 8239 O O . LEU B 1 426 ? 26.031 -22.234 -20.312 1 97.69 426 LEU B O 1
ATOM 8243 N N . VAL B 1 427 ? 26.984 -20.375 -21.109 1 96.62 427 VAL B N 1
ATOM 8244 C CA . VAL B 1 427 ? 26.328 -20.328 -22.406 1 96.62 427 VAL B CA 1
ATOM 8245 C C . VAL B 1 427 ? 27.359 -20.156 -23.516 1 96.62 427 VAL B C 1
ATOM 8247 O O . VAL B 1 427 ? 28.109 -19.188 -23.531 1 96.62 427 VAL B O 1
ATOM 8250 N N . ASP B 1 428 ? 27.391 -21.078 -24.391 1 96.25 428 ASP B N 1
ATOM 8251 C CA . ASP B 1 428 ? 28.438 -21.109 -25.422 1 96.25 428 ASP B CA 1
ATOM 8252 C C . ASP B 1 428 ? 29.812 -21 -24.797 1 96.25 428 ASP B C 1
ATOM 8254 O O . ASP B 1 428 ? 30.641 -20.172 -25.234 1 96.25 428 ASP B O 1
ATOM 8258 N N . ASP B 1 429 ? 30.016 -21.641 -23.688 1 94.88 429 ASP B N 1
ATOM 8259 C CA . ASP B 1 429 ? 31.297 -21.781 -23 1 94.88 429 ASP B CA 1
ATOM 8260 C C . ASP B 1 429 ? 31.719 -20.484 -22.328 1 94.88 429 ASP B C 1
ATOM 8262 O O . ASP B 1 429 ? 32.875 -20.328 -21.922 1 94.88 429 ASP B O 1
ATOM 8266 N N . ILE B 1 430 ? 30.812 -19.594 -22.172 1 94.81 430 ILE B N 1
ATOM 8267 C CA . ILE B 1 430 ? 31.062 -18.344 -21.469 1 94.81 430 ILE B CA 1
ATOM 8268 C C . ILE B 1 430 ? 30.203 -18.266 -20.219 1 94.81 430 ILE B C 1
ATOM 8270 O O . ILE B 1 430 ? 28.984 -18.531 -20.281 1 94.81 430 ILE B O 1
ATOM 8274 N N . ASN B 1 431 ? 30.875 -17.844 -19.188 1 95.31 431 ASN B N 1
ATOM 8275 C CA . ASN B 1 431 ? 30.141 -17.672 -17.938 1 95.31 431 ASN B CA 1
ATOM 8276 C C . ASN B 1 431 ? 29.109 -16.547 -18.047 1 95.31 431 ASN B C 1
ATOM 8278 O O . ASN B 1 431 ? 29.406 -15.469 -18.562 1 95.31 431 ASN B O 1
ATOM 8282 N N . ILE B 1 432 ? 27.875 -16.781 -17.594 1 94.12 432 ILE B N 1
ATOM 8283 C CA . ILE B 1 432 ? 26.781 -15.852 -17.766 1 94.12 432 ILE B CA 1
ATOM 8284 C C . ILE B 1 432 ? 27.031 -14.586 -16.953 1 94.12 432 ILE B C 1
ATOM 8286 O O . ILE B 1 432 ? 26.453 -13.531 -17.219 1 94.12 432 ILE B O 1
ATOM 8290 N N . THR B 1 433 ? 27.953 -14.648 -15.938 1 92.75 433 THR B N 1
ATOM 8291 C CA . THR B 1 433 ? 28.266 -13.5 -15.094 1 92.75 433 THR B CA 1
ATOM 8292 C C . THR B 1 433 ? 29.141 -12.5 -15.852 1 92.75 433 THR B C 1
ATOM 8294 O O . THR B 1 433 ? 29.281 -11.344 -15.438 1 92.75 433 THR B O 1
ATOM 8297 N N . THR B 1 434 ? 29.688 -12.992 -17.016 1 92.5 434 THR B N 1
ATOM 8298 C CA . THR B 1 434 ? 30.531 -12.125 -17.828 1 92.5 434 THR B CA 1
ATOM 8299 C C . THR B 1 434 ? 29.672 -11.148 -18.641 1 92.5 434 THR B C 1
ATOM 8301 O O . THR B 1 434 ? 30.094 -10.031 -18.922 1 92.5 434 THR B O 1
ATOM 8304 N N . TRP B 1 435 ? 28.516 -11.688 -18.938 1 91 435 TRP B N 1
ATOM 8305 C CA . TRP B 1 435 ? 27.594 -10.867 -19.719 1 91 435 TRP B CA 1
ATOM 8306 C C . TRP B 1 435 ? 26.719 -10.008 -18.812 1 91 435 TRP B C 1
ATOM 8308 O O . TRP B 1 435 ? 26.5 -10.352 -17.656 1 91 435 TRP B O 1
ATOM 8318 N N . SER B 1 436 ? 26.359 -8.781 -19.422 1 90.44 436 SER B N 1
ATOM 8319 C CA . SER B 1 436 ? 25.312 -8.023 -18.734 1 90.44 436 SER B CA 1
ATOM 8320 C C . SER B 1 436 ? 23.984 -8.773 -18.734 1 90.44 436 SER B C 1
ATOM 8322 O O . SER B 1 436 ? 23.641 -9.438 -19.719 1 90.44 436 SER B O 1
ATOM 8324 N N . PRO B 1 437 ? 23.312 -8.688 -17.531 1 89.19 437 PRO B N 1
ATOM 8325 C CA . PRO B 1 437 ? 22 -9.344 -17.5 1 89.19 437 PRO B CA 1
ATOM 8326 C C . PRO B 1 437 ? 21.094 -8.906 -18.641 1 89.19 437 PRO B C 1
ATOM 8328 O O . PRO B 1 437 ? 20.297 -9.703 -19.141 1 89.19 437 PRO B O 1
ATOM 8331 N N . HIS B 1 438 ? 21.297 -7.758 -19.156 1 87.19 438 HIS B N 1
ATOM 8332 C CA . HIS B 1 438 ? 20.531 -7.246 -20.297 1 87.19 438 HIS B CA 1
ATOM 8333 C C . HIS B 1 438 ? 20.828 -8.039 -21.562 1 87.19 438 HIS B C 1
ATOM 8335 O O . HIS B 1 438 ? 19.906 -8.5 -22.234 1 87.19 438 HIS B O 1
ATOM 8341 N N . TYR B 1 439 ? 22.078 -8.18 -21.797 1 89.62 439 TYR B N 1
ATOM 8342 C CA . TYR B 1 439 ? 22.5 -8.914 -22.984 1 89.62 439 TYR B CA 1
ATOM 8343 C C . TYR B 1 439 ? 22.094 -10.375 -22.891 1 89.62 439 TYR B C 1
ATOM 8345 O O . TYR B 1 439 ? 21.578 -10.945 -23.859 1 89.62 439 TYR B O 1
ATOM 8353 N N . LEU B 1 440 ? 22.266 -10.938 -21.75 1 92.38 440 LEU B N 1
ATOM 8354 C CA . LEU B 1 440 ? 21.953 -12.344 -21.531 1 92.38 440 LEU B CA 1
ATOM 8355 C C . LEU B 1 440 ? 20.469 -12.609 -21.797 1 92.38 440 LEU B C 1
ATOM 8357 O O . LEU B 1 440 ? 20.125 -13.57 -22.484 1 92.38 440 LEU B O 1
ATOM 8361 N N . ARG B 1 441 ? 19.672 -11.805 -21.391 1 90.94 441 ARG B N 1
ATOM 8362 C CA . ARG B 1 441 ? 18.234 -12.039 -21.438 1 90.94 441 ARG B CA 1
ATOM 8363 C C . ARG B 1 441 ? 17.688 -11.75 -22.828 1 90.94 441 ARG B C 1
ATOM 8365 O O . ARG B 1 441 ? 16.609 -12.219 -23.172 1 90.94 441 ARG B O 1
ATOM 8372 N N . THR B 1 442 ? 18.469 -11.039 -23.641 1 89.06 442 THR B N 1
ATOM 8373 C CA . THR B 1 442 ? 18.094 -10.898 -25.047 1 89.06 442 THR B CA 1
ATOM 8374 C C . THR B 1 442 ? 18.312 -12.203 -25.797 1 89.06 442 THR B C 1
ATOM 8376 O O . THR B 1 442 ? 17.719 -12.43 -26.859 1 89.06 442 THR B O 1
ATOM 8379 N N . GLN B 1 443 ? 19.109 -13.031 -25.203 1 93.31 443 GLN B N 1
ATOM 8380 C CA . GLN B 1 443 ? 19.438 -14.305 -25.844 1 93.31 443 GLN B CA 1
ATOM 8381 C C . GLN B 1 443 ? 18.484 -15.406 -25.375 1 93.31 443 GLN B C 1
ATOM 8383 O O . GLN B 1 443 ? 18.562 -16.531 -25.859 1 93.31 443 GLN B O 1
ATOM 8388 N N . ILE B 1 444 ? 17.625 -15.086 -24.516 1 94.25 444 ILE B N 1
ATOM 8389 C CA . ILE B 1 444 ? 16.719 -16.078 -23.922 1 94.25 444 ILE B CA 1
ATOM 8390 C C . ILE B 1 444 ? 15.273 -15.625 -24.094 1 94.25 444 ILE B C 1
ATOM 8392 O O . ILE B 1 444 ? 14.93 -14.5 -23.719 1 94.25 444 ILE B O 1
ATOM 8396 N N . SER B 1 445 ? 14.445 -16.453 -24.734 1 92.94 445 SER B N 1
ATOM 8397 C CA . SER B 1 445 ? 13 -16.25 -24.766 1 92.94 445 SER B CA 1
ATOM 8398 C C . SER B 1 445 ? 12.289 -17.203 -23.797 1 92.94 445 SER B C 1
ATOM 8400 O O . SER B 1 445 ? 12.688 -18.359 -23.656 1 92.94 445 SER B O 1
ATOM 8402 N N . ILE B 1 446 ? 11.266 -16.656 -23.109 1 91.31 446 ILE B N 1
ATOM 8403 C CA . ILE B 1 446 ? 10.609 -17.484 -22.094 1 91.31 446 ILE B CA 1
ATOM 8404 C C . ILE B 1 446 ? 9.094 -17.438 -22.297 1 91.31 446 ILE B C 1
ATOM 8406 O O . ILE B 1 446 ? 8.539 -16.391 -22.656 1 91.31 446 ILE B O 1
ATOM 8410 N N . VAL B 1 447 ? 8.43 -18.578 -22.25 1 90.12 447 VAL B N 1
ATOM 8411 C CA . VAL B 1 447 ? 6.992 -18.719 -22.062 1 90.12 447 VAL B CA 1
ATOM 8412 C C . VAL B 1 447 ? 6.711 -19.203 -20.625 1 90.12 447 VAL B C 1
ATOM 8414 O O . VAL B 1 447 ? 6.895 -20.375 -20.312 1 90.12 447 VAL B O 1
ATOM 8417 N N . PRO B 1 448 ? 6.312 -18.297 -19.75 1 86.56 448 PRO B N 1
ATOM 8418 C CA . PRO B 1 448 ? 6.156 -18.609 -18.328 1 86.56 448 PRO B CA 1
ATOM 8419 C C . PRO B 1 448 ? 4.945 -19.5 -18.062 1 86.56 448 PRO B C 1
ATOM 8421 O O . PRO B 1 448 ? 4.109 -19.703 -18.938 1 86.56 448 PRO B O 1
ATOM 8424 N N . GLN B 1 449 ? 5 -19.984 -16.828 1 78.25 449 GLN B N 1
ATOM 8425 C CA . GLN B 1 449 ? 3.898 -20.797 -16.344 1 78.25 449 GLN B CA 1
ATOM 8426 C C . GLN B 1 449 ? 2.604 -20 -16.25 1 78.25 449 GLN B C 1
ATOM 8428 O O . GLN B 1 449 ? 1.548 -20.469 -16.688 1 78.25 449 GLN B O 1
ATOM 8433 N N . THR B 1 450 ? 2.76 -18.797 -15.742 1 80.44 450 THR B N 1
ATOM 8434 C CA . THR B 1 450 ? 1.618 -17.891 -15.656 1 80.44 450 THR B CA 1
ATOM 8435 C C . THR B 1 450 ? 1.746 -16.766 -16.672 1 80.44 450 THR B C 1
ATOM 8437 O O . THR B 1 450 ? 2.641 -15.914 -16.562 1 80.44 450 THR B O 1
ATOM 8440 N N . PRO B 1 451 ? 0.755 -16.828 -17.703 1 87.31 451 PRO B N 1
ATOM 8441 C CA . PRO B 1 451 ? 0.837 -15.773 -18.719 1 87.31 451 PRO B CA 1
ATOM 8442 C C . PRO B 1 451 ? 0.482 -14.398 -18.156 1 87.31 451 PRO B C 1
ATOM 8444 O O . PRO B 1 451 ? -0.466 -14.266 -17.375 1 87.31 451 PRO B O 1
ATOM 8447 N N . VAL B 1 452 ? 1.259 -13.43 -18.562 1 88.12 452 VAL B N 1
ATOM 8448 C CA . VAL B 1 452 ? 1.069 -12.055 -18.094 1 88.12 452 VAL B CA 1
ATOM 8449 C C . VAL B 1 452 ? 0.639 -11.172 -19.266 1 88.12 452 VAL B C 1
ATOM 8451 O O . VAL B 1 452 ? 1.198 -11.258 -20.359 1 88.12 452 VAL B O 1
ATOM 8454 N N . MET B 1 453 ? -0.39 -10.398 -19.047 1 88.81 453 MET B N 1
ATOM 8455 C CA . MET B 1 453 ? -0.852 -9.383 -20 1 88.81 453 MET B CA 1
ATOM 8456 C C . MET B 1 453 ? -0.737 -7.988 -19.391 1 88.81 453 MET B C 1
ATOM 8458 O O . MET B 1 453 ? -1.193 -7.746 -18.281 1 88.81 453 MET B O 1
ATOM 8462 N N . PHE B 1 454 ? -0.089 -7.102 -20.141 1 88.31 454 PHE B N 1
ATOM 8463 C CA . PHE B 1 454 ? 0.011 -5.707 -19.734 1 88.31 454 PHE B CA 1
ATOM 8464 C C . PHE B 1 454 ? -1.173 -4.902 -20.25 1 88.31 454 PHE B C 1
ATOM 8466 O O . PHE B 1 454 ? -1.783 -5.27 -21.266 1 88.31 454 PHE B O 1
ATOM 8473 N N . SER B 1 455 ? -1.472 -3.84 -19.562 1 86.25 455 SER B N 1
ATOM 8474 C CA . SER B 1 455 ? -2.584 -2.984 -19.969 1 86.25 455 SER B CA 1
ATOM 8475 C C . SER B 1 455 ? -2.227 -2.143 -21.188 1 86.25 455 SER B C 1
ATOM 8477 O O . SER B 1 455 ? -1.972 -0.942 -21.062 1 86.25 455 SER B O 1
ATOM 8479 N N . MET B 1 456 ? -2.352 -2.764 -22.297 1 89.25 456 MET B N 1
ATOM 8480 C CA . MET B 1 456 ? -2.059 -2.152 -23.594 1 89.25 456 MET B CA 1
ATOM 8481 C C . MET B 1 456 ? -2.695 -2.949 -24.719 1 89.25 456 MET B C 1
ATOM 8483 O O . MET B 1 456 ? -3.473 -3.873 -24.484 1 89.25 456 MET B O 1
ATOM 8487 N N . SER B 1 457 ? -2.381 -2.537 -25.938 1 93.19 457 SER B N 1
ATOM 8488 C CA . SER B 1 457 ? -2.945 -3.238 -27.094 1 93.19 457 SER B CA 1
ATOM 8489 C C . SER B 1 457 ? -2.332 -4.625 -27.25 1 93.19 457 SER B C 1
ATOM 8491 O O . SER B 1 457 ? -1.242 -4.891 -26.734 1 93.19 457 SER B O 1
ATOM 8493 N N . ILE B 1 458 ? -3.07 -5.52 -27.922 1 94.06 458 ILE B N 1
ATOM 8494 C CA . ILE B 1 458 ? -2.551 -6.852 -28.219 1 94.06 458 ILE B CA 1
ATOM 8495 C C . ILE B 1 458 ? -1.259 -6.734 -29.016 1 94.06 458 ILE B C 1
ATOM 8497 O O . ILE B 1 458 ? -0.303 -7.477 -28.781 1 94.06 458 ILE B O 1
ATOM 8501 N N . GLU B 1 459 ? -1.256 -5.801 -29.875 1 94.31 459 GLU B N 1
ATOM 8502 C CA . GLU B 1 459 ? -0.061 -5.543 -30.672 1 94.31 459 GLU B CA 1
ATOM 8503 C C . GLU B 1 459 ? 1.134 -5.203 -29.781 1 94.31 459 GLU B C 1
ATOM 8505 O O . GLU B 1 459 ? 2.219 -5.766 -29.953 1 94.31 459 GLU B O 1
ATOM 8510 N N . ASP B 1 460 ? 0.875 -4.316 -28.859 1 91.62 460 ASP B N 1
ATOM 8511 C CA . ASP B 1 460 ? 1.938 -3.871 -27.969 1 91.62 460 ASP B CA 1
ATOM 8512 C C . ASP B 1 460 ? 2.383 -5 -27.047 1 91.62 460 ASP B C 1
ATOM 8514 O O . ASP B 1 460 ? 3.557 -5.082 -26.672 1 91.62 460 ASP B O 1
ATOM 8518 N N . ASN B 1 461 ? 1.499 -5.836 -26.703 1 93.06 461 ASN B N 1
ATOM 8519 C CA . ASN B 1 461 ? 1.837 -6.988 -25.875 1 93.06 461 ASN B CA 1
ATOM 8520 C C . ASN B 1 461 ? 2.74 -7.965 -26.625 1 93.06 461 ASN B C 1
ATOM 8522 O O . ASN B 1 461 ? 3.658 -8.539 -26.031 1 93.06 461 ASN B O 1
ATOM 8526 N N . ILE B 1 462 ? 2.422 -8.07 -27.875 1 93.69 462 ILE B N 1
ATOM 8527 C CA . ILE B 1 462 ? 3.201 -9 -28.688 1 93.69 462 ILE B CA 1
ATOM 8528 C C . ILE B 1 462 ? 4.598 -8.43 -28.922 1 93.69 462 ILE B C 1
ATOM 8530 O O . ILE B 1 462 ? 5.594 -9.148 -28.812 1 93.69 462 ILE B O 1
ATOM 8534 N N . LYS B 1 463 ? 4.66 -7.188 -29.234 1 92 463 LYS B N 1
ATOM 8535 C CA . LYS B 1 463 ? 5.957 -6.59 -29.531 1 92 463 LYS B CA 1
ATOM 8536 C C . LYS B 1 463 ? 6.621 -6.047 -28.266 1 92 463 LYS B C 1
ATOM 8538 O O . LYS B 1 463 ? 7.379 -5.078 -28.328 1 92 463 LYS B O 1
ATOM 8543 N N . TYR B 1 464 ? 6.223 -6.562 -27.094 1 89.38 464 TYR B N 1
ATOM 8544 C CA . TYR B 1 464 ? 6.703 -6.086 -25.812 1 89.38 464 TYR B CA 1
ATOM 8545 C C . TYR B 1 464 ? 8.227 -6.156 -25.734 1 89.38 464 TYR B C 1
ATOM 8547 O O . TYR B 1 464 ? 8.867 -5.258 -25.172 1 89.38 464 TYR B O 1
ATOM 8555 N N . ALA B 1 465 ? 8.844 -7.172 -26.312 1 82.12 465 ALA B N 1
ATOM 8556 C CA . ALA B 1 465 ? 10.289 -7.379 -26.266 1 82.12 465 ALA B CA 1
ATOM 8557 C C . ALA B 1 465 ? 11.016 -6.387 -27.156 1 82.12 465 ALA B C 1
ATOM 8559 O O . ALA B 1 465 ? 12.148 -6 -26.875 1 82.12 465 ALA B O 1
ATOM 8560 N N . ASP B 1 466 ? 10.375 -6.07 -28.281 1 82.81 466 ASP B N 1
ATOM 8561 C CA . ASP B 1 466 ? 10.961 -5.133 -29.234 1 82.81 466 ASP B CA 1
ATOM 8562 C C . ASP B 1 466 ? 9.898 -4.191 -29.797 1 82.81 466 ASP B C 1
ATOM 8564 O O . ASP B 1 466 ? 9.297 -4.48 -30.828 1 82.81 466 ASP B O 1
ATOM 8568 N N . PRO B 1 467 ? 9.938 -3.035 -29.219 1 78.56 467 PRO B N 1
ATOM 8569 C CA . PRO B 1 467 ? 8.875 -2.107 -29.625 1 78.56 467 PRO B CA 1
ATOM 8570 C C . PRO B 1 467 ? 9.055 -1.572 -31.047 1 78.56 467 PRO B C 1
ATOM 8572 O O . PRO B 1 467 ? 8.094 -1.103 -31.656 1 78.56 467 PRO B O 1
ATOM 8575 N N . ASP B 1 468 ? 10.148 -1.728 -31.609 1 80.12 468 ASP B N 1
ATOM 8576 C CA . ASP B 1 468 ? 10.422 -1.116 -32.906 1 80.12 468 ASP B CA 1
ATOM 8577 C C . ASP B 1 468 ? 10.32 -2.145 -34.031 1 80.12 468 ASP B C 1
ATOM 8579 O O . ASP B 1 468 ? 10.617 -1.837 -35.188 1 80.12 468 ASP B O 1
ATOM 8583 N N . ILE B 1 469 ? 9.812 -3.287 -33.719 1 82.56 469 ILE B N 1
ATOM 8584 C CA . ILE B 1 469 ? 9.75 -4.348 -34.719 1 82.56 469 ILE B CA 1
ATOM 8585 C C . ILE B 1 469 ? 8.656 -4.027 -35.719 1 82.56 469 ILE B C 1
ATOM 8587 O O . ILE B 1 469 ? 7.68 -3.344 -35.406 1 82.56 469 ILE B O 1
ATOM 8591 N N . ASP B 1 470 ? 8.82 -4.469 -36.938 1 84.62 470 ASP B N 1
ATOM 8592 C CA . ASP B 1 470 ? 7.883 -4.246 -38.031 1 84.62 470 ASP B CA 1
ATOM 8593 C C . ASP B 1 470 ? 6.574 -5 -37.781 1 84.62 470 ASP B C 1
ATOM 8595 O O . ASP B 1 470 ? 6.582 -6.117 -37.25 1 84.62 470 ASP B O 1
ATOM 8599 N N . LYS B 1 471 ? 5.531 -4.453 -38.344 1 84.56 471 LYS B N 1
ATOM 8600 C CA . LYS B 1 471 ? 4.184 -4.992 -38.219 1 84.56 471 LYS B CA 1
ATOM 8601 C C . LYS B 1 471 ? 4.062 -6.367 -38.844 1 84.56 471 LYS B C 1
ATOM 8603 O O . LYS B 1 471 ? 3.342 -7.234 -38.344 1 84.56 471 LYS B O 1
ATOM 8608 N N . LYS B 1 472 ? 4.746 -6.5 -39.875 1 85.38 472 LYS B N 1
ATOM 8609 C CA . LYS B 1 472 ? 4.684 -7.77 -40.594 1 85.38 472 LYS B CA 1
ATOM 8610 C C . LYS B 1 472 ? 5.164 -8.922 -39.719 1 85.38 472 LYS B C 1
ATOM 8612 O O . LYS B 1 472 ? 4.598 -10.016 -39.75 1 85.38 472 LYS B O 1
ATOM 8617 N N . ASN B 1 473 ? 6.109 -8.656 -38.969 1 90.88 473 ASN B N 1
ATOM 8618 C CA . ASN B 1 473 ? 6.66 -9.672 -38.062 1 90.88 473 ASN B CA 1
ATOM 8619 C C . ASN B 1 473 ? 5.703 -10 -36.938 1 90.88 473 ASN B C 1
ATOM 8621 O O . ASN B 1 473 ? 5.691 -11.125 -36.438 1 90.88 473 ASN B O 1
ATOM 8625 N N . ILE B 1 474 ? 4.844 -9.07 -36.688 1 92.94 474 ILE B N 1
ATOM 8626 C CA . ILE B 1 474 ? 3.881 -9.258 -35.625 1 92.94 474 ILE B CA 1
ATOM 8627 C C . ILE B 1 474 ? 2.805 -10.25 -36.062 1 92.94 474 ILE B C 1
ATOM 8629 O O . ILE B 1 474 ? 2.426 -11.141 -35.281 1 92.94 474 ILE B O 1
ATOM 8633 N N . TYR B 1 475 ? 2.375 -10.133 -37.25 1 94.19 475 TYR B N 1
ATOM 8634 C CA . TYR B 1 475 ? 1.341 -11.016 -37.781 1 94.19 475 TYR B CA 1
ATOM 8635 C C . TYR B 1 475 ? 1.854 -12.445 -37.906 1 94.19 475 TYR B C 1
ATOM 8637 O O . TYR B 1 475 ? 1.145 -13.398 -37.562 1 94.19 475 TYR B O 1
ATOM 8645 N N . GLU B 1 476 ? 3.037 -12.523 -38.344 1 93.81 476 GLU B N 1
ATOM 8646 C CA . GLU B 1 476 ? 3.643 -13.844 -38.469 1 93.81 476 GLU B CA 1
ATOM 8647 C C . GLU B 1 476 ? 3.812 -14.523 -37.125 1 93.81 476 GLU B C 1
ATOM 8649 O O . GLU B 1 476 ? 3.559 -15.719 -36.969 1 93.81 476 GLU B O 1
ATOM 8654 N N . ALA B 1 477 ? 4.262 -13.781 -36.188 1 93.88 477 ALA B N 1
ATOM 8655 C CA . ALA B 1 477 ? 4.434 -14.312 -34.844 1 93.88 477 ALA B CA 1
ATOM 8656 C C . ALA B 1 477 ? 3.094 -14.75 -34.25 1 93.88 477 ALA B C 1
ATOM 8658 O O . ALA B 1 477 ? 3.012 -15.781 -33.594 1 93.88 477 ALA B O 1
ATOM 8659 N N . ALA B 1 478 ? 2.076 -13.984 -34.5 1 94.88 478 ALA B N 1
ATOM 8660 C CA . ALA B 1 478 ? 0.739 -14.305 -34.031 1 94.88 478 ALA B CA 1
ATOM 8661 C C . ALA B 1 478 ? 0.209 -15.578 -34.656 1 94.88 478 ALA B C 1
ATOM 8663 O O . ALA B 1 478 ? -0.503 -16.359 -34.031 1 94.88 478 ALA B O 1
ATOM 8664 N N . LYS B 1 479 ? 0.542 -15.758 -35.938 1 94.88 479 LYS B N 1
ATOM 8665 C CA . LYS B 1 479 ? 0.135 -16.969 -36.625 1 94.88 479 LYS B CA 1
ATOM 8666 C C . LYS B 1 479 ? 0.837 -18.203 -36.062 1 94.88 479 LYS B C 1
ATOM 8668 O O . LYS B 1 479 ? 0.201 -19.234 -35.812 1 94.88 479 LYS B O 1
ATOM 8673 N N . ILE B 1 480 ? 2.08 -18 -35.75 1 92.88 480 ILE B N 1
ATOM 8674 C CA . ILE B 1 480 ? 2.869 -19.094 -35.188 1 92.88 480 ILE B CA 1
ATOM 8675 C C . ILE B 1 480 ? 2.354 -19.453 -33.812 1 92.88 480 ILE B C 1
ATOM 8677 O O . ILE B 1 480 ? 2.297 -20.625 -33.438 1 92.88 480 ILE B O 1
ATOM 8681 N N . GLY B 1 481 ? 1.976 -18.5 -33.094 1 93.38 481 GLY B N 1
ATOM 8682 C CA . GLY B 1 481 ? 1.445 -18.703 -31.75 1 93.38 481 GLY B CA 1
ATOM 8683 C C . GLY B 1 481 ? -0.022 -19.078 -31.734 1 93.38 481 GLY B C 1
ATOM 8684 O O . GLY B 1 481 ? -0.615 -19.266 -30.672 1 93.38 481 GLY B O 1
ATOM 8685 N N . ASN B 1 482 ? -0.604 -19.156 -32.906 1 93.19 482 ASN B N 1
ATOM 8686 C CA . ASN B 1 482 ? -2.018 -19.484 -33.062 1 93.19 482 ASN B CA 1
ATOM 8687 C C . ASN B 1 482 ? -2.912 -18.438 -32.406 1 93.19 482 ASN B C 1
ATOM 8689 O O . ASN B 1 482 ? -3.938 -18.781 -31.797 1 93.19 482 ASN B O 1
ATOM 8693 N N . ALA B 1 483 ? -2.441 -17.25 -32.375 1 93.06 483 ALA B N 1
ATOM 8694 C CA . ALA B 1 483 ? -3.205 -16.172 -31.766 1 93.06 483 ALA B CA 1
ATOM 8695 C C . ALA B 1 483 ? -3.891 -15.312 -32.812 1 93.06 483 ALA B C 1
ATOM 8697 O O . ALA B 1 483 ? -4.844 -14.594 -32.531 1 93.06 483 ALA B O 1
ATOM 8698 N N . HIS B 1 484 ? -3.488 -15.43 -34.062 1 93.44 484 HIS B N 1
ATOM 8699 C CA . HIS B 1 484 ? -3.934 -14.547 -35.156 1 93.44 484 HIS B CA 1
ATOM 8700 C C . HIS B 1 484 ? -5.441 -14.641 -35.344 1 93.44 484 HIS B C 1
ATOM 8702 O O . HIS B 1 484 ? -6.129 -13.625 -35.438 1 93.44 484 HIS B O 1
ATOM 8708 N N . ASN B 1 485 ? -5.898 -15.852 -35.344 1 89.69 485 ASN B N 1
ATOM 8709 C CA . ASN B 1 485 ? -7.301 -16.078 -35.656 1 89.69 485 ASN B CA 1
ATOM 8710 C C . ASN B 1 485 ? -8.227 -15.469 -34.625 1 89.69 485 ASN B C 1
ATOM 8712 O O . ASN B 1 485 ? -9.219 -14.82 -34.938 1 89.69 485 ASN B O 1
ATOM 8716 N N . PHE B 1 486 ? -7.906 -15.68 -33.375 1 87 486 PHE B N 1
ATOM 8717 C CA . PHE B 1 486 ? -8.812 -15.133 -32.375 1 87 486 PHE B CA 1
ATOM 8718 C C . PHE B 1 486 ? -8.664 -13.617 -32.281 1 87 486 PHE B C 1
ATOM 8720 O O . PHE B 1 486 ? -9.625 -12.914 -31.953 1 87 486 PHE B O 1
ATOM 8727 N N . ILE B 1 487 ? -7.488 -13.07 -32.625 1 93.19 487 ILE B N 1
ATOM 8728 C CA . ILE B 1 487 ? -7.246 -11.633 -32.562 1 93.19 487 ILE B CA 1
ATOM 8729 C C . ILE B 1 487 ? -8.07 -10.938 -33.656 1 93.19 487 ILE B C 1
ATOM 8731 O O . ILE B 1 487 ? -8.68 -9.898 -33.406 1 93.19 487 ILE B O 1
ATOM 8735 N N . ILE B 1 488 ? -8.07 -11.539 -34.844 1 91.5 488 ILE B N 1
ATOM 8736 C CA . ILE B 1 488 ? -8.797 -10.945 -35.938 1 91.5 488 ILE B CA 1
ATOM 8737 C C . ILE B 1 488 ? -10.297 -11.016 -35.688 1 91.5 488 ILE B C 1
ATOM 8739 O O . ILE B 1 488 ? -11.07 -10.227 -36.25 1 91.5 488 ILE B O 1
ATOM 8743 N N . GLY B 1 489 ? -10.656 -11.891 -34.875 1 86.75 489 GLY B N 1
ATOM 8744 C CA . GLY B 1 489 ? -12.055 -12.016 -34.5 1 86.75 489 GLY B CA 1
ATOM 8745 C C . GLY B 1 489 ? -12.516 -10.953 -33.531 1 86.75 489 GLY B C 1
ATOM 8746 O O . GLY B 1 489 ? -13.719 -10.719 -33.375 1 86.75 489 GLY B O 1
ATOM 8747 N N . LEU B 1 490 ? -11.586 -10.266 -32.969 1 87.69 490 LEU B N 1
ATOM 8748 C CA . LEU B 1 490 ? -11.914 -9.195 -32.031 1 87.69 490 LEU B CA 1
ATOM 8749 C C . LEU B 1 490 ? -12.273 -7.914 -32.781 1 87.69 490 LEU B C 1
ATOM 8751 O O . LEU B 1 490 ? -11.742 -7.652 -33.875 1 87.69 490 LEU B O 1
ATOM 8755 N N . PRO B 1 491 ? -13.125 -7.062 -32.188 1 85 491 PRO B N 1
ATOM 8756 C CA . PRO B 1 491 ? -13.562 -5.836 -32.875 1 85 491 PRO B CA 1
ATOM 8757 C C . PRO B 1 491 ? -12.398 -4.918 -33.219 1 85 491 PRO B C 1
ATOM 8759 O O . PRO B 1 491 ? -12.359 -4.371 -34.344 1 85 491 PRO B O 1
ATOM 8762 N N . SER B 1 492 ? -11.477 -4.777 -32.406 1 92.31 492 SER B N 1
ATOM 8763 C CA . SER B 1 492 ? -10.352 -3.881 -32.656 1 92.31 492 SER B CA 1
ATOM 8764 C C . SER B 1 492 ? -9.094 -4.66 -33.031 1 92.31 492 SER B C 1
ATOM 8766 O O . SER B 1 492 ? -7.996 -4.105 -33.062 1 92.31 492 SER B O 1
ATOM 8768 N N . ARG B 1 493 ? -9.266 -5.891 -33.219 1 94.5 493 ARG B N 1
ATOM 8769 C CA . ARG B 1 493 ? -8.188 -6.758 -33.688 1 94.5 493 ARG B CA 1
ATOM 8770 C C . ARG B 1 493 ? -6.922 -6.555 -32.875 1 94.5 493 ARG B C 1
ATOM 8772 O O . ARG B 1 493 ? -6.957 -6.633 -31.625 1 94.5 493 ARG B O 1
ATOM 8779 N N . TYR B 1 494 ? -5.926 -6.168 -33.562 1 93.62 494 TYR B N 1
ATOM 8780 C CA . TYR B 1 494 ? -4.637 -6.047 -32.875 1 93.62 494 TYR B CA 1
ATOM 8781 C C . TYR B 1 494 ? -4.602 -4.809 -32 1 93.62 494 TYR B C 1
ATOM 8783 O O . TYR B 1 494 ? -3.766 -4.711 -31.094 1 93.62 494 TYR B O 1
ATOM 8791 N N . ASN B 1 495 ? -5.469 -3.953 -32.188 1 92.44 495 ASN B N 1
ATOM 8792 C CA . ASN B 1 495 ? -5.504 -2.717 -31.406 1 92.44 495 ASN B CA 1
ATOM 8793 C C . ASN B 1 495 ? -6.371 -2.857 -30.156 1 92.44 495 ASN B C 1
ATOM 8795 O O . ASN B 1 495 ? -6.492 -1.918 -29.375 1 92.44 495 ASN B O 1
ATOM 8799 N N . THR B 1 496 ? -6.82 -4.02 -29.938 1 91.62 496 THR B N 1
ATOM 8800 C CA . THR B 1 496 ? -7.656 -4.254 -28.766 1 91.62 496 THR B CA 1
ATOM 8801 C C . THR B 1 496 ? -6.852 -4.07 -27.484 1 91.62 496 THR B C 1
ATOM 8803 O O . THR B 1 496 ? -5.781 -4.66 -27.328 1 91.62 496 THR B O 1
ATOM 8806 N N . ILE B 1 497 ? -7.371 -3.244 -26.688 1 88 497 ILE B N 1
ATOM 8807 C CA . ILE B 1 497 ? -6.73 -3.018 -25.391 1 88 497 ILE B CA 1
ATOM 8808 C C . ILE B 1 497 ? -7.109 -4.137 -24.422 1 88 497 ILE B C 1
ATOM 8810 O O . ILE B 1 497 ? -8.297 -4.445 -24.266 1 88 497 ILE B O 1
ATOM 8814 N N . VAL B 1 498 ? -6.094 -4.699 -23.828 1 86.12 498 VAL B N 1
ATOM 8815 C CA . VAL B 1 498 ? -6.34 -5.836 -22.953 1 86.12 498 VAL B CA 1
ATOM 8816 C C . VAL B 1 498 ? -5.676 -5.594 -21.594 1 86.12 498 VAL B C 1
ATOM 8818 O O . VAL B 1 498 ? -4.77 -4.766 -21.484 1 86.12 498 VAL B O 1
ATOM 8821 N N . GLN B 1 499 ? -6.227 -6.23 -20.609 1 81.5 499 GLN B N 1
ATOM 8822 C CA . GLN B 1 499 ? -5.656 -6.324 -19.266 1 81.5 499 GLN B CA 1
ATOM 8823 C C . GLN B 1 499 ? -5.52 -7.781 -18.828 1 81.5 499 GLN B C 1
ATOM 8825 O O . GLN B 1 499 ? -5.883 -8.695 -19.562 1 81.5 499 GLN B O 1
ATOM 8830 N N . GLN B 1 500 ? -4.895 -7.984 -17.688 1 79.25 500 GLN B N 1
ATOM 8831 C CA . GLN B 1 500 ? -4.637 -9.336 -17.203 1 79.25 500 GLN B CA 1
ATOM 8832 C C . GLN B 1 500 ? -5.934 -10.133 -17.078 1 79.25 500 GLN B C 1
ATOM 8834 O O . GLN B 1 500 ? -5.938 -11.344 -17.297 1 79.25 500 GLN B O 1
ATOM 8839 N N . THR B 1 501 ? -7.008 -9.469 -16.828 1 65.62 501 THR B N 1
ATOM 8840 C CA . THR B 1 501 ? -8.258 -10.172 -16.578 1 65.62 501 THR B CA 1
ATOM 8841 C C . THR B 1 501 ? -9.141 -10.188 -17.812 1 65.62 501 THR B C 1
ATOM 8843 O O . THR B 1 501 ? -10.203 -10.812 -17.828 1 65.62 501 THR B O 1
ATOM 8846 N N . SER B 1 502 ? -8.656 -9.664 -18.906 1 71.25 502 SER B N 1
ATOM 8847 C CA . SER B 1 502 ? -9.477 -9.484 -20.094 1 71.25 502 SER B CA 1
ATOM 8848 C C . SER B 1 502 ? -9.625 -10.789 -20.875 1 71.25 502 SER B C 1
ATOM 8850 O O . SER B 1 502 ? -10.602 -10.984 -21.594 1 71.25 502 SER B O 1
ATOM 8852 N N . LEU B 1 503 ? -8.547 -11.617 -20.781 1 76.12 503 LEU B N 1
ATOM 8853 C CA . LEU B 1 503 ? -8.492 -12.82 -21.594 1 76.12 503 LEU B CA 1
ATOM 8854 C C . LEU B 1 503 ? -8.406 -14.07 -20.719 1 76.12 503 LEU B C 1
ATOM 8856 O O . LEU B 1 503 ? -7.91 -14 -19.594 1 76.12 503 LEU B O 1
ATOM 8860 N N . SER B 1 504 ? -8.977 -15.094 -21.297 1 72.31 504 SER B N 1
ATOM 8861 C CA . SER B 1 504 ? -8.836 -16.375 -20.609 1 72.31 504 SER B CA 1
ATOM 8862 C C . SER B 1 504 ? -7.418 -16.922 -20.719 1 72.31 504 SER B C 1
ATOM 8864 O O . SER B 1 504 ? -6.582 -16.344 -21.422 1 72.31 504 SER B O 1
ATOM 8866 N N . GLY B 1 505 ? -7.109 -17.969 -19.969 1 77.62 505 GLY B N 1
ATOM 8867 C CA . GLY B 1 505 ? -5.773 -18.531 -19.906 1 77.62 505 GLY B CA 1
ATOM 8868 C C . GLY B 1 505 ? -5.23 -18.922 -21.266 1 77.62 505 GLY B C 1
ATOM 8869 O O . GLY B 1 505 ? -4.066 -18.672 -21.578 1 77.62 505 GLY B O 1
ATOM 8870 N N . GLY B 1 506 ? -6.035 -19.5 -22.141 1 81.56 506 GLY B N 1
ATOM 8871 C CA . GLY B 1 506 ? -5.609 -19.984 -23.453 1 81.56 506 GLY B CA 1
ATOM 8872 C C . GLY B 1 506 ? -5.129 -18.875 -24.375 1 81.56 506 GLY B C 1
ATOM 8873 O O . GLY B 1 506 ? -3.973 -18.859 -24.797 1 81.56 506 GLY B O 1
ATOM 8874 N N . PRO B 1 507 ? -6.059 -17.891 -24.594 1 85.5 507 PRO B N 1
ATOM 8875 C CA . PRO B 1 507 ? -5.676 -16.734 -25.422 1 85.5 507 PRO B CA 1
ATOM 8876 C C . PRO B 1 507 ? -4.457 -16 -24.859 1 85.5 507 PRO B C 1
ATOM 8878 O O . PRO B 1 507 ? -3.592 -15.57 -25.625 1 85.5 507 PRO B O 1
ATOM 8881 N N . LYS B 1 508 ? -4.324 -15.914 -23.656 1 89.94 508 LYS B N 1
ATOM 8882 C CA . LYS B 1 508 ? -3.184 -15.25 -23.031 1 89.94 508 LYS B CA 1
ATOM 8883 C C . LYS B 1 508 ? -1.882 -15.977 -23.328 1 89.94 508 LYS B C 1
ATOM 8885 O O . LYS B 1 508 ? -0.876 -15.352 -23.672 1 89.94 508 LYS B O 1
ATOM 8890 N N . GLN B 1 509 ? -1.993 -17.234 -23.203 1 90.75 509 GLN B N 1
ATOM 8891 C CA . GLN B 1 509 ? -0.801 -18.047 -23.438 1 90.75 509 GLN B CA 1
ATOM 8892 C C . GLN B 1 509 ? -0.359 -17.953 -24.891 1 90.75 509 GLN B C 1
ATOM 8894 O O . GLN B 1 509 ? 0.838 -17.906 -25.188 1 90.75 509 GLN B O 1
ATOM 8899 N N . ARG B 1 510 ? -1.301 -17.922 -25.781 1 92 510 ARG B N 1
ATOM 8900 C CA . ARG B 1 510 ? -0.998 -17.828 -27.203 1 92 510 ARG B CA 1
ATOM 8901 C C . ARG B 1 510 ? -0.341 -16.5 -27.547 1 92 510 ARG B C 1
ATOM 8903 O O . ARG B 1 510 ? 0.553 -16.438 -28.391 1 92 510 ARG B O 1
ATOM 8910 N N . ILE B 1 511 ? -0.764 -15.5 -26.906 1 92.88 511 ILE B N 1
ATOM 8911 C CA . ILE B 1 511 ? -0.144 -14.188 -27.078 1 92.88 511 ILE B CA 1
ATOM 8912 C C . ILE B 1 511 ? 1.273 -14.211 -26.516 1 92.88 511 ILE B C 1
ATOM 8914 O O . ILE B 1 511 ? 2.193 -13.641 -27.109 1 92.88 511 ILE B O 1
ATOM 8918 N N . CYS B 1 512 ? 1.446 -14.852 -25.359 1 92.69 512 CYS B N 1
ATOM 8919 C CA . CYS B 1 512 ? 2.766 -14.961 -24.75 1 92.69 512 CYS B CA 1
ATOM 8920 C C . CYS B 1 512 ? 3.719 -15.742 -25.641 1 92.69 512 CYS B C 1
ATOM 8922 O O . CYS B 1 512 ? 4.91 -15.43 -25.719 1 92.69 512 CYS B O 1
ATOM 8924 N N . ILE B 1 513 ? 3.186 -16.719 -26.281 1 93.12 513 ILE B N 1
ATOM 8925 C CA . ILE B 1 513 ? 3.996 -17.484 -27.203 1 93.12 513 ILE B CA 1
ATOM 8926 C C . ILE B 1 513 ? 4.406 -16.609 -28.391 1 93.12 513 ILE B C 1
ATOM 8928 O O . ILE B 1 513 ? 5.562 -16.641 -28.812 1 93.12 513 ILE B O 1
ATOM 8932 N N . ALA B 1 514 ? 3.396 -15.836 -28.906 1 93.5 514 ALA B N 1
ATOM 8933 C CA . ALA B 1 514 ? 3.707 -14.898 -30 1 93.5 514 ALA B CA 1
ATOM 8934 C C . ALA B 1 514 ? 4.82 -13.938 -29.594 1 93.5 514 ALA B C 1
ATOM 8936 O O . ALA B 1 514 ? 5.684 -13.602 -30.406 1 93.5 514 ALA B O 1
ATOM 8937 N N . ARG B 1 515 ? 4.801 -13.539 -28.391 1 92.94 515 ARG B N 1
ATOM 8938 C CA . ARG B 1 515 ? 5.832 -12.664 -27.844 1 92.94 515 ARG B CA 1
ATOM 8939 C C . ARG B 1 515 ? 7.199 -13.336 -27.891 1 92.94 515 ARG B C 1
ATOM 8941 O O . ARG B 1 515 ? 8.195 -12.719 -28.281 1 92.94 515 ARG B O 1
ATOM 8948 N N . ALA B 1 516 ? 7.242 -14.516 -27.469 1 91.69 516 ALA B N 1
ATOM 8949 C CA . ALA B 1 516 ? 8.484 -15.273 -27.453 1 91.69 516 ALA B CA 1
ATOM 8950 C C . ALA B 1 516 ? 8.992 -15.516 -28.875 1 91.69 516 ALA B C 1
ATOM 8952 O O . ALA B 1 516 ? 10.203 -15.523 -29.109 1 91.69 516 ALA B O 1
ATOM 8953 N N . VAL B 1 517 ? 8.062 -15.766 -29.828 1 92.19 517 VAL B N 1
ATOM 8954 C CA . VAL B 1 517 ? 8.414 -15.969 -31.234 1 92.19 517 VAL B CA 1
ATOM 8955 C C . VAL B 1 517 ? 9.094 -14.719 -31.781 1 92.19 517 VAL B C 1
ATOM 8957 O O . VAL B 1 517 ? 10.102 -14.812 -32.5 1 92.19 517 VAL B O 1
ATOM 8960 N N . LEU B 1 518 ? 8.508 -13.625 -31.438 1 91.25 518 LEU B N 1
ATOM 8961 C CA . LEU B 1 518 ? 9.023 -12.359 -31.953 1 91.25 518 LEU B CA 1
ATOM 8962 C C . LEU B 1 518 ? 10.406 -12.07 -31.391 1 91.25 518 LEU B C 1
ATOM 8964 O O . LEU B 1 518 ? 11.242 -11.461 -32.062 1 91.25 518 LEU B O 1
ATOM 8968 N N . GLN B 1 519 ? 10.602 -12.383 -30.156 1 89.38 519 GLN B N 1
ATOM 8969 C CA . GLN B 1 519 ? 11.922 -12.195 -29.562 1 89.38 519 GLN B CA 1
ATOM 8970 C C . GLN B 1 519 ? 12.969 -13.039 -30.297 1 89.38 519 GLN B C 1
ATOM 8972 O O . GLN B 1 519 ? 14.125 -12.617 -30.438 1 89.38 519 GLN B O 1
ATOM 8977 N N . ASN B 1 520 ? 12.594 -14.234 -30.766 1 89.06 520 ASN B N 1
ATOM 8978 C CA . ASN B 1 520 ? 13.398 -15.102 -31.609 1 89.06 520 ASN B CA 1
ATOM 8979 C C . ASN B 1 520 ? 14.805 -15.297 -31.047 1 89.06 520 ASN B C 1
ATOM 8981 O O . ASN B 1 520 ? 15.789 -15.094 -31.75 1 89.06 520 ASN B O 1
ATOM 8985 N N . SER B 1 521 ? 14.945 -15.703 -29.766 1 93.56 521 SER B N 1
ATOM 8986 C CA . SER B 1 521 ? 16.219 -15.969 -29.125 1 93.56 521 SER B CA 1
ATOM 8987 C C . SER B 1 521 ? 16.703 -17.391 -29.391 1 93.56 521 SER B C 1
ATOM 8989 O O . SER B 1 521 ? 15.891 -18.281 -29.656 1 93.56 521 SER B O 1
ATOM 8991 N N . PRO B 1 522 ? 18.047 -17.531 -29.344 1 95.81 522 PRO B N 1
ATOM 8992 C CA . PRO B 1 522 ? 18.578 -18.859 -29.594 1 95.81 522 PRO B CA 1
ATOM 8993 C C . PRO B 1 522 ? 18.219 -19.859 -28.484 1 95.81 522 PRO B C 1
ATOM 8995 O O . PRO B 1 522 ? 18.172 -21.078 -28.734 1 95.81 522 PRO B O 1
ATOM 8998 N N . ILE B 1 523 ? 17.938 -19.406 -27.344 1 96.69 523 ILE B N 1
ATOM 8999 C CA . ILE B 1 523 ? 17.547 -20.266 -26.234 1 96.69 523 ILE B CA 1
ATOM 9000 C C . ILE B 1 523 ? 16.078 -20.016 -25.875 1 96.69 523 ILE B C 1
ATOM 9002 O O . ILE B 1 523 ? 15.672 -18.859 -25.672 1 96.69 523 ILE B O 1
ATOM 9006 N N . LEU B 1 524 ? 15.305 -21.078 -25.875 1 95.94 524 LEU B N 1
ATOM 9007 C CA . LEU B 1 524 ? 13.875 -20.984 -25.578 1 95.94 524 LEU B CA 1
ATOM 9008 C C . LEU B 1 524 ? 13.531 -21.766 -24.312 1 95.94 524 LEU B C 1
ATOM 9010 O O . LEU B 1 524 ? 13.836 -22.953 -24.203 1 95.94 524 LEU B O 1
ATOM 9014 N N . LEU B 1 525 ? 12.984 -21.047 -23.328 1 95.19 525 LEU B N 1
ATOM 9015 C CA . LEU B 1 525 ? 12.531 -21.656 -22.078 1 95.19 525 LEU B CA 1
ATOM 9016 C C . LEU B 1 525 ? 11.016 -21.766 -22.047 1 95.19 525 LEU B C 1
ATOM 9018 O O . LEU B 1 525 ? 10.312 -20.766 -22.234 1 95.19 525 LEU B O 1
ATOM 9022 N N . LEU B 1 526 ? 10.492 -23 -21.891 1 92.62 526 LEU B N 1
ATOM 9023 C CA . LEU B 1 526 ? 9.062 -23.281 -21.781 1 92.62 526 LEU B CA 1
ATOM 9024 C C . LEU B 1 526 ? 8.727 -23.828 -20.391 1 92.62 526 LEU B C 1
ATOM 9026 O O . LEU B 1 526 ? 8.93 -25.016 -20.125 1 92.62 526 LEU B O 1
ATOM 9030 N N . ASP B 1 527 ? 8.172 -22.984 -19.469 1 89.19 527 ASP B N 1
ATOM 9031 C CA . ASP B 1 527 ? 7.871 -23.359 -18.094 1 89.19 527 ASP B CA 1
ATOM 9032 C C . ASP B 1 527 ? 6.398 -23.734 -17.938 1 89.19 527 ASP B C 1
ATOM 9034 O O . ASP B 1 527 ? 5.566 -22.875 -17.641 1 89.19 527 ASP B O 1
ATOM 9038 N N . GLU B 1 528 ? 6.031 -25 -17.984 1 80.62 528 GLU B N 1
ATOM 9039 C CA . GLU B 1 528 ? 4.676 -25.531 -17.844 1 80.62 528 GLU B CA 1
ATOM 9040 C C . GLU B 1 528 ? 3.676 -24.719 -18.656 1 80.62 528 GLU B C 1
ATOM 9042 O O . GLU B 1 528 ? 2.627 -24.328 -18.141 1 80.62 528 GLU B O 1
ATOM 9047 N N . ALA B 1 529 ? 3.906 -24.562 -19.875 1 75.5 529 ALA B N 1
ATOM 9048 C CA . ALA B 1 529 ? 3.209 -23.625 -20.75 1 75.5 529 ALA B CA 1
ATOM 9049 C C . ALA B 1 529 ? 1.797 -24.109 -21.062 1 75.5 529 ALA B C 1
ATOM 9051 O O . ALA B 1 529 ? 0.961 -23.344 -21.547 1 75.5 529 ALA B O 1
ATOM 9052 N N . THR B 1 530 ? 1.522 -25.344 -20.781 1 71.19 530 THR B N 1
ATOM 9053 C CA . THR B 1 530 ? 0.217 -25.891 -21.125 1 71.19 530 THR B CA 1
ATOM 9054 C C . THR B 1 530 ? -0.6 -26.188 -19.875 1 71.19 530 THR B C 1
ATOM 9056 O O . THR B 1 530 ? -1.683 -26.766 -19.953 1 71.19 530 THR B O 1
ATOM 9059 N N . ALA B 1 531 ? -0.024 -25.656 -18.781 1 65 531 ALA B N 1
ATOM 9060 C CA . 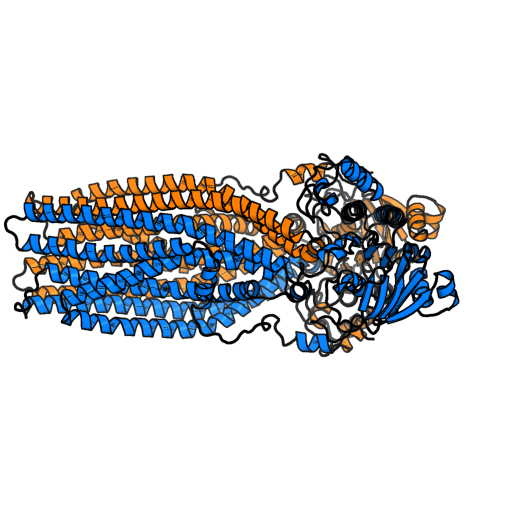ALA B 1 531 ? -0.726 -25.938 -17.531 1 65 531 ALA B CA 1
ATOM 9061 C C . ALA B 1 531 ? -2.029 -25.156 -17.453 1 65 531 ALA B C 1
ATOM 9063 O O . ALA B 1 531 ? -2.129 -24.047 -17.984 1 65 531 ALA B O 1
ATOM 9064 N N . ALA B 1 532 ? -3.078 -25.766 -16.938 1 60.28 532 ALA B N 1
ATOM 9065 C CA . ALA B 1 532 ? -4.344 -25.141 -16.578 1 60.28 532 ALA B CA 1
ATOM 9066 C C . ALA B 1 532 ? -5.109 -24.703 -17.828 1 60.28 532 ALA B C 1
ATOM 9068 O O . ALA B 1 532 ? -5.832 -23.703 -17.797 1 60.28 532 ALA B O 1
ATOM 9069 N N . LEU B 1 533 ? -4.777 -25.328 -19.016 1 67.25 533 LEU B N 1
ATOM 9070 C CA . LEU B 1 533 ? -5.48 -25 -20.25 1 67.25 533 LEU B CA 1
ATOM 9071 C C . LEU B 1 533 ? -6.516 -26.062 -20.594 1 67.25 533 LEU B C 1
ATOM 9073 O O . LEU B 1 533 ? -6.363 -27.234 -20.203 1 67.25 533 LEU B O 1
ATOM 9077 N N . ASP B 1 534 ? -7.539 -25.641 -21.266 1 63.28 534 ASP B N 1
ATOM 9078 C CA . ASP B 1 534 ? -8.484 -26.594 -21.812 1 63.28 534 ASP B CA 1
ATOM 9079 C C . ASP B 1 534 ? -7.867 -27.375 -22.969 1 63.28 534 ASP B C 1
ATOM 9081 O O . ASP B 1 534 ? -6.848 -26.953 -23.531 1 63.28 534 ASP B O 1
ATOM 9085 N N . THR B 1 535 ? -8.5 -28.469 -23.297 1 64.19 535 THR B N 1
ATOM 9086 C CA . THR B 1 535 ? -7.965 -29.422 -24.266 1 64.19 535 THR B CA 1
ATOM 9087 C C . THR B 1 535 ? -7.738 -28.734 -25.609 1 64.19 535 THR B C 1
ATOM 9089 O O . THR B 1 535 ? -6.715 -28.969 -26.25 1 64.19 535 THR B O 1
ATOM 9092 N N . GLU B 1 536 ? -8.68 -27.906 -25.984 1 68.94 536 GLU B N 1
ATOM 9093 C CA . GLU B 1 536 ? -8.531 -27.234 -27.281 1 68.94 536 GLU B CA 1
ATOM 9094 C C . GLU B 1 536 ? -7.371 -26.234 -27.266 1 68.94 536 GLU B C 1
ATOM 9096 O O . GLU B 1 536 ? -6.562 -26.219 -28.188 1 68.94 536 GLU B O 1
ATOM 9101 N N . SER B 1 537 ? -7.359 -25.484 -26.297 1 75.38 537 SER B N 1
ATOM 9102 C CA . SER B 1 537 ? -6.277 -24.516 -26.141 1 75.38 537 SER B CA 1
ATOM 9103 C C . SER B 1 537 ? -4.93 -25.219 -26 1 75.38 537 SER B C 1
ATOM 9105 O O . SER B 1 537 ? -3.918 -24.734 -26.516 1 75.38 537 SER B O 1
ATOM 9107 N N . GLU B 1 538 ? -5.023 -26.281 -25.328 1 77.56 538 GLU B N 1
ATOM 9108 C CA . GLU B 1 538 ? -3.799 -27.047 -25.125 1 77.56 538 GLU B CA 1
ATOM 9109 C C . GLU B 1 538 ? -3.227 -27.531 -26.453 1 77.56 538 GLU B C 1
ATOM 9111 O O . GLU B 1 538 ? -2.012 -27.484 -26.672 1 77.56 538 GLU B O 1
ATOM 9116 N N . LYS B 1 539 ? -4.074 -27.953 -27.297 1 76.88 539 LYS B N 1
ATOM 9117 C CA . LYS B 1 539 ? -3.646 -28.438 -28.609 1 76.88 539 LYS B CA 1
ATOM 9118 C C . LYS B 1 539 ? -3.002 -27.312 -29.422 1 76.88 539 LYS B C 1
ATOM 9120 O O . LYS B 1 539 ? -1.939 -27.484 -30.016 1 76.88 539 LYS B O 1
ATOM 9125 N N . LEU B 1 540 ? -3.678 -26.203 -29.438 1 84.38 540 LEU B N 1
ATOM 9126 C CA . LEU B 1 540 ? -3.172 -25.062 -30.172 1 84.38 540 LEU B CA 1
ATOM 9127 C C . LEU B 1 540 ? -1.831 -24.594 -29.625 1 84.38 540 LEU B C 1
ATOM 9129 O O . LEU B 1 540 ? -0.911 -24.281 -30.375 1 84.38 540 LEU B O 1
ATOM 9133 N N . VAL B 1 541 ? -1.744 -24.609 -28.344 1 85.81 541 VAL B N 1
ATOM 9134 C CA . VAL B 1 541 ? -0.52 -24.172 -27.688 1 85.81 541 VAL B CA 1
ATOM 9135 C C . VAL B 1 541 ? 0.601 -25.172 -27.953 1 85.81 541 VAL B C 1
ATOM 9137 O O . VAL B 1 541 ? 1.739 -24.781 -28.219 1 85.81 541 VAL B O 1
ATOM 9140 N N . GLN B 1 542 ? 0.25 -26.422 -27.938 1 84 542 GLN B N 1
ATOM 9141 C CA . GLN B 1 542 ? 1.243 -27.453 -28.203 1 84 542 GLN B CA 1
ATOM 9142 C C . GLN B 1 542 ? 1.788 -27.328 -29.625 1 84 542 GLN B C 1
ATOM 9144 O O . GLN B 1 542 ? 2.99 -27.484 -29.859 1 84 542 GLN B O 1
ATOM 9149 N N . GLN B 1 543 ? 0.894 -27.109 -30.516 1 86.81 543 GLN B N 1
ATOM 9150 C CA . GLN B 1 543 ? 1.305 -26.922 -31.906 1 86.81 543 GLN B CA 1
ATOM 9151 C C . GLN B 1 543 ? 2.266 -25.75 -32.031 1 86.81 543 GLN B C 1
ATOM 9153 O O . GLN B 1 543 ? 3.27 -25.828 -32.75 1 86.81 543 GLN B O 1
ATOM 9158 N N . SER B 1 544 ? 1.934 -24.719 -31.391 1 90.06 544 SER B N 1
ATOM 9159 C CA . SER B 1 544 ? 2.77 -23.516 -31.422 1 90.06 544 SER B CA 1
ATOM 9160 C C . SER B 1 544 ? 4.141 -23.781 -30.812 1 90.06 544 SER B C 1
ATOM 9162 O O . SER B 1 544 ? 5.16 -23.312 -31.328 1 90.06 544 SER B O 1
ATOM 9164 N N . LEU B 1 545 ? 4.137 -24.516 -29.781 1 88.5 545 LEU B N 1
ATOM 9165 C CA . LEU B 1 545 ? 5.379 -24.828 -29.078 1 88.5 545 LEU B CA 1
ATOM 9166 C C . LEU B 1 545 ? 6.289 -25.688 -29.938 1 88.5 545 LEU B C 1
ATOM 9168 O O . LEU B 1 545 ? 7.512 -25.547 -29.891 1 88.5 545 LEU B O 1
ATOM 9172 N N . GLU B 1 546 ? 5.684 -26.578 -30.688 1 87.81 546 GLU B N 1
ATOM 9173 C CA . GLU B 1 546 ? 6.457 -27.422 -31.594 1 87.81 546 GLU B CA 1
ATOM 9174 C C . GLU B 1 546 ? 7.094 -26.609 -32.719 1 87.81 546 GLU B C 1
ATOM 9176 O O . GLU B 1 546 ? 8.219 -26.891 -33.125 1 87.81 546 GLU B O 1
ATOM 9181 N N . GLU B 1 547 ? 6.355 -25.625 -33.094 1 89.88 547 GLU B N 1
ATOM 9182 C CA . GLU B 1 547 ? 6.863 -24.781 -34.188 1 89.88 547 GLU B CA 1
ATOM 9183 C C . GLU B 1 547 ? 7.984 -23.875 -33.688 1 89.88 547 GLU B C 1
ATOM 9185 O O . GLU B 1 547 ? 9 -23.688 -34.375 1 89.88 547 GLU B O 1
ATOM 9190 N N . ILE B 1 548 ? 7.84 -23.297 -32.531 1 89.69 548 ILE B N 1
ATOM 9191 C CA . ILE B 1 548 ? 8.773 -22.281 -32.062 1 89.69 548 ILE B CA 1
ATOM 9192 C C . ILE B 1 548 ? 10.078 -22.953 -31.625 1 89.69 548 ILE B C 1
ATOM 9194 O O . ILE B 1 548 ? 11.133 -22.312 -31.625 1 89.69 548 ILE B O 1
ATOM 9198 N N . ARG B 1 549 ? 10.023 -24.156 -31.281 1 90.44 549 ARG B N 1
ATOM 9199 C CA . ARG B 1 549 ? 11.219 -24.812 -30.766 1 90.44 549 ARG B CA 1
ATOM 9200 C C . ARG B 1 549 ? 12.164 -25.203 -31.891 1 90.44 549 ARG B C 1
ATOM 9202 O O . ARG B 1 549 ? 13.344 -25.469 -31.641 1 90.44 549 ARG B O 1
ATOM 9209 N N . LYS B 1 550 ? 11.68 -25.219 -33.125 1 89.69 550 LYS B N 1
ATOM 9210 C CA . LYS B 1 550 ? 12.5 -25.641 -34.25 1 89.69 550 LYS B CA 1
ATOM 9211 C C . LYS B 1 550 ? 13.727 -24.734 -34.406 1 89.69 550 LYS B C 1
ATOM 9213 O O . LYS B 1 550 ? 13.594 -23.516 -34.469 1 89.69 550 LYS B O 1
ATOM 9218 N N . GLY B 1 551 ? 14.836 -25.406 -34.375 1 90.12 551 GLY B N 1
ATOM 9219 C CA . GLY B 1 551 ? 16.078 -24.688 -34.625 1 90.12 551 GLY B CA 1
ATOM 9220 C C . GLY B 1 551 ? 16.625 -24 -33.406 1 90.12 551 GLY B C 1
ATOM 9221 O O . GLY B 1 551 ? 17.625 -23.266 -33.5 1 90.12 551 GLY B O 1
ATOM 9222 N N . LYS B 1 552 ? 16.078 -24.125 -32.281 1 95.12 552 LYS B N 1
ATOM 9223 C CA . LYS B 1 552 ? 16.516 -23.453 -31.062 1 95.12 552 LYS B CA 1
ATOM 9224 C C . LYS B 1 552 ? 16.859 -24.469 -29.984 1 95.12 552 LYS B C 1
ATOM 9226 O O . LYS B 1 552 ? 16.438 -25.625 -30.062 1 95.12 552 LYS B O 1
ATOM 9231 N N . THR B 1 553 ? 17.719 -24.047 -29.062 1 96.62 553 THR B N 1
ATOM 9232 C CA . THR B 1 553 ? 17.906 -24.812 -27.844 1 96.62 553 THR B CA 1
ATOM 9233 C C . THR B 1 553 ? 16.719 -24.641 -26.906 1 96.62 553 THR B C 1
ATOM 9235 O O . THR B 1 553 ? 16.516 -23.547 -26.344 1 96.62 553 THR B O 1
ATOM 9238 N N . ALA B 1 554 ? 15.93 -25.656 -26.812 1 95.75 554 ALA B N 1
ATOM 9239 C CA . ALA B 1 554 ? 14.672 -25.531 -26.078 1 95.75 554 ALA B CA 1
ATOM 9240 C C . ALA B 1 554 ? 14.711 -26.344 -24.797 1 95.75 554 ALA B C 1
ATOM 9242 O O . ALA B 1 554 ? 15.109 -27.516 -24.797 1 95.75 554 ALA B O 1
ATOM 9243 N N . ILE B 1 555 ? 14.438 -25.703 -23.609 1 95.88 555 ILE B N 1
ATOM 9244 C CA . ILE B 1 555 ? 14.289 -26.344 -22.312 1 95.88 555 ILE B CA 1
ATOM 9245 C C . ILE B 1 555 ? 12.828 -26.312 -21.875 1 95.88 555 ILE B C 1
ATOM 9247 O O . ILE B 1 555 ? 12.266 -25.234 -21.656 1 95.88 555 ILE B O 1
ATOM 9251 N N . ILE B 1 556 ? 12.219 -27.469 -21.766 1 93.19 556 ILE B N 1
ATOM 9252 C CA . ILE B 1 556 ? 10.797 -27.578 -21.484 1 93.19 556 ILE B CA 1
ATOM 9253 C C . ILE B 1 556 ? 10.586 -28.219 -20.109 1 93.19 556 ILE B C 1
ATOM 9255 O O . ILE B 1 556 ? 11.102 -29.297 -19.844 1 93.19 556 ILE B O 1
ATOM 9259 N N . VAL B 1 557 ? 10 -27.453 -19.188 1 90.06 557 VAL B N 1
ATOM 9260 C CA . VAL B 1 557 ? 9.5 -28.031 -17.938 1 90.06 557 VAL B CA 1
ATOM 9261 C C . VAL B 1 557 ? 8.07 -28.531 -18.141 1 90.06 557 VAL B C 1
ATOM 9263 O O . VAL B 1 557 ? 7.152 -27.734 -18.344 1 90.06 557 VAL B O 1
ATOM 9266 N N . ALA B 1 558 ? 7.879 -29.875 -18.234 1 75.44 558 ALA B N 1
ATOM 9267 C CA . ALA B 1 558 ? 6.574 -30.406 -18.625 1 75.44 558 ALA B CA 1
ATOM 9268 C C . ALA B 1 558 ? 6.043 -31.375 -17.562 1 75.44 558 ALA B C 1
ATOM 9270 O O . ALA B 1 558 ? 6.816 -32.094 -16.922 1 75.44 558 ALA B O 1
ATOM 9271 N N . HIS B 1 559 ? 4.855 -31.328 -17.422 1 63.09 559 HIS B N 1
ATOM 9272 C CA . HIS B 1 559 ? 4.148 -32.312 -16.625 1 63.09 559 HIS B CA 1
ATOM 9273 C C . HIS B 1 559 ? 3.369 -33.281 -17.516 1 63.09 559 HIS B C 1
ATOM 9275 O O . HIS B 1 559 ? 3.004 -34.375 -17.078 1 63.09 559 HIS B O 1
ATOM 9281 N N . ARG B 1 560 ? 3.301 -32.875 -18.734 1 64.94 560 ARG B N 1
ATOM 9282 C CA . ARG B 1 560 ? 2.514 -33.688 -19.672 1 64.94 560 ARG B CA 1
ATOM 9283 C C . ARG B 1 560 ? 3.406 -34.625 -20.453 1 64.94 560 ARG B C 1
ATOM 9285 O O . ARG B 1 560 ? 4.461 -34.25 -20.953 1 64.94 560 ARG B O 1
ATOM 9292 N N . LEU B 1 561 ? 2.955 -35.844 -20.609 1 68.56 561 LEU B N 1
ATOM 9293 C CA . LEU B 1 561 ? 3.717 -36.906 -21.219 1 68.56 561 LEU B CA 1
ATOM 9294 C C . LEU B 1 561 ? 3.967 -36.625 -22.703 1 68.56 561 LEU B C 1
ATOM 9296 O O . LEU B 1 561 ? 5.055 -36.906 -23.219 1 68.56 561 LEU B O 1
ATOM 9300 N N . ALA B 1 562 ? 3.008 -36.031 -23.422 1 66.56 562 ALA B N 1
ATOM 9301 C CA . ALA B 1 562 ? 3.131 -35.812 -24.859 1 66.56 562 ALA B CA 1
ATOM 9302 C C . ALA B 1 562 ? 4.316 -34.906 -25.172 1 66.56 562 ALA B C 1
ATOM 9304 O O . ALA B 1 562 ? 5.016 -35.094 -26.172 1 66.56 562 ALA B O 1
ATOM 9305 N N . THR B 1 563 ? 4.578 -33.969 -24.375 1 71.31 563 THR B N 1
ATOM 9306 C CA . THR B 1 563 ? 5.668 -33 -24.562 1 71.31 563 THR B CA 1
ATOM 9307 C C . THR B 1 563 ? 7.008 -33.656 -24.203 1 71.31 563 THR B C 1
ATOM 9309 O O . THR B 1 563 ? 8.023 -33.344 -24.844 1 71.31 563 THR B O 1
ATOM 9312 N N . VAL B 1 564 ? 6.957 -34.562 -23.359 1 80.5 564 VAL B N 1
ATOM 9313 C CA . VAL B 1 564 ? 8.172 -35.188 -22.859 1 80.5 564 VAL B CA 1
ATOM 9314 C C . VAL B 1 564 ? 8.648 -36.25 -23.859 1 80.5 564 VAL B C 1
ATOM 9316 O O . VAL B 1 564 ? 9.852 -36.375 -24.078 1 80.5 564 VAL B O 1
ATOM 9319 N N . ILE B 1 565 ? 7.742 -36.938 -24.5 1 82 565 ILE B N 1
ATOM 9320 C CA . ILE B 1 565 ? 8.055 -38.094 -25.375 1 82 565 ILE B CA 1
ATOM 9321 C C . ILE B 1 565 ? 8.852 -37.594 -26.578 1 82 565 ILE B C 1
ATOM 9323 O O . ILE B 1 565 ? 9.766 -38.281 -27.031 1 82 565 ILE B O 1
ATOM 9327 N N . ASN B 1 566 ? 8.594 -36.375 -27.078 1 82.31 566 ASN B N 1
ATOM 9328 C CA . ASN B 1 566 ? 9.211 -35.875 -28.312 1 82.31 566 ASN B CA 1
ATOM 9329 C C . ASN B 1 566 ? 10.516 -35.125 -28.016 1 82.31 566 ASN B C 1
ATOM 9331 O O . ASN B 1 566 ? 11.164 -34.625 -28.938 1 82.31 566 ASN B O 1
ATOM 9335 N N . ALA B 1 567 ? 11 -35.125 -26.797 1 91.19 567 ALA B N 1
ATOM 9336 C CA . ALA B 1 567 ? 12.242 -34.438 -26.469 1 91.19 567 ALA B CA 1
ATOM 9337 C C . ALA B 1 567 ? 13.461 -35.25 -26.859 1 91.19 567 ALA B C 1
ATOM 9339 O O . ALA B 1 567 ? 13.391 -36.5 -26.891 1 91.19 567 ALA B O 1
ATOM 9340 N N . ASP B 1 568 ? 14.562 -34.562 -27.234 1 92.94 568 ASP B N 1
ATOM 9341 C CA . ASP B 1 568 ? 15.812 -35.219 -27.562 1 92.94 568 ASP B CA 1
ATOM 9342 C C . ASP B 1 568 ? 16.453 -35.875 -26.344 1 92.94 568 ASP B C 1
ATOM 9344 O O . ASP B 1 568 ? 17.141 -36.875 -26.453 1 92.94 568 ASP B O 1
ATOM 9348 N N . LYS B 1 569 ? 16.266 -35.25 -25.266 1 94.56 569 LYS B N 1
ATOM 9349 C CA . LYS B 1 569 ? 16.812 -35.688 -23.984 1 94.56 569 LYS B CA 1
ATOM 9350 C C . LYS B 1 569 ? 15.906 -35.281 -22.828 1 94.56 569 LYS B C 1
ATOM 9352 O O . LYS B 1 569 ? 15.281 -34.219 -22.844 1 94.56 569 LYS B O 1
ATOM 9357 N N . ILE B 1 570 ? 15.805 -36.219 -21.875 1 94.94 570 ILE B N 1
ATOM 9358 C CA . ILE B 1 570 ? 14.992 -36 -20.688 1 94.94 570 ILE B CA 1
ATOM 9359 C C . ILE B 1 570 ? 15.875 -36.031 -19.438 1 94.94 570 ILE B C 1
ATOM 9361 O O . ILE B 1 570 ? 16.672 -36.938 -19.25 1 94.94 570 ILE B O 1
ATOM 9365 N N . PHE B 1 571 ? 15.844 -34.969 -18.672 1 95.06 571 PHE B N 1
ATOM 9366 C CA . PHE B 1 571 ? 16.469 -34.938 -17.344 1 95.06 571 PHE B CA 1
ATOM 9367 C C . PHE B 1 571 ? 15.43 -35.094 -16.25 1 95.06 571 PHE B C 1
ATOM 9369 O O . PHE B 1 571 ? 14.484 -34.312 -16.172 1 95.06 571 PHE B O 1
ATOM 9376 N N . VAL B 1 572 ? 15.57 -36.094 -15.438 1 93.75 572 VAL B N 1
ATOM 9377 C CA . VAL B 1 572 ? 14.641 -36.375 -14.344 1 93.75 572 VAL B CA 1
ATOM 9378 C C . VAL B 1 572 ? 15.18 -35.75 -13.047 1 93.75 572 VAL B C 1
ATOM 9380 O O . VAL B 1 572 ? 16.25 -36.156 -12.578 1 93.75 572 VAL B O 1
ATOM 9383 N N . PHE B 1 573 ? 14.406 -34.781 -12.578 1 92.62 573 PHE B N 1
ATOM 9384 C CA . PHE B 1 573 ? 14.781 -34.062 -11.375 1 92.62 573 PHE B CA 1
ATOM 9385 C C . PHE B 1 573 ? 14.172 -34.688 -10.141 1 92.62 573 PHE B C 1
ATOM 9387 O O . PHE B 1 573 ? 13.023 -35.156 -10.164 1 92.62 573 PHE B O 1
ATOM 9394 N N . LYS B 1 574 ? 14.961 -34.812 -9.102 1 91.25 574 LYS B N 1
ATOM 9395 C CA . LYS B 1 574 ? 14.516 -35.25 -7.777 1 91.25 574 LYS B CA 1
ATOM 9396 C C . LYS B 1 574 ? 15.305 -34.531 -6.68 1 91.25 574 LYS B C 1
ATOM 9398 O O . LYS B 1 574 ? 16.531 -34.594 -6.652 1 91.25 574 LYS B O 1
ATOM 9403 N N . ASP B 1 575 ? 14.664 -33.906 -5.828 1 89.88 575 ASP B N 1
ATOM 9404 C CA . ASP B 1 575 ? 15.227 -33.25 -4.652 1 89.88 575 ASP B CA 1
ATOM 9405 C C . ASP B 1 575 ? 16.406 -32.344 -5.039 1 89.88 575 ASP B C 1
ATOM 9407 O O . ASP B 1 575 ? 17.469 -32.406 -4.426 1 89.88 575 ASP B O 1
ATOM 9411 N N . GLY B 1 576 ? 16.328 -31.719 -6.164 1 91.38 576 GLY B N 1
ATOM 9412 C CA . GLY B 1 576 ? 17.328 -30.719 -6.555 1 91.38 576 GLY B CA 1
ATOM 9413 C C . GLY B 1 576 ? 18.453 -31.312 -7.379 1 91.38 576 GLY B C 1
ATOM 9414 O O . GLY B 1 576 ? 19.406 -30.594 -7.734 1 91.38 576 GLY B O 1
ATOM 9415 N N . HIS B 1 577 ? 18.328 -32.656 -7.645 1 93.12 577 HIS B N 1
ATOM 9416 C CA . HIS B 1 577 ? 19.359 -33.344 -8.422 1 93.12 577 HIS B CA 1
ATOM 9417 C C . HIS B 1 577 ? 18.75 -34 -9.656 1 93.12 577 HIS B C 1
ATOM 9419 O O . HIS B 1 577 ? 17.547 -34.219 -9.727 1 93.12 577 HIS B O 1
ATOM 9425 N N . ILE B 1 578 ? 19.641 -34.219 -10.578 1 95.12 578 ILE B N 1
ATOM 9426 C CA . ILE B 1 578 ? 19.25 -35.031 -11.711 1 95.12 578 ILE B CA 1
ATOM 9427 C C . ILE B 1 578 ? 19.578 -36.5 -11.414 1 95.12 578 ILE B C 1
ATOM 9429 O O . ILE B 1 578 ? 20.734 -36.875 -11.211 1 95.12 578 ILE B O 1
ATOM 9433 N N . VAL B 1 579 ? 18.562 -37.344 -11.445 1 94.44 579 VAL B N 1
ATOM 9434 C CA . VAL B 1 579 ? 18.734 -38.75 -11.047 1 94.44 579 VAL B CA 1
ATOM 9435 C C . VAL B 1 579 ? 18.844 -39.625 -12.289 1 94.44 579 VAL B C 1
ATOM 9437 O O . VAL B 1 579 ? 19.422 -40.719 -12.234 1 94.44 579 VAL B O 1
ATOM 9440 N N . GLU B 1 580 ? 18.141 -39.219 -13.297 1 95 580 GLU B N 1
ATOM 9441 C CA . GLU B 1 580 ? 18.156 -39.969 -14.555 1 95 580 GLU B CA 1
ATOM 9442 C C . GLU B 1 580 ? 18.203 -39.031 -15.75 1 95 580 GLU B C 1
ATOM 9444 O O . GLU B 1 580 ? 17.734 -37.875 -15.672 1 95 580 GLU B O 1
ATOM 9449 N N . ALA B 1 581 ? 18.875 -39.469 -16.797 1 95 581 ALA B N 1
ATOM 9450 C CA . ALA B 1 581 ? 18.922 -38.719 -18.047 1 95 581 ALA B CA 1
ATOM 9451 C C . ALA B 1 581 ? 18.922 -39.656 -19.266 1 95 581 ALA B C 1
ATOM 9453 O O . ALA B 1 581 ? 19.562 -40.688 -19.234 1 95 581 ALA B O 1
ATOM 9454 N N . GLY B 1 582 ? 18.172 -39.312 -20.25 1 94.12 582 GLY B N 1
ATOM 9455 C CA . GLY B 1 582 ? 18.109 -40.125 -21.469 1 94.12 582 GLY B CA 1
ATOM 9456 C C . GLY B 1 582 ? 16.875 -39.875 -22.297 1 94.12 582 GLY B C 1
ATOM 9457 O O . GLY B 1 582 ? 16.188 -38.875 -22.109 1 94.12 582 GLY B O 1
ATOM 9458 N N . LYS B 1 583 ? 16.609 -40.656 -23.266 1 93.62 583 LYS B N 1
ATOM 9459 C CA . LYS B 1 583 ? 15.414 -40.562 -24.094 1 93.62 583 LYS B CA 1
ATOM 9460 C C . LYS B 1 583 ? 14.242 -41.281 -23.438 1 93.62 583 LYS B C 1
ATOM 9462 O O . LYS B 1 583 ? 14.422 -42.094 -22.516 1 93.62 583 LYS B O 1
ATOM 9467 N N . HIS B 1 584 ? 13.102 -41 -23.922 1 91 584 HIS B N 1
ATOM 9468 C CA . HIS B 1 584 ? 11.867 -41.562 -23.344 1 91 584 HIS B CA 1
ATOM 9469 C C . HIS B 1 584 ? 11.914 -43.062 -23.281 1 91 584 HIS B C 1
ATOM 9471 O O . HIS B 1 584 ? 11.719 -43.656 -22.203 1 91 584 HIS B O 1
ATOM 9477 N N . GLU B 1 585 ? 12.305 -43.719 -24.391 1 89.75 585 GLU B N 1
ATOM 9478 C CA . GLU B 1 585 ? 12.312 -45.156 -24.484 1 89.75 585 GLU B CA 1
ATOM 9479 C C . GLU B 1 585 ? 13.391 -45.781 -23.578 1 89.75 585 GLU B C 1
ATOM 9481 O O . GLU B 1 585 ? 13.164 -46.781 -22.922 1 89.75 585 GLU B O 1
ATOM 9486 N N . GLU B 1 586 ? 14.484 -45.062 -23.516 1 93 586 GLU B N 1
ATOM 9487 C CA . GLU B 1 586 ? 15.609 -45.531 -22.703 1 93 586 GLU B CA 1
ATOM 9488 C C . GLU B 1 586 ? 15.281 -45.469 -21.219 1 93 586 GLU B C 1
ATOM 9490 O O . GLU B 1 586 ? 15.586 -46.375 -20.469 1 93 586 GLU B O 1
ATOM 9495 N N . LEU B 1 587 ? 14.656 -44.438 -20.844 1 92.19 587 LEU B N 1
ATOM 9496 C CA . LEU B 1 587 ? 14.359 -44.219 -19.438 1 92.19 587 LEU B CA 1
ATOM 9497 C C . LEU B 1 587 ? 13.234 -45.125 -18.969 1 92.19 587 LEU B C 1
ATOM 9499 O O . LEU B 1 587 ? 13.211 -45.562 -17.812 1 92.19 587 LEU B O 1
ATOM 9503 N N . LEU B 1 588 ? 12.32 -45.406 -19.844 1 89.94 588 LEU B N 1
ATOM 9504 C CA . LEU B 1 588 ? 11.234 -46.344 -19.516 1 89.94 588 LEU B CA 1
ATOM 9505 C C . LEU B 1 588 ? 11.766 -47.75 -19.328 1 89.94 588 LEU B C 1
ATOM 9507 O O . LEU B 1 588 ? 11.305 -48.469 -18.438 1 89.94 588 LEU B O 1
ATOM 9511 N N . SER B 1 589 ? 12.711 -48.125 -20.156 1 90.38 589 SER B N 1
ATOM 9512 C CA . SER B 1 589 ? 13.281 -49.5 -20.125 1 90.38 589 SER B CA 1
ATOM 9513 C C . SER B 1 589 ? 14.148 -49.688 -18.891 1 90.38 589 SER B C 1
ATOM 9515 O O . SER B 1 589 ? 14.281 -50.812 -18.391 1 90.38 589 SER B O 1
ATOM 9517 N N . LYS B 1 590 ? 14.641 -48.594 -18.406 1 91.25 590 LYS B N 1
ATOM 9518 C CA . LYS B 1 590 ? 15.516 -48.688 -17.234 1 91.25 590 LYS B CA 1
ATOM 9519 C C . LYS B 1 590 ? 14.711 -48.938 -15.969 1 91.25 590 LYS B C 1
ATOM 9521 O O . LYS B 1 590 ? 15.25 -49.406 -14.969 1 91.25 590 LYS B O 1
ATOM 9526 N N . GLY B 1 591 ? 13.43 -48.688 -15.898 1 86.56 591 GLY B N 1
ATOM 9527 C CA . GLY B 1 591 ? 12.547 -48.938 -14.773 1 86.56 591 GLY B CA 1
ATOM 9528 C C . GLY B 1 591 ? 12.867 -48.125 -13.547 1 86.56 591 GLY B C 1
ATOM 9529 O O . GLY B 1 591 ? 12.688 -48.594 -12.422 1 86.56 591 GLY B O 1
ATOM 9530 N N . GLY B 1 592 ? 13.445 -47.031 -13.781 1 90.25 592 GLY B N 1
ATOM 9531 C CA . GLY B 1 592 ? 13.82 -46.188 -12.664 1 90.25 592 GLY B CA 1
ATOM 9532 C C . GLY B 1 592 ? 12.719 -45.219 -12.258 1 90.25 592 GLY B C 1
ATOM 9533 O O . GLY B 1 592 ? 11.539 -45.562 -12.305 1 90.25 592 GLY B O 1
ATOM 9534 N N . TYR B 1 593 ? 13.156 -44.156 -11.727 1 88.19 593 TYR B N 1
ATOM 9535 C CA . TYR B 1 593 ? 12.242 -43.125 -11.195 1 88.19 593 TYR B CA 1
ATOM 9536 C C . TYR B 1 593 ? 11.336 -42.594 -12.289 1 88.19 593 TYR B C 1
ATOM 9538 O O . TYR B 1 593 ? 10.148 -42.344 -12.047 1 88.19 593 TYR B O 1
ATOM 9546 N N . TYR B 1 594 ? 11.836 -42.438 -13.461 1 89.12 594 TYR B N 1
ATOM 9547 C CA . TYR B 1 594 ? 11.078 -41.938 -14.609 1 89.12 594 TYR B CA 1
ATOM 9548 C C . TYR B 1 594 ? 9.922 -42.906 -14.93 1 89.12 594 TYR B C 1
ATOM 9550 O O . TYR B 1 594 ? 8.797 -42.438 -15.172 1 89.12 594 TYR B O 1
ATOM 9558 N N . ALA B 1 595 ? 10.203 -44.094 -15.008 1 87.56 595 ALA B N 1
ATOM 9559 C CA . ALA B 1 595 ? 9.203 -45.125 -15.305 1 87.56 595 ALA B CA 1
ATOM 9560 C C . ALA B 1 595 ? 8.07 -45.094 -14.273 1 87.56 595 ALA B C 1
ATOM 9562 O O . ALA B 1 595 ? 6.902 -45.25 -14.617 1 87.56 595 ALA B O 1
ATOM 9563 N N . ASP B 1 596 ? 8.492 -44.875 -13.086 1 82.44 596 ASP B N 1
ATOM 9564 C CA . ASP B 1 596 ? 7.508 -44.781 -12.008 1 82.44 596 ASP B CA 1
ATOM 9565 C C . ASP B 1 596 ? 6.582 -43.594 -12.188 1 82.44 596 ASP B C 1
ATOM 9567 O O . ASP B 1 596 ? 5.375 -43.688 -11.938 1 82.44 596 ASP B O 1
ATOM 9571 N N . LEU B 1 597 ? 7.211 -42.531 -12.594 1 77.88 597 LEU B N 1
ATOM 9572 C CA . LEU B 1 597 ? 6.434 -41.312 -12.797 1 77.88 597 LEU B CA 1
ATOM 9573 C C . LEU B 1 597 ? 5.426 -41.5 -13.93 1 77.88 597 LEU B C 1
ATOM 9575 O O . LEU B 1 597 ? 4.281 -41.062 -13.82 1 77.88 597 LEU B O 1
ATOM 9579 N N . ILE B 1 598 ? 5.82 -42.125 -15 1 77.25 598 ILE B N 1
ATOM 9580 C CA . ILE B 1 598 ? 4.992 -42.312 -16.188 1 77.25 598 ILE B CA 1
ATOM 9581 C C . ILE B 1 598 ? 3.879 -43.312 -15.875 1 77.25 598 ILE B C 1
ATOM 9583 O O . ILE B 1 598 ? 2.742 -43.156 -16.312 1 77.25 598 ILE B O 1
ATOM 9587 N N . LYS B 1 599 ? 4.273 -44.375 -15.227 1 71.75 599 LYS B N 1
ATOM 9588 C CA . LYS B 1 599 ? 3.281 -45.375 -14.844 1 71.75 599 LYS B CA 1
ATOM 9589 C C . LYS B 1 599 ? 2.15 -44.75 -14.039 1 71.75 599 LYS B C 1
ATOM 9591 O O . LYS B 1 599 ? 0.979 -45.062 -14.242 1 71.75 599 LYS B O 1
ATOM 9596 N N . TYR B 1 600 ? 2.629 -43.938 -13.359 1 63.47 600 TYR B N 1
ATOM 9597 C CA . TYR B 1 600 ? 1.644 -43.281 -12.523 1 63.47 600 TYR B CA 1
ATOM 9598 C C . TYR B 1 600 ? 0.748 -42.375 -13.359 1 63.47 600 TYR B C 1
ATOM 9600 O O . TYR B 1 600 ? -0.455 -42.25 -13.102 1 63.47 600 TYR B O 1
ATOM 9608 N N . GLN B 1 601 ? 1.323 -41.719 -14.312 1 61.44 601 GLN B N 1
ATOM 9609 C CA . GLN B 1 601 ? 0.578 -40.812 -15.172 1 61.44 601 GLN B CA 1
ATOM 9610 C C . GLN B 1 601 ? -0.369 -41.594 -16.094 1 61.44 601 GLN B C 1
ATOM 9612 O O . GLN B 1 601 ? -1.464 -41.094 -16.391 1 61.44 601 GLN B O 1
ATOM 9617 N N . LEU B 1 602 ? 0.103 -42.719 -16.688 1 54.97 602 LEU B N 1
ATOM 9618 C CA . LEU B 1 602 ? -0.697 -43.562 -17.594 1 54.97 602 LEU B CA 1
ATOM 9619 C C . LEU B 1 602 ? -1.84 -44.219 -16.844 1 54.97 602 LEU B C 1
ATOM 9621 O O . LEU B 1 602 ? -2.9 -44.469 -17.422 1 54.97 602 LEU B O 1
ATOM 9625 N N . GLN B 1 603 ? -1.551 -44.562 -15.641 1 47.84 603 GLN B N 1
ATOM 9626 C CA . GLN B 1 603 ? -2.654 -45.125 -14.875 1 47.84 603 GLN B CA 1
ATOM 9627 C C . GLN B 1 603 ? -3.734 -44.094 -14.609 1 47.84 603 GLN B C 1
ATOM 9629 O O . GLN B 1 603 ? -4.895 -44.438 -14.383 1 47.84 603 GLN B O 1
ATOM 9634 N N . GLN B 1 604 ? -3.363 -42.969 -14.828 1 43.56 604 GLN B N 1
ATOM 9635 C CA . GLN B 1 604 ? -4.332 -41.906 -14.641 1 43.56 604 GLN B CA 1
ATOM 9636 C C . GLN B 1 604 ? -5.07 -41.594 -15.945 1 43.56 604 GLN B C 1
ATOM 9638 O O . GLN B 1 604 ? -6.27 -41.312 -15.93 1 43.56 604 GLN B O 1
#

Solvent-accessible surface area (backbone atoms only — not comparable to full-atom values): 61457 Å² total; per-residue (Å²): 130,82,70,51,62,50,73,63,55,60,56,56,63,75,47,43,79,80,50,62,78,64,57,71,84,61,68,96,50,65,56,42,43,59,54,57,49,72,74,34,86,64,44,65,45,42,52,50,19,42,51,29,23,33,56,47,14,38,49,66,43,55,50,30,50,51,56,13,52,48,50,35,38,69,72,64,45,87,64,42,64,65,57,46,52,52,51,50,52,52,47,52,51,51,52,50,52,47,47,49,43,41,40,50,19,40,49,31,32,35,56,32,34,50,52,41,45,45,51,50,38,45,51,49,52,46,49,58,61,52,44,40,55,63,56,56,73,75,40,55,60,68,61,58,49,38,50,51,48,56,36,40,49,50,42,31,49,38,64,47,49,50,48,38,51,40,37,19,22,51,30,22,23,50,42,9,50,53,52,21,39,71,76,38,49,75,64,37,51,59,54,59,59,50,50,60,53,51,48,52,50,50,52,55,46,48,53,57,43,55,66,47,47,56,55,37,50,52,29,47,50,52,34,49,50,50,51,48,51,50,56,73,39,43,69,60,36,57,51,48,63,37,48,66,59,53,41,51,53,46,43,55,33,41,51,55,33,44,56,44,46,45,54,44,31,53,48,50,38,49,41,54,42,50,51,52,51,52,54,53,52,50,52,49,55,48,50,51,52,48,54,49,39,47,68,76,33,55,85,66,70,57,52,75,13,54,47,50,25,38,53,49,19,47,50,49,15,53,50,20,48,52,57,40,57,64,48,48,61,59,51,54,53,30,20,56,40,29,46,59,48,46,55,58,73,69,56,77,56,88,59,57,59,80,48,54,41,73,77,93,65,88,72,65,30,26,39,33,38,43,45,27,25,33,57,53,90,91,42,92,58,62,38,30,47,59,30,64,52,74,44,52,57,45,40,36,35,24,40,33,60,60,89,85,18,24,66,67,57,53,56,40,47,76,59,56,54,52,83,68,75,43,64,46,50,27,49,68,86,35,55,58,80,54,31,9,52,54,50,52,29,60,42,40,23,59,33,54,58,71,65,80,51,59,82,37,27,48,48,54,53,30,32,59,66,44,79,82,60,60,68,69,54,51,53,52,20,20,49,52,14,60,30,39,67,53,33,63,54,31,89,54,25,54,63,31,71,35,37,61,82,69,50,56,66,44,63,38,36,16,40,38,39,12,22,30,50,60,55,62,27,34,23,35,40,34,35,36,65,60,60,92,42,52,72,68,44,30,50,47,43,49,54,20,51,58,57,64,40,61,84,16,14,24,44,33,38,48,88,50,59,52,67,45,58,75,27,70,32,34,40,31,34,50,83,13,28,74,79,47,74,38,36,54,68,57,37,46,72,63,60,42,73,61,28,51,54,46,52,55,52,67,72,75,131,84,70,54,62,52,73,63,56,60,55,57,64,74,44,42,83,77,50,63,78,61,57,70,86,64,70,94,47,66,58,39,41,57,54,56,49,70,74,35,85,63,43,65,44,42,53,50,18,42,50,29,23,33,56,48,13,36,50,66,42,54,50,30,50,51,54,14,51,48,50,34,38,69,73,65,45,88,65,40,65,64,55,45,53,54,50,50,51,53,46,53,54,52,50,50,51,46,48,52,40,41,41,52,18,40,49,29,33,36,56,35,33,50,52,42,45,45,52,49,37,48,51,49,52,47,46,59,60,53,44,38,54,64,59,57,73,76,41,57,59,70,59,55,47,39,49,51,49,55,34,38,49,50,40,32,50,37,65,49,46,53,49,39,51,38,36,19,20,52,30,21,22,50,45,10,49,54,51,21,40,72,76,37,49,74,62,36,53,60,52,56,58,49,50,58,52,51,48,49,52,51,50,54,43,48,53,57,43,57,66,46,46,57,56,36,50,53,29,47,50,51,33,51,50,50,52,47,52,49,57,73,38,41,68,60,35,56,51,47,64,37,49,68,59,53,42,50,53,47,44,55,33,41,51,54,32,44,56,43,48,45,52,45,32,51,49,50,39,49,43,55,42,50,51,52,49,50,55,52,50,50,52,50,52,50,52,50,50,47,53,50,40,48,68,76,35,54,84,66,69,57,51,74,14,53,48,49,25,38,51,50,18,46,51,49,16,51,50,19,49,52,57,37,55,64,48,45,61,59,49,52,54,31,18,55,37,26,45,58,48,45,55,57,73,67,54,75,55,87,57,58,58,80,49,52,42,74,75,94,66,87,71,65,30,25,40,35,38,42,45,27,25,33,56,52,91,91,43,91,56,60,38,30,46,59,29,63,50,76,44,54,57,46,39,36,34,24,40,34,60,60,90,83,16,27,63,70,58,53,56,38,46,75,62,58,51,54,82,67,76,41,62,47,50,26,47,66,88,35,54,58,81,53,30,9,54,53,50,52,30,60,41,40,22,60,34,54,58,70,66,82,50,61,83,38,27,48,48,53,56,31,34,58,67,43,79,82,62,59,69,68,55,50,54,52,18,20,50,53,16,61,30,40,68,52,34,64,54,32,90,51,26,53,65,32,71,37,38,62,83,68,50,57,68,45,64,39,39,18,40,38,40,12,23,28,51,58,56,62,28,34,23,35,40,34,37,36,64,60,59,92,42,55,72,68,46,32,51,47,45,49,53,21,51,59,58,65,39,61,83,16,13,24,44,33,38,47,88,50,64,58,67,45,57,75,26,70,31,35,40,32,34,49,82,13,28,73,80,47,73,37,35,55,69,57,38,47,73,65,62,42,73,60,28,52,54,47,51,53,55,71,72,66